Protein 3OBI (pdb70)

Nearest PDB structures (foldseek):
  3obi-assembly1_A  TM=1.001E+00  e=3.358E-59  Rhodopseudomonas palustris CGA009
  3lou-assembly1_A  TM=9.399E-01  e=3.876E-38  Burkholderia mallei ATCC 23344
  3nrb-assembly1_B  TM=9.147E-01  e=1.682E-37  Pseudomonas putida KT2440
  3lou-assembly1_B  TM=9.255E-01  e=9.321E-37  Burkholderia mallei ATCC 23344
  3n0v-assembly1_B  TM=9.506E-01  e=2.533E-35  Pseudomonas putida KT2440

Secondary structure (DSSP, 8-state):
--EEEE-B-EE--TTHHHHHHHHHHHTTEEEEEEEEEEETTTTEE--EEEEESS----HHHHHHHHHHHHHHT--B--BTTSPPP--EE-S--HHHHHHHHHHHTTS------EEESS-GGGS--TTTTT--EEE----TTTHHHHHHHHHHHHHHHT---EEBS---PPP----TTTTSEEEEEEE-SS---SS-HHHHHHHHT-SEEEEEEEE--SSTT-S-EEEEEEEE--TT--HHHHHHHHHHHHHHHHHHHHHHHHTT-EEEETTEEEE---/--EEEE-B-EE--TTHHHHHHHHHHHTTEEEEEEEEEEETTTTEE--EEEEESS----HHHHHHHHHHHHHHH--B--BTTSPPP--EESS--HHHHHHHHHHHTTS------EEESS-GGGS-S---TTSPEEE----TT-HHHHHHHHHHHHHHTT-S-EEES---PPP----TTTTSEEEEEEE-SS---SS-HHHHHHHHT-SEEEEEEEE--SSTT-S-EEEEEEEE--TT--HHHHHHHHHHHHHHHHHHHHHHHHTT-EEEETTEEEE---/--EEEE-B-EE--TTHHHHHHHHHHHTTEEEEEEEEEEETTTTEE--EEEEESS----HHHHHHHHHHHHHHH--B--BTTSPPP--EESS--HHHHHHHHHHHTTS------EEESS-GGG--S---TTSPEEE----TT-HHHHHHHHHHHHHHTT---EEES---PPP----TTTTSEEEEEEE-SS---SS-HHHHHHHHT-SEEEEEEEE--SSTT-S-EEEEEEEE--TT--HHHHHHHHHHHHHHHHHHHHHHHHTT-EEEETTEEEE--/--EEEE-B-EE--TTHHHHHHHHHHHTTEEEEEEEEEEETTTTEE--EEEEESS----HHHHHHHHHHHHHHT--B--BTTSPPP--EE-S--HHHHHHHHHHHTTS------EEESS-GGGS--TTTTT--EEE----TTTHHHHHHHHHHHHHHTT---EEBS---PPP----TTTTSEEEEEEE-SS---SS-HHHHHHHHT-SEEEEEEEE--SSTT-S-EEEEEEEE--TT--HHHHHHHHHHHHHHHHHHHHHHHHTT-EEEETTEEEE--

Structure (mmCIF, N/CA/C/O backbone):
data_3OBI
#
_entry.id   3OBI
#
_cell.length_a   70.048
_cell.length_b   141.111
_cell.length_c   77.563
_cell.angle_alpha   90.000
_cell.angle_beta   107.830
_cell.angle_gamma   90.000
#
_symmetry.space_group_name_H-M   'P 1 21 1'
#
loop_
_entity.id
_entity.type
_entity.pdbx_description
1 polymer 'Formyltetrahydrofolate deformylase'
2 non-polymer 1,2-ETHANEDIOL
3 water water
#
loop_
_atom_site.group_PDB
_atom_site.id
_atom_site.type_symbol
_atom_site.label_atom_id
_atom_site.label_alt_id
_atom_site.label_comp_id
_atom_site.label_asym_id
_atom_site.label_entity_id
_atom_site.label_seq_id
_atom_site.pdbx_PDB_ins_code
_atom_site.Cartn_x
_atom_site.Cartn_y
_atom_site.Cartn_z
_atom_site.occupancy
_atom_site.B_iso_or_equiv
_atom_site.auth_seq_id
_atom_site.auth_comp_id
_atom_site.auth_asym_id
_atom_site.auth_atom_id
_atom_site.pdbx_PDB_model_num
ATOM 1 N N . HIS A 1 4 ? 17.581 32.736 23.679 1.00 45.14 3 HIS A N 1
ATOM 2 C CA . HIS A 1 4 ? 16.637 31.890 24.466 1.00 44.88 3 HIS A CA 1
ATOM 3 C C . HIS A 1 4 ? 15.367 32.672 24.756 1.00 42.47 3 HIS A C 1
ATOM 4 O O . HIS A 1 4 ? 15.414 33.677 25.458 1.00 42.17 3 HIS A O 1
ATOM 11 N N . HIS A 1 5 ? 14.229 32.180 24.271 1.00 41.00 4 HIS A N 1
ATOM 12 C CA . HIS A 1 5 ? 12.985 32.914 24.440 1.00 39.01 4 HIS A CA 1
ATOM 13 C C . HIS A 1 5 ? 12.503 32.886 25.893 1.00 35.55 4 HIS A C 1
ATOM 14 O O . HIS A 1 5 ? 12.830 31.976 26.648 1.00 36.13 4 HIS A O 1
ATOM 21 N N . GLN A 1 6 ? 11.795 33.929 26.299 1.00 31.81 5 GLN A N 1
ATOM 22 C CA . GLN A 1 6 ? 11.187 33.974 27.610 1.00 27.90 5 GLN A CA 1
ATOM 23 C C . GLN A 1 6 ? 9.699 33.803 27.366 1.00 25.56 5 GLN A C 1
ATOM 24 O O . GLN A 1 6 ? 9.178 34.294 26.380 1.00 25.74 5 GLN A O 1
ATOM 30 N N . TYR A 1 7 ? 9.024 33.104 28.262 1.00 23.57 6 TYR A N 1
ATOM 31 C CA . TYR A 1 7 ? 7.580 32.904 28.173 1.00 22.05 6 TYR A CA 1
ATOM 32 C C . TYR A 1 7 ? 6.947 33.441 29.426 1.00 19.45 6 TYR A C 1
ATOM 33 O O . TYR A 1 7 ? 7.610 33.578 30.438 1.00 17.78 6 TYR A O 1
ATOM 42 N N . VAL A 1 8 ? 5.668 33.792 29.335 1.00 18.75 7 VAL A N 1
ATOM 43 C CA . VAL A 1 8 ? 4.918 34.286 30.494 1.00 18.23 7 VAL A CA 1
ATOM 44 C C . VAL A 1 8 ? 3.593 33.574 30.574 1.00 17.42 7 VAL A C 1
ATOM 45 O O . VAL A 1 8 ? 2.910 33.367 29.564 1.00 18.04 7 VAL A O 1
ATOM 49 N N . LEU A 1 9 ? 3.247 33.177 31.785 1.00 18.39 8 LEU A N 1
ATOM 50 C CA . LEU A 1 9 ? 1.981 32.533 32.087 1.00 18.05 8 LEU A CA 1
ATOM 51 C C . LEU A 1 9 ? 1.316 33.364 33.156 1.00 17.23 8 LEU A C 1
ATOM 52 O O . LEU A 1 9 ? 1.968 33.791 34.086 1.00 17.44 8 LEU A O 1
ATOM 57 N N . THR A 1 10 ? 0.025 33.621 32.971 1.00 16.80 9 THR A N 1
ATOM 58 C CA . THR A 1 10 ? -0.817 34.282 33.925 1.00 17.66 9 THR A CA 1
ATOM 59 C C . THR A 1 10 ? -2.018 33.390 34.144 1.00 18.50 9 THR A C 1
ATOM 60 O O . THR A 1 10 ? -2.432 32.655 33.232 1.00 19.58 9 THR A O 1
ATOM 64 N N . LEU A 1 11 ? -2.553 33.399 35.353 1.00 19.02 10 LEU A N 1
ATOM 65 C CA . LEU A 1 11 ? -3.704 32.581 35.646 1.00 19.36 10 LEU A CA 1
ATOM 66 C C . LEU A 1 11 ? -4.473 33.031 36.844 1.00 19.62 10 LEU A C 1
ATOM 67 O O . LEU A 1 11 ? -3.911 33.665 37.737 1.00 18.65 10 LEU A O 1
ATOM 72 N N . SER A 1 12 ? -5.762 32.677 36.847 1.00 19.82 11 SER A N 1
ATOM 73 C CA . SER A 1 12 ? -6.622 32.847 37.996 1.00 19.83 11 SER A CA 1
ATOM 74 C C . SER A 1 12 ? -7.509 31.624 38.101 1.00 21.64 11 SER A C 1
ATOM 75 O O . SER A 1 12 ? -7.889 31.035 37.078 1.00 22.43 11 SER A O 1
ATOM 78 N N . CYS A 1 13 ? -7.877 31.267 39.330 1.00 21.98 12 CYS A N 1
ATOM 79 C CA . CYS A 1 13 ? -8.750 30.130 39.575 1.00 22.50 12 CYS A CA 1
ATOM 80 C C . CYS A 1 13 ? -9.288 30.137 41.007 1.00 23.27 12 CYS A C 1
ATOM 81 O O . CYS A 1 13 ? -8.787 30.888 41.831 1.00 21.89 12 CYS A O 1
ATOM 84 N N . PRO A 1 14 ? -10.303 29.303 41.303 1.00 25.53 13 PRO A N 1
ATOM 85 C CA . PRO A 1 14 ? -10.768 29.180 42.691 1.00 26.95 13 PRO A CA 1
ATOM 86 C C . PRO A 1 14 ? -9.623 28.713 43.582 1.00 27.81 13 PRO A C 1
ATOM 87 O O . PRO A 1 14 ? -8.843 27.837 43.163 1.00 26.76 13 PRO A O 1
ATOM 91 N N . ASP A 1 15 ? -9.498 29.329 44.762 1.00 29.18 14 ASP A N 1
ATOM 92 C CA . ASP A 1 15 ? -8.415 29.012 45.684 1.00 30.41 14 ASP A CA 1
ATOM 93 C C . ASP A 1 15 ? -8.555 27.559 46.145 1.00 31.65 14 ASP A C 1
ATOM 94 O O . ASP A 1 15 ? -9.641 27.077 46.412 1.00 32.61 14 ASP A O 1
ATOM 99 N N . ARG A 1 16 ? -7.424 26.881 46.174 1.00 31.97 15 ARG A N 1
ATOM 100 C CA . ARG A 1 16 ? -7.312 25.459 46.495 1.00 33.89 15 ARG A CA 1
ATOM 101 C C . ARG A 1 16 ? -5.845 25.276 46.899 1.00 32.27 15 ARG A C 1
ATOM 102 O O . ARG A 1 16 ? -4.972 26.056 46.484 1.00 30.37 15 ARG A O 1
ATOM 110 N N . ALA A 1 17 ? -5.585 24.284 47.735 1.00 31.91 16 ALA A N 1
ATOM 111 C CA . ALA A 1 17 ? -4.218 23.981 48.165 1.00 30.95 16 ALA A CA 1
ATOM 112 C C . ALA A 1 17 ? -3.445 23.409 46.974 1.00 29.18 16 ALA A C 1
ATOM 113 O O . ALA A 1 17 ? -4.041 22.808 46.078 1.00 30.00 16 ALA A O 1
ATOM 115 N N . GLY A 1 18 ? -2.142 23.668 46.924 1.00 27.13 17 GLY A N 1
ATOM 116 C CA . GLY A 1 18 ? -1.287 23.046 45.919 1.00 25.35 17 GLY A CA 1
ATOM 117 C C . GLY A 1 18 ? -1.326 23.587 44.510 1.00 23.99 17 GLY A C 1
ATOM 118 O O . GLY A 1 18 ? -0.874 22.906 43.600 1.00 23.50 17 GLY A O 1
ATOM 119 N N . ILE A 1 19 ? -1.820 24.813 44.316 1.00 22.95 18 ILE A N 1
ATOM 120 C CA . ILE A 1 19 ? -1.816 25.450 42.984 1.00 21.66 18 ILE A CA 1
ATOM 121 C C . ILE A 1 19 ? -0.379 25.746 42.570 1.00 21.12 18 ILE A C 1
ATOM 122 O O . ILE A 1 19 ? 0.030 25.402 41.453 1.00 20.61 18 ILE A O 1
ATOM 127 N N . VAL A 1 20 ? 0.373 26.385 43.472 1.00 20.11 19 VAL A N 1
ATOM 128 C CA . VAL A 1 20 ? 1.765 26.738 43.188 1.00 20.07 19 VAL A CA 1
ATOM 129 C C . VAL A 1 20 ? 2.586 25.463 42.949 1.00 20.08 19 VAL A C 1
ATOM 130 O O . VAL A 1 20 ? 3.312 25.394 41.963 1.00 20.13 19 VAL A O 1
ATOM 134 N N . SER A 1 21 ? 2.416 24.462 43.806 1.00 19.78 20 SER A N 1
ATOM 135 C CA . SER A 1 21 ? 3.047 23.157 43.639 1.00 21.12 20 SER A CA 1
ATOM 136 C C . SER A 1 21 ? 2.746 22.579 42.253 1.00 22.03 20 SER A C 1
ATOM 137 O O . SER A 1 21 ? 3.664 22.158 41.570 1.00 22.30 20 SER A O 1
ATOM 140 N N . ALA A 1 22 ? 1.476 22.604 41.833 1.00 21.62 21 ALA A N 1
ATOM 141 C CA . ALA A 1 22 ? 1.083 22.045 40.513 1.00 22.31 21 ALA A CA 1
ATOM 142 C C . ALA A 1 22 ? 1.716 22.759 39.321 1.00 21.42 21 ALA A C 1
ATOM 143 O O . ALA A 1 22 ? 2.252 22.116 38.437 1.00 21.52 21 ALA A O 1
ATOM 145 N N . VAL A 1 23 ? 1.643 24.091 39.319 1.00 20.59 22 VAL A N 1
ATOM 146 C CA . VAL A 1 23 ? 2.170 24.915 38.217 1.00 19.97 22 VAL A CA 1
ATOM 147 C C . VAL A 1 23 ? 3.694 24.851 38.154 1.00 19.58 22 VAL A C 1
ATOM 148 O O . VAL A 1 23 ? 4.264 24.611 37.091 1.00 20.28 22 VAL A O 1
ATOM 152 N N . SER A 1 24 ? 4.355 25.072 39.277 1.00 19.74 23 SER A N 1
ATOM 153 C CA . SER A 1 24 ? 5.836 25.027 39.310 1.00 20.65 23 SER A CA 1
ATOM 154 C C . SER A 1 24 ? 6.395 23.614 39.037 1.00 21.02 23 SER A C 1
ATOM 155 O O . SER A 1 24 ? 7.476 23.465 38.451 1.00 21.83 23 SER A O 1
ATOM 158 N N . THR A 1 25 ? 5.696 22.579 39.497 1.00 21.59 24 THR A N 1
ATOM 159 C CA . THR A 1 25 ? 6.131 21.185 39.223 1.00 22.28 24 THR A CA 1
ATOM 160 C C . THR A 1 25 ? 6.020 20.898 37.720 1.00 22.53 24 THR A C 1
ATOM 161 O O . THR A 1 25 ? 6.907 20.287 37.154 1.00 23.25 24 THR A O 1
ATOM 165 N N . PHE A 1 26 ? 4.943 21.365 37.087 1.00 23.01 25 PHE A N 1
ATOM 166 C CA . PHE A 1 26 ? 4.788 21.268 35.626 1.00 23.37 25 PHE A CA 1
ATOM 167 C C . PHE A 1 26 ? 5.970 21.912 34.867 1.00 23.24 25 PHE A C 1
ATOM 168 O O . PHE A 1 26 ? 6.568 21.269 34.025 1.00 24.51 25 PHE A O 1
ATOM 176 N N . LEU A 1 27 ? 6.319 23.155 35.204 1.00 22.59 26 LEU A N 1
ATOM 177 C CA . LEU A 1 27 ? 7.383 23.870 34.522 1.00 22.83 26 LEU A CA 1
ATOM 178 C C . LEU A 1 27 ? 8.722 23.175 34.716 1.00 24.31 26 LEU A C 1
ATOM 179 O O . LEU A 1 27 ? 9.465 23.014 33.731 1.00 24.35 26 LEU A O 1
ATOM 184 N N . PHE A 1 28 ? 8.960 22.701 35.952 1.00 24.55 27 PHE A N 1
ATOM 185 C CA . PHE A 1 28 ? 10.186 21.975 36.336 1.00 25.56 27 PHE A CA 1
ATOM 186 C C . PHE A 1 28 ? 10.322 20.641 35.577 1.00 26.79 27 PHE A C 1
ATOM 187 O O . PHE A 1 28 ? 11.312 20.429 34.877 1.00 26.14 27 PHE A O 1
ATOM 195 N N . GLU A 1 29 ? 9.287 19.800 35.673 1.00 27.26 28 GLU A N 1
ATOM 196 C CA . GLU A 1 29 ? 9.239 18.503 34.982 1.00 29.37 28 GLU A CA 1
ATOM 197 C C . GLU A 1 29 ? 9.303 18.623 33.443 1.00 29.97 28 GLU A C 1
ATOM 198 O O . GLU A 1 29 ? 9.740 17.689 32.785 1.00 30.81 28 GLU A O 1
ATOM 204 N N . ASN A 1 30 ? 8.893 19.777 32.899 1.00 29.36 29 ASN A N 1
ATOM 205 C CA . ASN A 1 30 ? 8.990 20.109 31.467 1.00 30.01 29 ASN A CA 1
ATOM 206 C C . ASN A 1 30 ? 10.271 20.933 31.132 1.00 29.67 29 ASN A C 1
ATOM 207 O O . ASN A 1 30 ? 10.322 21.671 30.150 1.00 29.18 29 ASN A O 1
ATOM 212 N N . GLY A 1 31 ? 11.292 20.815 31.968 1.00 29.52 30 GLY A N 1
ATOM 213 C CA . GLY A 1 31 ? 12.593 21.396 31.677 1.00 30.05 30 GLY A CA 1
ATOM 214 C C . GLY A 1 31 ? 12.714 22.897 31.575 1.00 28.73 30 GLY A C 1
ATOM 215 O O . GLY A 1 31 ? 13.576 23.375 30.840 1.00 28.45 30 GLY A O 1
ATOM 216 N N . GLN A 1 32 ? 11.856 23.623 32.301 1.00 27.54 31 GLN A N 1
ATOM 217 C CA . GLN A 1 32 ? 11.849 25.098 32.306 1.00 27.08 31 GLN A CA 1
ATOM 218 C C . GLN A 1 32 ? 12.384 25.636 33.624 1.00 26.77 31 GLN A C 1
ATOM 219 O O . GLN A 1 32 ? 12.392 24.909 34.645 1.00 27.40 31 GLN A O 1
ATOM 225 N N . ASN A 1 33 ? 12.804 26.910 33.593 1.00 25.72 32 ASN A N 1
ATOM 226 C CA . ASN A 1 33 ? 13.374 27.593 34.744 1.00 25.16 32 ASN A CA 1
ATOM 227 C C . ASN A 1 33 ? 12.653 28.908 35.016 1.00 23.68 32 ASN A C 1
ATOM 228 O O . ASN A 1 33 ? 12.525 29.731 34.111 1.00 22.19 32 ASN A O 1
ATOM 233 N N . ILE A 1 34 ? 12.207 29.106 36.260 1.00 22.44 33 ILE A N 1
ATOM 234 C CA . ILE A 1 34 ? 11.517 30.335 36.636 1.00 21.21 33 ILE A CA 1
ATOM 235 C C . ILE A 1 34 ? 12.499 31.525 36.766 1.00 21.37 33 ILE A C 1
ATOM 236 O O . ILE A 1 34 ? 13.515 31.431 37.476 1.00 21.92 33 ILE A O 1
ATOM 241 N N . LEU A 1 35 ? 12.194 32.616 36.044 1.00 21.00 34 LEU A N 1
ATOM 242 C CA . LEU A 1 35 ? 12.966 33.890 36.060 1.00 20.37 34 LEU A CA 1
ATOM 243 C C . LEU A 1 35 ? 12.394 34.909 37.055 1.00 20.34 34 LEU A C 1
ATOM 244 O O . LEU A 1 35 ? 13.131 35.595 37.765 1.00 20.33 34 LEU A O 1
ATOM 249 N N . ASP A 1 36 ? 11.079 35.053 37.030 1.00 19.67 35 ASP A N 1
ATOM 250 C CA A ASP A 1 36 ? 10.346 35.984 37.892 0.50 19.70 35 ASP A CA 1
ATOM 251 C CA B ASP A 1 36 ? 10.372 35.880 38.008 0.50 19.51 35 ASP A CA 1
ATOM 252 C C . ASP A 1 36 ? 8.938 35.391 38.064 1.00 18.87 35 ASP A C 1
ATOM 253 O O . ASP A 1 36 ? 8.389 34.904 37.084 1.00 19.43 35 ASP A O 1
ATOM 262 N N . ALA A 1 37 ? 8.371 35.445 39.264 1.00 18.26 36 ALA A N 1
ATOM 263 C CA . ALA A 1 37 ? 7.025 34.975 39.487 1.00 17.43 36 ALA A CA 1
ATOM 264 C C . ALA A 1 37 ? 6.381 35.668 40.704 1.00 16.71 36 ALA A C 1
ATOM 265 O O . ALA A 1 37 ? 7.078 36.170 41.596 1.00 16.20 36 ALA A O 1
ATOM 267 N N . GLN A 1 38 ? 5.064 35.793 40.634 1.00 17.41 37 GLN A N 1
ATOM 268 C CA A GLN A 1 38 ? 4.267 36.431 41.688 0.50 18.04 37 GLN A CA 1
ATOM 269 C CA B GLN A 1 38 ? 4.233 36.459 41.649 0.50 17.89 37 GLN A CA 1
ATOM 270 C C . GLN A 1 38 ? 2.974 35.641 41.877 1.00 17.76 37 GLN A C 1
ATOM 271 O O . GLN A 1 38 ? 2.430 35.099 40.921 1.00 17.73 37 GLN A O 1
ATOM 282 N N . GLN A 1 39 ? 2.519 35.545 43.131 1.00 17.87 38 GLN A N 1
ATOM 283 C CA . GLN A 1 39 ? 1.278 34.871 43.483 1.00 18.47 38 GLN A CA 1
ATOM 284 C C . GLN A 1 39 ? 0.511 35.687 44.537 1.00 18.32 38 GLN A C 1
ATOM 285 O O . GLN A 1 39 ? 1.112 36.344 45.399 1.00 17.60 38 GLN A O 1
ATOM 291 N N . TYR A 1 40 ? -0.809 35.678 44.415 1.00 19.08 39 TYR A N 1
ATOM 292 C CA . TYR A 1 40 ? -1.699 36.411 45.316 1.00 19.28 39 TYR A CA 1
ATOM 293 C C . TYR A 1 40 ? -3.027 35.678 45.481 1.00 19.94 39 TYR A C 1
ATOM 294 O O . TYR A 1 40 ? -3.675 35.300 44.488 1.00 19.56 39 TYR A O 1
ATOM 303 N N . ASN A 1 41 ? -3.426 35.502 46.745 1.00 19.90 40 ASN A N 1
ATOM 304 C CA . ASN A 1 41 ? -4.638 34.822 47.131 1.00 20.66 40 ASN A CA 1
ATOM 305 C C . ASN A 1 41 ? -5.616 35.892 47.609 1.00 21.26 40 ASN A C 1
ATOM 306 O O . ASN A 1 41 ? -5.380 36.527 48.646 1.00 20.89 40 ASN A O 1
ATOM 311 N N . ASP A 1 42 ? -6.666 36.138 46.816 1.00 21.31 41 ASP A N 1
ATOM 312 C CA . ASP A 1 42 ? -7.752 37.053 47.206 1.00 22.49 41 ASP A CA 1
ATOM 313 C C . ASP A 1 42 ? -8.677 36.214 48.101 1.00 23.94 41 ASP A C 1
ATOM 314 O O . ASP A 1 42 ? -9.554 35.469 47.613 1.00 23.74 41 ASP A O 1
ATOM 319 N N . THR A 1 43 ? -8.474 36.337 49.413 1.00 25.09 42 THR A N 1
ATOM 320 C CA . THR A 1 43 ? -9.263 35.571 50.376 1.00 27.10 42 THR A CA 1
ATOM 321 C C . THR A 1 43 ? -10.709 36.076 50.493 1.00 28.76 42 THR A C 1
ATOM 322 O O . THR A 1 43 ? -11.511 35.363 51.064 1.00 29.44 42 THR A O 1
ATOM 326 N N . GLU A 1 44 ? -11.037 37.280 49.974 1.00 29.28 43 GLU A N 1
ATOM 327 C CA A GLU A 1 44 ? -12.420 37.804 50.004 0.50 30.68 43 GLU A CA 1
ATOM 328 C CA B GLU A 1 44 ? -12.417 37.782 50.039 0.50 30.81 43 GLU A CA 1
ATOM 329 C C . GLU A 1 44 ? -13.244 37.158 48.897 1.00 30.92 43 GLU A C 1
ATOM 330 O O . GLU A 1 44 ? -14.370 36.767 49.119 1.00 31.96 43 GLU A O 1
ATOM 341 N N . SER A 1 45 ? -12.677 37.092 47.688 1.00 30.49 44 SER A N 1
ATOM 342 C CA . SER A 1 45 ? -13.339 36.455 46.525 1.00 30.74 44 SER A CA 1
ATOM 343 C C . SER A 1 45 ? -13.070 34.938 46.456 1.00 30.49 44 SER A C 1
ATOM 344 O O . SER A 1 45 ? -13.774 34.231 45.744 1.00 32.26 44 SER A O 1
ATOM 347 N N . GLY A 1 46 ? -12.092 34.431 47.210 1.00 28.98 45 GLY A N 1
ATOM 348 C CA . GLY A 1 46 ? -11.732 33.006 47.184 1.00 28.25 45 GLY A CA 1
ATOM 349 C C . GLY A 1 46 ? -11.082 32.598 45.872 1.00 26.81 45 GLY A C 1
ATOM 350 O O . GLY A 1 46 ? -11.325 31.498 45.393 1.00 26.80 45 GLY A O 1
ATOM 351 N N . HIS A 1 47 ? -10.273 33.496 45.298 1.00 24.89 46 HIS A N 1
ATOM 352 C CA . HIS A 1 47 ? -9.562 33.255 44.043 1.00 24.36 46 HIS A CA 1
ATOM 353 C C . HIS A 1 47 ? -8.066 33.475 44.181 1.00 22.49 46 HIS A C 1
ATOM 354 O O . HIS A 1 47 ? -7.620 34.371 44.906 1.00 21.83 46 HIS A O 1
ATOM 361 N N . PHE A 1 48 ? -7.308 32.677 43.427 1.00 21.71 47 PHE A N 1
ATOM 362 C CA . PHE A 1 48 ? -5.856 32.687 43.455 1.00 19.83 47 PHE A CA 1
ATOM 363 C C . PHE A 1 48 ? -5.348 33.190 42.133 1.00 19.34 47 PHE A C 1
ATOM 364 O O . PHE A 1 48 ? -5.937 32.868 41.112 1.00 20.33 47 PHE A O 1
ATOM 372 N N . PHE A 1 49 ? -4.246 33.938 42.153 1.00 18.28 48 PHE A N 1
ATOM 373 C CA . PHE A 1 49 ? -3.692 34.604 40.968 1.00 17.76 48 PHE A CA 1
ATOM 374 C C . PHE A 1 49 ? -2.210 34.338 40.832 1.00 18.01 48 PHE A C 1
ATOM 375 O O . PHE A 1 49 ? -1.516 34.409 41.834 1.00 18.49 48 PHE A O 1
ATOM 391 N N . ARG A 1 51 ? 1.461 34.879 38.163 1.00 18.74 50 ARG A N 1
ATOM 392 C CA . ARG A 1 51 ? 2.201 35.294 37.002 1.00 18.58 50 ARG A CA 1
ATOM 393 C C . ARG A 1 51 ? 3.568 34.614 37.142 1.00 18.87 50 ARG A C 1
ATOM 394 O O . ARG A 1 51 ? 4.170 34.668 38.209 1.00 19.97 50 ARG A O 1
ATOM 402 N N . VAL A 1 52 ? 4.022 33.954 36.071 1.00 18.19 51 VAL A N 1
ATOM 403 C CA A VAL A 1 52 ? 5.302 33.257 36.030 0.50 17.79 51 VAL A CA 1
ATOM 404 C CA B VAL A 1 52 ? 5.330 33.305 36.049 0.50 17.72 51 VAL A CA 1
ATOM 405 C C . VAL A 1 52 ? 5.984 33.555 34.694 1.00 17.92 51 VAL A C 1
ATOM 406 O O . VAL A 1 52 ? 5.376 33.349 33.645 1.00 18.46 51 VAL A O 1
ATOM 413 N N . VAL A 1 53 ? 7.213 34.030 34.735 1.00 17.99 52 VAL A N 1
ATOM 414 C CA . VAL A 1 53 ? 8.024 34.254 33.554 1.00 19.17 52 VAL A CA 1
ATOM 415 C C . VAL A 1 53 ? 9.077 33.158 33.619 1.00 19.89 52 VAL A C 1
ATOM 416 O O . VAL A 1 53 ? 9.710 32.962 34.659 1.00 19.61 52 VAL A O 1
ATOM 420 N N . PHE A 1 54 ? 9.300 32.477 32.498 1.00 20.24 53 PHE A N 1
ATOM 421 C CA . PHE A 1 54 ? 10.255 31.379 32.477 1.00 22.04 53 PHE A CA 1
ATOM 422 C C . PHE A 1 54 ? 10.927 31.218 31.135 1.00 24.02 53 PHE A C 1
ATOM 423 O O . PHE A 1 54 ? 10.516 31.828 30.143 1.00 25.05 53 PHE A O 1
ATOM 431 N N . ASN A 1 55 ? 11.963 30.391 31.120 1.00 25.50 54 ASN A N 1
ATOM 432 C CA . ASN A 1 55 ? 12.682 30.073 29.898 1.00 26.96 54 ASN A CA 1
ATOM 433 C C . ASN A 1 55 ? 13.173 28.641 30.000 1.00 28.36 54 ASN A C 1
ATOM 434 O O . ASN A 1 55 ? 13.042 28.006 31.063 1.00 26.30 54 ASN A O 1
ATOM 439 N N . ALA A 1 56 ? 13.723 28.150 28.896 1.00 30.65 55 ALA A N 1
ATOM 440 C CA . ALA A 1 56 ? 14.209 26.781 28.836 1.00 33.50 55 ALA A CA 1
ATOM 441 C C . ALA A 1 56 ? 15.450 26.562 29.707 1.00 35.33 55 ALA A C 1
ATOM 442 O O . ALA A 1 56 ? 16.343 27.419 29.786 1.00 35.21 55 ALA A O 1
ATOM 444 N N . ALA A 1 57 ? 15.447 25.426 30.401 1.00 37.47 56 ALA A N 1
ATOM 445 C CA . ALA A 1 57 ? 16.583 24.945 31.167 1.00 39.65 56 ALA A CA 1
ATOM 446 C C . ALA A 1 57 ? 17.116 23.661 30.475 1.00 42.19 56 ALA A C 1
ATOM 447 O O . ALA A 1 57 ? 17.984 23.766 29.603 1.00 43.55 56 ALA A O 1
ATOM 449 N N . ALA A 1 58 ? 16.559 22.486 30.811 1.00 43.70 57 ALA A N 1
ATOM 450 C CA . ALA A 1 58 ? 17.038 21.183 30.306 1.00 46.04 57 ALA A CA 1
ATOM 451 C C . ALA A 1 58 ? 16.376 20.718 29.003 1.00 47.56 57 ALA A C 1
ATOM 452 O O . ALA A 1 58 ? 16.979 19.969 28.214 1.00 48.47 57 ALA A O 1
ATOM 454 N N . LYS A 1 59 ? 15.128 21.135 28.803 1.00 47.21 58 LYS A N 1
ATOM 455 C CA . LYS A 1 59 ? 14.357 20.787 27.619 1.00 47.97 58 LYS A CA 1
ATOM 456 C C . LYS A 1 59 ? 13.897 22.079 26.956 1.00 47.38 58 LYS A C 1
ATOM 457 O O . LYS A 1 59 ? 13.314 22.959 27.634 1.00 46.14 58 LYS A O 1
ATOM 463 N N . VAL A 1 60 ? 14.186 22.212 25.663 1.00 47.95 59 VAL A N 1
ATOM 464 C CA . VAL A 1 60 ? 13.719 23.342 24.859 1.00 47.57 59 VAL A CA 1
ATOM 465 C C . VAL A 1 60 ? 12.423 22.804 24.265 1.00 47.57 59 VAL A C 1
ATOM 466 O O . VAL A 1 60 ? 12.457 22.046 23.298 1.00 49.12 59 VAL A O 1
ATOM 470 N N . ILE A 1 61 ? 11.294 23.147 24.898 1.00 46.15 60 ILE A N 1
ATOM 471 C CA . ILE A 1 61 ? 9.953 22.707 24.477 1.00 45.89 60 ILE A CA 1
ATOM 472 C C . ILE A 1 61 ? 9.274 23.855 23.737 1.00 44.73 60 ILE A C 1
ATOM 473 O O . ILE A 1 61 ? 9.256 24.962 24.255 1.00 44.15 60 ILE A O 1
ATOM 478 N N . PRO A 1 62 ? 8.714 23.605 22.530 1.00 45.13 61 PRO A N 1
ATOM 479 C CA . PRO A 1 62 ? 7.964 24.690 21.864 1.00 43.72 61 PRO A CA 1
ATOM 480 C C . PRO A 1 62 ? 6.705 25.102 22.652 1.00 41.58 61 PRO A C 1
ATOM 481 O O . PRO A 1 62 ? 6.190 24.320 23.444 1.00 40.74 61 PRO A O 1
ATOM 485 N N . LEU A 1 63 ? 6.266 26.346 22.464 1.00 40.43 62 LEU A N 1
ATOM 486 C CA . LEU A 1 63 ? 5.094 26.916 23.149 1.00 38.48 62 LEU A CA 1
ATOM 487 C C . LEU A 1 63 ? 3.825 26.064 23.006 1.00 38.43 62 LEU A C 1
ATOM 488 O O . LEU A 1 63 ? 3.157 25.781 24.011 1.00 36.02 62 LEU A O 1
ATOM 493 N N . ALA A 1 64 ? 3.513 25.663 21.764 1.00 39.28 63 ALA A N 1
ATOM 494 C CA . ALA A 1 64 ? 2.337 24.802 21.479 1.00 39.83 63 ALA A CA 1
ATOM 495 C C . ALA A 1 64 ? 2.310 23.543 22.347 1.00 39.39 63 ALA A C 1
ATOM 496 O O . ALA A 1 64 ? 1.237 23.154 22.832 1.00 40.79 63 ALA A O 1
ATOM 498 N N . SER A 1 65 ? 3.475 22.935 22.576 1.00 38.50 64 SER A N 1
ATOM 499 C CA A SER A 1 65 ? 3.558 21.714 23.393 0.50 38.29 64 SER A CA 1
ATOM 500 C CA B SER A 1 65 ? 3.562 21.708 23.397 0.50 38.59 64 SER A CA 1
ATOM 501 C C . SER A 1 65 ? 3.401 22.013 24.893 1.00 36.83 64 SER A C 1
ATOM 502 O O . SER A 1 65 ? 2.834 21.192 25.644 1.00 36.76 64 SER A O 1
ATOM 507 N N . LEU A 1 66 ? 3.943 23.149 25.337 1.00 35.34 65 LEU A N 1
ATOM 508 C CA . LEU A 1 66 ? 3.799 23.545 26.733 1.00 33.99 65 LEU A CA 1
ATOM 509 C C . LEU A 1 66 ? 2.305 23.823 27.006 1.00 33.40 65 LEU A C 1
ATOM 510 O O . LEU A 1 66 ? 1.783 23.295 27.976 1.00 32.23 65 LEU A O 1
ATOM 515 N N . ARG A 1 67 ? 1.643 24.602 26.130 1.00 33.55 66 ARG A N 1
ATOM 516 C CA . ARG A 1 67 ? 0.189 24.926 26.238 1.00 33.66 66 ARG A CA 1
ATOM 517 C C . ARG A 1 67 ? -0.654 23.656 26.370 1.00 34.13 66 ARG A C 1
ATOM 518 O O . ARG A 1 67 ? -1.440 23.539 27.307 1.00 33.76 66 ARG A O 1
ATOM 526 N N . THR A 1 68 ? -0.426 22.700 25.462 1.00 34.68 67 THR A N 1
ATOM 527 C CA . THR A 1 68 ? -1.138 21.400 25.468 1.00 35.35 67 THR A CA 1
ATOM 528 C C . THR A 1 68 ? -0.923 20.690 26.801 1.00 34.37 67 THR A C 1
ATOM 529 O O . THR A 1 68 ? -1.886 20.283 27.438 1.00 34.11 67 THR A O 1
ATOM 533 N N . GLY A 1 69 ? 0.328 20.609 27.240 1.00 33.20 68 GLY A N 1
ATOM 534 C CA . GLY A 1 69 ? 0.661 20.044 28.544 1.00 32.86 68 GLY A CA 1
ATOM 535 C C . GLY A 1 69 ? -0.009 20.771 29.704 1.00 31.38 68 GLY A C 1
ATOM 536 O O . GLY A 1 69 ? -0.718 20.163 30.500 1.00 33.36 68 GLY A O 1
ATOM 537 N N . PHE A 1 70 ? 0.185 22.069 29.781 1.00 30.53 69 PHE A N 1
ATOM 538 C CA . PHE A 1 70 ? -0.401 22.881 30.865 1.00 29.56 69 PHE A CA 1
ATOM 539 C C . PHE A 1 70 ? -1.939 22.875 30.886 1.00 29.56 69 PHE A C 1
ATOM 540 O O . PHE A 1 70 ? -2.537 22.932 31.970 1.00 28.84 69 PHE A O 1
ATOM 548 N N . GLY A 1 71 ? -2.562 22.787 29.713 1.00 30.50 70 GLY A N 1
ATOM 549 C CA . GLY A 1 71 ? -4.037 22.665 29.606 1.00 31.29 70 GLY A CA 1
ATOM 550 C C . GLY A 1 71 ? -4.679 21.557 30.444 1.00 31.57 70 GLY A C 1
ATOM 551 O O . GLY A 1 71 ? -5.845 21.664 30.837 1.00 32.17 70 GLY A O 1
ATOM 552 N N . VAL A 1 72 ? -3.939 20.477 30.684 1.00 31.85 71 VAL A N 1
ATOM 553 C CA . VAL A 1 72 ? -4.385 19.364 31.546 1.00 32.30 71 VAL A CA 1
ATOM 554 C C . VAL A 1 72 ? -4.517 19.876 32.999 1.00 30.99 71 VAL A C 1
ATOM 555 O O . VAL A 1 72 ? -5.524 19.632 33.650 1.00 30.52 71 VAL A O 1
ATOM 559 N N . ILE A 1 73 ? -3.509 20.611 33.481 1.00 29.44 72 ILE A N 1
ATOM 560 C CA . ILE A 1 73 ? -3.520 21.213 34.829 1.00 28.45 72 ILE A CA 1
ATOM 561 C C . ILE A 1 73 ? -4.572 22.315 34.935 1.00 27.57 72 ILE A C 1
ATOM 562 O O . ILE A 1 73 ? -5.291 22.390 35.928 1.00 28.30 72 ILE A O 1
ATOM 567 N N . ALA A 1 74 ? -4.663 23.152 33.912 1.00 26.72 73 ALA A N 1
ATOM 568 C CA . ALA A 1 74 ? -5.627 24.255 33.893 1.00 26.14 73 ALA A CA 1
ATOM 569 C C . ALA A 1 74 ? -7.052 23.761 33.961 1.00 26.66 73 ALA A C 1
ATOM 570 O O . ALA A 1 74 ? -7.856 24.333 34.681 1.00 26.51 73 ALA A O 1
ATOM 572 N N . ALA A 1 75 ? -7.345 22.657 33.271 1.00 27.55 74 ALA A N 1
ATOM 573 C CA . ALA A 1 75 ? -8.673 22.057 33.310 1.00 28.18 74 ALA A CA 1
ATOM 574 C C . ALA A 1 75 ? -9.022 21.593 34.733 1.00 28.37 74 ALA A C 1
ATOM 575 O O . ALA A 1 75 ? -10.070 21.966 35.248 1.00 28.18 74 ALA A O 1
ATOM 577 N N . LYS A 1 76 ? -8.128 20.801 35.340 1.00 28.21 75 LYS A N 1
ATOM 578 C CA A LYS A 1 76 ? -8.336 20.257 36.693 0.50 28.21 75 LYS A CA 1
ATOM 579 C CA B LYS A 1 76 ? -8.285 20.255 36.721 0.50 28.49 75 LYS A CA 1
ATOM 580 C C . LYS A 1 76 ? -8.578 21.323 37.772 1.00 27.49 75 LYS A C 1
ATOM 581 O O . LYS A 1 76 ? -9.419 21.123 38.647 1.00 27.52 75 LYS A O 1
ATOM 592 N N . PHE A 1 77 ? -7.829 22.433 37.717 1.00 25.99 76 PHE A N 1
ATOM 593 C CA . PHE A 1 77 ? -7.967 23.533 38.690 1.00 24.93 76 PHE A CA 1
ATOM 594 C C . PHE A 1 77 ? -9.009 24.618 38.309 1.00 24.93 76 PHE A C 1
ATOM 595 O O . PHE A 1 77 ? -9.122 25.616 39.032 1.00 23.88 76 PHE A O 1
ATOM 603 N N . THR A 1 78 ? -9.768 24.428 37.220 1.00 25.21 77 THR A N 1
ATOM 604 C CA . THR A 1 78 ? -10.752 25.425 36.721 1.00 25.86 77 THR A CA 1
ATOM 605 C C . THR A 1 78 ? -10.073 26.793 36.481 1.00 24.60 77 THR A C 1
ATOM 606 O O . THR A 1 78 ? -10.590 27.846 36.890 1.00 23.70 77 THR A O 1
ATOM 618 N N . GLY A 1 80 ? -8.560 30.065 34.414 1.00 22.13 79 GLY A N 1
ATOM 619 C CA . GLY A 1 80 ? -8.604 30.968 33.260 1.00 22.61 79 GLY A CA 1
ATOM 620 C C . GLY A 1 80 ? -7.112 31.297 33.135 1.00 22.39 79 GLY A C 1
ATOM 621 O O . GLY A 1 80 ? -6.486 31.727 34.114 1.00 21.64 79 GLY A O 1
ATOM 622 N N . TRP A 1 81 ? -6.524 31.091 31.961 1.00 23.08 80 TRP A N 1
ATOM 623 C CA . TRP A 1 81 ? -5.060 31.258 31.802 1.00 22.67 80 TRP A CA 1
ATOM 624 C C . TRP A 1 81 ? -4.601 31.646 30.430 1.00 22.87 80 TRP A C 1
ATOM 625 O O . TRP A 1 81 ? -5.333 31.514 29.478 1.00 24.77 80 TRP A O 1
ATOM 636 N N . HIS A 1 82 ? -3.354 32.107 30.366 1.00 22.73 81 HIS A N 1
ATOM 637 C CA . HIS A 1 82 ? -2.726 32.490 29.117 1.00 23.22 81 HIS A CA 1
ATOM 638 C C . HIS A 1 82 ? -1.222 32.281 29.206 1.00 22.66 81 HIS A C 1
ATOM 639 O O . HIS A 1 82 ? -0.599 32.682 30.198 1.00 21.11 81 HIS A O 1
ATOM 654 N N . ARG A 1 84 ? 2.142 32.864 26.619 1.00 23.75 83 ARG A N 1
ATOM 655 C CA . ARG A 1 84 ? 2.731 33.361 25.364 1.00 25.05 83 ARG A CA 1
ATOM 656 C C . ARG A 1 84 ? 4.247 33.607 25.479 1.00 24.53 83 ARG A C 1
ATOM 657 O O . ARG A 1 84 ? 4.814 33.660 26.562 1.00 21.60 83 ARG A O 1
ATOM 665 N N . ASP A 1 85 ? 4.875 33.722 24.314 1.00 25.58 84 ASP A N 1
ATOM 666 C CA . ASP A 1 85 ? 6.266 34.140 24.174 1.00 26.50 84 ASP A CA 1
ATOM 667 C C . ASP A 1 85 ? 6.239 35.644 24.408 1.00 26.45 84 ASP A C 1
ATOM 668 O O . ASP A 1 85 ? 5.441 36.358 23.771 1.00 25.90 84 ASP A O 1
ATOM 673 N N . ARG A 1 86 ? 7.095 36.113 25.324 1.00 26.98 85 ARG A N 1
ATOM 674 C CA A ARG A 1 86 ? 7.200 37.550 25.589 0.50 26.94 85 ARG A CA 1
ATOM 675 C CA B ARG A 1 86 ? 7.294 37.540 25.606 0.50 27.12 85 ARG A CA 1
ATOM 676 C C . ARG A 1 86 ? 7.607 38.339 24.334 1.00 28.44 85 ARG A C 1
ATOM 677 O O . ARG A 1 86 ? 7.257 39.502 24.229 1.00 27.60 85 ARG A O 1
ATOM 692 N N . GLU A 1 87 ? 8.304 37.711 23.376 1.00 30.75 86 GLU A N 1
ATOM 693 C CA . GLU A 1 87 ? 8.660 38.415 22.109 1.00 33.74 86 GLU A CA 1
ATOM 694 C C . GLU A 1 87 ? 7.527 38.534 21.058 1.00 33.72 86 GLU A C 1
ATOM 695 O O . GLU A 1 87 ? 7.690 39.257 20.096 1.00 35.08 86 GLU A O 1
ATOM 701 N N . THR A 1 88 ? 6.387 37.873 21.259 1.00 32.56 87 THR A N 1
ATOM 702 C CA . THR A 1 88 ? 5.285 37.948 20.301 1.00 32.54 87 THR A CA 1
ATOM 703 C C . THR A 1 88 ? 4.502 39.193 20.650 1.00 32.69 87 THR A C 1
ATOM 704 O O . THR A 1 88 ? 3.901 39.266 21.725 1.00 31.93 87 THR A O 1
ATOM 708 N N . ARG A 1 89 ? 4.577 40.197 19.770 1.00 33.84 88 ARG A N 1
ATOM 709 C CA . ARG A 1 89 ? 3.871 41.464 19.948 1.00 33.84 88 ARG A CA 1
ATOM 710 C C . ARG A 1 89 ? 2.359 41.283 19.736 1.00 33.26 88 ARG A C 1
ATOM 711 O O . ARG A 1 89 ? 1.953 40.680 18.754 1.00 35.48 88 ARG A O 1
ATOM 719 N N . ARG A 1 90 ? 1.530 41.768 20.664 1.00 31.66 89 ARG A N 1
ATOM 720 C CA . ARG A 1 90 ? 0.044 41.760 20.488 1.00 30.75 89 ARG A CA 1
ATOM 721 C C . ARG A 1 90 ? -0.327 42.754 19.389 1.00 30.59 89 ARG A C 1
ATOM 722 O O . ARG A 1 90 ? 0.342 43.789 19.259 1.00 29.11 89 ARG A O 1
ATOM 730 N N . LYS A 1 91 ? -1.365 42.403 18.614 1.00 30.74 90 LYS A N 1
ATOM 731 C CA . LYS A 1 91 ? -1.887 43.218 17.527 1.00 31.40 90 LYS A CA 1
ATOM 732 C C . LYS A 1 91 ? -2.994 44.090 18.124 1.00 30.08 90 LYS A C 1
ATOM 733 O O . LYS A 1 91 ? -4.005 43.569 18.599 1.00 31.37 90 LYS A O 1
ATOM 739 N N . VAL A 1 92 ? -2.775 45.407 18.094 1.00 27.85 91 VAL A N 1
ATOM 740 C CA . VAL A 1 92 ? -3.609 46.419 18.766 1.00 25.57 91 VAL A CA 1
ATOM 741 C C . VAL A 1 92 ? -4.282 47.400 17.814 1.00 25.79 91 VAL A C 1
ATOM 742 O O . VAL A 1 92 ? -3.616 48.032 16.996 1.00 24.99 91 VAL A O 1
ATOM 754 N N . LEU A 1 94 ? -6.435 50.878 17.488 1.00 24.34 93 LEU A N 1
ATOM 755 C CA . LEU A 1 94 ? -6.584 52.145 18.184 1.00 23.90 93 LEU A CA 1
ATOM 756 C C . LEU A 1 94 ? -7.824 52.798 17.647 1.00 24.51 93 LEU A C 1
ATOM 757 O O . LEU A 1 94 ? -7.921 52.968 16.449 1.00 24.67 93 LEU A O 1
ATOM 762 N N . LEU A 1 95 ? -8.787 53.082 18.532 1.00 23.39 94 LEU A N 1
ATOM 763 C CA . LEU A 1 95 ? -9.998 53.822 18.168 1.00 24.12 94 LEU A CA 1
ATOM 764 C C . LEU A 1 95 ? -9.857 55.252 18.702 1.00 23.23 94 LEU A C 1
ATOM 765 O O . LEU A 1 95 ? -9.365 55.441 19.821 1.00 21.04 94 LEU A O 1
ATOM 770 N N . VAL A 1 96 ? -10.252 56.232 17.887 1.00 24.27 95 VAL A N 1
ATOM 771 C CA . VAL A 1 96 ? -10.126 57.653 18.231 1.00 25.60 95 VAL A CA 1
ATOM 772 C C . VAL A 1 96 ? -11.290 58.498 17.667 1.00 26.99 95 VAL A C 1
ATOM 773 O O . VAL A 1 96 ? -11.863 58.158 16.658 1.00 27.49 95 VAL A O 1
ATOM 777 N N . SER A 1 97 ? -11.642 59.573 18.361 1.00 28.73 96 SER A N 1
ATOM 778 C CA . SER A 1 97 ? -12.665 60.515 17.899 1.00 31.20 96 SER A CA 1
ATOM 779 C C . SER A 1 97 ? -11.979 61.862 17.609 1.00 32.91 96 SER A C 1
ATOM 780 O O . SER A 1 97 ? -10.960 61.851 16.922 1.00 34.32 96 SER A O 1
ATOM 783 N N . GLN A 1 98 ? -12.451 62.992 18.142 1.00 34.23 97 GLN A N 1
ATOM 784 C CA . GLN A 1 98 ? -11.920 64.317 17.765 1.00 35.17 97 GLN A CA 1
ATOM 785 C C . GLN A 1 98 ? -10.538 64.665 18.331 1.00 33.63 97 GLN A C 1
ATOM 786 O O . GLN A 1 98 ? -9.780 65.357 17.666 1.00 34.21 97 GLN A O 1
ATOM 792 N N . SER A 1 99 ? -10.189 64.188 19.520 1.00 32.06 98 SER A N 1
ATOM 793 C CA . SER A 1 99 ? -8.889 64.537 20.126 1.00 31.21 98 SER A CA 1
ATOM 794 C C . SER A 1 99 ? -7.882 63.394 20.035 1.00 30.05 98 SER A C 1
ATOM 795 O O . SER A 1 99 ? -8.165 62.304 20.491 1.00 29.22 98 SER A O 1
ATOM 798 N N . ASP A 1 100 ? -6.701 63.662 19.470 1.00 29.43 99 ASP A N 1
ATOM 799 C CA . ASP A 1 100 ? -5.643 62.630 19.331 1.00 29.06 99 ASP A CA 1
ATOM 800 C C . ASP A 1 100 ? -4.654 62.528 20.527 1.00 26.35 99 ASP A C 1
ATOM 801 O O . ASP A 1 100 ? -3.625 61.888 20.395 1.00 24.60 99 ASP A O 1
ATOM 806 N N . HIS A 1 101 ? -4.972 63.115 21.680 1.00 24.64 100 HIS A N 1
ATOM 807 C CA . HIS A 1 101 ? -4.001 63.155 22.790 1.00 23.98 100 HIS A CA 1
ATOM 808 C C . HIS A 1 101 ? -3.518 61.797 23.276 1.00 22.77 100 HIS A C 1
ATOM 809 O O . HIS A 1 101 ? -2.329 61.623 23.469 1.00 20.81 100 HIS A O 1
ATOM 816 N N . CYS A 1 102 ? -4.446 60.851 23.461 1.00 22.37 101 CYS A N 1
ATOM 817 C CA . CYS A 1 102 ? -4.092 59.495 23.883 1.00 21.88 101 CYS A CA 1
ATOM 818 C C . CYS A 1 102 ? -3.416 58.709 22.740 1.00 21.71 101 CYS A C 1
ATOM 819 O O . CYS A 1 102 ? -2.458 57.964 22.954 1.00 20.61 101 CYS A O 1
ATOM 822 N N . LEU A 1 103 ? -3.940 58.891 21.536 1.00 22.79 102 LEU A N 1
ATOM 823 C CA . LEU A 1 103 ? -3.432 58.252 20.338 1.00 23.24 102 LEU A CA 1
ATOM 824 C C . LEU A 1 103 ? -1.982 58.684 20.081 1.00 22.87 102 LEU A C 1
ATOM 825 O O . LEU A 1 103 ? -1.146 57.834 19.850 1.00 21.86 102 LEU A O 1
ATOM 830 N N . ALA A 1 104 ? -1.690 59.989 20.182 1.00 22.05 103 ALA A N 1
ATOM 831 C CA . ALA A 1 104 ? -0.332 60.498 19.907 1.00 22.03 103 ALA A CA 1
ATOM 832 C C . ALA A 1 104 ? 0.688 59.909 20.897 1.00 20.81 103 ALA A C 1
ATOM 833 O O . ALA A 1 104 ? 1.761 59.481 20.496 1.00 20.64 103 ALA A O 1
ATOM 835 N N . ASP A 1 105 ? 0.278 59.829 22.159 1.00 19.75 104 ASP A N 1
ATOM 836 C CA . ASP A 1 105 ? 1.094 59.309 23.229 1.00 19.47 104 ASP A CA 1
ATOM 837 C C . ASP A 1 105 ? 1.380 57.833 23.052 1.00 19.69 104 ASP A C 1
ATOM 838 O O . ASP A 1 105 ? 2.529 57.400 23.211 1.00 18.78 104 ASP A O 1
ATOM 843 N N . ILE A 1 106 ? 0.340 57.071 22.705 1.00 19.51 105 ILE A N 1
ATOM 844 C CA . ILE A 1 106 ? 0.509 55.645 22.433 1.00 19.90 105 ILE A CA 1
ATOM 845 C C . ILE A 1 106 ? 1.447 55.438 21.246 1.00 20.29 105 ILE A C 1
ATOM 846 O O . ILE A 1 106 ? 2.381 54.636 21.330 1.00 20.62 105 ILE A O 1
ATOM 851 N N . LEU A 1 107 ? 1.215 56.170 20.163 1.00 21.66 106 LEU A N 1
ATOM 852 C CA . LEU A 1 107 ? 2.069 56.050 18.961 1.00 22.75 106 LEU A CA 1
ATOM 853 C C . LEU A 1 107 ? 3.518 56.472 19.238 1.00 23.36 106 LEU A C 1
ATOM 854 O O . LEU A 1 107 ? 4.443 55.816 18.749 1.00 23.87 106 LEU A O 1
ATOM 859 N N . TYR A 1 108 ? 3.702 57.533 20.037 1.00 22.98 107 TYR A N 1
ATOM 860 C CA . TYR A 1 108 ? 5.042 57.985 20.469 1.00 23.03 107 TYR A CA 1
ATOM 861 C C . TYR A 1 108 ? 5.740 56.876 21.283 1.00 22.86 107 TYR A C 1
ATOM 862 O O . TYR A 1 108 ? 6.847 56.456 20.951 1.00 22.88 107 TYR A O 1
ATOM 871 N N . ARG A 1 109 ? 5.050 56.367 22.297 1.00 22.68 108 ARG A N 1
ATOM 872 C CA . ARG A 1 109 ? 5.598 55.307 23.155 1.00 23.85 108 ARG A CA 1
ATOM 873 C C . ARG A 1 109 ? 5.932 54.029 22.372 1.00 24.00 108 ARG A C 1
ATOM 874 O O . ARG A 1 109 ? 6.948 53.397 22.630 1.00 24.86 108 ARG A O 1
ATOM 882 N N . TRP A 1 110 ? 5.099 53.689 21.398 1.00 24.14 109 TRP A N 1
ATOM 883 C CA . TRP A 1 110 ? 5.381 52.551 20.508 1.00 24.32 109 TRP A CA 1
ATOM 884 C C . TRP A 1 110 ? 6.634 52.790 19.656 1.00 25.76 109 TRP A C 1
ATOM 885 O O . TRP A 1 110 ? 7.536 51.924 19.613 1.00 25.29 109 TRP A O 1
ATOM 896 N N . ARG A 1 111 ? 6.701 53.957 19.006 1.00 26.03 110 ARG A N 1
ATOM 897 C CA . ARG A 1 111 ? 7.843 54.279 18.141 1.00 28.38 110 ARG A CA 1
ATOM 898 C C . ARG A 1 111 ? 9.198 54.319 18.858 1.00 28.43 110 ARG A C 1
ATOM 899 O O . ARG A 1 111 ? 10.196 53.872 18.287 1.00 29.46 110 ARG A O 1
ATOM 907 N N . VAL A 1 112 ? 9.219 54.796 20.106 1.00 27.64 111 VAL A N 1
ATOM 908 C CA . VAL A 1 112 ? 10.459 54.858 20.893 1.00 28.52 111 VAL A CA 1
ATOM 909 C C . VAL A 1 112 ? 10.784 53.558 21.682 1.00 28.68 111 VAL A C 1
ATOM 910 O O . VAL A 1 112 ? 11.726 53.562 22.459 1.00 30.26 111 VAL A O 1
ATOM 914 N N . GLY A 1 113 ? 9.999 52.484 21.529 1.00 28.58 112 GLY A N 1
ATOM 915 C CA . GLY A 1 113 ? 10.273 51.193 22.194 1.00 28.45 112 GLY A CA 1
ATOM 916 C C . GLY A 1 113 ? 9.728 50.964 23.596 1.00 27.11 112 GLY A C 1
ATOM 917 O O . GLY A 1 113 ? 10.073 49.985 24.235 1.00 27.18 112 GLY A O 1
ATOM 918 N N . ASP A 1 114 ? 8.876 51.852 24.080 1.00 27.10 113 ASP A N 1
ATOM 919 C CA . ASP A 1 114 ? 8.283 51.713 25.413 1.00 27.23 113 ASP A CA 1
ATOM 920 C C . ASP A 1 114 ? 7.074 50.778 25.477 1.00 26.85 113 ASP A C 1
ATOM 921 O O . ASP A 1 114 ? 6.828 50.196 26.539 1.00 25.80 113 ASP A O 1
ATOM 926 N N . LEU A 1 115 ? 6.324 50.657 24.377 1.00 27.17 114 LEU A N 1
ATOM 927 C CA . LEU A 1 115 ? 5.185 49.753 24.280 1.00 27.57 114 LEU A CA 1
ATOM 928 C C . LEU A 1 115 ? 5.513 48.768 23.168 1.00 28.97 114 LEU A C 1
ATOM 929 O O . LEU A 1 115 ? 5.766 49.186 22.035 1.00 30.88 114 LEU A O 1
ATOM 934 N N . HIS A 1 116 ? 5.529 47.480 23.512 1.00 29.20 115 HIS A N 1
ATOM 935 C CA A HIS A 1 116 ? 5.837 46.377 22.598 0.50 30.04 115 HIS A CA 1
ATOM 936 C CA B HIS A 1 116 ? 5.821 46.442 22.525 0.50 30.28 115 HIS A CA 1
ATOM 937 C C . HIS A 1 116 ? 4.490 45.918 22.012 1.00 29.80 115 HIS A C 1
ATOM 938 O O . HIS A 1 116 ? 3.716 45.306 22.710 1.00 29.10 115 HIS A O 1
ATOM 959 N N . ILE A 1 118 ? 2.100 45.728 17.827 1.00 32.16 117 ILE A N 1
ATOM 960 C CA . ILE A 1 118 ? 1.978 45.949 16.383 1.00 32.79 117 ILE A CA 1
ATOM 961 C C . ILE A 1 118 ? 0.626 46.680 16.224 1.00 31.88 117 ILE A C 1
ATOM 962 O O . ILE A 1 118 ? -0.414 46.081 16.469 1.00 30.18 117 ILE A O 1
ATOM 967 N N . PRO A 1 119 ? 0.638 47.994 15.898 1.00 31.55 118 PRO A N 1
ATOM 968 C CA . PRO A 1 119 ? -0.635 48.668 15.633 1.00 31.51 118 PRO A CA 1
ATOM 969 C C . PRO A 1 119 ? -1.207 48.169 14.305 1.00 32.70 118 PRO A C 1
ATOM 970 O O . PRO A 1 119 ? -0.547 48.317 13.273 1.00 33.63 118 PRO A O 1
ATOM 974 N N . THR A 1 120 ? -2.372 47.526 14.342 1.00 32.59 119 THR A N 1
ATOM 975 C CA . THR A 1 120 ? -3.004 46.998 13.123 1.00 33.64 119 THR A CA 1
ATOM 976 C C . THR A 1 120 ? -3.718 48.101 12.350 1.00 34.16 119 THR A C 1
ATOM 977 O O . THR A 1 120 ? -3.768 48.065 11.120 1.00 35.44 119 THR A O 1
ATOM 981 N N . ALA A 1 121 ? -4.313 49.048 13.070 1.00 32.28 120 ALA A N 1
ATOM 982 C CA . ALA A 1 121 ? -5.073 50.113 12.443 1.00 32.16 120 ALA A CA 1
ATOM 983 C C . ALA A 1 121 ? -5.557 51.174 13.414 1.00 29.74 120 ALA A C 1
ATOM 984 O O . ALA A 1 121 ? -5.701 50.930 14.625 1.00 28.21 120 ALA A O 1
ATOM 986 N N . ILE A 1 122 ? -5.792 52.353 12.847 1.00 29.34 121 ILE A N 1
ATOM 987 C CA . ILE A 1 122 ? -6.374 53.494 13.539 1.00 27.88 121 ILE A CA 1
ATOM 988 C C . ILE A 1 122 ? -7.756 53.618 12.906 1.00 28.73 121 ILE A C 1
ATOM 989 O O . ILE A 1 122 ? -7.868 53.805 11.688 1.00 31.46 121 ILE A O 1
ATOM 994 N N . VAL A 1 123 ? -8.792 53.479 13.714 1.00 27.99 122 VAL A N 1
ATOM 995 C CA . VAL A 1 123 ? -10.187 53.581 13.257 1.00 28.21 122 VAL A CA 1
ATOM 996 C C . VAL A 1 123 ? -10.754 54.811 13.949 1.00 27.53 122 VAL A C 1
ATOM 997 O O . VAL A 1 123 ? -10.475 55.036 15.114 1.00 26.50 122 VAL A O 1
ATOM 1001 N N . SER A 1 124 ? -11.497 55.619 13.221 1.00 28.78 123 SER A N 1
ATOM 1002 C CA . SER A 1 124 ? -12.185 56.786 13.772 1.00 28.87 123 SER A CA 1
ATOM 1003 C C . SER A 1 124 ? -13.568 56.969 13.159 1.00 30.47 123 SER A C 1
ATOM 1004 O O . SER A 1 124 ? -13.830 56.536 12.036 1.00 30.67 123 SER A O 1
ATOM 1007 N N . ASN A 1 125 ? -14.438 57.611 13.941 1.00 31.16 124 ASN A N 1
ATOM 1008 C CA . ASN A 1 125 ? -15.743 58.057 13.465 1.00 33.49 124 ASN A CA 1
ATOM 1009 C C . ASN A 1 125 ? -15.608 59.429 12.744 1.00 34.43 124 ASN A C 1
ATOM 1010 O O . ASN A 1 125 ? -16.588 59.928 12.222 1.00 35.71 124 ASN A O 1
ATOM 1015 N N . HIS A 1 126 ? -14.401 60.018 12.718 1.00 34.88 125 HIS A N 1
ATOM 1016 C CA . HIS A 1 126 ? -14.103 61.272 12.016 1.00 36.73 125 HIS A CA 1
ATOM 1017 C C . HIS A 1 126 ? -13.066 61.027 10.892 1.00 37.71 125 HIS A C 1
ATOM 1018 O O . HIS A 1 126 ? -12.313 60.031 10.951 1.00 36.83 125 HIS A O 1
ATOM 1025 N N . PRO A 1 127 ? -13.041 61.896 9.850 1.00 39.20 126 PRO A N 1
ATOM 1026 C CA . PRO A 1 127 ? -12.118 61.668 8.738 1.00 40.14 126 PRO A CA 1
ATOM 1027 C C . PRO A 1 127 ? -10.643 61.947 9.053 1.00 39.85 126 PRO A C 1
ATOM 1028 O O . PRO A 1 127 ? -10.326 62.618 10.019 1.00 37.33 126 PRO A O 1
ATOM 1032 N N . ARG A 1 128 ? -9.768 61.433 8.198 1.00 41.98 127 ARG A N 1
ATOM 1033 C CA . ARG A 1 128 ? -8.294 61.574 8.314 1.00 43.11 127 ARG A CA 1
ATOM 1034 C C . ARG A 1 128 ? -7.815 63.034 8.446 1.00 43.37 127 ARG A C 1
ATOM 1035 O O . ARG A 1 128 ? -6.879 63.303 9.213 1.00 42.69 127 ARG A O 1
ATOM 1043 N N . GLU A 1 129 ? -8.473 63.958 7.732 1.00 45.03 128 GLU A N 1
ATOM 1044 C CA . GLU A 1 129 ? -8.166 65.416 7.815 1.00 45.78 128 GLU A CA 1
ATOM 1045 C C . GLU A 1 129 ? -8.414 66.075 9.207 1.00 44.42 128 GLU A C 1
ATOM 1046 O O . GLU A 1 129 ? -8.002 67.205 9.426 1.00 44.76 128 GLU A O 1
ATOM 1052 N N . THR A 1 130 ? -9.100 65.382 10.115 1.00 43.20 129 THR A N 1
ATOM 1053 C CA . THR A 1 130 ? -9.258 65.804 11.517 1.00 42.01 129 THR A CA 1
ATOM 1054 C C . THR A 1 130 ? -7.922 65.755 12.285 1.00 40.84 129 THR A C 1
ATOM 1055 O O . THR A 1 130 ? -7.728 66.507 13.239 1.00 39.07 129 THR A O 1
ATOM 1059 N N . PHE A 1 131 ? -7.019 64.857 11.866 1.00 41.59 130 PHE A N 1
ATOM 1060 C CA . PHE A 1 131 ? -5.767 64.598 12.564 1.00 41.13 130 PHE A CA 1
ATOM 1061 C C . PHE A 1 131 ? -4.489 65.150 11.951 1.00 43.08 130 PHE A C 1
ATOM 1062 O O . PHE A 1 131 ? -4.318 65.121 10.727 1.00 44.02 130 PHE A O 1
ATOM 1070 N N . SER A 1 132 ? -3.593 65.649 12.825 1.00 43.57 131 SER A N 1
ATOM 1071 C CA A SER A 1 132 ? -2.282 66.159 12.399 0.50 44.44 131 SER A CA 1
ATOM 1072 C CA B SER A 1 132 ? -2.275 66.154 12.403 0.50 44.39 131 SER A CA 1
ATOM 1073 C C . SER A 1 132 ? -1.464 65.030 11.764 1.00 45.18 131 SER A C 1
ATOM 1074 O O . SER A 1 132 ? -0.611 65.283 10.918 1.00 46.60 131 SER A O 1
ATOM 1079 N N . GLY A 1 133 ? -1.723 63.787 12.194 1.00 45.71 132 GLY A N 1
ATOM 1080 C CA . GLY A 1 133 ? -1.080 62.601 11.632 1.00 46.49 132 GLY A CA 1
ATOM 1081 C C . GLY A 1 133 ? 0.355 62.314 12.012 1.00 46.50 132 GLY A C 1
ATOM 1082 O O . GLY A 1 133 ? 0.997 61.467 11.365 1.00 46.68 132 GLY A O 1
ATOM 1083 N N . PHE A 1 134 ? 0.854 63.000 13.049 1.00 45.92 133 PHE A N 1
ATOM 1084 C CA . PHE A 1 134 ? 2.228 62.809 13.512 1.00 46.04 133 PHE A CA 1
ATOM 1085 C C . PHE A 1 134 ? 2.320 61.401 14.111 1.00 44.48 133 PHE A C 1
ATOM 1086 O O . PHE A 1 134 ? 1.435 60.986 14.892 1.00 43.91 133 PHE A O 1
ATOM 1094 N N . ASP A 1 135 ? 3.346 60.661 13.688 1.00 43.58 134 ASP A N 1
ATOM 1095 C CA . ASP A 1 135 ? 3.574 59.258 14.094 1.00 42.28 134 ASP A CA 1
ATOM 1096 C C . ASP A 1 135 ? 2.602 58.198 13.526 1.00 41.42 134 ASP A C 1
ATOM 1097 O O . ASP A 1 135 ? 2.765 57.023 13.840 1.00 40.08 134 ASP A O 1
ATOM 1102 N N . PHE A 1 136 ? 1.647 58.587 12.669 1.00 41.72 135 PHE A N 1
ATOM 1103 C CA . PHE A 1 136 ? 0.742 57.612 11.978 1.00 41.57 135 PHE A CA 1
ATOM 1104 C C . PHE A 1 136 ? 1.558 56.722 11.039 1.00 41.83 135 PHE A C 1
ATOM 1105 O O . PHE A 1 136 ? 1.358 55.500 11.008 1.00 41.20 135 PHE A O 1
ATOM 1113 N N . GLY A 1 137 ? 2.469 57.354 10.288 1.00 42.43 136 GLY A N 1
ATOM 1114 C CA . GLY A 1 137 ? 3.378 56.665 9.373 1.00 43.14 136 GLY A CA 1
ATOM 1115 C C . GLY A 1 137 ? 2.599 55.807 8.396 1.00 43.81 136 GLY A C 1
ATOM 1116 O O . GLY A 1 137 ? 1.679 56.305 7.752 1.00 44.58 136 GLY A O 1
ATOM 1117 N N . ASP A 1 138 ? 2.929 54.518 8.350 1.00 43.55 137 ASP A N 1
ATOM 1118 C CA . ASP A 1 138 ? 2.248 53.545 7.482 1.00 44.24 137 ASP A CA 1
ATOM 1119 C C . ASP A 1 138 ? 1.143 52.759 8.204 1.00 41.77 137 ASP A C 1
ATOM 1120 O O . ASP A 1 138 ? 0.716 51.734 7.693 1.00 42.64 137 ASP A O 1
ATOM 1125 N N . ILE A 1 139 ? 0.668 53.202 9.378 1.00 39.01 138 ILE A N 1
ATOM 1126 C CA . ILE A 1 139 ? -0.438 52.465 10.053 1.00 37.07 138 ILE A CA 1
ATOM 1127 C C . ILE A 1 139 ? -1.743 52.704 9.282 1.00 37.06 138 ILE A C 1
ATOM 1128 O O . ILE A 1 139 ? -2.071 53.854 9.040 1.00 36.16 138 ILE A O 1
ATOM 1133 N N . PRO A 1 140 ? -2.480 51.629 8.901 1.00 37.32 139 PRO A N 1
ATOM 1134 C CA . PRO A 1 140 ? -3.733 51.837 8.174 1.00 38.10 139 PRO A CA 1
ATOM 1135 C C . PRO A 1 140 ? -4.742 52.675 8.953 1.00 36.29 139 PRO A C 1
ATOM 1136 O O . PRO A 1 140 ? -4.984 52.398 10.142 1.00 34.48 139 PRO A O 1
ATOM 1140 N N . PHE A 1 141 ? -5.252 53.715 8.287 1.00 35.92 140 PHE A N 1
ATOM 1141 C CA . PHE A 1 141 ? -6.307 54.580 8.806 1.00 35.00 140 PHE A CA 1
ATOM 1142 C C . PHE A 1 141 ? -7.636 54.268 8.091 1.00 36.17 140 PHE A C 1
ATOM 1143 O O . PHE A 1 141 ? -7.692 54.062 6.861 1.00 38.07 140 PHE A O 1
ATOM 1151 N N . TYR A 1 142 ? -8.703 54.271 8.878 1.00 35.73 141 TYR A N 1
ATOM 1152 C CA . TYR A 1 142 ? -10.050 54.027 8.383 1.00 37.02 141 TYR A CA 1
ATOM 1153 C C . TYR A 1 142 ? -11.059 54.939 9.065 1.00 36.03 141 TYR A C 1
ATOM 1154 O O . TYR A 1 142 ? -11.101 54.989 10.293 1.00 33.61 141 TYR A O 1
ATOM 1163 N N . HIS A 1 143 ? -11.853 55.639 8.256 1.00 36.93 142 HIS A N 1
ATOM 1164 C CA . HIS A 1 143 ? -12.941 56.490 8.728 1.00 36.36 142 HIS A CA 1
ATOM 1165 C C . HIS A 1 143 ? -14.184 55.627 8.593 1.00 37.25 142 HIS A C 1
ATOM 1166 O O . HIS A 1 143 ? -14.637 55.376 7.477 1.00 38.52 142 HIS A O 1
ATOM 1173 N N . PHE A 1 144 ? -14.674 55.124 9.726 1.00 36.38 143 PHE A N 1
ATOM 1174 C CA . PHE A 1 144 ? -15.921 54.351 9.797 1.00 37.22 143 PHE A CA 1
ATOM 1175 C C . PHE A 1 144 ? -16.932 55.279 10.485 1.00 37.75 143 PHE A C 1
ATOM 1176 O O . PHE A 1 144 ? -16.973 55.317 11.726 1.00 35.75 143 PHE A O 1
ATOM 1184 N N . PRO A 1 145 ? -17.713 56.067 9.702 1.00 40.02 144 PRO A N 1
ATOM 1185 C CA . PRO A 1 145 ? -18.675 56.970 10.353 1.00 41.00 144 PRO A CA 1
ATOM 1186 C C . PRO A 1 145 ? -19.847 56.238 11.030 1.00 42.44 144 PRO A C 1
ATOM 1187 O O . PRO A 1 145 ? -20.179 55.113 10.645 1.00 42.70 144 PRO A O 1
ATOM 1191 N N . VAL A 1 146 ? -20.431 56.875 12.047 1.00 43.17 145 VAL A N 1
ATOM 1192 C CA . VAL A 1 146 ? -21.569 56.306 12.788 1.00 44.27 145 VAL A CA 1
ATOM 1193 C C . VAL A 1 146 ? -22.509 57.391 13.295 1.00 45.82 145 VAL A C 1
ATOM 1194 O O . VAL A 1 146 ? -22.087 58.511 13.585 1.00 44.94 145 VAL A O 1
ATOM 1198 N N . ASN A 1 147 ? -23.788 57.038 13.363 1.00 48.89 146 ASN A N 1
ATOM 1199 C CA . ASN A 1 147 ? -24.844 57.899 13.897 1.00 50.76 146 ASN A CA 1
ATOM 1200 C C . ASN A 1 147 ? -25.860 57.017 14.651 1.00 52.11 146 ASN A C 1
ATOM 1201 O O . ASN A 1 147 ? -25.668 55.786 14.742 1.00 51.60 146 ASN A O 1
ATOM 1206 N N . LYS A 1 148 ? -26.923 57.643 15.169 1.00 53.85 147 LYS A N 1
ATOM 1207 C CA . LYS A 1 148 ? -27.983 56.948 15.926 1.00 55.23 147 LYS A CA 1
ATOM 1208 C C . LYS A 1 148 ? -28.520 55.660 15.277 1.00 56.83 147 LYS A C 1
ATOM 1209 O O . LYS A 1 148 ? -28.738 54.683 15.985 1.00 56.66 147 LYS A O 1
ATOM 1211 N N . ASP A 1 149 ? -28.680 55.671 13.945 1.00 58.39 148 ASP A N 1
ATOM 1212 C CA . ASP A 1 149 ? -29.220 54.542 13.156 1.00 60.32 148 ASP A CA 1
ATOM 1213 C C . ASP A 1 149 ? -28.216 53.584 12.493 1.00 59.32 148 ASP A C 1
ATOM 1214 O O . ASP A 1 149 ? -28.630 52.508 12.077 1.00 60.28 148 ASP A O 1
ATOM 1219 N N . THR A 1 150 ? -26.927 53.937 12.401 1.00 57.28 149 THR A N 1
ATOM 1220 C CA . THR A 1 150 ? -25.924 53.077 11.718 1.00 56.39 149 THR A CA 1
ATOM 1221 C C . THR A 1 150 ? -24.955 52.347 12.648 1.00 54.52 149 THR A C 1
ATOM 1222 O O . THR A 1 150 ? -23.981 51.755 12.172 1.00 53.95 149 THR A O 1
ATOM 1226 N N . ARG A 1 151 ? -25.252 52.328 13.950 1.00 53.52 150 ARG A N 1
ATOM 1227 C CA . ARG A 1 151 ? -24.378 51.695 14.943 1.00 51.75 150 ARG A CA 1
ATOM 1228 C C . ARG A 1 151 ? -24.101 50.212 14.666 1.00 51.18 150 ARG A C 1
ATOM 1229 O O . ARG A 1 151 ? -22.949 49.801 14.729 1.00 48.77 150 ARG A O 1
ATOM 1237 N N . ARG A 1 152 ? -25.134 49.439 14.311 1.00 52.73 151 ARG A N 1
ATOM 1238 C CA . ARG A 1 152 ? -24.956 48.012 14.001 1.00 53.16 151 ARG A CA 1
ATOM 1239 C C . ARG A 1 152 ? -24.006 47.808 12.813 1.00 52.45 151 ARG A C 1
ATOM 1240 O O . ARG A 1 152 ? -23.108 46.967 12.895 1.00 50.77 151 ARG A O 1
ATOM 1248 N N . GLN A 1 153 ? -24.214 48.558 11.723 1.00 53.14 152 GLN A N 1
ATOM 1249 C CA . GLN A 1 153 ? -23.340 48.437 10.531 1.00 53.45 152 GLN A CA 1
ATOM 1250 C C . GLN A 1 153 ? -21.889 48.883 10.757 1.00 50.34 152 GLN A C 1
ATOM 1251 O O . GLN A 1 153 ? -20.970 48.241 10.238 1.00 50.08 152 GLN A O 1
ATOM 1257 N N . GLN A 1 154 ? -21.697 49.945 11.539 1.00 47.75 153 GLN A N 1
ATOM 1258 C CA . GLN A 1 154 ? -20.349 50.442 11.874 1.00 45.38 153 GLN A CA 1
ATOM 1259 C C . GLN A 1 154 ? -19.585 49.426 12.735 1.00 43.46 153 GLN A C 1
ATOM 1260 O O . GLN A 1 154 ? -18.438 49.094 12.420 1.00 42.05 153 GLN A O 1
ATOM 1266 N N . GLU A 1 155 ? -20.246 48.900 13.769 1.00 42.89 154 GLU A N 1
ATOM 1267 C CA . GLU A 1 155 ? -19.654 47.861 14.636 1.00 41.89 154 GLU A CA 1
ATOM 1268 C C . GLU A 1 155 ? -19.376 46.566 13.877 1.00 42.27 154 GLU A C 1
ATOM 1269 O O . GLU A 1 155 ? -18.412 45.880 14.197 1.00 40.73 154 GLU A O 1
ATOM 1275 N N . ALA A 1 156 ? -20.220 46.236 12.893 1.00 44.37 155 ALA A N 1
ATOM 1276 C CA . ALA A 1 156 ? -19.987 45.085 12.002 1.00 45.67 155 ALA A CA 1
ATOM 1277 C C . ALA A 1 156 ? -18.689 45.294 11.190 1.00 45.54 155 ALA A C 1
ATOM 1278 O O . ALA A 1 156 ? -17.928 44.346 10.977 1.00 45.69 155 ALA A O 1
ATOM 1280 N N . ALA A 1 157 ? -18.460 46.530 10.737 1.00 45.47 156 ALA A N 1
ATOM 1281 C CA . ALA A 1 157 ? -17.221 46.903 10.042 1.00 45.30 156 ALA A CA 1
ATOM 1282 C C . ALA A 1 157 ? -16.018 46.757 10.975 1.00 42.95 156 ALA A C 1
ATOM 1283 O O . ALA A 1 157 ? -14.990 46.207 10.573 1.00 43.19 156 ALA A O 1
ATOM 1285 N N . ILE A 1 158 ? -16.153 47.235 12.215 1.00 41.70 157 ILE A N 1
ATOM 1286 C CA . ILE A 1 158 ? -15.068 47.145 13.232 1.00 39.60 157 ILE A CA 1
ATOM 1287 C C . ILE A 1 158 ? -14.806 45.655 13.556 1.00 39.63 157 ILE A C 1
ATOM 1288 O O . ILE A 1 158 ? -13.677 45.190 13.448 1.00 38.54 157 ILE A O 1
ATOM 1293 N N . THR A 1 159 ? -15.871 44.915 13.875 1.00 41.09 158 THR A N 1
ATOM 1294 C CA . THR A 1 159 ? -15.804 43.464 14.156 1.00 41.57 158 THR A CA 1
ATOM 1295 C C . THR A 1 159 ? -15.175 42.665 13.010 1.00 42.87 158 THR A C 1
ATOM 1296 O O . THR A 1 159 ? -14.373 41.773 13.260 1.00 42.88 158 THR A O 1
ATOM 1300 N N . ALA A 1 160 ? -15.527 43.003 11.767 1.00 44.24 159 ALA A N 1
ATOM 1301 C CA . ALA A 1 160 ? -14.896 42.394 10.586 1.00 45.32 159 ALA A CA 1
ATOM 1302 C C . ALA A 1 160 ? -13.407 42.780 10.443 1.00 44.36 159 ALA A C 1
ATOM 1303 O O . ALA A 1 160 ? -12.605 41.949 10.009 1.00 44.26 159 ALA A O 1
ATOM 1305 N N . LEU A 1 161 ? -13.045 44.028 10.787 1.00 43.41 160 LEU A N 1
ATOM 1306 C CA . LEU A 1 161 ? -11.632 44.483 10.726 1.00 42.25 160 LEU A CA 1
ATOM 1307 C C . LEU A 1 161 ? -10.755 43.773 11.787 1.00 41.00 160 LEU A C 1
ATOM 1308 O O . LEU A 1 161 ? -9.610 43.431 11.498 1.00 41.36 160 LEU A O 1
ATOM 1313 N N . ILE A 1 162 ? -11.286 43.616 12.999 1.00 39.88 161 ILE A N 1
ATOM 1314 C CA . ILE A 1 162 ? -10.630 42.897 14.109 1.00 38.72 161 ILE A CA 1
ATOM 1315 C C . ILE A 1 162 ? -10.263 41.440 13.707 1.00 40.03 161 ILE A C 1
ATOM 1316 O O . ILE A 1 162 ? -9.137 40.984 13.950 1.00 39.86 161 ILE A O 1
ATOM 1321 N N . ALA A 1 163 ? -11.221 40.751 13.078 1.00 41.52 162 ALA A N 1
ATOM 1322 C CA . ALA A 1 163 ? -11.053 39.394 12.571 1.00 42.33 162 ALA A CA 1
ATOM 1323 C C . ALA A 1 163 ? -10.015 39.297 11.439 1.00 42.92 162 ALA A C 1
ATOM 1324 O O . ALA A 1 163 ? -9.158 38.426 11.464 1.00 42.33 162 ALA A O 1
ATOM 1326 N N . GLN A 1 164 ? -10.127 40.178 10.454 1.00 43.83 163 GLN A N 1
ATOM 1327 C CA . GLN A 1 164 ? -9.205 40.262 9.297 1.00 45.50 163 GLN A CA 1
ATOM 1328 C C . GLN A 1 164 ? -7.747 40.512 9.722 1.00 43.87 163 GLN A C 1
ATOM 1329 O O . GLN A 1 164 ? -6.826 39.838 9.255 1.00 43.18 163 GLN A O 1
ATOM 1335 N N . THR A 1 165 ? -7.565 41.482 10.625 1.00 41.84 164 THR A N 1
ATOM 1336 C CA . THR A 1 165 ? -6.247 41.923 11.098 1.00 40.67 164 THR A CA 1
ATOM 1337 C C . THR A 1 165 ? -5.626 41.094 12.217 1.00 39.84 164 THR A C 1
ATOM 1338 O O . THR A 1 165 ? -4.473 41.378 12.616 1.00 39.05 164 THR A O 1
ATOM 1342 N N . HIS A 1 166 ? -6.389 40.126 12.740 1.00 39.58 165 HIS A N 1
ATOM 1343 C CA . HIS A 1 166 ? -5.977 39.270 13.866 1.00 38.87 165 HIS A CA 1
ATOM 1344 C C . HIS A 1 166 ? -5.653 40.096 15.130 1.00 36.30 165 HIS A C 1
ATOM 1345 O O . HIS A 1 166 ? -4.663 39.849 15.819 1.00 36.32 165 HIS A O 1
ATOM 1352 N N . THR A 1 167 ? -6.531 41.057 15.423 1.00 35.31 166 THR A N 1
ATOM 1353 C CA . THR A 1 167 ? -6.354 41.985 16.535 1.00 33.47 166 THR A CA 1
ATOM 1354 C C . THR A 1 167 ? -6.661 41.315 17.879 1.00 32.36 166 THR A C 1
ATOM 1355 O O . THR A 1 167 ? -7.735 40.719 18.039 1.00 32.67 166 THR A O 1
ATOM 1359 N N . ASP A 1 168 ? -5.724 41.447 18.827 1.00 30.62 167 ASP A N 1
ATOM 1360 C CA . ASP A 1 168 ? -5.849 40.886 20.187 1.00 29.94 167 ASP A CA 1
ATOM 1361 C C . ASP A 1 168 ? -6.380 41.896 21.200 1.00 28.35 167 ASP A C 1
ATOM 1362 O O . ASP A 1 168 ? -6.866 41.444 22.236 1.00 28.93 167 ASP A O 1
ATOM 1367 N N . LEU A 1 169 ? -6.232 43.207 20.935 1.00 26.27 168 LEU A N 1
ATOM 1368 C CA . LEU A 1 169 ? -6.644 44.283 21.855 1.00 25.51 168 LEU A CA 1
ATOM 1369 C C . LEU A 1 169 ? -7.139 45.560 21.148 1.00 25.21 168 LEU A C 1
ATOM 1370 O O . LEU A 1 169 ? -6.467 46.061 20.246 1.00 24.96 168 LEU A O 1
ATOM 1375 N N . VAL A 1 170 ? -8.268 46.110 21.622 1.00 24.24 169 VAL A N 1
ATOM 1376 C CA . VAL A 1 170 ? -8.820 47.362 21.135 1.00 23.77 169 VAL A CA 1
ATOM 1377 C C . VAL A 1 170 ? -8.638 48.423 22.234 1.00 23.19 169 VAL A C 1
ATOM 1378 O O . VAL A 1 170 ? -9.050 48.199 23.357 1.00 22.23 169 VAL A O 1
ATOM 1382 N N . VAL A 1 171 ? -8.022 49.558 21.908 1.00 22.81 170 VAL A N 1
ATOM 1383 C CA . VAL A 1 171 ? -7.836 50.656 22.842 1.00 21.16 170 VAL A CA 1
ATOM 1384 C C . VAL A 1 171 ? -8.767 51.779 22.392 1.00 22.63 170 VAL A C 1
ATOM 1385 O O . VAL A 1 171 ? -8.738 52.169 21.217 1.00 24.01 170 VAL A O 1
ATOM 1389 N N . LEU A 1 172 ? -9.614 52.262 23.301 1.00 22.49 171 LEU A N 1
ATOM 1390 C CA . LEU A 1 172 ? -10.468 53.430 23.045 1.00 23.82 171 LEU A CA 1
ATOM 1391 C C . LEU A 1 172 ? -9.640 54.637 23.498 1.00 23.53 171 LEU A C 1
ATOM 1392 O O . LEU A 1 172 ? -9.610 54.989 24.698 1.00 23.28 171 LEU A O 1
ATOM 1397 N N . ALA A 1 173 ? -8.927 55.232 22.538 1.00 24.04 172 ALA A N 1
ATOM 1398 C CA . ALA A 1 173 ? -8.021 56.369 22.750 1.00 23.42 172 ALA A CA 1
ATOM 1399 C C . ALA A 1 173 ? -8.850 57.654 22.836 1.00 25.14 172 ALA A C 1
ATOM 1400 O O . ALA A 1 173 ? -8.694 58.595 22.059 1.00 24.72 172 ALA A O 1
ATOM 1402 N N . ARG A 1 174 ? -9.685 57.701 23.867 1.00 26.21 173 ARG A N 1
ATOM 1403 C CA . ARG A 1 174 ? -10.695 58.734 24.043 1.00 28.18 173 ARG A CA 1
ATOM 1404 C C . ARG A 1 174 ? -11.680 58.749 22.863 1.00 29.39 173 ARG A C 1
ATOM 1405 O O . ARG A 1 174 ? -12.023 59.788 22.339 1.00 31.17 173 ARG A O 1
ATOM 1413 N N . TYR A 1 175 ? -12.099 57.547 22.446 1.00 29.58 174 TYR A N 1
ATOM 1414 C CA . TYR A 1 175 ? -13.142 57.337 21.424 1.00 30.52 174 TYR A CA 1
ATOM 1415 C C . TYR A 1 175 ? -14.427 57.699 22.154 1.00 32.04 174 TYR A C 1
ATOM 1416 O O . TYR A 1 175 ? -14.648 57.176 23.235 1.00 30.92 174 TYR A O 1
ATOM 1438 N N . GLN A 1 177 ? -17.831 57.401 21.100 1.00 38.64 176 GLN A N 1
ATOM 1439 C CA . GLN A 1 177 ? -19.071 56.685 20.771 1.00 40.39 176 GLN A CA 1
ATOM 1440 C C . GLN A 1 177 ? -19.172 55.496 21.707 1.00 40.24 176 GLN A C 1
ATOM 1441 O O . GLN A 1 177 ? -18.171 54.824 21.954 1.00 38.26 176 GLN A O 1
ATOM 1447 N N . ILE A 1 178 ? -20.383 55.225 22.204 1.00 41.80 177 ILE A N 1
ATOM 1448 C CA . ILE A 1 178 ? -20.618 54.129 23.147 1.00 41.99 177 ILE A CA 1
ATOM 1449 C C . ILE A 1 178 ? -20.739 52.821 22.373 1.00 42.87 177 ILE A C 1
ATOM 1450 O O . ILE A 1 178 ? -21.535 52.714 21.448 1.00 43.74 177 ILE A O 1
ATOM 1455 N N . LEU A 1 179 ? -19.922 51.844 22.750 1.00 42.79 178 LEU A N 1
ATOM 1456 C CA . LEU A 1 179 ? -19.956 50.517 22.155 1.00 43.92 178 LEU A CA 1
ATOM 1457 C C . LEU A 1 179 ? -21.203 49.807 22.683 1.00 45.84 178 LEU A C 1
ATOM 1458 O O . LEU A 1 179 ? -21.507 49.917 23.877 1.00 45.82 178 LEU A O 1
ATOM 1463 N N . SER A 1 180 ? -21.891 49.062 21.814 1.00 47.97 179 SER A N 1
ATOM 1464 C CA . SER A 1 180 ? -23.092 48.295 22.200 1.00 49.83 179 SER A CA 1
ATOM 1465 C C . SER A 1 180 ? -22.761 47.215 23.243 1.00 49.27 179 SER A C 1
ATOM 1466 O O . SER A 1 180 ? -21.581 46.851 23.419 1.00 48.02 179 SER A O 1
ATOM 1469 N N . ASP A 1 181 ? -23.791 46.709 23.928 1.00 50.80 180 ASP A N 1
ATOM 1470 C CA . ASP A 1 181 ? -23.598 45.654 24.956 1.00 50.69 180 ASP A CA 1
ATOM 1471 C C . ASP A 1 181 ? -22.994 44.365 24.381 1.00 50.71 180 ASP A C 1
ATOM 1472 O O . ASP A 1 181 ? -22.133 43.744 25.017 1.00 49.89 180 ASP A O 1
ATOM 1477 N N . GLU A 1 182 ? -23.422 43.991 23.175 1.00 52.54 181 GLU A N 1
ATOM 1478 C CA . GLU A 1 182 ? -22.901 42.786 22.488 1.00 53.18 181 GLU A CA 1
ATOM 1479 C C . GLU A 1 182 ? -21.450 42.989 22.060 1.00 51.21 181 GLU A C 1
ATOM 1480 O O . GLU A 1 182 ? -20.636 42.103 22.267 1.00 50.35 181 GLU A O 1
ATOM 1494 N N . SER A 1 184 ? -19.322 45.090 23.442 1.00 45.23 183 SER A N 1
ATOM 1495 C CA . SER A 1 184 ? -18.581 45.097 24.719 1.00 43.30 183 SER A CA 1
ATOM 1496 C C . SER A 1 184 ? -18.302 43.671 25.184 1.00 42.67 183 SER A C 1
ATOM 1497 O O . SER A 1 184 ? -17.174 43.348 25.556 1.00 40.55 183 SER A O 1
ATOM 1500 N N . ALA A 1 185 ? -19.349 42.834 25.133 1.00 43.98 184 ALA A N 1
ATOM 1501 C CA . ALA A 1 185 ? -19.290 41.411 25.519 1.00 43.94 184 ALA A CA 1
ATOM 1502 C C . ALA A 1 185 ? -18.285 40.625 24.689 1.00 43.85 184 ALA A C 1
ATOM 1503 O O . ALA A 1 185 ? -17.530 39.828 25.251 1.00 42.62 184 ALA A O 1
ATOM 1505 N N . ARG A 1 186 ? -18.272 40.855 23.370 1.00 44.91 185 ARG A N 1
ATOM 1506 C CA . ARG A 1 186 ? -17.276 40.230 22.462 1.00 45.41 185 ARG A CA 1
ATOM 1507 C C . ARG A 1 186 ? -15.824 40.602 22.800 1.00 43.21 185 ARG A C 1
ATOM 1508 O O . ARG A 1 186 ? -14.918 39.784 22.609 1.00 42.42 185 ARG A O 1
ATOM 1516 N N . LEU A 1 187 ? -15.614 41.842 23.269 1.00 41.77 186 LEU A N 1
ATOM 1517 C CA . LEU A 1 187 ? -14.267 42.362 23.610 1.00 40.05 186 LEU A CA 1
ATOM 1518 C C . LEU A 1 187 ? -13.907 42.318 25.123 1.00 38.30 186 LEU A C 1
ATOM 1519 O O . LEU A 1 187 ? -12.939 42.964 25.536 1.00 36.88 186 LEU A O 1
ATOM 1524 N N . ALA A 1 188 ? -14.649 41.537 25.927 1.00 38.15 187 ALA A N 1
ATOM 1525 C CA . ALA A 1 188 ? -14.394 41.387 27.380 1.00 36.27 187 ALA A CA 1
ATOM 1526 C C . ALA A 1 188 ? -12.934 41.020 27.619 1.00 34.56 187 ALA A C 1
ATOM 1527 O O . ALA A 1 188 ? -12.402 40.129 26.954 1.00 34.27 187 ALA A O 1
ATOM 1529 N N . GLY A 1 189 ? -12.282 41.756 28.516 1.00 32.35 188 GLY A N 1
ATOM 1530 C CA . GLY A 1 189 ? -10.853 41.586 28.793 1.00 31.26 188 GLY A CA 1
ATOM 1531 C C . GLY A 1 189 ? -9.888 41.996 27.683 1.00 30.39 188 GLY A C 1
ATOM 1532 O O . GLY A 1 189 ? -8.679 41.879 27.874 1.00 30.27 188 GLY A O 1
ATOM 1533 N N . ARG A 1 190 ? -10.410 42.505 26.555 1.00 30.33 189 ARG A N 1
ATOM 1534 C CA . ARG A 1 190 ? -9.651 42.889 25.354 1.00 30.24 189 ARG A CA 1
ATOM 1535 C C . ARG A 1 190 ? -9.994 44.300 24.800 1.00 28.67 189 ARG A C 1
ATOM 1536 O O . ARG A 1 190 ? -9.747 44.590 23.627 1.00 27.85 189 ARG A O 1
ATOM 1544 N N . CYS A 1 191 ? -10.588 45.154 25.634 1.00 26.74 190 CYS A N 1
ATOM 1545 C CA . CYS A 1 191 ? -10.923 46.519 25.252 1.00 25.88 190 CYS A CA 1
ATOM 1546 C C . CYS A 1 191 ? -10.690 47.434 26.462 1.00 23.90 190 CYS A C 1
ATOM 1547 O O . CYS A 1 191 ? -11.295 47.220 27.508 1.00 23.33 190 CYS A O 1
ATOM 1550 N N . ILE A 1 192 ? -9.769 48.397 26.315 1.00 22.41 191 ILE A N 1
ATOM 1551 C CA . ILE A 1 192 ? -9.336 49.331 27.396 1.00 20.68 191 ILE A CA 1
ATOM 1552 C C . ILE A 1 192 ? -9.859 50.721 27.044 1.00 20.94 191 ILE A C 1
ATOM 1553 O O . ILE A 1 192 ? -9.720 51.160 25.889 1.00 20.59 191 ILE A O 1
ATOM 1558 N N . ASN A 1 193 ? -10.536 51.354 28.017 1.00 20.53 192 ASN A N 1
ATOM 1559 C CA . ASN A 1 193 ? -11.072 52.716 27.903 1.00 21.39 192 ASN A CA 1
ATOM 1560 C C . ASN A 1 193 ? -10.380 53.618 28.925 1.00 20.50 192 ASN A C 1
ATOM 1561 O O . ASN A 1 193 ? -9.741 53.129 29.870 1.00 19.92 192 ASN A O 1
ATOM 1566 N N . ILE A 1 194 ? -10.464 54.923 28.700 1.00 20.78 193 ILE A N 1
ATOM 1567 C CA . ILE A 1 194 ? -9.871 55.919 29.577 1.00 20.45 193 ILE A CA 1
ATOM 1568 C C . ILE A 1 194 ? -10.896 57.033 29.816 1.00 22.22 193 ILE A C 1
ATOM 1569 O O . ILE A 1 194 ? -11.634 57.379 28.916 1.00 22.04 193 ILE A O 1
ATOM 1574 N N . HIS A 1 195 ? -10.972 57.551 31.042 1.00 23.31 194 HIS A N 1
ATOM 1575 C CA . HIS A 1 195 ? -11.791 58.753 31.299 1.00 25.67 194 HIS A CA 1
ATOM 1576 C C . HIS A 1 195 ? -11.206 59.538 32.475 1.00 26.53 194 HIS A C 1
ATOM 1577 O O . HIS A 1 195 ? -10.601 58.953 33.369 1.00 25.39 194 HIS A O 1
ATOM 1584 N N A HIS A 1 196 ? -11.329 60.871 32.422 0.50 27.60 195 HIS A N 1
ATOM 1585 N N B HIS A 1 196 ? -11.440 60.843 32.445 0.50 28.30 195 HIS A N 1
ATOM 1586 C CA A HIS A 1 196 ? -10.829 61.761 33.485 0.50 28.34 195 HIS A CA 1
ATOM 1587 C CA B HIS A 1 196 ? -11.006 61.792 33.445 0.50 29.62 195 HIS A CA 1
ATOM 1588 C C A HIS A 1 196 ? -11.940 62.138 34.427 0.50 30.05 195 HIS A C 1
ATOM 1589 C C B HIS A 1 196 ? -11.952 61.770 34.592 0.50 30.56 195 HIS A C 1
ATOM 1590 O O A HIS A 1 196 ? -13.105 62.186 34.024 0.50 31.04 195 HIS A O 1
ATOM 1591 O O B HIS A 1 196 ? -12.988 61.106 34.519 0.50 31.29 195 HIS A O 1
ATOM 1604 N N . SER A 1 197 ? -11.553 62.449 35.666 1.00 31.27 196 SER A N 1
ATOM 1605 C CA . SER A 1 197 ? -12.476 62.897 36.726 1.00 33.66 196 SER A CA 1
ATOM 1606 C C . SER A 1 197 ? -11.772 63.764 37.777 1.00 34.61 196 SER A C 1
ATOM 1607 O O . SER A 1 197 ? -10.595 64.156 37.634 1.00 34.58 196 SER A O 1
ATOM 1610 N N . PHE A 1 198 ? -12.545 64.122 38.793 1.00 36.03 197 PHE A N 1
ATOM 1611 C CA . PHE A 1 198 ? -12.093 64.952 39.879 1.00 36.68 197 PHE A CA 1
ATOM 1612 C C . PHE A 1 198 ? -12.459 64.326 41.239 1.00 37.32 197 PHE A C 1
ATOM 1613 O O . PHE A 1 198 ? -13.120 63.292 41.321 1.00 35.32 197 PHE A O 1
ATOM 1621 N N . LEU A 1 199 ? -11.942 64.935 42.289 1.00 38.67 198 LEU A N 1
ATOM 1622 C CA . LEU A 1 199 ? -12.264 64.580 43.658 1.00 40.88 198 LEU A CA 1
ATOM 1623 C C . LEU A 1 199 ? -12.949 65.822 44.189 1.00 42.85 198 LEU A C 1
ATOM 1624 O O . LEU A 1 199 ? -12.264 66.817 44.502 1.00 43.46 198 LEU A O 1
ATOM 1629 N N . PRO A 1 200 ? -14.309 65.832 44.195 1.00 44.99 199 PRO A N 1
ATOM 1630 C CA . PRO A 1 200 ? -15.280 64.802 43.749 1.00 45.11 199 PRO A CA 1
ATOM 1631 C C . PRO A 1 200 ? -15.594 64.948 42.256 1.00 44.99 199 PRO A C 1
ATOM 1632 O O . PRO A 1 200 ? -15.199 65.950 41.636 1.00 44.12 199 PRO A O 1
ATOM 1636 N N . GLY A 1 201 ? -16.299 63.963 41.697 1.00 45.17 200 GLY A N 1
ATOM 1637 C CA . GLY A 1 201 ? -16.738 64.008 40.304 1.00 46.04 200 GLY A CA 1
ATOM 1638 C C . GLY A 1 201 ? -17.869 65.004 40.079 1.00 48.08 200 GLY A C 1
ATOM 1639 O O . GLY A 1 201 ? -18.499 65.477 41.029 1.00 49.07 200 GLY A O 1
ATOM 1640 N N . PHE A 1 202 ? -18.114 65.333 38.814 1.00 49.07 201 PHE A N 1
ATOM 1641 C CA . PHE A 1 202 ? -19.179 66.260 38.431 1.00 51.34 201 PHE A CA 1
ATOM 1642 C C . PHE A 1 202 ? -19.989 65.679 37.261 1.00 52.79 201 PHE A C 1
ATOM 1643 O O . PHE A 1 202 ? -19.453 64.954 36.423 1.00 52.40 201 PHE A O 1
ATOM 1651 N N . LYS A 1 203 ? -21.278 66.022 37.225 1.00 55.36 202 LYS A N 1
ATOM 1652 C CA . LYS A 1 203 ? -22.222 65.574 36.197 1.00 56.59 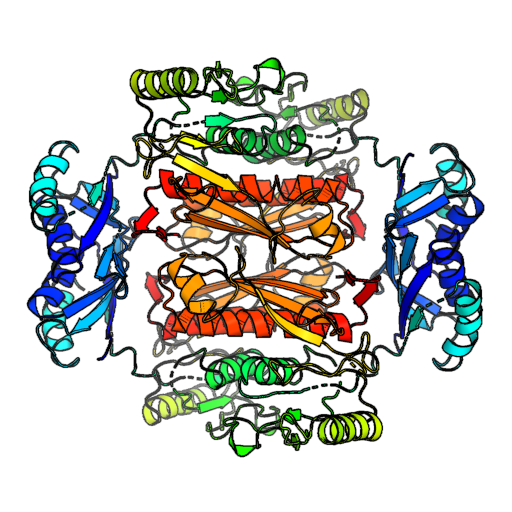202 LYS A CA 1
ATOM 1653 C C . LYS A 1 203 ? -22.963 66.792 35.649 1.00 57.90 202 LYS A C 1
ATOM 1654 O O . LYS A 1 203 ? -23.077 67.802 36.344 1.00 58.73 202 LYS A O 1
ATOM 1660 N N . GLY A 1 204 ? -23.434 66.693 34.405 1.00 58.25 203 GLY A N 1
ATOM 1661 C CA . GLY A 1 204 ? -24.224 67.745 33.754 1.00 59.56 203 GLY A CA 1
ATOM 1662 C C . GLY A 1 204 ? -23.456 68.668 32.828 1.00 59.13 203 GLY A C 1
ATOM 1663 O O . GLY A 1 204 ? -22.326 68.366 32.421 1.00 57.92 203 GLY A O 1
ATOM 1664 N N . ALA A 1 205 ? -24.091 69.796 32.490 1.00 60.30 204 ALA A N 1
ATOM 1665 C CA . ALA A 1 205 ? -23.504 70.796 31.584 1.00 60.03 204 ALA A CA 1
ATOM 1666 C C . ALA A 1 205 ? -22.240 71.430 32.182 1.00 58.75 204 ALA A C 1
ATOM 1667 O O . ALA A 1 205 ? -22.132 71.573 33.416 1.00 59.09 204 ALA A O 1
ATOM 1669 N N . LYS A 1 206 ? -21.303 71.761 31.285 1.00 57.33 205 LYS A N 1
ATOM 1670 C CA A LYS A 1 206 ? -20.014 72.377 31.624 0.50 56.02 205 LYS A CA 1
ATOM 1671 C CA B LYS A 1 206 ? -20.024 72.390 31.632 0.50 56.03 205 LYS A CA 1
ATOM 1672 C C . LYS A 1 206 ? -19.301 71.726 32.845 1.00 54.64 205 LYS A C 1
ATOM 1673 O O . LYS A 1 206 ? -19.138 72.357 33.901 1.00 54.88 205 LYS A O 1
ATOM 1684 N N . PRO A 1 207 ? -18.877 70.435 32.710 1.00 52.51 206 PRO A N 1
ATOM 1685 C CA . PRO A 1 207 ? -18.189 69.733 33.831 1.00 50.64 206 PRO A CA 1
ATOM 1686 C C . PRO A 1 207 ? -16.817 70.320 34.249 1.00 49.04 206 PRO A C 1
ATOM 1687 O O . PRO A 1 207 ? -16.460 70.255 35.441 1.00 48.95 206 PRO A O 1
ATOM 1691 N N A TYR A 1 208 ? -16.065 70.857 33.281 0.50 47.95 207 TYR A N 1
ATOM 1692 N N B TYR A 1 208 ? -16.064 70.843 33.286 0.50 48.08 207 TYR A N 1
ATOM 1693 C CA A TYR A 1 208 ? -14.785 71.535 33.546 0.50 46.78 207 TYR A CA 1
ATOM 1694 C CA B TYR A 1 208 ? -14.786 71.496 33.558 0.50 47.00 207 TYR A CA 1
ATOM 1695 C C A TYR A 1 208 ? -15.007 72.826 34.319 0.50 47.24 207 TYR A C 1
ATOM 1696 C C B TYR A 1 208 ? -14.964 72.855 34.261 0.50 47.37 207 TYR A C 1
ATOM 1697 O O A TYR A 1 208 ? -14.255 73.123 35.248 0.50 47.13 207 TYR A O 1
ATOM 1698 O O B TYR A 1 208 ? -14.133 73.223 35.093 0.50 47.29 207 TYR A O 1
ATOM 1715 N N . HIS A 1 209 ? -16.029 73.592 33.927 1.00 47.79 208 HIS A N 1
ATOM 1716 C CA . HIS A 1 209 ? -16.361 74.859 34.620 1.00 47.75 208 HIS A CA 1
ATOM 1717 C C . HIS A 1 209 ? -16.804 74.574 36.070 1.00 46.26 208 HIS A C 1
ATOM 1718 O O . HIS A 1 209 ? -16.469 75.348 36.941 1.00 46.46 208 HIS A O 1
ATOM 1725 N N . GLN A 1 210 ? -17.512 73.464 36.314 1.00 44.42 209 GLN A N 1
ATOM 1726 C CA . GLN A 1 210 ? -17.892 73.047 37.682 1.00 43.38 209 GLN A CA 1
ATOM 1727 C C . GLN A 1 210 ? -16.655 72.718 38.546 1.00 41.23 209 GLN A C 1
ATOM 1728 O O . GLN A 1 210 ? -16.624 73.073 39.719 1.00 41.09 209 GLN A O 1
ATOM 1734 N N . ALA A 1 211 ? -15.670 72.023 37.967 1.00 38.29 210 ALA A N 1
ATOM 1735 C CA . ALA A 1 211 ? -14.395 71.699 38.652 1.00 36.78 210 ALA A CA 1
ATOM 1736 C C . ALA A 1 211 ? -13.621 72.983 38.984 1.00 36.36 210 ALA A C 1
ATOM 1737 O O . ALA A 1 211 ? -13.137 73.155 40.108 1.00 35.97 210 ALA A O 1
ATOM 1739 N N . PHE A 1 212 ? -13.525 73.864 37.995 1.00 35.68 211 PHE A N 1
ATOM 1740 C CA . PHE A 1 212 ? -12.877 75.159 38.133 1.00 36.06 211 PHE A CA 1
ATOM 1741 C C . PHE A 1 212 ? -13.555 75.993 39.242 1.00 37.66 211 PHE A C 1
ATOM 1742 O O . PHE A 1 212 ? -12.867 76.620 40.064 1.00 38.13 211 PHE A O 1
ATOM 1750 N N . ASP A 1 213 ? -14.892 76.003 39.235 1.00 37.76 212 ASP A N 1
ATOM 1751 C CA . ASP A 1 213 ? -15.683 76.703 40.248 1.00 39.03 212 ASP A CA 1
ATOM 1752 C C . ASP A 1 213 ? -15.544 76.093 41.636 1.00 38.25 212 ASP A C 1
ATOM 1753 O O . ASP A 1 213 ? -15.644 76.815 42.621 1.00 38.94 212 ASP A O 1
ATOM 1758 N N . ARG A 1 214 ? -15.337 74.778 41.705 1.00 36.67 213 ARG A N 1
ATOM 1759 C CA . ARG A 1 214 ? -15.149 74.092 42.989 1.00 36.74 213 ARG A CA 1
ATOM 1760 C C . ARG A 1 214 ? -13.755 74.329 43.610 1.00 35.28 213 ARG A C 1
ATOM 1761 O O . ARG A 1 214 ? -13.593 74.130 44.804 1.00 35.91 213 ARG A O 1
ATOM 1769 N N . GLY A 1 215 ? -12.762 74.750 42.826 1.00 33.18 214 GLY A N 1
ATOM 1770 C CA . GLY A 1 215 ? -11.417 74.983 43.368 1.00 32.05 214 GLY A CA 1
ATOM 1771 C C . GLY A 1 215 ? -10.590 73.739 43.640 1.00 29.92 214 GLY A C 1
ATOM 1772 O O . GLY A 1 215 ? -9.741 73.769 44.543 1.00 30.16 214 GLY A O 1
ATOM 1773 N N . VAL A 1 216 ? -10.795 72.668 42.859 1.00 26.15 215 VAL A N 1
ATOM 1774 C CA . VAL A 1 216 ? -10.029 71.438 43.020 1.00 25.74 215 VAL A CA 1
ATOM 1775 C C . VAL A 1 216 ? -8.514 71.670 42.894 1.00 23.66 215 VAL A C 1
ATOM 1776 O O . VAL A 1 216 ? -8.049 72.620 42.256 1.00 21.96 215 VAL A O 1
ATOM 1780 N N . LYS A 1 217 ? -7.781 70.801 43.571 1.00 23.94 216 LYS A N 1
ATOM 1781 C CA . LYS A 1 217 ? -6.321 70.838 43.530 1.00 23.26 216 LYS A CA 1
ATOM 1782 C C . LYS A 1 217 ? -5.725 69.609 42.845 1.00 22.37 216 LYS A C 1
ATOM 1783 O O . LYS A 1 217 ? -4.486 69.469 42.782 1.00 21.88 216 LYS A O 1
ATOM 1789 N N . LEU A 1 218 ? -6.597 68.746 42.300 1.00 21.87 217 LEU A N 1
ATOM 1790 C CA . LEU A 1 218 ? -6.228 67.536 41.586 1.00 21.86 217 LEU A CA 1
ATOM 1791 C C . LEU A 1 218 ? -7.209 67.247 40.456 1.00 21.98 217 LEU A C 1
ATOM 1792 O O . LEU A 1 218 ? -8.380 67.620 40.536 1.00 23.28 217 LEU A O 1
ATOM 1797 N N . ILE A 1 219 ? -6.690 66.589 39.423 1.00 20.93 218 ILE A N 1
ATOM 1798 C CA . ILE A 1 219 ? -7.457 66.037 38.330 1.00 21.08 218 ILE A CA 1
ATOM 1799 C C . ILE A 1 219 ? -6.914 64.604 38.171 1.00 20.49 218 ILE A C 1
ATOM 1800 O O . ILE A 1 219 ? -5.692 64.368 38.333 1.00 20.95 218 ILE A O 1
ATOM 1805 N N . GLY A 1 220 ? -7.835 63.658 37.970 1.00 20.11 219 GLY A N 1
ATOM 1806 C CA . GLY A 1 220 ? -7.542 62.235 37.912 1.00 19.45 219 GLY A CA 1
ATOM 1807 C C . GLY A 1 220 ? -8.008 61.606 36.600 1.00 19.21 219 GLY A C 1
ATOM 1808 O O . GLY A 1 220 ? -8.804 62.207 35.862 1.00 20.58 219 GLY A O 1
ATOM 1809 N N . ALA A 1 221 ? -7.497 60.412 36.318 1.00 17.77 220 ALA A N 1
ATOM 1810 C CA . ALA A 1 221 ? -7.930 59.601 35.200 1.00 17.00 220 ALA A CA 1
ATOM 1811 C C . ALA A 1 221 ? -7.965 58.158 35.633 1.00 17.39 220 ALA A C 1
ATOM 1812 O O . ALA A 1 221 ? -7.173 57.765 36.489 1.00 17.86 220 ALA A O 1
ATOM 1814 N N . THR A 1 222 ? -8.873 57.391 35.025 1.00 17.86 221 THR A N 1
ATOM 1815 C CA . THR A 1 222 ? -9.083 55.972 35.290 1.00 18.15 221 THR A CA 1
ATOM 1816 C C . THR A 1 222 ? -9.061 55.200 33.961 1.00 18.78 221 THR A C 1
ATOM 1817 O O . THR A 1 222 ? -9.826 55.536 33.049 1.00 21.05 221 THR A O 1
ATOM 1821 N N . ALA A 1 223 ? -8.179 54.214 33.852 1.00 18.79 222 ALA A N 1
ATOM 1822 C CA . ALA A 1 223 ? -8.139 53.295 32.710 1.00 18.96 222 ALA A CA 1
ATOM 1823 C C . ALA A 1 223 ? -8.850 52.027 33.178 1.00 19.33 222 ALA A C 1
ATOM 1824 O O . ALA A 1 223 ? -8.600 51.549 34.293 1.00 19.28 222 ALA A O 1
ATOM 1826 N N . HIS A 1 224 ? -9.714 51.479 32.336 1.00 20.14 223 HIS A N 1
ATOM 1827 C CA . HIS A 1 224 ? -10.492 50.294 32.706 1.00 20.85 223 HIS A CA 1
ATOM 1828 C C . HIS A 1 224 ? -10.882 49.422 31.523 1.00 21.30 223 HIS A C 1
ATOM 1829 O O . HIS A 1 224 ? -10.893 49.883 30.397 1.00 21.69 223 HIS A O 1
ATOM 1836 N N . TYR A 1 225 ? -11.202 48.159 31.803 1.00 21.46 224 TYR A N 1
ATOM 1837 C CA . TYR A 1 225 ? -11.750 47.267 30.788 1.00 22.99 224 TYR A CA 1
ATOM 1838 C C . TYR A 1 225 ? -13.213 47.632 30.593 1.00 24.74 224 TYR A C 1
ATOM 1839 O O . TYR A 1 225 ? -13.898 47.973 31.552 1.00 24.54 224 TYR A O 1
ATOM 1848 N N . VAL A 1 226 ? -13.679 47.563 29.350 1.00 26.77 225 VAL A N 1
ATOM 1849 C CA . VAL A 1 226 ? -15.046 47.944 28.996 1.00 29.15 225 VAL A CA 1
ATOM 1850 C C . VAL A 1 226 ? -16.042 46.847 29.316 1.00 31.53 225 VAL A C 1
ATOM 1851 O O . VAL A 1 226 ? -15.765 45.679 29.075 1.00 31.78 225 VAL A O 1
ATOM 1855 N N . THR A 1 227 ? -17.177 47.233 29.890 1.00 34.31 226 THR A N 1
ATOM 1856 C CA . THR A 1 227 ? -18.319 46.326 30.157 1.00 37.49 226 THR A CA 1
ATOM 1857 C C . THR A 1 227 ? -19.601 47.024 29.654 1.00 40.56 226 THR A C 1
ATOM 1858 O O . THR A 1 227 ? -19.526 48.110 29.058 1.00 41.25 226 THR A O 1
ATOM 1862 N N . SER A 1 228 ? -20.760 46.404 29.890 1.00 43.85 227 SER A N 1
ATOM 1863 C CA . SER A 1 228 ? -22.077 46.983 29.542 1.00 47.02 227 SER A CA 1
ATOM 1864 C C . SER A 1 228 ? -22.450 48.268 30.290 1.00 48.45 227 SER A C 1
ATOM 1865 O O . SER A 1 228 ? -23.342 49.000 29.842 1.00 50.21 227 SER A O 1
ATOM 1868 N N . ALA A 1 229 ? -21.832 48.502 31.449 1.00 48.93 228 ALA A N 1
ATOM 1869 C CA . ALA A 1 229 ? -22.053 49.719 32.241 1.00 50.17 228 ALA A CA 1
ATOM 1870 C C . ALA A 1 229 ? -21.148 50.808 31.663 1.00 50.15 228 ALA A C 1
ATOM 1871 O O . ALA A 1 229 ? -19.928 50.608 31.576 1.00 49.34 228 ALA A O 1
ATOM 1873 N N . LEU A 1 230 ? -21.734 51.945 31.265 1.00 51.87 229 LEU A N 1
ATOM 1874 C CA . LEU A 1 230 ? -20.962 53.058 30.671 1.00 51.70 229 LEU A CA 1
ATOM 1875 C C . LEU A 1 230 ? -19.868 53.594 31.633 1.00 50.39 229 LEU A C 1
ATOM 1876 O O . LEU A 1 230 ? -20.189 54.095 32.715 1.00 50.85 229 LEU A O 1
ATOM 1881 N N . ASP A 1 231 ? -18.598 53.442 31.231 1.00 49.00 230 ASP A N 1
ATOM 1882 C CA . ASP A 1 231 ? -17.415 53.904 31.996 1.00 47.52 230 ASP A CA 1
ATOM 1883 C C . ASP A 1 231 ? -17.231 53.278 33.417 1.00 45.99 230 ASP A C 1
ATOM 1884 O O . ASP A 1 231 ? -16.580 53.897 34.272 1.00 45.65 230 ASP A O 1
ATOM 1889 N N . GLU A 1 232 ? -17.758 52.060 33.652 1.00 44.82 231 GLU A N 1
ATOM 1890 C CA . GLU A 1 232 ? -17.690 51.381 34.982 1.00 43.56 231 GLU A CA 1
ATOM 1891 C C . GLU A 1 232 ? -17.146 49.933 35.026 1.00 40.60 231 GLU A C 1
ATOM 1892 O O . GLU A 1 232 ? -17.489 49.150 35.935 1.00 41.89 231 GLU A O 1
ATOM 1898 N N . GLY A 1 233 ? -16.298 49.562 34.087 1.00 36.28 232 GLY A N 1
ATOM 1899 C CA . GLY A 1 233 ? -15.721 48.214 34.094 1.00 33.10 232 GLY A CA 1
ATOM 1900 C C . GLY A 1 233 ? -14.521 48.053 35.022 1.00 29.17 232 GLY A C 1
ATOM 1901 O O . GLY A 1 233 ? -14.184 48.976 35.774 1.00 27.47 232 GLY A O 1
ATOM 1902 N N . PRO A 1 234 ? -13.869 46.876 34.986 1.00 26.07 233 PRO A N 1
ATOM 1903 C CA . PRO A 1 234 ? -12.715 46.643 35.877 1.00 24.14 233 PRO A CA 1
ATOM 1904 C C . PRO A 1 234 ? -11.551 47.657 35.724 1.00 22.51 233 PRO A C 1
ATOM 1905 O O . PRO A 1 234 ? -10.981 47.793 34.640 1.00 21.67 233 PRO A O 1
ATOM 1909 N N . ILE A 1 235 ? -11.238 48.340 36.821 1.00 21.53 234 ILE A N 1
ATOM 1910 C CA . ILE A 1 235 ? -10.217 49.380 36.854 1.00 21.03 234 ILE A CA 1
ATOM 1911 C C . ILE A 1 235 ? -8.811 48.762 36.790 1.00 19.84 234 ILE A C 1
ATOM 1912 O O . ILE A 1 235 ? -8.463 47.926 37.618 1.00 20.70 234 ILE A O 1
ATOM 1917 N N . ILE A 1 236 ? -8.020 49.211 35.826 1.00 19.60 235 ILE A N 1
ATOM 1918 C CA . ILE A 1 236 ? -6.643 48.758 35.631 1.00 18.75 235 ILE A CA 1
ATOM 1919 C C . ILE A 1 236 ? -5.669 49.691 36.340 1.00 19.39 235 ILE A C 1
ATOM 1920 O O . ILE A 1 236 ? -4.699 49.239 36.982 1.00 18.36 235 ILE A O 1
ATOM 1925 N N . ASP A 1 237 ? -5.888 50.999 36.188 1.00 19.01 236 ASP A N 1
ATOM 1926 C CA . ASP A 1 237 ? -4.969 51.976 36.742 1.00 19.43 236 ASP A CA 1
ATOM 1927 C C . ASP A 1 237 ? -5.677 53.308 36.927 1.00 18.88 236 ASP A C 1
ATOM 1928 O O . ASP A 1 237 ? -6.673 53.591 36.258 1.00 19.61 236 ASP A O 1
ATOM 1933 N N . GLN A 1 238 ? -5.197 54.068 37.896 1.00 18.75 237 GLN A N 1
ATOM 1934 C CA . GLN A 1 238 ? -5.668 55.412 38.183 1.00 18.54 237 GLN A CA 1
ATOM 1935 C C . GLN A 1 238 ? -4.473 56.235 38.625 1.00 18.65 237 GLN A C 1
ATOM 1936 O O . GLN A 1 238 ? -3.528 55.703 39.224 1.00 18.39 237 GLN A O 1
ATOM 1942 N N . ASP A 1 239 ? -4.496 57.525 38.297 1.00 18.96 238 ASP A N 1
ATOM 1943 C CA . ASP A 1 239 ? -3.477 58.439 38.767 1.00 19.74 238 ASP A CA 1
ATOM 1944 C C . ASP A 1 239 ? -4.040 59.854 38.710 1.00 19.93 238 ASP A C 1
ATOM 1945 O O . ASP A 1 239 ? -5.153 60.065 38.198 1.00 18.71 238 ASP A O 1
ATOM 1950 N N . VAL A 1 240 ? -3.314 60.786 39.325 1.00 19.77 239 VAL A N 1
ATOM 1951 C CA . VAL A 1 240 ? -3.690 62.190 39.374 1.00 20.00 239 VAL A CA 1
ATOM 1952 C C . VAL A 1 240 ? -2.551 63.117 39.007 1.00 19.97 239 VAL A C 1
ATOM 1953 O O . VAL A 1 240 ? -1.378 62.710 38.984 1.00 18.49 239 VAL A O 1
ATOM 1957 N N . GLU A 1 241 ? -2.911 64.353 38.649 1.00 20.22 240 GLU A N 1
ATOM 1958 C CA . GLU A 1 241 ? -1.919 65.432 38.622 1.00 20.81 240 GLU A CA 1
ATOM 1959 C C . GLU A 1 241 ? -2.488 66.688 39.306 1.00 21.78 240 GLU A C 1
ATOM 1960 O O . GLU A 1 241 ? -3.701 66.826 39.477 1.00 20.88 240 GLU A O 1
ATOM 1966 N N . ARG A 1 242 ? -1.586 67.586 39.689 1.00 22.56 241 ARG A N 1
ATOM 1967 C CA . ARG A 1 242 ? -1.919 68.784 40.428 1.00 24.32 241 ARG A CA 1
ATOM 1968 C C . ARG A 1 242 ? -2.705 69.787 39.610 1.00 22.73 241 ARG A C 1
ATOM 1969 O O . ARG A 1 242 ? -2.410 69.972 38.446 1.00 22.81 241 ARG A O 1
ATOM 1977 N N . ILE A 1 243 ? -3.639 70.479 40.273 1.00 22.68 242 ILE A N 1
ATOM 1978 C CA . ILE A 1 243 ? -4.398 71.615 39.737 1.00 22.61 242 ILE A CA 1
ATOM 1979 C C . ILE A 1 243 ? -4.176 72.772 40.736 1.00 23.41 242 ILE A C 1
ATOM 1980 O O . ILE A 1 243 ? -4.159 72.521 41.932 1.00 22.68 242 ILE A O 1
ATOM 1985 N N . SER A 1 244 ? -3.975 73.993 40.248 1.00 23.81 243 SER A N 1
ATOM 1986 C CA . SER A 1 244 ? -3.777 75.132 41.124 1.00 25.41 243 SER A CA 1
ATOM 1987 C C . SER A 1 244 ? -4.763 76.226 40.793 1.00 26.23 243 SER A C 1
ATOM 1988 O O . SER A 1 244 ? -5.469 76.180 39.769 1.00 27.25 243 SER A O 1
ATOM 1991 N N . HIS A 1 245 ? -4.764 77.232 41.655 1.00 26.92 244 HIS A N 1
ATOM 1992 C CA . HIS A 1 245 ? -5.547 78.476 41.439 1.00 28.25 244 HIS A CA 1
ATOM 1993 C C . HIS A 1 245 ? -5.247 79.175 40.105 1.00 28.67 244 HIS A C 1
ATOM 1994 O O . HIS A 1 245 ? -6.074 79.954 39.602 1.00 27.75 244 HIS A O 1
ATOM 2001 N N . ARG A 1 246 ? -4.050 78.924 39.565 1.00 29.54 245 ARG A N 1
ATOM 2002 C CA . ARG A 1 246 ? -3.618 79.509 38.286 1.00 31.60 245 ARG A CA 1
ATOM 2003 C C . ARG A 1 246 ? -4.279 78.881 37.061 1.00 30.50 245 ARG A C 1
ATOM 2004 O O . ARG A 1 246 ? -4.258 79.482 36.003 1.00 30.71 245 ARG A O 1
ATOM 2012 N N . ASP A 1 247 ? -4.853 77.685 37.193 1.00 30.32 246 ASP A N 1
ATOM 2013 C CA . ASP A 1 247 ? -5.412 76.988 36.044 1.00 29.57 246 ASP A CA 1
ATOM 2014 C C . ASP A 1 247 ? -6.800 77.477 35.662 1.00 30.28 246 ASP A C 1
ATOM 2015 O O . ASP A 1 247 ? -7.717 77.402 36.448 1.00 30.51 246 ASP A O 1
ATOM 2020 N N . THR A 1 248 ? -6.940 77.926 34.424 1.00 30.81 247 THR A N 1
ATOM 2021 C CA . THR A 1 248 ? -8.224 78.342 33.826 1.00 32.48 247 THR A CA 1
ATOM 2022 C C . THR A 1 248 ? -9.008 77.079 33.413 1.00 32.48 247 THR A C 1
ATOM 2023 O O . THR A 1 248 ? -8.425 75.991 33.396 1.00 31.58 247 THR A O 1
ATOM 2027 N N . PRO A 1 249 ? -10.314 77.202 33.056 1.00 33.94 248 PRO A N 1
ATOM 2028 C CA . PRO A 1 249 ? -11.053 76.012 32.545 1.00 33.76 248 PRO A CA 1
ATOM 2029 C C . PRO A 1 249 ? -10.352 75.372 31.315 1.00 33.73 248 PRO A C 1
ATOM 2030 O O . PRO A 1 249 ? -10.327 74.152 31.204 1.00 33.70 248 PRO A O 1
ATOM 2034 N N . ALA A 1 250 ? -9.778 76.193 30.432 1.00 34.39 249 ALA A N 1
ATOM 2035 C CA . ALA A 1 250 ? -9.000 75.674 29.283 1.00 33.93 249 ALA A CA 1
ATOM 2036 C C . ALA A 1 250 ? -7.752 74.911 29.767 1.00 32.81 249 ALA A C 1
ATOM 2037 O O . ALA A 1 250 ? -7.399 73.890 29.178 1.00 31.76 249 ALA A O 1
ATOM 2039 N N . ASP A 1 251 ? -7.107 75.394 30.843 1.00 32.43 250 ASP A N 1
ATOM 2040 C CA . ASP A 1 251 ? -5.969 74.686 31.454 1.00 31.50 250 ASP A CA 1
ATOM 2041 C C . ASP A 1 251 ? -6.432 73.324 32.028 1.00 31.01 250 ASP A C 1
ATOM 2042 O O . ASP A 1 251 ? -5.692 72.342 31.900 1.00 30.14 250 ASP A O 1
ATOM 2047 N N . LEU A 1 252 ? -7.635 73.263 32.627 1.00 30.79 251 LEU A N 1
ATOM 2048 C CA . LEU A 1 252 ? -8.154 72.003 33.170 1.00 30.58 251 LEU A CA 1
ATOM 2049 C C . LEU A 1 252 ? -8.330 70.989 32.058 1.00 29.68 251 LEU A C 1
ATOM 2050 O O . LEU A 1 252 ? -7.962 69.832 32.254 1.00 28.86 251 LEU A O 1
ATOM 2055 N N . VAL A 1 253 ? -8.808 71.443 30.892 1.00 29.98 252 VAL A N 1
ATOM 2056 C CA . VAL A 1 253 ? -8.977 70.591 29.699 1.00 29.98 252 VAL A CA 1
ATOM 2057 C C . VAL A 1 253 ? -7.616 69.983 29.292 1.00 28.72 252 VAL A C 1
ATOM 2058 O O . VAL A 1 253 ? -7.512 68.781 29.159 1.00 28.47 252 VAL A O 1
ATOM 2062 N N . ARG A 1 254 ? -6.588 70.817 29.173 1.00 28.87 253 ARG A N 1
ATOM 2063 C CA . ARG A 1 254 ? -5.200 70.395 28.832 1.00 28.58 253 ARG A CA 1
ATOM 2064 C C . ARG A 1 254 ? -4.633 69.325 29.800 1.00 27.09 253 ARG A C 1
ATOM 2065 O O . ARG A 1 254 ? -4.110 68.271 29.371 1.00 26.49 253 ARG A O 1
ATOM 2073 N N . LYS A 1 255 ? -4.735 69.630 31.089 1.00 26.12 254 LYS A N 1
ATOM 2074 C CA . LYS A 1 255 ? -4.301 68.749 32.161 1.00 25.28 254 LYS A CA 1
ATOM 2075 C C . LYS A 1 255 ? -5.090 67.446 32.218 1.00 23.48 254 LYS A C 1
ATOM 2076 O O . LYS A 1 255 ? -4.524 66.422 32.553 1.00 21.98 254 LYS A O 1
ATOM 2082 N N . GLY A 1 256 ? -6.388 67.506 31.929 1.00 23.68 255 GLY A N 1
ATOM 2083 C CA . GLY A 1 256 ? -7.232 66.325 31.808 1.00 23.77 255 GLY A CA 1
ATOM 2084 C C . GLY A 1 256 ? -6.708 65.426 30.691 1.00 23.15 255 GLY A C 1
ATOM 2085 O O . GLY A 1 256 ? -6.550 64.224 30.903 1.00 22.78 255 GLY A O 1
ATOM 2086 N N . ARG A 1 257 ? -6.388 66.013 29.530 1.00 23.53 256 ARG A N 1
ATOM 2087 C CA A ARG A 1 257 ? -5.796 65.245 28.416 0.50 23.29 256 ARG A CA 1
ATOM 2088 C CA B ARG A 1 257 ? -5.780 65.250 28.408 0.50 23.68 256 ARG A CA 1
ATOM 2089 C C . ARG A 1 257 ? -4.439 64.625 28.826 1.00 22.78 256 ARG A C 1
ATOM 2090 O O . ARG A 1 257 ? -4.145 63.447 28.499 1.00 21.52 256 ARG A O 1
ATOM 2105 N N . ASP A 1 258 ? -3.630 65.409 29.542 1.00 22.45 257 ASP A N 1
ATOM 2106 C CA . ASP A 1 258 ? -2.328 64.938 29.992 1.00 22.03 257 ASP A CA 1
ATOM 2107 C C . ASP A 1 258 ? -2.451 63.745 30.956 1.00 19.67 257 ASP A C 1
ATOM 2108 O O . ASP A 1 258 ? -1.801 62.779 30.730 1.00 15.78 257 ASP A O 1
ATOM 2113 N N . ILE A 1 259 ? -3.314 63.824 31.981 1.00 19.69 258 ILE A N 1
ATOM 2114 C CA . ILE A 1 259 ? -3.523 62.725 32.928 1.00 17.71 258 ILE A CA 1
ATOM 2115 C C . ILE A 1 259 ? -4.169 61.518 32.226 1.00 18.13 258 ILE A C 1
ATOM 2116 O O . ILE A 1 259 ? -3.827 60.332 32.518 1.00 17.40 258 ILE A O 1
ATOM 2121 N N . GLU A 1 260 ? -5.068 61.782 31.286 1.00 18.30 259 GLU A N 1
ATOM 2122 C CA . GLU A 1 260 ? -5.668 60.666 30.502 1.00 18.91 259 GLU A CA 1
ATOM 2123 C C . GLU A 1 260 ? -4.654 59.863 29.686 1.00 19.53 259 GLU A C 1
ATOM 2124 O O . GLU A 1 260 ? -4.661 58.639 29.702 1.00 19.45 259 GLU A O 1
ATOM 2130 N N . ARG A 1 261 ? -3.782 60.558 28.969 1.00 21.05 260 ARG A N 1
ATOM 2131 C CA . ARG A 1 261 ? -2.773 59.865 28.176 1.00 20.92 260 ARG A CA 1
ATOM 2132 C C . ARG A 1 261 ? -1.750 59.153 29.035 1.00 20.41 260 ARG A C 1
ATOM 2133 O O . ARG A 1 261 ? -1.274 58.022 28.687 1.00 20.59 260 ARG A O 1
ATOM 2141 N N . ARG A 1 262 ? -1.383 59.787 30.143 1.00 20.06 261 ARG A N 1
ATOM 2142 C CA . ARG A 1 262 ? -0.419 59.137 31.055 1.00 20.27 261 ARG A CA 1
ATOM 2143 C C . ARG A 1 262 ? -0.961 57.826 31.650 1.00 19.34 261 ARG A C 1
ATOM 2144 O O . ARG A 1 262 ? -0.249 56.820 31.712 1.00 17.29 261 ARG A O 1
ATOM 2152 N N . VAL A 1 263 ? -2.213 57.867 32.092 1.00 19.11 262 VAL A N 1
ATOM 2153 C CA . VAL A 1 263 ? -2.856 56.701 32.711 1.00 18.07 262 VAL A CA 1
ATOM 2154 C C . VAL A 1 263 ? -3.179 55.636 31.671 1.00 18.75 262 VAL A C 1
ATOM 2155 O O . VAL A 1 263 ? -2.962 54.462 31.927 1.00 18.06 262 VAL A O 1
ATOM 2159 N N . LEU A 1 264 ? -3.696 56.038 30.507 1.00 19.57 263 LEU A N 1
ATOM 2160 C CA . LEU A 1 264 ? -3.995 55.057 29.450 1.00 19.52 263 LEU A CA 1
ATOM 2161 C C . LEU A 1 264 ? -2.714 54.347 28.975 1.00 19.06 263 LEU A C 1
ATOM 2162 O O . LEU A 1 264 ? -2.711 53.135 28.846 1.00 19.43 263 LEU A O 1
ATOM 2167 N N . SER A 1 265 ? -1.643 55.093 28.729 1.00 19.44 264 SER A N 1
ATOM 2168 C CA . SER A 1 265 ? -0.369 54.490 28.273 1.00 19.04 264 SER A CA 1
ATOM 2169 C C . SER A 1 265 ? 0.248 53.533 29.308 1.00 19.05 264 SER A C 1
ATOM 2170 O O . SER A 1 265 ? 0.796 52.481 28.935 1.00 17.91 264 SER A O 1
ATOM 2173 N N . ARG A 1 266 ? 0.123 53.871 30.596 1.00 18.87 265 ARG A N 1
ATOM 2174 C CA . ARG A 1 266 ? 0.620 52.996 31.643 1.00 18.43 265 ARG A CA 1
ATOM 2175 C C . ARG A 1 266 ? -0.237 51.713 31.728 1.00 17.91 265 ARG A C 1
ATOM 2176 O O . ARG A 1 266 ? 0.321 50.621 31.769 1.00 17.29 265 ARG A O 1
ATOM 2184 N N . ALA A 1 267 ? -1.568 51.866 31.747 1.00 17.74 266 ALA A N 1
ATOM 2185 C CA . ALA A 1 267 ? -2.496 50.731 31.783 1.00 17.13 266 ALA A CA 1
ATOM 2186 C C . ALA A 1 267 ? -2.227 49.778 30.598 1.00 17.41 266 ALA A C 1
ATOM 2187 O O . ALA A 1 267 ? -2.205 48.568 30.765 1.00 17.08 266 ALA A O 1
ATOM 2189 N N . LEU A 1 268 ? -1.989 50.348 29.415 1.00 18.55 267 LEU A N 1
ATOM 2190 C CA . LEU A 1 268 ? -1.705 49.586 28.196 1.00 19.28 267 LEU A CA 1
ATOM 2191 C C . LEU A 1 268 ? -0.393 48.831 28.344 1.00 19.65 267 LEU A C 1
ATOM 2192 O O . LEU A 1 268 ? -0.322 47.650 27.957 1.00 17.92 267 LEU A O 1
ATOM 2197 N N . HIS A 1 269 ? 0.621 49.505 28.911 1.00 20.02 268 HIS A N 1
ATOM 2198 C CA . HIS A 1 269 ? 1.889 48.866 29.217 1.00 21.24 268 HIS A CA 1
ATOM 2199 C C . HIS A 1 269 ? 1.670 47.636 30.139 1.00 21.25 268 HIS A C 1
ATOM 2200 O O . HIS A 1 269 ? 2.163 46.545 29.821 1.00 20.87 268 HIS A O 1
ATOM 2207 N N . TYR A 1 270 ? 0.912 47.797 31.233 1.00 20.54 269 TYR A N 1
ATOM 2208 C CA . TYR A 1 270 ? 0.628 46.658 32.120 1.00 20.51 269 TYR A CA 1
ATOM 2209 C C . TYR A 1 270 ? -0.053 45.499 31.384 1.00 20.46 269 TYR A C 1
ATOM 2210 O O . TYR A 1 270 ? 0.327 44.340 31.575 1.00 21.73 269 TYR A O 1
ATOM 2219 N N . HIS A 1 271 ? -1.035 45.812 30.546 1.00 20.98 270 HIS A N 1
ATOM 2220 C CA . HIS A 1 271 ? -1.744 44.798 29.749 1.00 21.24 270 HIS A CA 1
ATOM 2221 C C . HIS A 1 271 ? -0.774 44.078 28.803 1.00 21.89 270 HIS A C 1
ATOM 2222 O O . HIS A 1 271 ? -0.767 42.850 28.747 1.00 22.00 270 HIS A O 1
ATOM 2229 N N . LEU A 1 272 ? 0.032 44.846 28.071 1.00 21.62 271 LEU A N 1
ATOM 2230 C CA . LEU A 1 272 ? 0.990 44.279 27.108 1.00 21.99 271 LEU A CA 1
ATOM 2231 C C . LEU A 1 272 ? 2.127 43.485 27.771 1.00 21.98 271 LEU A C 1
ATOM 2232 O O . LEU A 1 272 ? 2.665 42.587 27.162 1.00 21.82 271 LEU A O 1
ATOM 2237 N N . ASP A 1 273 ? 2.455 43.804 29.019 1.00 21.63 272 ASP A N 1
ATOM 2238 C CA . ASP A 1 273 ? 3.492 43.109 29.755 1.00 22.93 272 ASP A CA 1
ATOM 2239 C C . ASP A 1 273 ? 2.927 41.910 30.580 1.00 22.27 272 ASP A C 1
ATOM 2240 O O . ASP A 1 273 ? 3.616 41.388 31.431 1.00 22.31 272 ASP A O 1
ATOM 2245 N N . ASP A 1 274 ? 1.684 41.496 30.316 1.00 22.05 273 ASP A N 1
ATOM 2246 C CA . ASP A 1 274 ? 1.029 40.391 30.994 1.00 22.50 273 ASP A CA 1
ATOM 2247 C C . ASP A 1 274 ? 0.993 40.506 32.509 1.00 21.61 273 ASP A C 1
ATOM 2248 O O . ASP A 1 274 ? 1.251 39.538 33.237 1.00 22.41 273 ASP A O 1
ATOM 2253 N N . ARG A 1 275 ? 0.664 41.709 32.969 1.00 20.77 274 ARG A N 1
ATOM 2254 C CA . ARG A 1 275 ? 0.599 42.036 34.382 1.00 19.98 274 ARG A CA 1
ATOM 2255 C C . ARG A 1 275 ? -0.804 42.206 34.939 1.00 19.04 274 ARG A C 1
ATOM 2256 O O . ARG A 1 275 ? -0.932 42.441 36.145 1.00 18.92 274 ARG A O 1
ATOM 2264 N N . VAL A 1 276 ? -1.844 42.096 34.104 1.00 17.61 275 VAL A N 1
ATOM 2265 C CA . VAL A 1 276 ? -3.201 42.349 34.531 1.00 17.21 275 VAL A CA 1
ATOM 2266 C C . VAL A 1 276 ? -4.009 41.067 34.437 1.00 18.22 275 VAL A C 1
ATOM 2267 O O . VAL A 1 276 ? -3.978 40.373 33.412 1.00 17.26 275 VAL A O 1
ATOM 2271 N N . ILE A 1 277 ? -4.697 40.739 35.528 1.00 18.05 276 ILE A N 1
ATOM 2272 C CA . ILE A 1 277 ? -5.581 39.581 35.568 1.00 18.58 276 ILE A CA 1
ATOM 2273 C C . ILE A 1 277 ? -6.923 40.054 36.134 1.00 19.24 276 ILE A C 1
ATOM 2274 O O . ILE A 1 277 ? -6.972 40.750 37.181 1.00 19.06 276 ILE A O 1
ATOM 2279 N N . LEU A 1 278 ? -8.000 39.694 35.444 1.00 19.59 277 LEU A N 1
ATOM 2280 C CA . LEU A 1 278 ? -9.347 40.025 35.886 1.00 21.03 277 LEU A CA 1
ATOM 2281 C C . LEU A 1 278 ? -9.720 39.299 37.179 1.00 20.91 277 LEU A C 1
ATOM 2282 O O . LEU A 1 278 ? -9.432 38.112 37.328 1.00 20.17 277 LEU A O 1
ATOM 2287 N N . ASN A 1 279 ? -10.335 40.040 38.102 1.00 21.03 278 ASN A N 1
ATOM 2288 C CA . ASN A 1 279 ? -10.790 39.529 39.399 1.00 22.08 278 ASN A CA 1
ATOM 2289 C C . ASN A 1 279 ? -12.239 39.981 39.599 1.00 23.31 278 ASN A C 1
ATOM 2290 O O . ASN A 1 279 ? -12.532 40.874 40.409 1.00 23.25 278 ASN A O 1
ATOM 2295 N N . GLY A 1 280 ? -13.147 39.352 38.856 1.00 25.32 279 GLY A N 1
ATOM 2296 C CA . GLY A 1 280 ? -14.583 39.727 38.874 1.00 26.96 279 GLY A CA 1
ATOM 2297 C C . GLY A 1 280 ? -14.757 41.132 38.288 1.00 27.31 279 GLY A C 1
ATOM 2298 O O . GLY A 1 280 ? -14.489 41.353 37.112 1.00 27.98 279 GLY A O 1
ATOM 2299 N N . ARG A 1 281 ? -15.177 42.075 39.124 1.00 27.94 280 ARG A N 1
ATOM 2300 C CA . ARG A 1 281 ? -15.357 43.494 38.747 1.00 28.66 280 ARG A CA 1
ATOM 2301 C C . ARG A 1 281 ? -14.072 44.321 38.969 1.00 26.85 280 ARG A C 1
ATOM 2302 O O . ARG A 1 281 ? -14.053 45.521 38.696 1.00 26.25 280 ARG A O 1
ATOM 2310 N N . LYS A 1 282 ? -13.028 43.673 39.492 1.00 25.02 281 LYS A N 1
ATOM 2311 C CA . LYS A 1 282 ? -11.760 44.291 39.817 1.00 23.71 281 LYS A CA 1
ATOM 2312 C C . LYS A 1 282 ? -10.660 43.622 39.015 1.00 22.14 281 LYS A C 1
ATOM 2313 O O . LYS A 1 282 ? -10.929 42.706 38.228 1.00 22.22 281 LYS A O 1
ATOM 2319 N N . THR A 1 283 ? -9.442 44.127 39.179 1.00 20.33 282 THR A N 1
ATOM 2320 C CA . THR A 1 283 ? -8.260 43.534 38.605 1.00 19.59 282 THR A CA 1
ATOM 2321 C C . THR A 1 283 ? -7.188 43.281 39.647 1.00 18.94 282 THR A C 1
ATOM 2322 O O . THR A 1 283 ? -7.143 43.922 40.711 1.00 19.64 282 THR A O 1
ATOM 2326 N N . VAL A 1 284 ? -6.327 42.329 39.316 1.00 18.75 283 VAL A N 1
ATOM 2327 C CA . VAL A 1 284 ? -5.110 42.072 40.038 1.00 18.34 283 VAL A CA 1
ATOM 2328 C C . VAL A 1 284 ? -4.043 42.594 39.061 1.00 18.98 283 VAL A C 1
ATOM 2329 O O . VAL A 1 284 ? -4.015 42.201 37.885 1.00 18.40 283 VAL A O 1
ATOM 2333 N N . VAL A 1 285 ? -3.211 43.523 39.517 1.00 19.23 284 VAL A N 1
ATOM 2334 C CA . VAL A 1 285 ? -2.128 44.066 38.695 1.00 19.45 284 VAL A CA 1
ATOM 2335 C C . VAL A 1 285 ? -0.783 43.832 39.380 1.00 20.70 284 VAL A C 1
ATOM 2336 O O . VAL A 1 285 ? -0.524 44.397 40.428 1.00 19.41 284 VAL A O 1
ATOM 2340 N N . PHE A 1 286 ? 0.059 42.987 38.788 1.00 22.39 285 PHE A N 1
ATOM 2341 C CA . PHE A 1 286 ? 1.392 42.702 39.332 1.00 25.15 285 PHE A CA 1
ATOM 2342 C C . PHE A 1 286 ? 2.383 43.748 38.771 1.00 28.14 285 PHE A C 1
ATOM 2343 O O . PHE A 1 286 ? 2.809 43.635 37.646 1.00 29.14 285 PHE A O 1
ATOM 2351 N N . THR A 1 287 ? 2.702 44.768 39.550 1.00 32.23 286 THR A N 1
ATOM 2352 C CA . THR A 1 287 ? 3.581 45.878 39.133 1.00 35.84 286 THR A CA 1
ATOM 2353 C C . THR A 1 287 ? 5.046 45.567 39.488 1.00 39.07 286 THR A C 1
ATOM 2354 O O . THR A 1 287 ? 5.352 44.445 39.918 1.00 40.58 286 THR A O 1
ATOM 2358 N N . ASP A 1 288 ? 5.930 46.550 39.267 1.00 42.53 287 ASP A N 1
ATOM 2359 C CA . ASP A 1 288 ? 7.394 46.531 39.527 1.00 45.09 287 ASP A CA 1
ATOM 2360 C C . ASP A 1 288 ? 8.151 45.821 38.415 1.00 45.75 287 ASP A C 1
ATOM 2361 O O . ASP A 1 288 ? 7.830 44.679 38.122 1.00 46.40 287 ASP A O 1
ATOM 2367 N N . HIS B 1 4 ? -5.999 89.926 23.436 1.00 39.65 3 HIS B N 1
ATOM 2368 C CA . HIS B 1 4 ? -5.208 90.784 24.348 1.00 39.76 3 HIS B CA 1
ATOM 2369 C C . HIS B 1 4 ? -3.844 90.138 24.639 1.00 38.15 3 HIS B C 1
ATOM 2370 O O . HIS B 1 4 ? -3.766 89.143 25.322 1.00 38.13 3 HIS B O 1
ATOM 2372 N N . HIS B 1 5 ? -2.762 90.721 24.127 1.00 37.83 4 HIS B N 1
ATOM 2373 C CA . HIS B 1 5 ? -1.415 90.146 24.298 1.00 36.33 4 HIS B CA 1
ATOM 2374 C C . HIS B 1 5 ? -0.939 90.164 25.768 1.00 33.53 4 HIS B C 1
ATOM 2375 O O . HIS B 1 5 ? -1.175 91.131 26.474 1.00 33.57 4 HIS B O 1
ATOM 2382 N N . GLN B 1 6 ? -0.318 89.078 26.229 1.00 29.89 5 GLN B N 1
ATOM 2383 C CA . GLN B 1 6 ? 0.293 89.038 27.563 1.00 27.11 5 GLN B CA 1
ATOM 2384 C C . GLN B 1 6 ? 1.794 89.128 27.320 1.00 25.06 5 GLN B C 1
ATOM 2385 O O . GLN B 1 6 ? 2.281 88.638 26.319 1.00 24.79 5 GLN B O 1
ATOM 2391 N N . TYR B 1 7 ? 2.522 89.734 28.242 1.00 23.31 6 TYR B N 1
ATOM 2392 C CA . TYR B 1 7 ? 3.975 89.883 28.125 1.00 22.06 6 TYR B CA 1
ATOM 2393 C C . TYR B 1 7 ? 4.564 89.375 29.406 1.00 21.10 6 TYR B C 1
ATOM 2394 O O . TYR B 1 7 ? 3.855 89.261 30.400 1.00 20.50 6 TYR B O 1
ATOM 2403 N N . VAL B 1 8 ? 5.853 89.040 29.366 1.00 19.54 7 VAL B N 1
ATOM 2404 C CA . VAL B 1 8 ? 6.570 88.563 30.522 1.00 19.33 7 VAL B CA 1
ATOM 2405 C C . VAL B 1 8 ? 7.879 89.272 30.609 1.00 18.94 7 VAL B C 1
ATOM 2406 O O . VAL B 1 8 ? 8.564 89.470 29.585 1.00 20.33 7 VAL B O 1
ATOM 2410 N N . LEU B 1 9 ? 8.219 89.673 31.832 1.00 19.11 8 LEU B N 1
ATOM 2411 C CA . LEU B 1 9 ? 9.468 90.348 32.110 1.00 18.97 8 LEU B CA 1
ATOM 2412 C C . LEU B 1 9 ? 10.145 89.528 33.192 1.00 18.73 8 LEU B C 1
ATOM 2413 O O . LEU B 1 9 ? 9.511 89.168 34.186 1.00 17.79 8 LEU B O 1
ATOM 2418 N N . THR B 1 10 ? 11.430 89.279 32.999 1.00 18.53 9 THR B N 1
ATOM 2419 C CA . THR B 1 10 ? 12.258 88.649 34.001 1.00 18.71 9 THR B CA 1
ATOM 2420 C C . THR B 1 10 ? 13.486 89.516 34.163 1.00 19.27 9 THR B C 1
ATOM 2421 O O . THR B 1 10 ? 13.911 90.203 33.200 1.00 19.02 9 THR B O 1
ATOM 2425 N N . LEU B 1 11 ? 14.061 89.493 35.367 1.00 18.44 10 LEU B N 1
ATOM 2426 C CA . LEU B 1 11 ? 15.206 90.322 35.676 1.00 18.92 10 LEU B CA 1
ATOM 2427 C C . LEU B 1 11 ? 15.960 89.894 36.892 1.00 18.78 10 LEU B C 1
ATOM 2428 O O . LEU B 1 11 ? 15.394 89.261 37.790 1.00 17.29 10 LEU B O 1
ATOM 2433 N N . SER B 1 12 ? 17.237 90.248 36.902 1.00 19.02 11 SER B N 1
ATOM 2434 C CA . SER B 1 12 ? 18.055 90.117 38.079 1.00 20.24 11 SER B CA 1
ATOM 2435 C C . SER B 1 12 ? 18.964 91.341 38.177 1.00 21.46 11 SER B C 1
ATOM 2436 O O . SER B 1 12 ? 19.401 91.892 37.142 1.00 22.59 11 SER B O 1
ATOM 2439 N N . CYS B 1 13 ? 19.280 91.728 39.413 1.00 21.50 12 CYS B N 1
ATOM 2440 C CA . CYS B 1 13 ? 20.135 92.870 39.682 1.00 22.46 12 CYS B CA 1
ATOM 2441 C C . CYS B 1 13 ? 20.665 92.867 41.121 1.00 22.80 12 CYS B C 1
ATOM 2442 O O . CYS B 1 13 ? 20.173 92.109 41.947 1.00 21.78 12 CYS B O 1
ATOM 2445 N N . PRO B 1 14 ? 21.695 93.700 41.426 1.00 24.49 13 PRO B N 1
ATOM 2446 C CA . PRO B 1 14 ? 22.164 93.806 42.823 1.00 25.06 13 PRO B CA 1
ATOM 2447 C C . PRO B 1 14 ? 21.014 94.263 43.717 1.00 26.00 13 PRO B C 1
ATOM 2448 O O . PRO B 1 14 ? 20.213 95.121 43.299 1.00 24.54 13 PRO B O 1
ATOM 2452 N N . ASP B 1 15 ? 20.913 93.676 44.908 1.00 28.24 14 ASP B N 1
ATOM 2453 C CA . ASP B 1 15 ? 19.812 93.983 45.806 1.00 30.68 14 ASP B CA 1
ATOM 2454 C C . ASP B 1 15 ? 19.960 95.430 46.233 1.00 32.43 14 ASP B C 1
ATOM 2455 O O . ASP B 1 15 ? 21.074 95.920 46.481 1.00 33.76 14 ASP B O 1
ATOM 2460 N N . ARG B 1 16 ? 18.825 96.103 46.237 1.00 32.92 15 ARG B N 1
ATOM 2461 C CA . ARG B 1 16 ? 18.719 97.523 46.513 1.00 34.55 15 ARG B CA 1
ATOM 2462 C C . ARG B 1 16 ? 17.256 97.746 46.900 1.00 33.42 15 ARG B C 1
ATOM 2463 O O . ARG B 1 16 ? 16.349 96.954 46.541 1.00 32.16 15 ARG B O 1
ATOM 2471 N N . ALA B 1 17 ? 17.036 98.811 47.657 1.00 32.66 16 ALA B N 1
ATOM 2472 C CA . ALA B 1 17 ? 15.705 99.158 48.122 1.00 30.85 16 ALA B CA 1
ATOM 2473 C C . ALA B 1 17 ? 14.876 99.633 46.948 1.00 28.42 16 ALA B C 1
ATOM 2474 O O . ALA B 1 17 ? 15.407 100.231 46.031 1.00 28.99 16 ALA B O 1
ATOM 2476 N N . GLY B 1 18 ? 13.580 99.332 46.966 1.00 27.08 17 GLY B N 1
ATOM 2477 C CA . GLY B 1 18 ? 12.641 99.854 45.966 1.00 25.53 17 GLY B CA 1
ATOM 2478 C C . GLY B 1 18 ? 12.663 99.326 44.551 1.00 23.89 17 GLY B C 1
ATOM 2479 O O . GLY B 1 18 ? 12.234 100.026 43.631 1.00 23.51 17 GLY B O 1
ATOM 2480 N N . ILE B 1 19 ? 13.125 98.093 44.358 1.00 22.74 18 ILE B N 1
ATOM 2481 C CA . ILE B 1 19 ? 13.123 97.464 43.020 1.00 21.00 18 ILE B CA 1
ATOM 2482 C C . ILE B 1 19 ? 11.691 97.161 42.611 1.00 20.06 18 ILE B C 1
ATOM 2483 O O . ILE B 1 19 ? 11.273 97.534 41.518 1.00 19.88 18 ILE B O 1
ATOM 2488 N N . VAL B 1 20 ? 10.936 96.526 43.500 1.00 19.00 19 VAL B N 1
ATOM 2489 C CA . VAL B 1 20 ? 9.554 96.147 43.179 1.00 19.41 19 VAL B CA 1
ATOM 2490 C C . VAL B 1 20 ? 8.729 97.419 42.932 1.00 19.87 19 VAL B C 1
ATOM 2491 O O . VAL B 1 20 ? 8.006 97.486 41.938 1.00 19.67 19 VAL B O 1
ATOM 2495 N N . SER B 1 21 ? 8.947 98.441 43.763 1.00 20.57 20 SER B N 1
ATOM 2496 C CA . SER B 1 21 ? 8.315 99.756 43.596 1.00 21.52 20 SER B CA 1
ATOM 2497 C C . SER B 1 21 ? 8.588 100.347 42.209 1.00 22.06 20 SER B C 1
ATOM 2498 O O . SER B 1 21 ? 7.652 100.735 41.519 1.00 22.83 20 SER B O 1
ATOM 2501 N N . ALA B 1 22 ? 9.853 100.355 41.801 1.00 22.01 21 ALA B N 1
ATOM 2502 C CA . ALA B 1 22 ? 10.266 100.897 40.493 1.00 22.17 21 ALA B CA 1
ATOM 2503 C C . ALA B 1 22 ? 9.640 100.143 39.310 1.00 21.82 21 ALA B C 1
ATOM 2504 O O . ALA B 1 22 ? 9.107 100.746 38.388 1.00 21.05 21 ALA B O 1
ATOM 2506 N N . VAL B 1 23 ? 9.681 98.818 39.369 1.00 21.30 22 VAL B N 1
ATOM 2507 C CA . VAL B 1 23 ? 9.187 97.973 38.279 1.00 20.13 22 VAL B CA 1
ATOM 2508 C C . VAL B 1 23 ? 7.670 98.042 38.163 1.00 20.19 22 VAL B C 1
ATOM 2509 O O . VAL B 1 23 ? 7.165 98.264 37.068 1.00 20.48 22 VAL B O 1
ATOM 2513 N N . SER B 1 24 ? 6.961 97.869 39.275 1.00 19.87 23 SER B N 1
ATOM 2514 C CA . SER B 1 24 ? 5.471 97.921 39.269 1.00 20.61 23 SER B CA 1
ATOM 2515 C C . SER B 1 24 ? 4.905 99.326 38.955 1.00 20.83 23 SER B C 1
ATOM 2516 O O . SER B 1 24 ? 3.850 99.451 38.303 1.00 20.41 23 SER B O 1
ATOM 2519 N N . THR B 1 25 ? 5.597 100.368 39.425 1.00 20.90 24 THR B N 1
ATOM 2520 C CA . THR B 1 25 ? 5.198 101.745 39.143 1.00 21.63 24 THR B CA 1
ATOM 2521 C C . THR B 1 25 ? 5.349 102.007 37.662 1.00 21.86 24 THR B C 1
ATOM 2522 O O . THR B 1 25 ? 4.465 102.625 37.074 1.00 22.12 24 THR B O 1
ATOM 2526 N N . PHE B 1 26 ? 6.450 101.529 37.057 1.00 21.51 25 PHE B N 1
ATOM 2527 C CA . PHE B 1 26 ? 6.641 101.638 35.612 1.00 22.08 25 PHE B CA 1
ATOM 2528 C C . PHE B 1 26 ? 5.454 100.998 34.865 1.00 21.89 25 PHE B C 1
ATOM 2529 O O . PHE B 1 26 ? 4.861 101.660 34.007 1.00 22.52 25 PHE B O 1
ATOM 2537 N N . LEU B 1 27 ? 5.097 99.756 35.219 1.00 20.88 26 LEU B N 1
ATOM 2538 C CA . LEU B 1 27 ? 4.000 99.063 34.529 1.00 21.00 26 LEU B CA 1
ATOM 2539 C C . LEU B 1 27 ? 2.668 99.771 34.743 1.00 22.83 26 LEU B C 1
ATOM 2540 O O . LEU B 1 27 ? 1.883 99.919 33.778 1.00 22.04 26 LEU B O 1
ATOM 2545 N N . PHE B 1 28 ? 2.464 100.263 35.970 1.00 23.45 27 PHE B N 1
ATOM 2546 C CA . PHE B 1 28 ? 1.249 100.994 36.331 1.00 25.39 27 PHE B CA 1
ATOM 2547 C C . PHE B 1 28 ? 1.090 102.312 35.536 1.00 26.58 27 PHE B C 1
ATOM 2548 O O . PHE B 1 28 ? 0.068 102.518 34.874 1.00 26.76 27 PHE B O 1
ATOM 2556 N N . GLU B 1 29 ? 2.116 103.160 35.612 1.00 27.27 28 GLU B N 1
ATOM 2557 C CA . GLU B 1 29 ? 2.182 104.448 34.881 1.00 28.63 28 GLU B C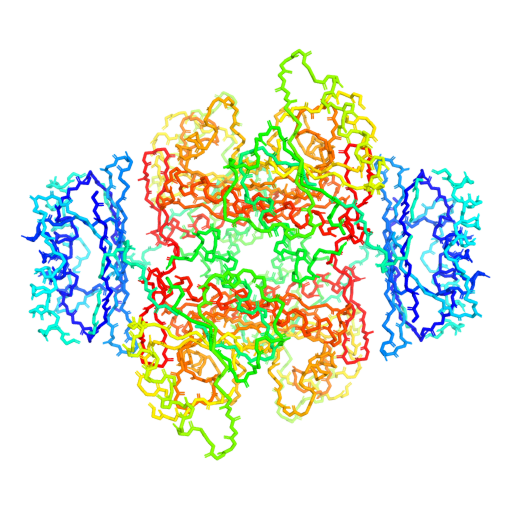A 1
ATOM 2558 C C . GLU B 1 29 ? 2.120 104.276 33.363 1.00 28.76 28 GLU B C 1
ATOM 2559 O O . GLU B 1 29 ? 1.653 105.177 32.674 1.00 29.67 28 GLU B O 1
ATOM 2565 N N . ASN B 1 30 ? 2.600 103.137 32.847 1.00 27.96 29 ASN B N 1
ATOM 2566 C CA . ASN B 1 30 ? 2.480 102.785 31.412 1.00 28.27 29 ASN B CA 1
ATOM 2567 C C . ASN B 1 30 ? 1.178 102.015 31.097 1.00 27.90 29 ASN B C 1
ATOM 2568 O O . ASN B 1 30 ? 1.082 101.370 30.061 1.00 28.95 29 ASN B O 1
ATOM 2573 N N . GLY B 1 31 ? 0.186 102.078 31.981 1.00 27.01 30 GLY B N 1
ATOM 2574 C CA . GLY B 1 31 ? -1.112 101.542 31.691 1.00 27.40 30 GLY B CA 1
ATOM 2575 C C . GLY B 1 31 ? -1.284 100.053 31.536 1.00 26.47 30 GLY B C 1
ATOM 2576 O O . GLY B 1 31 ? -2.244 99.624 30.863 1.00 25.79 30 GLY B O 1
ATOM 2577 N N . GLN B 1 32 ? -0.377 99.297 32.164 1.00 25.00 31 GLN B N 1
ATOM 2578 C CA . GLN B 1 32 ? -0.388 97.821 32.172 1.00 24.54 31 GLN B CA 1
ATOM 2579 C C . GLN B 1 32 ? -0.927 97.306 33.509 1.00 24.17 31 GLN B C 1
ATOM 2580 O O . GLN B 1 32 ? -1.011 98.051 34.500 1.00 24.71 31 GLN B O 1
ATOM 2586 N N . ASN B 1 33 ? -1.275 96.028 33.515 1.00 23.72 32 ASN B N 1
ATOM 2587 C CA . ASN B 1 33 ? -1.853 95.354 34.674 1.00 23.71 32 ASN B CA 1
ATOM 2588 C C . ASN B 1 33 ? -1.143 94.027 34.928 1.00 22.45 32 ASN B C 1
ATOM 2589 O O . ASN B 1 33 ? -0.971 93.249 33.993 1.00 20.31 32 ASN B O 1
ATOM 2594 N N . ILE B 1 34 ? -0.798 93.764 36.187 1.00 21.54 33 ILE B N 1
ATOM 2595 C CA . ILE B 1 34 ? -0.057 92.571 36.552 1.00 21.50 33 ILE B CA 1
ATOM 2596 C C . ILE B 1 34 ? -1.010 91.385 36.680 1.00 21.78 33 ILE B C 1
ATOM 2597 O O . ILE B 1 34 ? -2.010 91.504 37.367 1.00 22.29 33 ILE B O 1
ATOM 2602 N N . LEU B 1 35 ? -0.714 90.291 35.956 1.00 21.05 34 LEU B N 1
ATOM 2603 C CA . LEU B 1 35 ? -1.503 89.025 35.990 1.00 21.66 34 LEU B CA 1
ATOM 2604 C C . LEU B 1 35 ? -0.922 88.031 36.994 1.00 21.18 34 LEU B C 1
ATOM 2605 O O . LEU B 1 35 ? -1.654 87.345 37.695 1.00 21.55 34 LEU B O 1
ATOM 2610 N N . ASP B 1 36 ? 0.400 87.922 37.006 1.00 21.18 35 ASP B N 1
ATOM 2611 C CA A ASP B 1 36 ? 1.127 86.986 37.870 0.50 21.12 35 ASP B CA 1
ATOM 2612 C CA B ASP B 1 36 ? 1.082 87.115 38.006 0.50 21.02 35 ASP B CA 1
ATOM 2613 C C . ASP B 1 36 ? 2.543 87.518 38.035 1.00 20.62 35 ASP B C 1
ATOM 2614 O O . ASP B 1 36 ? 3.123 87.982 37.042 1.00 22.01 35 ASP B O 1
ATOM 2623 N N . ALA B 1 37 ? 3.096 87.445 39.237 1.00 20.15 36 ALA B N 1
ATOM 2624 C CA . ALA B 1 37 ? 4.431 87.889 39.481 1.00 18.89 36 ALA B CA 1
ATOM 2625 C C . ALA B 1 37 ? 5.010 87.198 40.684 1.00 18.04 36 ALA B C 1
ATOM 2626 O O . ALA B 1 37 ? 4.299 86.753 41.557 1.00 17.32 36 ALA B O 1
ATOM 2628 N N . GLN B 1 38 ? 6.326 87.094 40.658 1.00 18.16 37 GLN B N 1
ATOM 2629 C CA A GLN B 1 38 ? 7.097 86.475 41.733 0.50 18.37 37 GLN B CA 1
ATOM 2630 C CA B GLN B 1 38 ? 7.110 86.419 41.667 0.50 18.52 37 GLN B CA 1
ATOM 2631 C C . GLN B 1 38 ? 8.388 87.240 41.922 1.00 18.02 37 GLN B C 1
ATOM 2632 O O . GLN B 1 38 ? 8.971 87.730 40.965 1.00 17.95 37 GLN B O 1
ATOM 2643 N N . GLN B 1 39 ? 8.815 87.362 43.184 1.00 17.59 38 GLN B N 1
ATOM 2644 C CA . GLN B 1 39 ? 10.079 88.037 43.534 1.00 17.66 38 GLN B CA 1
ATOM 2645 C C . GLN B 1 39 ? 10.834 87.219 44.587 1.00 17.77 38 GLN B C 1
ATOM 2646 O O . GLN B 1 39 ? 10.223 86.576 45.432 1.00 17.09 38 GLN B O 1
ATOM 2652 N N . TYR B 1 40 ? 12.158 87.231 44.491 1.00 17.46 39 TYR B N 1
ATOM 2653 C CA . TYR B 1 40 ? 13.025 86.529 45.409 1.00 18.09 39 TYR B CA 1
ATOM 2654 C C . TYR B 1 40 ? 14.323 87.302 45.611 1.00 18.67 39 TYR B C 1
ATOM 2655 O O . TYR B 1 40 ? 14.961 87.746 44.631 1.00 18.35 39 TYR B O 1
ATOM 2664 N N . ASN B 1 41 ? 14.715 87.435 46.878 1.00 19.00 40 ASN B N 1
ATOM 2665 C CA . ASN B 1 41 ? 15.919 88.152 47.256 1.00 19.74 40 ASN B CA 1
ATOM 2666 C C . ASN B 1 41 ? 16.924 87.141 47.764 1.00 19.87 40 ASN B C 1
ATOM 2667 O O . ASN B 1 41 ? 16.720 86.549 48.833 1.00 20.38 40 ASN B O 1
ATOM 2672 N N . ASP B 1 42 ? 17.995 86.917 47.008 1.00 20.28 41 ASP B N 1
ATOM 2673 C CA . ASP B 1 42 ? 19.064 86.016 47.468 1.00 20.93 41 ASP B CA 1
ATOM 2674 C C . ASP B 1 42 ? 19.981 86.865 48.359 1.00 22.31 41 ASP B C 1
ATOM 2675 O O . ASP B 1 42 ? 20.880 87.561 47.863 1.00 22.27 41 ASP B O 1
ATOM 2680 N N . THR B 1 43 ? 19.774 86.774 49.668 1.00 23.57 42 THR B N 1
ATOM 2681 C CA . THR B 1 43 ? 20.547 87.578 50.619 1.00 26.02 42 THR B CA 1
ATOM 2682 C C . THR B 1 43 ? 22.017 87.147 50.728 1.00 27.36 42 THR B C 1
ATOM 2683 O O . THR B 1 43 ? 22.836 87.944 51.154 1.00 28.85 42 THR B O 1
ATOM 2687 N N . GLU B 1 44 ? 22.334 85.915 50.328 1.00 27.78 43 GLU B N 1
ATOM 2688 C CA . GLU B 1 44 ? 23.700 85.396 50.332 1.00 29.55 43 GLU B CA 1
ATOM 2689 C C . GLU B 1 44 ? 24.511 85.973 49.162 1.00 29.14 43 GLU B C 1
ATOM 2690 O O . GLU B 1 44 ? 25.650 86.349 49.373 1.00 30.69 43 GLU B O 1
ATOM 2696 N N . SER B 1 45 ? 23.945 86.018 47.955 1.00 28.29 44 SER B N 1
ATOM 2697 C CA . SER B 1 45 ? 24.626 86.602 46.778 1.00 28.04 44 SER B CA 1
ATOM 2698 C C . SER B 1 45 ? 24.340 88.100 46.580 1.00 28.35 44 SER B C 1
ATOM 2699 O O . SER B 1 45 ? 24.957 88.716 45.700 1.00 29.51 44 SER B O 1
ATOM 2702 N N . GLY B 1 46 ? 23.433 88.677 47.379 1.00 27.11 45 GLY B N 1
ATOM 2703 C CA . GLY B 1 46 ? 23.084 90.097 47.292 1.00 25.96 45 GLY B CA 1
ATOM 2704 C C . GLY B 1 46 ? 22.403 90.467 45.982 1.00 24.57 45 GLY B C 1
ATOM 2705 O O . GLY B 1 46 ? 22.600 91.568 45.498 1.00 23.69 45 GLY B O 1
ATOM 2706 N N . HIS B 1 47 ? 21.605 89.544 45.429 1.00 22.73 46 HIS B N 1
ATOM 2707 C CA . HIS B 1 47 ? 20.908 89.737 44.170 1.00 22.74 46 HIS B CA 1
ATOM 2708 C C . HIS B 1 47 ? 19.408 89.549 44.313 1.00 20.93 46 HIS B C 1
ATOM 2709 O O . HIS B 1 47 ? 18.950 88.718 45.106 1.00 20.77 46 HIS B O 1
ATOM 2716 N N . PHE B 1 48 ? 18.666 90.335 43.531 1.00 20.50 47 PHE B N 1
ATOM 2717 C CA . PHE B 1 48 ? 17.207 90.332 43.510 1.00 19.50 47 PHE B CA 1
ATOM 2718 C C . PHE B 1 48 ? 16.732 89.782 42.190 1.00 18.89 47 PHE B C 1
ATOM 2719 O O . PHE B 1 48 ? 17.355 90.035 41.151 1.00 19.82 47 PHE B O 1
ATOM 2727 N N . PHE B 1 49 ? 15.607 89.074 42.235 1.00 18.14 48 PHE B N 1
ATOM 2728 C CA . PHE B 1 49 ? 15.066 88.361 41.083 1.00 18.12 48 PHE B CA 1
ATOM 2729 C C . PHE B 1 49 ? 13.581 88.601 40.964 1.00 18.08 48 PHE B C 1
ATOM 2730 O O . PHE B 1 49 ? 12.885 88.556 41.979 1.00 18.09 48 PHE B O 1
ATOM 2746 N N . ARG B 1 51 ? 10.005 87.932 38.175 1.00 18.96 50 ARG B N 1
ATOM 2747 C CA . ARG B 1 51 ? 9.269 87.518 36.996 1.00 18.83 50 ARG B CA 1
ATOM 2748 C C . ARG B 1 51 ? 7.905 88.222 37.101 1.00 18.73 50 ARG B C 1
ATOM 2749 O O . ARG B 1 51 ? 7.290 88.168 38.143 1.00 19.40 50 ARG B O 1
ATOM 2757 N N . VAL B 1 52 ? 7.482 88.918 36.036 1.00 18.24 51 VAL B N 1
ATOM 2758 C CA A VAL B 1 52 ? 6.171 89.565 36.014 0.50 18.26 51 VAL B CA 1
ATOM 2759 C CA B VAL B 1 52 ? 6.196 89.624 35.983 0.50 18.10 51 VAL B CA 1
ATOM 2760 C C . VAL B 1 52 ? 5.525 89.352 34.640 1.00 17.78 51 VAL B C 1
ATOM 2761 O O . VAL B 1 52 ? 6.135 89.599 33.607 1.00 18.12 51 VAL B O 1
ATOM 2768 N N . VAL B 1 53 ? 4.293 88.867 34.677 1.00 17.55 52 VAL B N 1
ATOM 2769 C CA . VAL B 1 53 ? 3.493 88.620 33.526 1.00 17.93 52 VAL B CA 1
ATOM 2770 C C . VAL B 1 53 ? 2.408 89.697 33.593 1.00 18.64 52 VAL B C 1
ATOM 2771 O O . VAL B 1 53 ? 1.764 89.866 34.611 1.00 16.40 52 VAL B O 1
ATOM 2775 N N . PHE B 1 54 ? 2.216 90.408 32.487 1.00 19.39 53 PHE B N 1
ATOM 2776 C CA . PHE B 1 54 ? 1.273 91.526 32.453 1.00 21.16 53 PHE B CA 1
ATOM 2777 C C . PHE B 1 54 ? 0.632 91.700 31.085 1.00 22.34 53 PHE B C 1
ATOM 2778 O O . PHE B 1 54 ? 1.097 91.133 30.087 1.00 21.08 53 PHE B O 1
ATOM 2786 N N . ASN B 1 55 ? -0.427 92.504 31.071 1.00 23.88 54 ASN B N 1
ATOM 2787 C CA . ASN B 1 55 ? -1.130 92.854 29.846 1.00 25.05 54 ASN B CA 1
ATOM 2788 C C . ASN B 1 55 ? -1.651 94.279 29.948 1.00 26.88 54 ASN B C 1
ATOM 2789 O O . ASN B 1 55 ? -1.635 94.896 31.042 1.00 26.48 54 ASN B O 1
ATOM 2794 N N . ALA B 1 56 ? -2.093 94.776 28.797 1.00 28.26 55 ALA B N 1
ATOM 2795 C CA . ALA B 1 56 ? -2.630 96.116 28.670 1.00 30.10 55 ALA B CA 1
ATOM 2796 C C . ALA B 1 56 ? -3.896 96.283 29.514 1.00 31.30 55 ALA B C 1
ATOM 2797 O O . ALA B 1 56 ? -4.715 95.358 29.612 1.00 31.53 55 ALA B O 1
ATOM 2799 N N . ALA B 1 57 ? -3.981 97.425 30.186 1.00 32.83 56 ALA B N 1
ATOM 2800 C CA . ALA B 1 57 ? -5.180 97.867 30.898 1.00 34.62 56 ALA B CA 1
ATOM 2801 C C . ALA B 1 57 ? -5.582 99.219 30.253 1.00 36.13 56 ALA B C 1
ATOM 2802 O O . ALA B 1 57 ? -6.200 99.186 29.181 1.00 38.11 56 ALA B O 1
ATOM 2804 N N . ALA B 1 58 ? -5.201 100.379 30.820 1.00 36.85 57 ALA B N 1
ATOM 2805 C CA . ALA B 1 58 ? -5.600 101.694 30.265 1.00 38.36 57 ALA B CA 1
ATOM 2806 C C . ALA B 1 58 ? -4.898 102.149 28.966 1.00 39.53 57 ALA B C 1
ATOM 2807 O O . ALA B 1 58 ? -5.419 103.004 28.244 1.00 39.95 57 ALA B O 1
ATOM 2809 N N . LYS B 1 59 ? -3.727 101.587 28.678 1.00 39.75 58 LYS B N 1
ATOM 2810 C CA . LYS B 1 59 ? -2.941 101.933 27.489 1.00 40.22 58 LYS B CA 1
ATOM 2811 C C . LYS B 1 59 ? -2.460 100.652 26.803 1.00 39.59 58 LYS B C 1
ATOM 2812 O O . LYS B 1 59 ? -2.004 99.716 27.490 1.00 37.58 58 LYS B O 1
ATOM 2818 N N . VAL B 1 60 ? -2.578 100.615 25.472 1.00 39.62 59 VAL B N 1
ATOM 2819 C CA . VAL B 1 60 ? -2.048 99.529 24.662 1.00 39.29 59 VAL B CA 1
ATOM 2820 C C . VAL B 1 60 ? -0.728 100.102 24.157 1.00 39.54 59 VAL B C 1
ATOM 2821 O O . VAL B 1 60 ? -0.746 100.996 23.296 1.00 40.28 59 VAL B O 1
ATOM 2825 N N . ILE B 1 61 ? 0.388 99.637 24.745 1.00 38.56 60 ILE B N 1
ATOM 2826 C CA A ILE B 1 61 ? 1.745 100.066 24.369 0.50 38.65 60 ILE B CA 1
ATOM 2827 C CA B ILE B 1 61 ? 1.744 100.065 24.366 0.50 38.54 60 ILE B CA 1
ATOM 2828 C C . ILE B 1 61 ? 2.438 98.860 23.715 1.00 38.18 60 ILE B C 1
ATOM 2829 O O . ILE B 1 61 ? 2.552 97.817 24.344 1.00 38.15 60 ILE B O 1
ATOM 2838 N N . PRO B 1 62 ? 2.896 98.991 22.442 1.00 38.67 61 PRO B N 1
ATOM 2839 C CA . PRO B 1 62 ? 3.584 97.832 21.835 1.00 37.32 61 PRO B CA 1
ATOM 2840 C C . PRO B 1 62 ? 4.893 97.465 22.558 1.00 36.40 61 PRO B C 1
ATOM 2841 O O . PRO B 1 62 ? 5.459 98.306 23.251 1.00 36.70 61 PRO B O 1
ATOM 2845 N N . LEU B 1 63 ? 5.306 96.195 22.448 1.00 35.44 62 LEU B N 1
ATOM 2846 C CA . LEU B 1 63 ? 6.509 95.660 23.117 1.00 34.25 62 LEU B CA 1
ATOM 2847 C C . LEU B 1 63 ? 7.733 96.549 22.946 1.00 33.87 62 LEU B C 1
ATOM 2848 O O . LEU B 1 63 ? 8.368 96.910 23.942 1.00 32.97 62 LEU B O 1
ATOM 2853 N N . ALA B 1 64 ? 8.031 96.914 21.685 1.00 33.84 63 ALA B N 1
ATOM 2854 C CA . ALA B 1 64 ? 9.188 97.761 21.365 1.00 33.68 63 ALA B CA 1
ATOM 2855 C C . ALA B 1 64 ? 9.195 99.052 22.175 1.00 33.67 63 ALA B C 1
ATOM 2856 O O . ALA B 1 64 ? 10.285 99.455 22.615 1.00 34.07 63 ALA B O 1
ATOM 2858 N N . SER B 1 65 ? 8.020 99.672 22.414 1.00 33.05 64 SER B N 1
ATOM 2859 C CA A SER B 1 65 ? 7.970 100.909 23.202 0.50 33.12 64 SER B CA 1
ATOM 2860 C CA B SER B 1 65 ? 7.954 100.914 23.209 0.50 33.57 64 SER B CA 1
ATOM 2861 C C . SER B 1 65 ? 8.187 100.632 24.687 1.00 32.59 64 SER B C 1
ATOM 2862 O O . SER B 1 65 ? 8.889 101.380 25.345 1.00 34.08 64 SER B O 1
ATOM 2867 N N . LEU B 1 66 ? 7.532 99.596 25.210 1.00 32.16 65 LEU B N 1
ATOM 2868 C CA . LEU B 1 66 ? 7.682 99.213 26.614 1.00 31.95 65 LEU B CA 1
ATOM 2869 C C . LEU B 1 66 ? 9.161 98.943 26.928 1.00 31.15 65 LEU B C 1
ATOM 2870 O O . LEU B 1 66 ? 9.650 99.463 27.901 1.00 30.36 65 LEU B O 1
ATOM 2875 N N . ARG B 1 67 ? 9.848 98.159 26.077 1.00 31.16 66 ARG B N 1
ATOM 2876 C CA . ARG B 1 67 ? 11.316 97.883 26.207 1.00 30.27 66 ARG B CA 1
ATOM 2877 C C . ARG B 1 67 ? 12.161 99.125 26.310 1.00 30.81 66 ARG B C 1
ATOM 2878 O O . ARG B 1 67 ? 12.993 99.234 27.212 1.00 30.85 66 ARG B O 1
ATOM 2886 N N . THR B 1 68 ? 11.933 100.071 25.394 1.00 31.12 67 THR B N 1
ATOM 2887 C CA . THR B 1 68 ? 12.626 101.366 25.403 1.00 31.52 67 THR B CA 1
ATOM 2888 C C . THR B 1 68 ? 12.383 102.042 26.736 1.00 31.03 67 THR B C 1
ATOM 2889 O O . THR B 1 68 ? 13.326 102.459 27.412 1.00 30.98 67 THR B O 1
ATOM 2893 N N . GLY B 1 69 ? 11.113 102.146 27.109 1.00 30.40 68 GLY B N 1
ATOM 2894 C CA . GLY B 1 69 ? 10.721 102.674 28.405 1.00 30.07 68 GLY B CA 1
ATOM 2895 C C . GLY B 1 69 ? 11.367 101.965 29.581 1.00 29.25 68 GLY B C 1
ATOM 2896 O O . GLY B 1 69 ? 12.021 102.601 30.413 1.00 30.45 68 GLY B O 1
ATOM 2897 N N . PHE B 1 70 ? 11.240 100.647 29.621 1.00 29.31 69 PHE B N 1
ATOM 2898 C CA . PHE B 1 70 ? 11.786 99.867 30.735 1.00 28.36 69 PHE B CA 1
ATOM 2899 C C . PHE B 1 70 ? 13.304 99.903 30.803 1.00 27.91 69 PHE B C 1
ATOM 2900 O O . PHE B 1 70 ? 13.852 99.887 31.906 1.00 28.29 69 PHE B O 1
ATOM 2908 N N . GLY B 1 71 ? 13.970 100.016 29.657 1.00 28.25 70 GLY B N 1
ATOM 2909 C CA . GLY B 1 71 ? 15.449 100.167 29.594 1.00 28.39 70 GLY B CA 1
ATOM 2910 C C . GLY B 1 71 ? 16.041 101.292 30.435 1.00 29.16 70 GLY B C 1
ATOM 2911 O O . GLY B 1 71 ? 17.185 101.203 30.875 1.00 29.27 70 GLY B O 1
ATOM 2912 N N . VAL B 1 72 ? 15.264 102.353 30.661 1.00 29.19 71 VAL B N 1
ATOM 2913 C CA . VAL B 1 72 ? 15.694 103.477 31.513 1.00 29.97 71 VAL B CA 1
ATOM 2914 C C . VAL B 1 72 ? 15.838 102.983 32.956 1.00 29.43 71 VAL B C 1
ATOM 2915 O O . VAL B 1 72 ? 16.830 103.272 33.604 1.00 29.43 71 VAL B O 1
ATOM 2919 N N . ILE B 1 73 ? 14.862 102.195 33.426 1.00 28.52 72 ILE B N 1
ATOM 2920 C CA . ILE B 1 73 ? 14.880 101.595 34.775 1.00 28.12 72 ILE B CA 1
ATOM 2921 C C . ILE B 1 73 ? 15.971 100.526 34.871 1.00 27.39 72 ILE B C 1
ATOM 2922 O O . ILE B 1 73 ? 16.758 100.532 35.819 1.00 27.29 72 ILE B O 1
ATOM 2927 N N . ALA B 1 74 ? 16.016 99.633 33.891 1.00 26.83 73 ALA B N 1
ATOM 2928 C CA . ALA B 1 74 ? 17.016 98.549 33.858 1.00 26.87 73 ALA B CA 1
ATOM 2929 C C . ALA B 1 74 ? 18.431 99.074 34.002 1.00 26.89 73 ALA B C 1
ATOM 2930 O O . ALA B 1 74 ? 19.204 98.563 34.812 1.00 26.65 73 ALA B O 1
ATOM 2932 N N . ALA B 1 75 ? 18.727 100.146 33.274 1.00 27.67 74 ALA B N 1
ATOM 2933 C CA . ALA B 1 75 ? 20.048 100.762 33.311 1.00 28.24 74 ALA B CA 1
ATOM 2934 C C . ALA B 1 75 ? 20.369 101.328 34.693 1.00 28.36 74 ALA B C 1
ATOM 2935 O O . ALA B 1 75 ? 21.444 101.019 35.234 1.00 29.32 74 ALA B O 1
ATOM 2937 N N . LYS B 1 76 ? 19.445 102.117 35.262 1.00 28.02 75 LYS B N 1
ATOM 2938 C CA A LYS B 1 76 ? 19.628 102.698 36.593 0.50 28.10 75 LYS B CA 1
ATOM 2939 C CA B LYS B 1 76 ? 19.580 102.698 36.625 0.50 28.16 75 LYS B CA 1
ATOM 2940 C C . LYS B 1 76 ? 19.866 101.640 37.687 1.00 27.72 75 LYS B C 1
ATOM 2941 O O . LYS B 1 76 ? 20.696 101.855 38.566 1.00 27.90 75 LYS B O 1
ATOM 2952 N N . PHE B 1 77 ? 19.127 100.522 37.628 1.00 25.96 76 PHE B N 1
ATOM 2953 C CA . PHE B 1 77 ? 19.260 99.408 38.608 1.00 25.61 76 PHE B CA 1
ATOM 2954 C C . PHE B 1 77 ? 20.290 98.313 38.229 1.00 25.22 76 PHE B C 1
ATOM 2955 O O . PHE B 1 77 ? 20.450 97.347 38.971 1.00 25.48 76 PHE B O 1
ATOM 2963 N N . THR B 1 78 ? 21.015 98.493 37.123 1.00 25.12 77 THR B N 1
ATOM 2964 C CA . THR B 1 78 ? 22.001 97.500 36.623 1.00 25.01 77 THR B CA 1
ATOM 2965 C C . THR B 1 78 ? 21.365 96.131 36.469 1.00 23.00 77 THR B C 1
ATOM 2966 O O . THR B 1 78 ? 21.881 95.130 36.961 1.00 22.57 77 THR B O 1
ATOM 2978 N N . GLY B 1 80 ? 19.934 92.802 34.490 1.00 21.24 79 GLY B N 1
ATOM 2979 C CA . GLY B 1 80 ? 20.032 91.866 33.386 1.00 21.17 79 GLY B CA 1
ATOM 2980 C C . GLY B 1 80 ? 18.559 91.522 33.249 1.00 21.52 79 GLY B C 1
ATOM 2981 O O . GLY B 1 80 ? 17.933 91.113 34.223 1.00 20.43 79 GLY B O 1
ATOM 2982 N N . TRP B 1 81 ? 17.993 91.724 32.072 1.00 21.21 80 TRP B N 1
ATOM 2983 C CA . TRP B 1 81 ? 16.551 91.565 31.896 1.00 20.97 80 TRP B CA 1
ATOM 2984 C C . TRP B 1 81 ? 16.145 91.141 30.518 1.00 20.96 80 TRP B C 1
ATOM 2985 O O . TRP B 1 81 ? 16.932 91.234 29.559 1.00 22.32 80 TRP B O 1
ATOM 2996 N N . HIS B 1 82 ? 14.904 90.697 30.433 1.00 21.07 81 HIS B N 1
ATOM 2997 C CA . HIS B 1 82 ? 14.301 90.294 29.171 1.00 22.30 81 HIS B CA 1
ATOM 2998 C C . HIS B 1 82 ? 12.788 90.497 29.251 1.00 21.62 81 HIS B C 1
ATOM 2999 O O . HIS B 1 82 ? 12.196 90.152 30.277 1.00 20.41 81 HIS B O 1
ATOM 3014 N N . ARG B 1 84 ? 9.315 89.962 26.721 1.00 19.13 83 ARG B N 1
ATOM 3015 C CA . ARG B 1 84 ? 8.800 89.464 25.469 1.00 20.19 83 ARG B CA 1
ATOM 3016 C C . ARG B 1 84 ? 7.310 89.193 25.531 1.00 21.26 83 ARG B C 1
ATOM 3017 O O . ARG B 1 84 ? 6.714 89.103 26.597 1.00 18.93 83 ARG B O 1
ATOM 3025 N N . ASP B 1 85 ? 6.749 89.007 24.346 1.00 22.58 84 ASP B N 1
ATOM 3026 C CA . ASP B 1 85 ? 5.356 88.631 24.198 1.00 24.07 84 ASP B CA 1
ATOM 3027 C C . ASP B 1 85 ? 5.333 87.129 24.463 1.00 24.33 84 ASP B C 1
ATOM 3028 O O . ASP B 1 85 ? 6.077 86.375 23.824 1.00 23.88 84 ASP B O 1
ATOM 3033 N N . ARG B 1 86 ? 4.431 86.706 25.359 1.00 25.25 85 ARG B N 1
ATOM 3034 C CA A ARG B 1 86 ? 4.263 85.293 25.719 0.50 25.87 85 ARG B CA 1
ATOM 3035 C CA B ARG B 1 86 ? 4.288 85.280 25.701 0.50 26.18 85 ARG B CA 1
ATOM 3036 C C . ARG B 1 86 ? 3.957 84.440 24.478 1.00 27.13 85 ARG B C 1
ATOM 3037 O O . ARG B 1 86 ? 4.290 83.274 24.459 1.00 26.89 85 ARG B O 1
ATOM 3052 N N . GLU B 1 87 ? 3.315 85.045 23.464 1.00 28.93 86 GLU B N 1
ATOM 3053 C CA . GLU B 1 87 ? 3.002 84.331 22.201 1.00 30.34 86 GLU B CA 1
ATOM 3054 C C . GLU B 1 87 ? 4.187 84.093 21.249 1.00 29.57 86 GLU B C 1
ATOM 3055 O O . GLU B 1 87 ? 4.128 83.169 20.433 1.00 29.76 86 GLU B O 1
ATOM 3061 N N . THR B 1 88 ? 5.254 84.876 21.380 1.00 28.14 87 THR B N 1
ATOM 3062 C CA . THR B 1 88 ? 6.422 84.737 20.498 1.00 27.62 87 THR B CA 1
ATOM 3063 C C . THR B 1 88 ? 7.231 83.530 20.929 1.00 26.50 87 THR B C 1
ATOM 3064 O O . THR B 1 88 ? 7.771 83.517 22.021 1.00 26.58 87 THR B O 1
ATOM 3068 N N . ARG B 1 89 ? 7.295 82.514 20.075 1.00 26.00 88 ARG B N 1
ATOM 3069 C CA . ARG B 1 89 ? 8.061 81.309 20.376 1.00 25.86 88 ARG B CA 1
ATOM 3070 C C . ARG B 1 89 ? 9.586 81.535 20.188 1.00 24.46 88 ARG B C 1
ATOM 3071 O O . ARG B 1 89 ? 10.043 82.130 19.194 1.00 24.68 88 ARG B O 1
ATOM 3079 N N . ARG B 1 90 ? 10.374 81.058 21.137 1.00 22.93 89 ARG B N 1
ATOM 3080 C CA . ARG B 1 90 ? 11.846 81.065 20.969 1.00 22.82 89 ARG B CA 1
ATOM 3081 C C . ARG B 1 90 ? 12.265 80.093 19.852 1.00 22.25 89 ARG B C 1
ATOM 3082 O O . ARG B 1 90 ? 11.615 79.066 19.645 1.00 21.76 89 ARG B O 1
ATOM 3090 N N . LYS B 1 91 ? 13.306 80.471 19.116 1.00 22.64 90 LYS B N 1
ATOM 3091 C CA . LYS B 1 91 ? 13.886 79.653 18.055 1.00 23.15 90 LYS B CA 1
ATOM 3092 C C . LYS B 1 91 ? 14.917 78.750 18.750 1.00 21.55 90 LYS B C 1
ATOM 3093 O O . LYS B 1 91 ? 15.874 79.230 19.371 1.00 22.11 90 LYS B O 1
ATOM 3099 N N . VAL B 1 92 ? 14.682 77.442 18.687 1.00 19.24 91 VAL B N 1
ATOM 3100 C CA . VAL B 1 92 ? 15.492 76.419 19.358 1.00 17.43 91 VAL B CA 1
ATOM 3101 C C . VAL B 1 92 ? 16.201 75.468 18.373 1.00 18.38 91 VAL B C 1
ATOM 3102 O O . VAL B 1 92 ? 15.543 74.847 17.537 1.00 18.64 91 VAL B O 1
ATOM 3114 N N . LEU B 1 94 ? 18.561 71.982 17.990 1.00 18.86 93 LEU B N 1
ATOM 3115 C CA . LEU B 1 94 ? 18.769 70.730 18.709 1.00 19.95 93 LEU B CA 1
ATOM 3116 C C . LEU B 1 94 ? 20.026 70.110 18.162 1.00 20.51 93 LEU B C 1
ATOM 3117 O O . LEU B 1 94 ? 20.092 69.852 16.950 1.00 22.42 93 LEU B O 1
ATOM 3122 N N . LEU B 1 95 ? 21.023 69.905 19.017 1.00 19.66 94 LEU B N 1
ATOM 3123 C CA . LEU B 1 95 ? 22.234 69.212 18.651 1.00 20.21 94 LEU B CA 1
ATOM 3124 C C . LEU B 1 95 ? 22.146 67.750 19.173 1.00 20.21 94 LEU B C 1
ATOM 3125 O O . LEU B 1 95 ? 21.780 67.504 20.318 1.00 19.28 94 LEU B O 1
ATOM 3130 N N . VAL B 1 96 ? 22.473 66.793 18.311 1.00 21.55 95 VAL B N 1
ATOM 3131 C CA . VAL B 1 96 ? 22.460 65.348 18.653 1.00 21.14 95 VAL B CA 1
ATOM 3132 C C . VAL B 1 96 ? 23.650 64.619 18.067 1.00 21.55 95 VAL B C 1
ATOM 3133 O O . VAL B 1 96 ? 24.161 65.033 17.038 1.00 21.82 95 VAL B O 1
ATOM 3137 N N . SER B 1 97 ? 24.092 63.553 18.735 1.00 21.63 96 SER B N 1
ATOM 3138 C CA . SER B 1 97 ? 25.184 62.723 18.252 1.00 23.52 96 SER B CA 1
ATOM 3139 C C . SER B 1 97 ? 24.721 61.300 17.830 1.00 25.12 96 SER B C 1
ATOM 3140 O O . SER B 1 97 ? 24.639 61.025 16.627 1.00 25.50 96 SER B O 1
ATOM 3143 N N . GLN B 1 98 ? 24.445 60.419 18.795 1.00 25.97 97 GLN B N 1
ATOM 3144 C CA A GLN B 1 98 ? 24.001 59.042 18.507 0.50 26.79 97 GLN B CA 1
ATOM 3145 C CA B GLN B 1 98 ? 24.012 59.027 18.532 0.50 26.84 97 GLN B CA 1
ATOM 3146 C C . GLN B 1 98 ? 22.659 58.728 19.164 1.00 26.64 97 GLN B C 1
ATOM 3147 O O . GLN B 1 98 ? 21.750 58.267 18.489 1.00 26.43 97 GLN B O 1
ATOM 3158 N N . SER B 1 99 ? 22.553 58.979 20.467 1.00 26.45 98 SER B N 1
ATOM 3159 C CA . SER B 1 99 ? 21.332 58.738 21.230 1.00 27.01 98 SER B CA 1
ATOM 3160 C C . SER B 1 99 ? 20.190 59.619 20.718 1.00 26.55 98 SER B C 1
ATOM 3161 O O . SER B 1 99 ? 20.334 60.841 20.637 1.00 26.75 98 SER B O 1
ATOM 3164 N N . ASP B 1 100 ? 19.060 59.013 20.387 1.00 26.22 99 ASP B N 1
ATOM 3165 C CA . ASP B 1 100 ? 17.923 59.745 19.821 1.00 25.87 99 ASP B CA 1
ATOM 3166 C C . ASP B 1 100 ? 16.743 60.025 20.780 1.00 25.61 99 ASP B C 1
ATOM 3167 O O . ASP B 1 100 ? 15.725 60.576 20.355 1.00 26.02 99 ASP B O 1
ATOM 3172 N N . HIS B 1 101 ? 16.903 59.692 22.058 1.00 24.75 100 HIS B N 1
ATOM 3173 C CA . HIS B 1 101 ? 15.807 59.745 23.016 1.00 23.91 100 HIS B CA 1
ATOM 3174 C C . HIS B 1 101 ? 15.378 61.125 23.460 1.00 23.32 100 HIS B C 1
ATOM 3175 O O . HIS B 1 101 ? 14.158 61.373 23.606 1.00 22.17 100 HIS B O 1
ATOM 3182 N N . CYS B 1 102 ? 16.353 62.004 23.719 1.00 21.45 101 CYS B N 1
ATOM 3183 C CA . CYS B 1 102 ? 16.052 63.375 24.060 1.00 21.94 101 CYS B CA 1
ATOM 3184 C C . CYS B 1 102 ? 15.476 64.082 22.823 1.00 21.27 101 CYS B C 1
ATOM 3185 O O . CYS B 1 102 ? 14.446 64.740 22.925 1.00 19.86 101 CYS B O 1
ATOM 3188 N N . LEU B 1 103 ? 16.123 63.911 21.659 1.00 21.65 102 LEU B N 1
ATOM 3189 C CA . LEU B 1 103 ? 15.598 64.480 20.382 1.00 21.52 102 LEU B CA 1
ATOM 3190 C C . LEU B 1 103 ? 14.129 64.060 20.135 1.00 21.48 102 LEU B C 1
ATOM 3191 O O . LEU B 1 103 ? 13.269 64.897 19.913 1.00 20.33 102 LEU B O 1
ATOM 3196 N N . ALA B 1 104 ? 13.860 62.758 20.187 1.00 20.88 103 ALA B N 1
ATOM 3197 C CA . ALA B 1 104 ? 12.488 62.239 19.994 1.00 20.94 103 ALA B CA 1
ATOM 3198 C C . ALA B 1 104 ? 11.510 62.824 21.008 1.00 20.24 103 ALA B C 1
ATOM 3199 O O . ALA B 1 104 ? 10.393 63.214 20.648 1.00 20.34 103 ALA B O 1
ATOM 3201 N N . ASP B 1 105 ? 11.916 62.898 22.268 1.00 19.37 104 ASP B N 1
ATOM 3202 C CA . ASP B 1 105 ? 11.003 63.456 23.296 1.00 19.77 104 ASP B CA 1
ATOM 3203 C C . ASP B 1 105 ? 10.690 64.939 23.138 1.00 19.27 104 ASP B C 1
ATOM 3204 O O . ASP B 1 105 ? 9.546 65.348 23.352 1.00 19.26 104 ASP B O 1
ATOM 3209 N N . ILE B 1 106 ? 11.715 65.732 22.819 1.00 18.96 105 ILE B N 1
ATOM 3210 C CA . ILE B 1 106 ? 11.539 67.177 22.585 1.00 18.82 105 ILE B CA 1
ATOM 3211 C C . ILE B 1 106 ? 10.566 67.398 21.434 1.00 19.00 105 ILE B C 1
ATOM 3212 O O . ILE B 1 106 ? 9.677 68.212 21.558 1.00 17.52 105 ILE B O 1
ATOM 3217 N N . LEU B 1 107 ? 10.757 66.666 20.335 1.00 20.07 106 LEU B N 1
ATOM 3218 C CA . LEU B 1 107 ? 9.891 66.778 19.154 1.00 21.51 106 LEU B CA 1
ATOM 3219 C C . LEU B 1 107 ? 8.469 66.381 19.445 1.00 20.87 106 LEU B C 1
ATOM 3220 O O . LEU B 1 107 ? 7.562 67.057 18.986 1.00 21.23 106 LEU B O 1
ATOM 3225 N N . TYR B 1 108 ? 8.280 65.319 20.230 1.00 21.05 107 TYR B N 1
ATOM 3226 C CA . TYR B 1 108 ? 6.944 64.903 20.642 1.00 21.62 107 TYR B CA 1
ATOM 3227 C C . TYR B 1 108 ? 6.285 66.021 21.466 1.00 21.41 107 TYR B C 1
ATOM 3228 O O . TYR B 1 108 ? 5.182 66.443 21.145 1.00 21.79 107 TYR B O 1
ATOM 3237 N N . ARG B 1 109 ? 6.998 66.511 22.486 1.00 22.06 108 ARG B N 1
ATOM 3238 C CA . ARG B 1 109 ? 6.482 67.545 23.383 1.00 22.72 108 ARG B CA 1
ATOM 3239 C C . ARG B 1 109 ? 6.187 68.841 22.642 1.00 23.14 108 ARG B C 1
ATOM 3240 O O . ARG B 1 109 ? 5.160 69.466 22.905 1.00 24.04 108 ARG B O 1
ATOM 3248 N N . TRP B 1 110 ? 7.032 69.185 21.670 1.00 22.53 109 TRP B N 1
ATOM 3249 C CA . TRP B 1 110 ? 6.767 70.324 20.776 1.00 22.71 109 TRP B CA 1
ATOM 3250 C C . TRP B 1 110 ? 5.500 70.079 19.952 1.00 23.43 109 TRP B C 1
ATOM 3251 O O . TRP B 1 110 ? 4.610 70.918 19.955 1.00 22.41 109 TRP B O 1
ATOM 3262 N N . ARG B 1 111 ? 5.427 68.932 19.281 1.00 24.69 110 ARG B N 1
ATOM 3263 C CA . ARG B 1 111 ? 4.271 68.591 18.434 1.00 26.66 110 ARG B CA 1
ATOM 3264 C C . ARG B 1 111 ? 2.909 68.602 19.157 1.00 26.75 110 ARG B C 1
ATOM 3265 O O . ARG B 1 111 ? 1.917 69.008 18.569 1.00 26.92 110 ARG B O 1
ATOM 3273 N N . VAL B 1 112 ? 2.870 68.199 20.428 1.00 26.83 111 VAL B N 1
ATOM 3274 C CA . VAL B 1 112 ? 1.598 68.149 21.178 1.00 27.24 111 VAL B CA 1
ATOM 3275 C C . VAL B 1 112 ? 1.263 69.421 21.959 1.00 27.96 111 VAL B C 1
ATOM 3276 O O . VAL B 1 112 ? 0.278 69.428 22.681 1.00 28.89 111 VAL B O 1
ATOM 3280 N N . GLY B 1 113 ? 2.067 70.482 21.825 1.00 27.81 112 GLY B N 1
ATOM 3281 C CA . GLY B 1 113 ? 1.800 71.749 22.472 1.00 28.12 112 GLY B CA 1
ATOM 3282 C C . GLY B 1 113 ? 2.341 71.967 23.858 1.00 27.97 112 GLY B C 1
ATOM 3283 O O . GLY B 1 113 ? 1.998 72.979 24.452 1.00 29.18 112 GLY B O 1
ATOM 3284 N N . ASP B 1 114 ? 3.187 71.061 24.368 1.00 28.28 113 ASP B N 1
ATOM 3285 C CA . ASP B 1 114 ? 3.794 71.191 25.713 1.00 28.15 113 ASP B CA 1
ATOM 3286 C C . ASP B 1 114 ? 5.051 72.057 25.786 1.00 27.67 113 ASP B C 1
ATOM 3287 O O . ASP B 1 114 ? 5.356 72.584 26.861 1.00 28.00 113 ASP B O 1
ATOM 3292 N N . LEU B 1 115 ? 5.802 72.151 24.682 1.00 27.20 114 LEU B N 1
ATOM 3293 C CA . LEU B 1 115 ? 6.970 73.034 24.572 1.00 27.00 114 LEU B CA 1
ATOM 3294 C C . LEU B 1 115 ? 6.621 74.097 23.530 1.00 27.23 114 LEU B C 1
ATOM 3295 O O . LEU B 1 115 ? 6.421 73.785 22.367 1.00 28.08 114 LEU B O 1
ATOM 3300 N N . HIS B 1 116 ? 6.552 75.348 23.966 1.00 27.53 115 HIS B N 1
ATOM 3301 C CA A HIS B 1 116 ? 6.216 76.501 23.131 0.50 27.51 115 HIS B CA 1
ATOM 3302 C CA B HIS B 1 116 ? 6.213 76.434 23.043 0.50 27.97 115 HIS B CA 1
ATOM 3303 C C . HIS B 1 116 ? 7.527 76.999 22.484 1.00 27.37 115 HIS B C 1
ATOM 3304 O O . HIS B 1 116 ? 8.247 77.799 23.087 1.00 28.09 115 HIS B O 1
ATOM 3325 N N . ILE B 1 118 ? 9.876 77.103 18.312 1.00 25.09 117 ILE B N 1
ATOM 3326 C CA . ILE B 1 118 ? 10.006 76.924 16.859 1.00 25.13 117 ILE B CA 1
ATOM 3327 C C . ILE B 1 118 ? 11.357 76.228 16.659 1.00 23.38 117 ILE B C 1
ATOM 3328 O O . ILE B 1 118 ? 12.383 76.858 16.848 1.00 22.57 117 ILE B O 1
ATOM 3333 N N . PRO B 1 119 ? 11.373 74.917 16.349 1.00 22.71 118 PRO B N 1
ATOM 3334 C CA . PRO B 1 119 ? 12.670 74.275 16.082 1.00 22.01 118 PRO B CA 1
ATOM 3335 C C . PRO B 1 119 ? 13.284 74.806 14.805 1.00 21.99 118 PRO B C 1
ATOM 3336 O O . PRO B 1 119 ? 12.668 74.697 13.759 1.00 24.12 118 PRO B O 1
ATOM 3340 N N . THR B 1 120 ? 14.466 75.406 14.897 1.00 22.22 119 THR B N 1
ATOM 3341 C CA . THR B 1 120 ? 15.182 75.963 13.739 1.00 21.66 119 THR B CA 1
ATOM 3342 C C . THR B 1 120 ? 15.945 74.919 12.936 1.00 21.94 119 THR B C 1
ATOM 3343 O O . THR B 1 120 ? 16.034 75.016 11.725 1.00 22.77 119 THR B O 1
ATOM 3347 N N . ALA B 1 121 ? 16.552 73.966 13.621 1.00 21.12 120 ALA B N 1
ATOM 3348 C CA . ALA B 1 121 ? 17.347 72.940 12.966 1.00 20.82 120 ALA B CA 1
ATOM 3349 C C . ALA B 1 121 ? 17.680 71.831 13.937 1.00 19.88 120 ALA B C 1
ATOM 3350 O O . ALA B 1 121 ? 17.690 72.056 15.160 1.00 18.93 120 ALA B O 1
ATOM 3352 N N . ILE B 1 122 ? 17.951 70.660 13.370 1.00 19.82 121 ILE B N 1
ATOM 3353 C CA . ILE B 1 122 ? 18.527 69.516 14.069 1.00 20.23 121 ILE B CA 1
ATOM 3354 C C . ILE B 1 122 ? 19.949 69.445 13.484 1.00 21.16 121 ILE B C 1
ATOM 3355 O O . ILE B 1 122 ? 20.125 69.350 12.271 1.00 22.72 121 ILE B O 1
ATOM 3360 N N . VAL B 1 123 ? 20.956 69.534 14.344 1.00 21.37 122 VAL B N 1
ATOM 3361 C CA . VAL B 1 123 ? 22.357 69.554 13.950 1.00 21.00 122 VAL B CA 1
ATOM 3362 C C . VAL B 1 123 ? 23.112 68.356 14.564 1.00 21.56 122 VAL B C 1
ATOM 3363 O O . VAL B 1 123 ? 22.956 68.046 15.752 1.00 21.76 122 VAL B O 1
ATOM 3367 N N . SER B 1 124 ? 23.902 67.662 13.744 1.00 21.61 123 SER B N 1
ATOM 3368 C CA . SER B 1 124 ? 24.675 66.530 14.204 1.00 21.05 123 SER B CA 1
ATOM 3369 C C . SER B 1 124 ? 26.067 66.465 13.637 1.00 22.37 123 SER B C 1
ATOM 3370 O O . SER B 1 124 ? 26.349 66.982 12.537 1.00 23.17 123 SER B O 1
ATOM 3373 N N . ASN B 1 125 ? 26.949 65.829 14.423 1.00 22.53 124 ASN B N 1
ATOM 3374 C CA . ASN B 1 125 ? 28.303 65.503 13.993 1.00 23.60 124 ASN B CA 1
ATOM 3375 C C . ASN B 1 125 ? 28.359 64.158 13.227 1.00 23.78 124 ASN B C 1
ATOM 3376 O O . ASN B 1 125 ? 29.435 63.751 12.776 1.00 23.46 124 ASN B O 1
ATOM 3381 N N . HIS B 1 126 ? 27.213 63.478 13.117 1.00 23.30 125 HIS B N 1
ATOM 3382 C CA . HIS B 1 126 ? 27.070 62.236 12.383 1.00 24.55 125 HIS B CA 1
ATOM 3383 C C . HIS B 1 126 ? 26.038 62.383 11.263 1.00 24.35 125 HIS B C 1
ATOM 3384 O O . HIS B 1 126 ? 25.149 63.241 11.362 1.00 23.34 125 HIS B O 1
ATOM 3391 N N . PRO B 1 127 ? 26.161 61.561 10.200 1.00 24.28 126 PRO B N 1
ATOM 3392 C CA . PRO B 1 127 ? 25.242 61.686 9.069 1.00 23.86 126 PRO B CA 1
ATOM 3393 C C . PRO B 1 127 ? 23.785 61.410 9.400 1.00 22.17 126 PRO B C 1
ATOM 3394 O O . PRO B 1 127 ? 23.476 60.701 10.378 1.00 20.79 126 PRO B O 1
ATOM 3398 N N . ARG B 1 128 ? 22.904 61.937 8.565 1.00 22.03 127 ARG B N 1
ATOM 3399 C CA . ARG B 1 128 ? 21.446 61.768 8.733 1.00 21.55 127 ARG B CA 1
ATOM 3400 C C . ARG B 1 128 ? 21.019 60.329 8.793 1.00 21.85 127 ARG B C 1
ATOM 3401 O O . ARG B 1 128 ? 20.183 59.984 9.639 1.00 20.38 127 ARG B O 1
ATOM 3409 N N . GLU B 1 129 ? 21.587 59.491 7.915 1.00 22.99 128 GLU B N 1
ATOM 3410 C CA . GLU B 1 129 ? 21.190 58.071 7.846 1.00 24.31 128 GLU B CA 1
ATOM 3411 C C . GLU B 1 129 ? 21.618 57.186 9.045 1.00 25.33 128 GLU B C 1
ATOM 3412 O O . GLU B 1 129 ? 21.220 56.014 9.097 1.00 25.42 128 GLU B O 1
ATOM 3418 N N . THR B 1 130 ? 22.406 57.738 9.982 1.00 25.76 129 THR B N 1
ATOM 3419 C CA . THR B 1 130 ? 22.711 57.064 11.254 1.00 26.92 129 THR B CA 1
ATOM 3420 C C . THR B 1 130 ? 21.518 57.141 12.222 1.00 26.50 129 THR B C 1
ATOM 3421 O O . THR B 1 130 ? 21.512 56.443 13.237 1.00 26.66 129 THR B O 1
ATOM 3425 N N . PHE B 1 131 ? 20.555 58.033 11.936 1.00 26.67 130 PHE B N 1
ATOM 3426 C CA . PHE B 1 131 ? 19.281 58.171 12.669 1.00 26.08 130 PHE B CA 1
ATOM 3427 C C . PHE B 1 131 ? 18.190 57.465 11.863 1.00 26.84 130 PHE B C 1
ATOM 3428 O O . PHE B 1 131 ? 18.200 57.521 10.635 1.00 27.11 130 PHE B O 1
ATOM 3436 N N . SER B 1 132 ? 17.276 56.771 12.536 1.00 26.76 131 SER B N 1
ATOM 3437 C CA . SER B 1 132 ? 16.200 56.026 11.842 1.00 26.07 131 SER B CA 1
ATOM 3438 C C . SER B 1 132 ? 14.882 56.119 12.596 1.00 24.85 131 SER B C 1
ATOM 3439 O O . SER B 1 132 ? 14.848 56.168 13.818 1.00 20.81 131 SER B O 1
ATOM 3442 N N . GLY B 1 133 ? 13.800 56.083 11.826 1.00 25.24 132 GLY B N 1
ATOM 3443 C CA . GLY B 1 133 ? 12.458 56.175 12.351 1.00 25.86 132 GLY B CA 1
ATOM 3444 C C . GLY B 1 133 ? 12.021 57.588 12.603 1.00 25.25 132 GLY B C 1
ATOM 3445 O O . GLY B 1 133 ? 11.120 57.811 13.422 1.00 25.61 132 GLY B O 1
ATOM 3446 N N . PHE B 1 134 ? 12.634 58.552 11.916 1.00 25.69 133 PHE B N 1
ATOM 3447 C CA . PHE B 1 134 ? 12.283 59.960 12.057 1.00 25.07 133 PHE B CA 1
ATOM 3448 C C . PHE B 1 134 ? 11.838 60.600 10.758 1.00 25.40 133 PHE B C 1
ATOM 3449 O O . PHE B 1 134 ? 12.424 60.347 9.696 1.00 24.69 133 PHE B O 1
ATOM 3457 N N . ASP B 1 135 ? 10.807 61.438 10.872 1.00 24.85 134 ASP B N 1
ATOM 3458 C CA . ASP B 1 135 ? 10.373 62.313 9.796 1.00 25.21 134 ASP B CA 1
ATOM 3459 C C . ASP B 1 135 ? 10.351 63.701 10.444 1.00 24.21 134 ASP B C 1
ATOM 3460 O O . ASP B 1 135 ? 9.406 64.045 11.142 1.00 23.44 134 ASP B O 1
ATOM 3465 N N . PHE B 1 136 ? 11.379 64.499 10.169 1.00 23.83 135 PHE B N 1
ATOM 3466 C CA . PHE B 1 136 ? 11.486 65.855 10.720 1.00 23.51 135 PHE B CA 1
ATOM 3467 C C . PHE B 1 136 ? 10.613 66.902 10.033 1.00 23.56 135 PHE B C 1
ATOM 3468 O O . PHE B 1 136 ? 10.613 68.083 10.473 1.00 23.68 135 PHE B O 1
ATOM 3476 N N . GLY B 1 137 ? 9.923 66.506 8.955 1.00 23.74 136 GLY B N 1
ATOM 3477 C CA . GLY B 1 137 ? 9.009 67.377 8.218 1.00 24.23 136 GLY B CA 1
ATOM 3478 C C . GLY B 1 137 ? 9.728 68.593 7.679 1.00 24.46 136 GLY B C 1
ATOM 3479 O O . GLY B 1 137 ? 10.684 68.453 6.933 1.00 23.91 136 GLY B O 1
ATOM 3480 N N . ASP B 1 138 ? 9.332 69.781 8.147 1.00 24.53 137 ASP B N 1
ATOM 3481 C CA . ASP B 1 138 ? 9.955 71.021 7.697 1.00 25.55 137 ASP B CA 1
ATOM 3482 C C . ASP B 1 138 ? 11.108 71.521 8.581 1.00 24.05 137 ASP B C 1
ATOM 3483 O O . ASP B 1 138 ? 11.573 72.628 8.386 1.00 24.59 137 ASP B O 1
ATOM 3488 N N . ILE B 1 139 ? 11.594 70.693 9.502 1.00 23.88 138 ILE B N 1
ATOM 3489 C CA . ILE B 1 139 ? 12.721 71.039 10.372 1.00 22.73 138 ILE B CA 1
ATOM 3490 C C . ILE B 1 139 ? 13.950 70.474 9.662 1.00 23.05 138 ILE B C 1
ATOM 3491 O O . ILE B 1 139 ? 14.031 69.273 9.507 1.00 22.32 138 ILE B O 1
ATOM 3496 N N . PRO B 1 140 ? 14.894 71.336 9.239 1.00 22.99 139 PRO B N 1
ATOM 3497 C CA . PRO B 1 140 ? 16.060 70.848 8.513 1.00 23.63 139 PRO B CA 1
ATOM 3498 C C . PRO B 1 140 ? 17.096 70.190 9.417 1.00 23.37 139 PRO B C 1
ATOM 3499 O O . PRO B 1 140 ? 17.304 70.624 10.566 1.00 24.30 139 PRO B O 1
ATOM 3503 N N . PHE B 1 141 ? 17.680 69.120 8.904 1.00 22.60 140 PHE B N 1
ATOM 3504 C CA . PHE B 1 141 ? 18.752 68.368 9.532 1.00 22.17 140 PHE B CA 1
ATOM 3505 C C . PHE B 1 141 ? 20.041 68.766 8.828 1.00 21.89 140 PHE B C 1
ATOM 3506 O O . PHE B 1 141 ? 20.065 68.830 7.595 1.00 22.07 140 PHE B O 1
ATOM 3514 N N . TYR B 1 142 ? 21.086 69.054 9.632 1.00 21.19 141 TYR B N 1
ATOM 3515 C CA . TYR B 1 142 ? 22.421 69.403 9.149 1.00 21.55 141 TYR B CA 1
ATOM 3516 C C . TYR B 1 142 ? 23.462 68.473 9.740 1.00 21.91 141 TYR B C 1
ATOM 3517 O O . TYR B 1 142 ? 23.489 68.285 10.966 1.00 20.85 141 TYR B O 1
ATOM 3526 N N . HIS B 1 143 ? 24.359 67.982 8.882 1.00 22.92 142 HIS B N 1
ATOM 3527 C CA . HIS B 1 143 ? 25.516 67.172 9.289 1.00 23.62 142 HIS B CA 1
ATOM 3528 C C . HIS B 1 143 ? 26.770 68.045 9.165 1.00 24.59 142 HIS B C 1
ATOM 3529 O O . HIS B 1 143 ? 27.176 68.378 8.057 1.00 24.46 142 HIS B O 1
ATOM 3536 N N . PHE B 1 144 ? 27.355 68.418 10.307 1.00 25.22 143 PHE B N 1
ATOM 3537 C CA . PHE B 1 144 ? 28.614 69.164 10.378 1.00 26.29 143 PHE B CA 1
ATOM 3538 C C . PHE B 1 144 ? 29.690 68.235 10.993 1.00 27.09 143 PHE B C 1
ATOM 3539 O O . PHE B 1 144 ? 29.834 68.172 12.224 1.00 24.88 143 PHE B O 1
ATOM 3547 N N . PRO B 1 145 ? 30.458 67.512 10.142 1.00 28.20 144 PRO B N 1
ATOM 3548 C CA . PRO B 1 145 ? 31.470 66.611 10.713 1.00 29.26 144 PRO B CA 1
ATOM 3549 C C . PRO B 1 145 ? 32.580 67.363 11.462 1.00 30.40 144 PRO B C 1
ATOM 3550 O O . PRO B 1 145 ? 32.809 68.543 11.200 1.00 28.99 144 PRO B O 1
ATOM 3554 N N . VAL B 1 146 ? 33.225 66.664 12.393 1.00 31.85 145 VAL B N 1
ATOM 3555 C CA . VAL B 1 146 ? 34.300 67.236 13.192 1.00 33.51 145 VAL B CA 1
ATOM 3556 C C . VAL B 1 146 ? 35.240 66.152 13.702 1.00 35.24 145 VAL B C 1
ATOM 3557 O O . VAL B 1 146 ? 34.820 65.013 13.927 1.00 35.02 145 VAL B O 1
ATOM 3561 N N . ASN B 1 147 ? 36.511 66.525 13.828 1.00 37.63 146 ASN B N 1
ATOM 3562 C CA . ASN B 1 147 ? 37.557 65.691 14.422 1.00 39.44 146 ASN B CA 1
ATOM 3563 C C . ASN B 1 147 ? 38.421 66.593 15.311 1.00 40.86 146 ASN B C 1
ATOM 3564 O O . ASN B 1 147 ? 38.166 67.815 15.385 1.00 40.05 146 ASN B O 1
ATOM 3569 N N . LYS B 1 148 ? 39.444 66.018 15.953 1.00 42.90 147 LYS B N 1
ATOM 3570 C CA . LYS B 1 148 ? 40.331 66.795 16.853 1.00 44.43 147 LYS B CA 1
ATOM 3571 C C . LYS B 1 148 ? 40.967 68.043 16.233 1.00 44.89 147 LYS B C 1
ATOM 3572 O O . LYS B 1 148 ? 41.246 68.990 16.960 1.00 45.91 147 LYS B O 1
ATOM 3578 N N . ASP B 1 149 ? 41.169 68.043 14.909 1.00 45.12 148 ASP B N 1
ATOM 3579 C CA . ASP B 1 149 ? 41.787 69.154 14.175 1.00 45.35 148 ASP B CA 1
ATOM 3580 C C . ASP B 1 149 ? 40.853 70.129 13.453 1.00 44.11 148 ASP B C 1
ATOM 3581 O O . ASP B 1 149 ? 41.344 71.141 12.949 1.00 44.33 148 ASP B O 1
ATOM 3586 N N . THR B 1 150 ? 39.540 69.867 13.413 1.00 42.22 149 THR B N 1
ATOM 3587 C CA . THR B 1 150 ? 38.586 70.736 12.689 1.00 41.02 149 THR B CA 1
ATOM 3588 C C . THR B 1 150 ? 37.484 71.363 13.557 1.00 39.39 149 THR B C 1
ATOM 3589 O O . THR B 1 150 ? 36.485 71.847 13.017 1.00 38.34 149 THR B O 1
ATOM 3593 N N . ARG B 1 151 ? 37.681 71.406 14.881 1.00 38.91 150 ARG B N 1
ATOM 3594 C CA . ARG B 1 151 ? 36.675 71.957 15.801 1.00 37.75 150 ARG B CA 1
ATOM 3595 C C . ARG B 1 151 ? 36.369 73.428 15.519 1.00 37.39 150 ARG B C 1
ATOM 3596 O O . ARG B 1 151 ? 35.210 73.820 15.574 1.00 36.65 150 ARG B O 1
ATOM 3604 N N . ARG B 1 152 ? 37.394 74.225 15.202 1.00 37.66 151 ARG B N 1
ATOM 3605 C CA . ARG B 1 152 ? 37.199 75.650 14.896 1.00 37.70 151 ARG B CA 1
ATOM 3606 C C . ARG B 1 152 ? 36.281 75.838 13.682 1.00 35.96 151 ARG B C 1
ATOM 3607 O O . ARG B 1 152 ? 35.376 76.662 13.729 1.00 35.90 151 ARG B O 1
ATOM 3615 N N . GLN B 1 153 ? 36.509 75.056 12.628 1.00 35.14 152 GLN B N 1
ATOM 3616 C CA . GLN B 1 153 ? 35.714 75.123 11.393 1.00 34.74 152 GLN B CA 1
ATOM 3617 C C . GLN B 1 153 ? 34.270 74.690 11.660 1.00 31.86 152 GLN B C 1
ATOM 3618 O O . GLN B 1 153 ? 33.332 75.332 11.200 1.00 30.88 152 GLN B O 1
ATOM 3624 N N . GLN B 1 154 ? 34.112 73.602 12.407 1.00 30.05 153 GLN B N 1
ATOM 3625 C CA . GLN B 1 154 ? 32.779 73.080 12.714 1.00 28.83 153 GLN B CA 1
ATOM 3626 C C . GLN B 1 154 ? 31.979 74.032 13.621 1.00 27.29 153 GLN B C 1
ATOM 3627 O O . GLN B 1 154 ? 30.820 74.290 13.349 1.00 26.29 153 GLN B O 1
ATOM 3633 N N . GLU B 1 155 ? 32.619 74.579 14.654 1.00 26.99 154 GLU B N 1
ATOM 3634 C CA . GLU B 1 155 ? 31.963 75.564 15.535 1.00 26.65 154 GLU B CA 1
ATOM 3635 C C . GLU B 1 155 ? 31.569 76.836 14.778 1.00 26.31 154 GLU B C 1
ATOM 3636 O O . GLU B 1 155 ? 30.479 77.384 15.005 1.00 25.69 154 GLU B O 1
ATOM 3642 N N . ALA B 1 156 ? 32.444 77.279 13.878 1.00 27.14 155 ALA B N 1
ATOM 3643 C CA . ALA B 1 156 ? 32.162 78.436 13.025 1.00 27.42 155 ALA B CA 1
ATOM 3644 C C . ALA B 1 156 ? 30.907 78.157 12.179 1.00 26.70 155 ALA B C 1
ATOM 3645 O O . ALA B 1 156 ? 30.052 79.032 12.045 1.00 26.06 155 ALA B O 1
ATOM 3647 N N . ALA B 1 157 ? 30.782 76.932 11.661 1.00 26.40 156 ALA B N 1
ATOM 3648 C CA . ALA B 1 157 ? 29.621 76.555 10.841 1.00 26.20 156 ALA B CA 1
ATOM 3649 C C . ALA B 1 157 ? 28.330 76.559 11.655 1.00 24.59 156 ALA B C 1
ATOM 3650 O O . ALA B 1 157 ? 27.337 77.091 11.194 1.00 24.33 156 ALA B O 1
ATOM 3652 N N . ILE B 1 158 ? 28.371 76.013 12.875 1.00 24.36 157 ILE B N 1
ATOM 3653 C CA . ILE B 1 158 ? 27.215 75.998 13.788 1.00 23.41 157 ILE B CA 1
ATOM 3654 C C . ILE B 1 158 ? 26.822 77.437 14.184 1.00 23.43 157 ILE B C 1
ATOM 3655 O O . ILE B 1 158 ? 25.648 77.808 14.073 1.00 22.60 157 ILE B O 1
ATOM 3660 N N . THR B 1 159 ? 27.827 78.245 14.538 1.00 23.61 158 THR B N 1
ATOM 3661 C CA . THR B 1 159 ? 27.649 79.638 14.890 1.00 24.14 158 THR B CA 1
ATOM 3662 C C . THR B 1 159 ? 27.009 80.433 13.755 1.00 24.10 158 THR B C 1
ATOM 3663 O O . THR B 1 159 ? 26.138 81.225 14.003 1.00 23.90 158 THR B O 1
ATOM 3667 N N . ALA B 1 160 ? 27.427 80.196 12.518 1.00 24.29 159 ALA B N 1
ATOM 3668 C CA . ALA B 1 160 ? 26.833 80.892 11.376 1.00 24.76 159 ALA B CA 1
ATOM 3669 C C . ALA B 1 160 ? 25.377 80.524 11.234 1.00 24.19 159 ALA B C 1
ATOM 3670 O O . ALA B 1 160 ? 24.547 81.408 11.048 1.00 24.56 159 ALA B O 1
ATOM 3672 N N . LEU B 1 161 ? 25.055 79.229 11.384 1.00 23.86 160 LEU B N 1
ATOM 3673 C CA . LEU B 1 161 ? 23.651 78.745 11.310 1.00 22.67 160 LEU B CA 1
ATOM 3674 C C . LEU B 1 161 ? 22.777 79.352 12.439 1.00 21.59 160 LEU B C 1
ATOM 3675 O O . LEU B 1 161 ? 21.659 79.765 12.189 1.00 20.64 160 LEU B O 1
ATOM 3680 N N . ILE B 1 162 ? 23.310 79.431 13.656 1.00 20.89 161 ILE B N 1
ATOM 3681 C CA . ILE B 1 162 ? 22.607 80.073 14.779 1.00 21.26 161 ILE B CA 1
ATOM 3682 C C . ILE B 1 162 ? 22.206 81.535 14.416 1.00 21.71 161 ILE B C 1
ATOM 3683 O O . ILE B 1 162 ? 21.049 81.965 14.641 1.00 21.02 161 ILE B O 1
ATOM 3688 N N . ALA B 1 163 ? 23.152 82.262 13.828 1.00 21.92 162 ALA B N 1
ATOM 3689 C CA . ALA B 1 163 ? 22.892 83.604 13.313 1.00 22.76 162 ALA B CA 1
ATOM 3690 C C . ALA B 1 163 ? 21.888 83.655 12.126 1.00 23.73 162 ALA B C 1
ATOM 3691 O O . ALA B 1 163 ? 20.960 84.487 12.095 1.00 22.37 162 ALA B O 1
ATOM 3693 N N . GLN B 1 164 ? 22.092 82.793 11.131 1.00 24.77 163 GLN B N 1
ATOM 3694 C CA . GLN B 1 164 ? 21.233 82.756 9.923 1.00 26.51 163 GLN B CA 1
ATOM 3695 C C . GLN B 1 164 ? 19.770 82.489 10.324 1.00 25.55 163 GLN B C 1
ATOM 3696 O O . GLN B 1 164 ? 18.854 83.089 9.784 1.00 25.31 163 GLN B O 1
ATOM 3702 N N . THR B 1 165 ? 19.580 81.580 11.289 1.00 24.71 164 THR B N 1
ATOM 3703 C CA . THR B 1 165 ? 18.282 81.156 11.754 1.00 23.87 164 THR B CA 1
ATOM 3704 C C . THR B 1 165 ? 17.748 81.970 12.938 1.00 23.93 164 THR B C 1
ATOM 3705 O O . THR B 1 165 ? 16.683 81.641 13.471 1.00 23.96 164 THR B O 1
ATOM 3709 N N . HIS B 1 166 ? 18.491 82.979 13.395 1.00 24.62 165 HIS B N 1
ATOM 3710 C CA . HIS B 1 166 ? 18.141 83.766 14.605 1.00 24.93 165 HIS B CA 1
ATOM 3711 C C . HIS B 1 166 ? 17.761 82.891 15.803 1.00 23.17 165 HIS B C 1
ATOM 3712 O O . HIS B 1 166 ? 16.796 83.157 16.488 1.00 23.70 165 HIS B O 1
ATOM 3719 N N . THR B 1 167 ? 18.552 81.852 16.042 1.00 22.14 166 THR B N 1
ATOM 3720 C CA . THR B 1 167 ? 18.333 80.909 17.142 1.00 21.69 166 THR B CA 1
ATOM 3721 C C . THR B 1 167 ? 18.558 81.567 18.537 1.00 21.95 166 THR B C 1
ATOM 3722 O O . THR B 1 167 ? 19.551 82.242 18.724 1.00 22.78 166 THR B O 1
ATOM 3726 N N . ASP B 1 168 ? 17.604 81.391 19.447 1.00 21.69 167 ASP B N 1
ATOM 3727 C CA . ASP B 1 168 ? 17.630 81.933 20.821 1.00 22.83 167 ASP B CA 1
ATOM 3728 C C . ASP B 1 168 ? 18.177 80.910 21.805 1.00 22.11 167 ASP B C 1
ATOM 3729 O O . ASP B 1 168 ? 18.744 81.301 22.847 1.00 23.09 167 ASP B O 1
ATOM 3734 N N . LEU B 1 169 ? 17.978 79.622 21.527 1.00 20.63 168 LEU B N 1
ATOM 3735 C CA . LEU B 1 169 ? 18.418 78.558 22.432 1.00 19.17 168 LEU B CA 1
ATOM 3736 C C . LEU B 1 169 ? 18.991 77.339 21.706 1.00 18.59 168 LEU B C 1
ATOM 3737 O O . LEU B 1 169 ? 18.435 76.894 20.721 1.00 18.41 168 LEU B O 1
ATOM 3742 N N . VAL B 1 170 ? 20.084 76.801 22.224 1.00 18.17 169 VAL B N 1
ATOM 3743 C CA . VAL B 1 170 ? 20.721 75.603 21.709 1.00 18.81 169 VAL B CA 1
ATOM 3744 C C . VAL B 1 170 ? 20.560 74.529 22.771 1.00 18.54 169 VAL B C 1
ATOM 3745 O O . VAL B 1 170 ? 20.869 74.768 23.925 1.00 18.25 169 VAL B O 1
ATOM 3749 N N . VAL B 1 171 ? 20.076 73.354 22.383 1.00 18.62 170 VAL B N 1
ATOM 3750 C CA . VAL B 1 171 ? 19.882 72.235 23.307 1.00 18.27 170 VAL B CA 1
ATOM 3751 C C . VAL B 1 171 ? 20.835 71.135 22.868 1.00 18.72 170 VAL B C 1
ATOM 3752 O O . VAL B 1 171 ? 20.830 70.709 21.685 1.00 19.32 170 VAL B O 1
ATOM 3756 N N . LEU B 1 172 ? 21.689 70.728 23.796 1.00 18.54 171 LEU B N 1
ATOM 3757 C CA . LEU B 1 172 ? 22.592 69.608 23.587 1.00 19.36 171 LEU B CA 1
ATOM 3758 C C . LEU B 1 172 ? 21.819 68.363 24.026 1.00 19.13 171 LEU B C 1
ATOM 3759 O O . LEU B 1 172 ? 21.830 67.995 25.211 1.00 19.77 171 LEU B O 1
ATOM 3764 N N . ALA B 1 173 ? 21.116 67.735 23.084 1.00 19.77 172 ALA B N 1
ATOM 3765 C CA . ALA B 1 173 ? 20.260 66.522 23.372 1.00 19.78 172 ALA B CA 1
ATOM 3766 C C . ALA B 1 173 ? 21.147 65.273 23.248 1.00 21.25 172 ALA B C 1
ATOM 3767 O O . ALA B 1 173 ? 20.992 64.478 22.329 1.00 21.55 172 ALA B O 1
ATOM 3769 N N . ARG B 1 174 ? 22.044 65.108 24.221 1.00 22.21 173 ARG B N 1
ATOM 3770 C CA A ARG B 1 174 ? 23.099 64.069 24.238 0.50 23.35 173 ARG B CA 1
ATOM 3771 C CA B ARG B 1 174 ? 23.071 64.047 24.213 0.50 23.27 173 ARG B CA 1
ATOM 3772 C C . ARG B 1 174 ? 24.070 64.219 23.059 1.00 23.91 173 ARG B C 1
ATOM 3773 O O . ARG B 1 174 ? 24.520 63.254 22.452 1.00 25.00 173 ARG B O 1
ATOM 3788 N N . TYR B 1 175 ? 24.417 65.474 22.770 1.00 24.57 174 TYR B N 1
ATOM 3789 C CA . TYR B 1 175 ? 25.432 65.807 21.798 1.00 24.91 174 TYR B CA 1
ATOM 3790 C C . TYR B 1 175 ? 26.733 65.549 22.577 1.00 26.23 174 TYR B C 1
ATOM 3791 O O . TYR B 1 175 ? 26.895 66.030 23.699 1.00 25.96 174 TYR B O 1
ATOM 3808 N N . GLN B 1 177 ? 30.165 65.988 21.455 1.00 29.65 176 GLN B N 1
ATOM 3809 C CA A GLN B 1 177 ? 31.358 66.804 21.218 0.50 30.07 176 GLN B CA 1
ATOM 3810 C CA B GLN B 1 177 ? 31.359 66.822 21.191 0.50 29.87 176 GLN B CA 1
ATOM 3811 C C . GLN B 1 177 ? 31.345 67.930 22.255 1.00 30.15 176 GLN B C 1
ATOM 3812 O O . GLN B 1 177 ? 30.288 68.503 22.567 1.00 30.23 176 GLN B O 1
ATOM 3823 N N . ILE B 1 178 ? 32.502 68.214 22.840 1.00 30.83 177 ILE B N 1
ATOM 3824 C CA . ILE B 1 178 ? 32.607 69.248 23.871 1.00 31.08 177 ILE B CA 1
ATOM 3825 C C . ILE B 1 178 ? 32.711 70.585 23.173 1.00 30.50 177 ILE B C 1
ATOM 3826 O O . ILE B 1 178 ? 33.466 70.722 22.216 1.00 31.60 177 ILE B O 1
ATOM 3831 N N . LEU B 1 179 ? 31.942 71.560 23.638 1.00 29.72 178 LEU B N 1
ATOM 3832 C CA . LEU B 1 179 ? 31.990 72.900 23.085 1.00 29.40 178 LEU B CA 1
ATOM 3833 C C . LEU B 1 179 ? 33.242 73.613 23.606 1.00 30.21 178 LEU B C 1
ATOM 3834 O O . LEU B 1 179 ? 33.566 73.488 24.790 1.00 30.24 178 LEU B O 1
ATOM 3839 N N . SER B 1 180 ? 33.925 74.379 22.750 1.00 30.30 179 SER B N 1
ATOM 3840 C CA . SER B 1 180 ? 35.091 75.169 23.194 1.00 31.07 179 SER B CA 1
ATOM 3841 C C . SER B 1 180 ? 34.654 76.202 24.238 1.00 31.05 179 SER B C 1
ATOM 3842 O O . SER B 1 180 ? 33.444 76.510 24.369 1.00 30.15 179 SER B O 1
ATOM 3845 N N . ASP B 1 181 ? 35.624 76.691 25.010 1.00 32.31 180 ASP B N 1
ATOM 3846 C CA . ASP B 1 181 ? 35.363 77.717 26.038 1.00 33.24 180 ASP B CA 1
ATOM 3847 C C . ASP B 1 181 ? 34.730 78.960 25.420 1.00 33.14 180 ASP B C 1
ATOM 3848 O O . ASP B 1 181 ? 33.800 79.521 25.988 1.00 33.31 180 ASP B O 1
ATOM 3853 N N . GLU B 1 182 ? 35.210 79.345 24.238 1.00 34.33 181 GLU B N 1
ATOM 3854 C CA . GLU B 1 182 ? 34.705 80.541 23.526 1.00 35.12 181 GLU B CA 1
ATOM 3855 C C . GLU B 1 182 ? 33.274 80.328 23.050 1.00 33.29 181 GLU B C 1
ATOM 3856 O O . GLU B 1 182 ? 32.448 81.215 23.249 1.00 32.99 181 GLU B O 1
ATOM 3875 N N . SER B 1 184 ? 31.101 78.159 24.331 1.00 30.56 183 SER B N 1
ATOM 3876 C CA . SER B 1 184 ? 30.305 78.098 25.578 1.00 30.30 183 SER B CA 1
ATOM 3877 C C . SER B 1 184 ? 30.028 79.497 26.093 1.00 29.89 183 SER B C 1
ATOM 3878 O O . SER B 1 184 ? 28.900 79.796 26.452 1.00 28.52 183 SER B O 1
ATOM 3881 N N . ALA B 1 185 ? 31.072 80.351 26.089 1.00 30.83 184 ALA B N 1
ATOM 3882 C CA . ALA B 1 185 ? 30.957 81.760 26.513 1.00 31.13 184 ALA B CA 1
ATOM 3883 C C . ALA B 1 185 ? 29.952 82.531 25.664 1.00 31.33 184 ALA B C 1
ATOM 3884 O O . ALA B 1 185 ? 29.124 83.232 26.222 1.00 31.20 184 ALA B O 1
ATOM 3886 N N . ARG B 1 186 ? 29.994 82.383 24.334 1.00 32.27 185 ARG B N 1
ATOM 3887 C CA . ARG B 1 186 ? 28.997 83.039 23.442 1.00 33.03 185 ARG B CA 1
ATOM 3888 C C . ARG B 1 186 ? 27.540 82.596 23.682 1.00 31.72 185 ARG B C 1
ATOM 3889 O O . ARG B 1 186 ? 26.610 83.374 23.474 1.00 30.60 185 ARG B O 1
ATOM 3897 N N . LEU B 1 187 ? 27.370 81.353 24.138 1.00 30.99 186 LEU B N 1
ATOM 3898 C CA . LEU B 1 187 ? 26.058 80.774 24.425 1.00 30.37 186 LEU B CA 1
ATOM 3899 C C . LEU B 1 187 ? 25.683 80.778 25.928 1.00 29.70 186 LEU B C 1
ATOM 3900 O O . LEU B 1 187 ? 24.827 79.995 26.333 1.00 29.07 186 LEU B O 1
ATOM 3905 N N . ALA B 1 188 ? 26.272 81.682 26.736 1.00 29.53 187 ALA B N 1
ATOM 3906 C CA . ALA B 1 188 ? 25.955 81.803 28.180 1.00 28.69 187 ALA B CA 1
ATOM 3907 C C . ALA B 1 188 ? 24.465 82.061 28.388 1.00 27.78 187 ALA B C 1
ATOM 3908 O O . ALA B 1 188 ? 23.888 82.958 27.757 1.00 27.94 187 ALA B O 1
ATOM 3910 N N . GLY B 1 189 ? 23.841 81.245 29.229 1.00 26.20 188 GLY B N 1
ATOM 3911 C CA . GLY B 1 189 ? 22.406 81.338 29.481 1.00 25.97 188 GLY B CA 1
ATOM 3912 C C . GLY B 1 189 ? 21.480 80.946 28.325 1.00 25.45 188 GLY B C 1
ATOM 3913 O O . GLY B 1 189 ? 20.257 81.051 28.480 1.00 25.08 188 GLY B O 1
ATOM 3914 N N . ARG B 1 190 ? 22.046 80.460 27.207 1.00 25.08 189 ARG B N 1
ATOM 3915 C CA . ARG B 1 190 ? 21.307 80.086 25.981 1.00 25.33 189 ARG B CA 1
ATOM 3916 C C . ARG B 1 190 ? 21.714 78.704 25.418 1.00 23.49 189 ARG B C 1
ATOM 3917 O O . ARG B 1 190 ? 21.543 78.449 24.231 1.00 22.64 189 ARG B O 1
ATOM 3925 N N . CYS B 1 191 ? 22.255 77.826 26.267 1.00 22.03 190 CYS B N 1
ATOM 3926 C CA . CYS B 1 191 ? 22.652 76.482 25.859 1.00 21.38 190 CYS B CA 1
ATOM 3927 C C . CYS B 1 191 ? 22.430 75.532 27.050 1.00 20.58 190 CYS B C 1
ATOM 3928 O O . CYS B 1 191 ? 23.044 75.725 28.110 1.00 20.53 190 CYS B O 1
ATOM 3931 N N . ILE B 1 192 ? 21.566 74.541 26.862 1.00 19.45 191 ILE B N 1
ATOM 3932 C CA . ILE B 1 192 ? 21.158 73.602 27.924 1.00 18.81 191 ILE B CA 1
ATOM 3933 C C . ILE B 1 192 ? 21.642 72.217 27.585 1.00 18.07 191 ILE B C 1
ATOM 3934 O O . ILE B 1 192 ? 21.446 71.771 26.465 1.00 18.49 191 ILE B O 1
ATOM 3939 N N . ASN B 1 193 ? 22.292 71.560 28.542 1.00 17.74 192 ASN B N 1
ATOM 3940 C CA . ASN B 1 193 ? 22.796 70.191 28.415 1.00 18.56 192 ASN B CA 1
ATOM 3941 C C . ASN B 1 193 ? 22.050 69.262 29.403 1.00 18.60 192 ASN B C 1
ATOM 3942 O O . ASN B 1 193 ? 21.413 69.739 30.342 1.00 17.70 192 ASN B O 1
ATOM 3947 N N . ILE B 1 194 ? 22.124 67.954 29.158 1.00 19.27 193 ILE B N 1
ATOM 3948 C CA . ILE B 1 194 ? 21.559 66.915 30.003 1.00 19.71 193 ILE B CA 1
ATOM 3949 C C . ILE B 1 194 ? 22.616 65.815 30.225 1.00 21.02 193 ILE B C 1
ATOM 3950 O O . ILE B 1 194 ? 23.364 65.469 29.309 1.00 20.99 193 ILE B O 1
ATOM 3955 N N . HIS B 1 195 ? 22.705 65.311 31.461 1.00 21.17 194 HIS B N 1
ATOM 3956 C CA . HIS B 1 195 ? 23.539 64.149 31.764 1.00 22.43 194 HIS B CA 1
ATOM 3957 C C . HIS B 1 195 ? 22.977 63.372 32.931 1.00 23.29 194 HIS B C 1
ATOM 3958 O O . HIS B 1 195 ? 22.168 63.900 33.716 1.00 21.43 194 HIS B O 1
ATOM 3965 N N . HIS B 1 196 ? 23.392 62.105 32.991 1.00 25.33 195 HIS B N 1
ATOM 3966 C CA . HIS B 1 196 ? 22.983 61.182 34.022 1.00 27.55 195 HIS B CA 1
ATOM 3967 C C . HIS B 1 196 ? 23.633 61.597 35.332 1.00 29.17 195 HIS B C 1
ATOM 3968 O O . HIS B 1 196 ? 24.671 62.310 35.360 1.00 29.75 195 HIS B O 1
ATOM 3975 N N . SER B 1 197 ? 23.006 61.171 36.414 1.00 30.19 196 SER B N 1
ATOM 3976 C CA . SER B 1 197 ? 23.503 61.435 37.758 1.00 31.76 196 SER B CA 1
ATOM 3977 C C . SER B 1 197 ? 23.128 60.232 38.630 1.00 33.04 196 SER B C 1
ATOM 3978 O O . SER B 1 197 ? 22.044 59.679 38.483 1.00 33.42 196 SER B O 1
ATOM 3981 N N . PHE B 1 198 ? 24.055 59.785 39.470 1.00 34.26 197 PHE B N 1
ATOM 3982 C CA . PHE B 1 198 ? 23.795 58.693 40.411 1.00 34.68 197 PHE B CA 1
ATOM 3983 C C . PHE B 1 198 ? 23.974 59.114 41.860 1.00 35.05 197 PHE B C 1
ATOM 3984 O O . PHE B 1 198 ? 24.701 60.074 42.153 1.00 33.50 197 PHE B O 1
ATOM 3992 N N . LEU B 1 199 ? 23.319 58.334 42.736 1.00 35.94 198 LEU B N 1
ATOM 3993 C CA . LEU B 1 199 ? 23.417 58.427 44.174 1.00 37.32 198 LEU B CA 1
ATOM 3994 C C . LEU B 1 199 ? 23.999 57.105 44.744 1.00 39.74 198 LEU B C 1
ATOM 3995 O O . LEU B 1 199 ? 23.283 56.100 44.807 1.00 39.99 198 LEU B O 1
ATOM 4000 N N . PRO B 1 200 ? 25.304 57.077 45.111 1.00 41.94 199 PRO B N 1
ATOM 4001 C CA . PRO B 1 200 ? 26.330 58.132 45.017 1.00 42.78 199 PRO B CA 1
ATOM 4002 C C . PRO B 1 200 ? 26.876 58.179 43.583 1.00 43.29 199 PRO B C 1
ATOM 4003 O O . PRO B 1 200 ? 26.522 57.320 42.747 1.00 42.46 199 PRO B O 1
ATOM 4007 N N . GLY B 1 201 ? 27.728 59.158 43.289 1.00 44.62 200 GLY B N 1
ATOM 4008 C CA . GLY B 1 201 ? 28.287 59.301 41.931 1.00 45.29 200 GLY B CA 1
ATOM 4009 C C . GLY B 1 201 ? 29.304 58.216 41.585 1.00 47.19 200 GLY B C 1
ATOM 4010 O O . GLY B 1 201 ? 29.986 57.706 42.479 1.00 47.57 200 GLY B O 1
ATOM 4011 N N . PHE B 1 202 ? 29.367 57.833 40.303 1.00 48.14 201 PHE B N 1
ATOM 4012 C CA . PHE B 1 202 ? 30.365 56.866 39.816 1.00 50.12 201 PHE B CA 1
ATOM 4013 C C . PHE B 1 202 ? 31.274 57.611 38.846 1.00 51.83 201 PHE B C 1
ATOM 4014 O O . PHE B 1 202 ? 30.794 58.409 38.027 1.00 51.30 201 PHE B O 1
ATOM 4022 N N . LYS B 1 203 ? 32.584 57.385 38.987 1.00 54.61 202 LYS B N 1
ATOM 4023 C CA . LYS B 1 203 ? 33.608 58.030 38.159 1.00 56.10 202 LYS B CA 1
ATOM 4024 C C . LYS B 1 203 ? 34.462 56.981 37.482 1.00 57.40 202 LYS B C 1
ATOM 4025 O O . LYS B 1 203 ? 34.736 55.918 38.062 1.00 58.60 202 LYS B O 1
ATOM 4031 N N . GLY B 1 204 ? 34.859 57.282 36.246 1.00 57.74 203 GLY B N 1
ATOM 4032 C CA . GLY B 1 204 ? 35.662 56.385 35.429 1.00 58.55 203 GLY B CA 1
ATOM 4033 C C . GLY B 1 204 ? 34.812 55.643 34.414 1.00 58.26 203 GLY B C 1
ATOM 4034 O O . GLY B 1 204 ? 33.668 56.029 34.135 1.00 57.51 203 GLY B O 1
ATOM 4035 N N . ALA B 1 205 ? 35.392 54.569 33.877 1.00 59.14 204 ALA B N 1
ATOM 4036 C CA . ALA B 1 205 ? 34.769 53.755 32.836 1.00 58.99 204 ALA B CA 1
ATOM 4037 C C . ALA B 1 205 ? 33.547 52.968 33.328 1.00 58.59 204 ALA B C 1
ATOM 4038 O O . ALA B 1 205 ? 33.531 52.468 34.466 1.00 59.14 204 ALA B O 1
ATOM 4040 N N . LYS B 1 206 ? 32.541 52.874 32.452 1.00 57.39 205 LYS B N 1
ATOM 4041 C CA . LYS B 1 206 ? 31.323 52.080 32.671 1.00 56.47 205 LYS B CA 1
ATOM 4042 C C . LYS B 1 206 ? 30.515 52.444 33.948 1.00 55.23 205 LYS B C 1
ATOM 4043 O O . LYS B 1 206 ? 30.314 51.587 34.820 1.00 55.45 205 LYS B O 1
ATOM 4049 N N . PRO B 1 207 ? 30.050 53.718 34.054 1.00 53.25 206 PRO B N 1
ATOM 4050 C CA . PRO B 1 207 ? 29.295 54.145 35.247 1.00 51.91 206 PRO B CA 1
ATOM 4051 C C . PRO B 1 207 ? 27.970 53.386 35.486 1.00 50.44 206 PRO B C 1
ATOM 4052 O O . PRO B 1 207 ? 27.590 53.200 36.653 1.00 49.72 206 PRO B O 1
ATOM 4056 N N . TYR B 1 208 ? 27.300 52.958 34.405 1.00 48.65 207 TYR B N 1
ATOM 4057 C CA . TYR B 1 208 ? 26.046 52.182 34.503 1.00 47.55 207 TYR B CA 1
ATOM 4058 C C . TYR B 1 208 ? 26.295 50.767 35.058 1.00 47.39 207 TYR B C 1
ATOM 4059 O O . TYR B 1 208 ? 25.472 50.250 35.822 1.00 47.41 207 TYR B O 1
ATOM 4068 N N . HIS B 1 209 ? 27.420 50.148 34.689 1.00 46.62 208 HIS B N 1
ATOM 4069 C CA . HIS B 1 209 ? 27.772 48.813 35.221 1.00 46.18 208 HIS B CA 1
ATOM 4070 C C . HIS B 1 209 ? 28.236 48.911 36.694 1.00 44.45 208 HIS B C 1
ATOM 4071 O O . HIS B 1 209 ? 27.939 48.017 37.482 1.00 44.23 208 HIS B O 1
ATOM 4078 N N . GLN B 1 210 ? 28.914 50.003 37.066 1.00 41.94 209 GLN B N 1
ATOM 4079 C CA . GLN B 1 210 ? 29.279 50.261 38.465 1.00 40.67 209 GLN B CA 1
ATOM 4080 C C . GLN B 1 210 ? 28.014 50.481 39.312 1.00 38.39 209 GLN B C 1
ATOM 4081 O O . GLN B 1 210 ? 27.962 50.006 40.437 1.00 38.35 209 GLN B O 1
ATOM 4087 N N . ALA B 1 211 ? 27.034 51.228 38.780 1.00 35.30 210 ALA B N 1
ATOM 4088 C CA . ALA B 1 211 ? 25.751 51.476 39.476 1.00 34.02 210 ALA B CA 1
ATOM 4089 C C . ALA B 1 211 ? 25.003 50.164 39.695 1.00 33.63 210 ALA B C 1
ATOM 4090 O O . ALA B 1 211 ? 24.505 49.907 40.804 1.00 32.75 210 ALA B O 1
ATOM 4092 N N . PHE B 1 212 ? 24.950 49.352 38.638 1.00 32.73 211 PHE B N 1
ATOM 4093 C CA . PHE B 1 212 ? 24.316 48.046 38.688 1.00 33.15 211 PHE B CA 1
ATOM 4094 C C . PHE B 1 212 ? 24.985 47.173 39.768 1.00 33.89 211 PHE B C 1
ATOM 4095 O O . PHE B 1 212 ? 24.277 46.561 40.566 1.00 34.00 211 PHE B O 1
ATOM 4103 N N . ASP B 1 213 ? 26.328 47.135 39.805 1.00 33.97 212 ASP B N 1
ATOM 4104 C CA . ASP B 1 213 ? 27.058 46.353 40.829 1.00 34.85 212 ASP B CA 1
ATOM 4105 C C . ASP B 1 213 ? 26.896 46.908 42.250 1.00 33.77 212 ASP B C 1
ATOM 4106 O O . ASP B 1 213 ? 26.977 46.147 43.208 1.00 34.29 212 ASP B O 1
ATOM 4111 N N . ARG B 1 214 ? 26.660 48.215 42.367 1.00 32.95 213 ARG B N 1
ATOM 4112 C CA A ARG B 1 214 ? 26.461 48.885 43.663 0.50 33.03 213 ARG B CA 1
ATOM 4113 C CA B ARG B 1 214 ? 26.461 48.878 43.669 0.50 33.05 213 ARG B CA 1
ATOM 4114 C C . ARG B 1 214 ? 25.053 48.620 44.240 1.00 32.65 213 ARG B C 1
ATOM 4115 O O . ARG B 1 214 ? 24.837 48.779 45.426 1.00 33.48 213 ARG B O 1
ATOM 4130 N N . GLY B 1 215 ? 24.098 48.220 43.390 1.00 31.57 214 GLY B N 1
ATOM 4131 C CA . GLY B 1 215 ? 22.718 47.941 43.806 1.00 30.57 214 GLY B CA 1
ATOM 4132 C C . GLY B 1 215 ? 21.899 49.163 44.183 1.00 29.08 214 GLY B C 1
ATOM 4133 O O . GLY B 1 215 ? 21.109 49.101 45.139 1.00 29.46 214 GLY B O 1
ATOM 4134 N N . VAL B 1 216 ? 22.069 50.259 43.431 1.00 26.63 215 VAL B N 1
ATOM 4135 C CA . VAL B 1 216 ? 21.354 51.507 43.684 1.00 25.18 215 VAL B CA 1
ATOM 4136 C C . VAL B 1 216 ? 19.842 51.326 43.452 1.00 24.40 215 VAL B C 1
ATOM 4137 O O . VAL B 1 216 ? 19.431 50.426 42.699 1.00 23.43 215 VAL B O 1
ATOM 4141 N N . LYS B 1 217 ? 19.039 52.165 44.112 1.00 23.35 216 LYS B N 1
ATOM 4142 C CA . LYS B 1 217 ? 17.592 52.067 43.988 1.00 22.70 216 LYS B CA 1
ATOM 4143 C C . LYS B 1 217 ? 17.026 53.251 43.244 1.00 21.87 216 LYS B C 1
ATOM 4144 O O . LYS B 1 217 ? 15.817 53.369 43.170 1.00 21.41 216 LYS B O 1
ATOM 4150 N N . LEU B 1 218 ? 17.903 54.112 42.694 1.00 21.84 217 LEU B N 1
ATOM 4151 C CA A LEU B 1 218 ? 17.548 55.307 41.927 0.50 20.94 217 LEU B CA 1
ATOM 4152 C CA B LEU B 1 218 ? 17.485 55.224 41.860 0.50 20.91 217 LEU B CA 1
ATOM 4153 C C . LEU B 1 218 ? 18.565 55.603 40.844 1.00 21.06 217 LEU B C 1
ATOM 4154 O O . LEU B 1 218 ? 19.757 55.232 40.986 1.00 21.19 217 LEU B O 1
ATOM 4163 N N . ILE B 1 219 ? 18.105 56.296 39.795 1.00 20.46 218 ILE B N 1
ATOM 4164 C CA . ILE B 1 219 ? 18.951 56.815 38.729 1.00 21.73 218 ILE B CA 1
ATOM 4165 C C . ILE B 1 219 ? 18.453 58.229 38.533 1.00 21.48 218 ILE B C 1
ATOM 4166 O O . ILE B 1 219 ? 17.236 58.462 38.566 1.00 20.81 218 ILE B O 1
ATOM 4171 N N . GLY B 1 220 ? 19.374 59.172 38.391 1.00 20.71 219 GLY B N 1
ATOM 4172 C CA . GLY B 1 220 ? 18.987 60.578 38.212 1.00 20.00 219 GLY B CA 1
ATOM 4173 C C . GLY B 1 220 ? 19.517 61.209 36.950 1.00 19.07 219 GLY B C 1
ATOM 4174 O O . GLY B 1 220 ? 20.313 60.583 36.193 1.00 19.03 219 GLY B O 1
ATOM 4175 N N . ALA B 1 221 ? 19.035 62.439 36.706 1.00 18.29 220 ALA B N 1
ATOM 4176 C CA . ALA B 1 221 ? 19.482 63.256 35.589 1.00 17.01 220 ALA B CA 1
ATOM 4177 C C . ALA B 1 221 ? 19.524 64.710 36.013 1.00 17.90 220 ALA B C 1
ATOM 4178 O O . ALA B 1 221 ? 18.745 65.099 36.878 1.00 18.58 220 ALA B O 1
ATOM 4180 N N . THR B 1 222 ? 20.452 65.475 35.434 1.00 17.03 221 THR B N 1
ATOM 4181 C CA . THR B 1 222 ? 20.651 66.893 35.702 1.00 17.04 221 THR B CA 1
ATOM 4182 C C . THR B 1 222 ? 20.704 67.667 34.382 1.00 17.32 221 THR B C 1
ATOM 4183 O O . THR B 1 222 ? 21.474 67.280 33.481 1.00 17.58 221 THR B O 1
ATOM 4187 N N . ALA B 1 223 ? 19.849 68.691 34.256 1.00 16.73 222 ALA B N 1
ATOM 4188 C CA . ALA B 1 223 ? 19.818 69.581 33.116 1.00 17.35 222 ALA B CA 1
ATOM 4189 C C . ALA B 1 223 ? 20.506 70.846 33.607 1.00 17.62 222 ALA B C 1
ATOM 4190 O O . ALA B 1 223 ? 20.238 71.298 34.736 1.00 17.34 222 ALA B O 1
ATOM 4192 N N . HIS B 1 224 ? 21.392 71.412 32.802 1.00 17.41 223 HIS B N 1
ATOM 4193 C CA . HIS B 1 224 ? 22.126 72.617 33.226 1.00 18.64 223 HIS B CA 1
ATOM 4194 C C . HIS B 1 224 ? 22.547 73.465 32.072 1.00 18.93 223 HIS B C 1
ATOM 4195 O O . HIS B 1 224 ? 22.621 72.970 30.971 1.00 17.86 223 HIS B O 1
ATOM 4202 N N . TYR B 1 225 ? 22.847 74.737 32.357 1.00 19.90 224 TYR B N 1
ATOM 4203 C CA . TYR B 1 225 ? 23.432 75.632 31.365 1.00 21.12 224 TYR B CA 1
ATOM 4204 C C . TYR B 1 225 ? 24.900 75.262 31.183 1.00 22.66 224 TYR B C 1
ATOM 4205 O O . TYR B 1 225 ? 25.584 74.872 32.154 1.00 22.67 224 TYR B O 1
ATOM 4214 N N . VAL B 1 226 ? 25.392 75.378 29.947 1.00 24.03 225 VAL B N 1
ATOM 4215 C CA . VAL B 1 226 ? 26.763 74.997 29.610 1.00 26.33 225 VAL B CA 1
ATOM 4216 C C . VAL B 1 226 ? 27.757 76.134 29.897 1.00 28.25 225 VAL B C 1
ATOM 4217 O O . VAL B 1 226 ? 27.499 77.293 29.587 1.00 27.56 225 VAL B O 1
ATOM 4221 N N . THR B 1 227 ? 28.871 75.772 30.526 1.00 30.97 226 THR B N 1
ATOM 4222 C CA . THR B 1 227 ? 30.009 76.659 30.780 1.00 34.06 226 THR B CA 1
ATOM 4223 C C . THR B 1 227 ? 31.266 75.924 30.273 1.00 36.63 226 THR B C 1
ATOM 4224 O O . THR B 1 227 ? 31.161 74.861 29.636 1.00 36.90 226 THR B O 1
ATOM 4228 N N . SER B 1 228 ? 32.441 76.491 30.536 1.00 39.72 227 SER B N 1
ATOM 4229 C CA . SER B 1 228 ? 33.727 75.840 30.209 1.00 42.42 227 SER B CA 1
ATOM 4230 C C . SER B 1 228 ? 34.049 74.593 31.054 1.00 44.22 227 SER B C 1
ATOM 4231 O O . SER B 1 228 ? 34.883 73.786 30.641 1.00 45.54 227 SER B O 1
ATOM 4234 N N . ALA B 1 229 ? 33.432 74.453 32.234 1.00 45.82 228 ALA B N 1
ATOM 4235 C CA . ALA B 1 229 ? 33.657 73.296 33.130 1.00 47.10 228 ALA B CA 1
ATOM 4236 C C . ALA B 1 229 ? 32.745 72.138 32.689 1.00 47.72 228 ALA B C 1
ATOM 4237 O O . ALA B 1 229 ? 31.531 72.186 32.930 1.00 47.65 228 ALA B O 1
ATOM 4239 N N . LEU B 1 230 ? 33.330 71.129 32.028 1.00 48.98 229 LEU B N 1
ATOM 4240 C CA . LEU B 1 230 ? 32.619 69.934 31.484 1.00 49.38 229 LEU B CA 1
ATOM 4241 C C . LEU B 1 230 ? 31.515 69.376 32.428 1.00 48.80 229 LEU B C 1
ATOM 4242 O O . LEU B 1 230 ? 31.823 68.942 33.547 1.00 49.41 229 LEU B O 1
ATOM 4247 N N . ASP B 1 231 ? 30.250 69.446 31.980 1.00 47.82 230 ASP B N 1
ATOM 4248 C CA . ASP B 1 231 ? 29.049 69.011 32.756 1.00 46.92 230 ASP B CA 1
ATOM 4249 C C . ASP B 1 231 ? 28.805 69.705 34.128 1.00 45.51 230 ASP B C 1
ATOM 4250 O O . ASP B 1 231 ? 28.006 69.193 34.943 1.00 45.53 230 ASP B O 1
ATOM 4255 N N . GLU B 1 232 ? 29.415 70.881 34.354 1.00 43.63 231 GLU B N 1
ATOM 4256 C CA . GLU B 1 232 ? 29.370 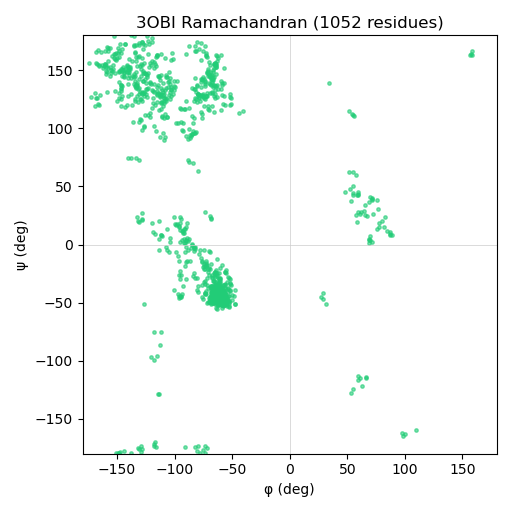71.581 35.666 1.00 42.07 231 GLU B CA 1
ATOM 4257 C C . GLU B 1 232 ? 28.737 72.987 35.749 1.00 39.06 231 GLU B C 1
ATOM 4258 O O . GLU B 1 232 ? 28.822 73.650 36.811 1.00 39.49 231 GLU B O 1
ATOM 4264 N N . GLY B 1 233 ? 28.062 73.429 34.697 1.00 34.54 232 GLY B N 1
ATOM 4265 C CA . GLY B 1 233 ? 27.432 74.743 34.723 1.00 31.55 232 GLY B CA 1
ATOM 4266 C C . GLY B 1 233 ? 26.166 74.832 35.583 1.00 28.40 232 GLY B C 1
ATOM 4267 O O . GLY B 1 233 ? 25.767 73.836 36.218 1.00 27.43 232 GLY B O 1
ATOM 4268 N N . PRO B 1 234 ? 25.534 76.028 35.628 1.00 24.85 233 PRO B N 1
ATOM 4269 C CA . PRO B 1 234 ? 24.348 76.271 36.458 1.00 22.74 233 PRO B CA 1
ATOM 4270 C C . PRO B 1 234 ? 23.202 75.250 36.282 1.00 20.73 233 PRO B C 1
ATOM 4271 O O . PRO B 1 234 ? 22.654 75.116 35.177 1.00 17.71 233 PRO B O 1
ATOM 4275 N N . ILE B 1 235 ? 22.853 74.577 37.380 1.00 19.40 234 ILE B N 1
ATOM 4276 C CA . ILE B 1 235 ? 21.818 73.542 37.378 1.00 18.63 234 ILE B CA 1
ATOM 4277 C C . ILE B 1 235 ? 20.438 74.174 37.304 1.00 18.34 234 ILE B C 1
ATOM 4278 O O . ILE B 1 235 ? 20.113 75.056 38.116 1.00 17.89 234 ILE B O 1
ATOM 4283 N N . ILE B 1 236 ? 19.641 73.705 36.340 1.00 17.41 235 ILE B N 1
ATOM 4284 C CA . ILE B 1 236 ? 18.277 74.147 36.108 1.00 18.05 235 ILE B CA 1
ATOM 4285 C C . ILE B 1 236 ? 17.287 73.201 36.755 1.00 19.12 235 ILE B C 1
ATOM 4286 O O . ILE B 1 236 ? 16.272 73.650 37.309 1.00 19.62 235 ILE B O 1
ATOM 4291 N N . ASP B 1 237 ? 17.529 71.891 36.620 1.00 19.32 236 ASP B N 1
ATOM 4292 C CA . ASP B 1 237 ? 16.585 70.888 37.115 1.00 19.73 236 ASP B CA 1
ATOM 4293 C C . ASP B 1 237 ? 17.263 69.539 37.319 1.00 19.01 236 ASP B C 1
ATOM 4294 O O . ASP B 1 237 ? 18.274 69.242 36.686 1.00 19.00 236 ASP B O 1
ATOM 4299 N N . GLN B 1 238 ? 16.756 68.786 38.288 1.00 18.80 237 GLN B N 1
ATOM 4300 C CA . GLN B 1 238 ? 17.235 67.447 38.601 1.00 18.90 237 GLN B CA 1
ATOM 4301 C C . GLN B 1 238 ? 16.059 66.605 39.052 1.00 18.83 237 GLN B C 1
ATOM 4302 O O . GLN B 1 238 ? 15.148 67.117 39.697 1.00 17.71 237 GLN B O 1
ATOM 4308 N N . ASP B 1 239 ? 16.082 65.320 38.707 1.00 19.02 238 ASP B N 1
ATOM 4309 C CA . ASP B 1 239 ? 15.049 64.402 39.165 1.00 19.53 238 ASP B CA 1
ATOM 4310 C C . ASP B 1 239 ? 15.565 62.999 39.104 1.00 19.02 238 ASP B C 1
ATOM 4311 O O . ASP B 1 239 ? 16.656 62.771 38.575 1.00 18.36 238 ASP B O 1
ATOM 4316 N N . VAL B 1 240 ? 14.844 62.077 39.739 1.00 19.11 239 VAL B N 1
ATOM 4317 C CA . VAL B 1 240 ? 15.247 60.674 39.744 1.00 19.63 239 VAL B CA 1
ATOM 4318 C C . VAL B 1 240 ? 14.106 59.771 39.374 1.00 19.80 239 VAL B C 1
ATOM 4319 O O . VAL B 1 240 ? 12.946 60.186 39.414 1.00 20.10 239 VAL B O 1
ATOM 4323 N N . GLU B 1 241 ? 14.435 58.552 38.990 1.00 19.77 240 GLU B N 1
ATOM 4324 C CA . GLU B 1 241 ? 13.407 57.507 38.869 1.00 20.97 240 GLU B CA 1
ATOM 4325 C C . GLU B 1 241 ? 13.886 56.202 39.532 1.00 21.05 240 GLU B C 1
ATOM 4326 O O . GLU B 1 241 ? 15.084 56.006 39.698 1.00 19.46 240 GLU B O 1
ATOM 4332 N N . ARG B 1 242 ? 12.950 55.329 39.905 1.00 21.18 241 ARG B N 1
ATOM 4333 C CA . ARG B 1 242 ? 13.270 54.131 40.685 1.00 23.05 241 ARG B CA 1
ATOM 4334 C C . ARG B 1 242 ? 14.063 53.080 39.919 1.00 22.63 241 ARG B C 1
ATOM 4335 O O . ARG B 1 242 ? 13.817 52.864 38.743 1.00 22.74 241 ARG B O 1
ATOM 4343 N N . ILE B 1 243 ? 14.957 52.395 40.629 1.00 22.44 242 ILE B N 1
ATOM 4344 C CA . ILE B 1 243 ? 15.687 51.244 40.123 1.00 22.85 242 ILE B CA 1
ATOM 4345 C C . ILE B 1 243 ? 15.421 50.135 41.156 1.00 23.25 242 ILE B C 1
ATOM 4346 O O . ILE B 1 243 ? 15.304 50.427 42.349 1.00 23.30 242 ILE B O 1
ATOM 4351 N N . SER B 1 244 ? 15.264 48.898 40.695 1.00 23.07 243 SER B N 1
ATOM 4352 C CA . SER B 1 244 ? 15.099 47.772 41.587 1.00 24.16 243 SER B CA 1
ATOM 4353 C C . SER B 1 244 ? 16.087 46.683 41.231 1.00 24.60 243 SER B C 1
ATOM 4354 O O . SER B 1 244 ? 16.774 46.732 40.198 1.00 24.44 243 SER B O 1
ATOM 4357 N N . HIS B 1 245 ? 16.078 45.669 42.068 1.00 24.92 244 HIS B N 1
ATOM 4358 C CA . HIS B 1 245 ? 16.833 44.418 41.833 1.00 26.44 244 HIS B CA 1
ATOM 4359 C C . HIS B 1 245 ? 16.494 43.719 40.489 1.00 26.55 244 HIS B C 1
ATOM 4360 O O . HIS B 1 245 ? 17.309 42.954 39.975 1.00 24.38 244 HIS B O 1
ATOM 4367 N N . ARG B 1 246 ? 15.292 43.989 39.961 1.00 27.05 245 ARG B N 1
ATOM 4368 C CA A ARG B 1 246 ? 14.811 43.430 38.680 0.50 27.95 245 ARG B CA 1
ATOM 4369 C CA B ARG B 1 246 ? 14.865 43.391 38.687 0.50 28.02 245 ARG B CA 1
ATOM 4370 C C . ARG B 1 246 ? 15.542 44.013 37.477 1.00 27.17 245 ARG B C 1
ATOM 4371 O O . ARG B 1 246 ? 15.652 43.362 36.446 1.00 28.50 245 ARG B O 1
ATOM 4386 N N . ASP B 1 247 ? 16.014 45.246 37.601 1.00 26.83 246 ASP B N 1
ATOM 4387 C CA . ASP B 1 247 ? 16.639 45.923 36.480 1.00 26.80 246 ASP B CA 1
ATOM 4388 C C . ASP B 1 247 ? 18.016 45.375 36.099 1.00 28.23 246 ASP B C 1
ATOM 4389 O O . ASP B 1 247 ? 18.939 45.419 36.895 1.00 28.87 246 ASP B O 1
ATOM 4394 N N . THR B 1 248 ? 18.125 44.878 34.868 1.00 29.59 247 THR B N 1
ATOM 4395 C CA . THR B 1 248 ? 19.393 44.432 34.265 1.00 31.13 247 THR B CA 1
ATOM 4396 C C . THR B 1 248 ? 20.228 45.691 33.913 1.00 31.08 247 THR B C 1
ATOM 4397 O O . THR B 1 248 ? 19.696 46.812 33.958 1.00 30.33 247 THR B O 1
ATOM 4401 N N . PRO B 1 249 ? 21.517 45.531 33.519 1.00 32.07 248 PRO B N 1
ATOM 4402 C CA . PRO B 1 249 ? 22.284 46.712 33.048 1.00 31.14 248 PRO B CA 1
ATOM 4403 C C . PRO B 1 249 ? 21.593 47.380 31.847 1.00 30.95 248 PRO B C 1
ATOM 4404 O O . PRO B 1 249 ? 21.537 48.610 31.789 1.00 30.62 248 PRO B O 1
ATOM 4408 N N . ALA B 1 250 ? 21.044 46.562 30.938 1.00 31.26 249 ALA B N 1
ATOM 4409 C CA . ALA B 1 250 ? 20.227 47.042 29.800 1.00 30.82 249 ALA B CA 1
ATOM 4410 C C . ALA B 1 250 ? 19.012 47.856 30.290 1.00 29.96 249 ALA B C 1
ATOM 4411 O O . ALA B 1 250 ? 18.688 48.896 29.698 1.00 28.79 249 ALA B O 1
ATOM 4413 N N . ASP B 1 251 ? 18.373 47.411 31.384 1.00 29.75 250 ASP B N 1
ATOM 4414 C CA . ASP B 1 251 ? 17.261 48.151 31.980 1.00 29.17 250 ASP B CA 1
ATOM 4415 C C . ASP B 1 251 ? 17.763 49.498 32.555 1.00 28.64 250 ASP B C 1
ATOM 4416 O O . ASP B 1 251 ? 17.070 50.484 32.395 1.00 26.68 250 ASP B O 1
ATOM 4421 N N . LEU B 1 252 ? 18.936 49.521 33.208 1.00 29.36 251 LEU B N 1
ATOM 4422 C CA . LEU B 1 252 ? 19.504 50.776 33.732 1.00 29.97 251 LEU B CA 1
ATOM 4423 C C . LEU B 1 252 ? 19.694 51.811 32.642 1.00 29.41 251 LEU B C 1
ATOM 4424 O O . LEU B 1 252 ? 19.354 52.965 32.867 1.00 28.85 251 LEU B O 1
ATOM 4429 N N . VAL B 1 253 ? 20.236 51.390 31.489 1.00 29.37 252 VAL B N 1
ATOM 4430 C CA . VAL B 1 253 ? 20.436 52.272 30.317 1.00 28.56 252 VAL B CA 1
ATOM 4431 C C . VAL B 1 253 ? 19.119 52.882 29.869 1.00 27.47 252 VAL B C 1
ATOM 4432 O O . VAL B 1 253 ? 19.060 54.074 29.638 1.00 26.56 252 VAL B O 1
ATOM 4436 N N . ARG B 1 254 ? 18.099 52.029 29.701 1.00 26.69 253 ARG B N 1
ATOM 4437 C CA A ARG B 1 254 ? 16.756 52.468 29.302 0.50 25.93 253 ARG B CA 1
ATOM 4438 C CA B ARG B 1 254 ? 16.774 52.479 29.290 0.50 26.30 253 ARG B CA 1
ATOM 4439 C C . ARG B 1 254 ? 16.194 53.467 30.329 1.00 25.10 253 ARG B C 1
ATOM 4440 O O . ARG B 1 254 ? 15.645 54.514 29.950 1.00 24.01 253 ARG B O 1
ATOM 4455 N N . LYS B 1 255 ? 16.323 53.146 31.630 1.00 24.80 254 LYS B N 1
ATOM 4456 C CA . LYS B 1 255 ? 15.814 54.061 32.668 1.00 24.34 254 LYS B CA 1
ATOM 4457 C C . LYS B 1 255 ? 16.612 55.354 32.716 1.00 23.02 254 LYS B C 1
ATOM 4458 O O . LYS B 1 255 ? 16.019 56.398 32.926 1.00 21.33 254 LYS B O 1
ATOM 4464 N N . GLY B 1 256 ? 17.934 55.265 32.486 1.00 23.46 255 GLY B N 1
ATOM 4465 C CA . GLY B 1 256 ? 18.836 56.436 32.372 1.00 23.44 255 GLY B CA 1
ATOM 4466 C C . GLY B 1 256 ? 18.374 57.328 31.224 1.00 23.43 255 GLY B C 1
ATOM 4467 O O . GLY B 1 256 ? 18.274 58.525 31.426 1.00 23.49 255 GLY B O 1
ATOM 4468 N N . ARG B 1 257 ? 18.054 56.744 30.057 1.00 24.04 256 ARG B N 1
ATOM 4469 C CA . ARG B 1 257 ? 17.470 57.499 28.915 1.00 24.92 256 ARG B CA 1
ATOM 4470 C C . ARG B 1 257 ? 16.137 58.168 29.283 1.00 24.24 256 ARG B C 1
ATOM 4471 O O . ARG B 1 257 ? 15.896 59.338 28.931 1.00 23.53 256 ARG B O 1
ATOM 4479 N N . ASP B 1 258 ? 15.276 57.438 30.006 1.00 24.07 257 ASP B N 1
ATOM 4480 C CA . ASP B 1 258 ? 13.983 57.972 30.381 1.00 23.22 257 ASP B CA 1
ATOM 4481 C C . ASP B 1 258 ? 14.043 59.201 31.319 1.00 21.78 257 ASP B C 1
ATOM 4482 O O . ASP B 1 258 ? 13.292 60.119 31.127 1.00 18.51 257 ASP B O 1
ATOM 4487 N N . ILE B 1 259 ? 14.919 59.179 32.318 1.00 20.92 258 ILE B N 1
ATOM 4488 C CA . ILE B 1 259 ? 15.020 60.287 33.270 1.00 18.86 258 ILE B CA 1
ATOM 4489 C C . ILE B 1 259 ? 15.755 61.436 32.606 1.00 18.83 258 ILE B C 1
ATOM 4490 O O . ILE B 1 259 ? 15.413 62.635 32.846 1.00 18.37 258 ILE B O 1
ATOM 4495 N N . GLU B 1 260 ? 16.730 61.095 31.744 1.00 19.34 259 GLU B N 1
ATOM 4496 C CA . GLU B 1 260 ? 17.431 62.107 30.966 1.00 18.90 259 GLU B CA 1
ATOM 4497 C C . GLU B 1 260 ? 16.454 62.908 30.104 1.00 18.67 259 GLU B C 1
ATOM 4498 O O . GLU B 1 260 ? 16.494 64.144 30.151 1.00 17.72 259 GLU B O 1
ATOM 4504 N N . ARG B 1 261 ? 15.611 62.224 29.322 1.00 18.43 260 ARG B N 1
ATOM 4505 C CA . ARG B 1 261 ? 14.623 62.961 28.462 1.00 18.71 260 ARG B CA 1
ATOM 4506 C C . ARG B 1 261 ? 13.576 63.695 29.277 1.00 19.06 260 ARG B C 1
ATOM 4507 O O . ARG B 1 261 ? 13.172 64.783 28.896 1.00 19.66 260 ARG B O 1
ATOM 4515 N N . ARG B 1 262 ? 13.090 63.083 30.351 1.00 18.57 261 ARG B N 1
ATOM 4516 C CA . ARG B 1 262 ? 12.157 63.782 31.260 1.00 20.57 261 ARG B CA 1
ATOM 4517 C C . ARG B 1 262 ? 12.710 65.097 31.855 1.00 20.16 261 ARG B C 1
ATOM 4518 O O . ARG B 1 262 ? 12.037 66.132 31.830 1.00 20.67 261 ARG B O 1
ATOM 4526 N N . VAL B 1 263 ? 13.925 65.046 32.389 1.00 20.05 262 VAL B N 1
ATOM 4527 C CA . VAL B 1 263 ? 14.550 66.212 33.048 1.00 19.32 262 VAL B CA 1
ATOM 4528 C C . VAL B 1 263 ? 14.877 67.288 32.009 1.00 20.13 262 VAL B C 1
ATOM 4529 O O . VAL B 1 263 ? 14.542 68.439 32.208 1.00 19.68 262 VAL B O 1
ATOM 4533 N N . LEU B 1 264 ? 15.447 66.901 30.877 1.00 20.03 263 LEU B N 1
ATOM 4534 C CA . LEU B 1 264 ? 15.760 67.910 29.831 1.00 20.62 263 LEU B CA 1
ATOM 4535 C C . LEU B 1 264 ? 14.496 68.600 29.311 1.00 20.24 263 LEU B C 1
ATOM 4536 O O . LEU B 1 264 ? 14.506 69.796 29.180 1.00 20.68 263 LEU B O 1
ATOM 4541 N N . SER B 1 265 ? 13.432 67.835 29.020 1.00 20.76 264 SER B N 1
ATOM 4542 C CA . SER B 1 265 ? 12.168 68.447 28.506 1.00 21.14 264 SER B CA 1
ATOM 4543 C C . SER B 1 265 ? 11.510 69.392 29.535 1.00 21.06 264 SER B C 1
ATOM 4544 O O . SER B 1 265 ? 11.009 70.471 29.165 1.00 20.25 264 SER B O 1
ATOM 4547 N N . ARG B 1 266 ? 11.542 69.008 30.819 1.00 20.76 265 ARG B N 1
ATOM 4548 C CA . ARG B 1 266 ? 11.023 69.865 31.882 1.00 20.25 265 ARG B CA 1
ATOM 4549 C C . ARG B 1 266 ? 11.892 71.137 32.002 1.00 20.38 265 ARG B C 1
ATOM 4550 O O . ARG B 1 266 ? 11.352 72.246 32.041 1.00 19.98 265 ARG B O 1
ATOM 4558 N N . ALA B 1 267 ? 13.218 70.976 32.027 1.00 19.87 266 ALA B N 1
ATOM 4559 C CA . ALA B 1 267 ? 14.141 72.119 32.061 1.00 20.11 266 ALA B CA 1
ATOM 4560 C C . ALA B 1 267 ? 13.868 73.111 30.903 1.00 20.92 266 ALA B C 1
ATOM 4561 O O . ALA B 1 267 ? 13.758 74.333 31.105 1.00 18.62 266 ALA B O 1
ATOM 4563 N N . LEU B 1 268 ? 13.755 72.548 29.696 1.00 20.89 267 LEU B N 1
ATOM 4564 C CA . LEU B 1 268 ? 13.426 73.292 28.489 1.00 21.95 267 LEU B CA 1
ATOM 4565 C C . LEU B 1 268 ? 12.103 74.034 28.649 1.00 22.34 267 LEU B C 1
ATOM 4566 O O . LEU B 1 268 ? 12.030 75.225 28.307 1.00 21.92 267 LEU B O 1
ATOM 4571 N N . HIS B 1 269 ? 11.095 73.372 29.227 1.00 22.74 268 HIS B N 1
ATOM 4572 C CA . HIS B 1 269 ? 9.808 74.027 29.511 1.00 23.78 268 HIS B CA 1
ATOM 4573 C C . HIS B 1 269 ? 9.975 75.236 30.460 1.00 23.11 268 HIS B C 1
ATOM 4574 O O . HIS B 1 269 ? 9.413 76.305 30.180 1.00 22.38 268 HIS B O 1
ATOM 4581 N N . TYR B 1 270 ? 10.772 75.090 31.527 1.00 21.68 269 TYR B N 1
ATOM 4582 C CA . TYR B 1 270 ? 11.011 76.227 32.433 1.00 21.52 269 TYR B CA 1
ATOM 4583 C C . TYR B 1 270 ? 11.676 77.392 31.694 1.00 20.67 269 TYR B C 1
ATOM 4584 O O . TYR B 1 270 ? 11.237 78.549 31.833 1.00 21.06 269 TYR B O 1
ATOM 4593 N N . HIS B 1 271 ? 12.686 77.079 30.883 1.00 19.56 270 HIS B N 1
ATOM 4594 C CA . HIS B 1 271 ? 13.412 78.087 30.110 1.00 19.61 270 HIS B CA 1
ATOM 4595 C C . HIS B 1 271 ? 12.460 78.817 29.155 1.00 19.58 270 HIS B C 1
ATOM 4596 O O . HIS B 1 271 ? 12.427 80.059 29.110 1.00 19.61 270 HIS B O 1
ATOM 4603 N N . LEU B 1 272 ? 11.712 78.033 28.388 1.00 18.98 271 LEU B N 1
ATOM 4604 C CA . LEU B 1 272 ? 10.776 78.555 27.386 1.00 19.83 271 LEU B CA 1
ATOM 4605 C C . LEU B 1 272 ? 9.607 79.331 27.994 1.00 19.45 271 LEU B C 1
ATOM 4606 O O . LEU B 1 272 ? 9.043 80.169 27.335 1.00 19.09 271 LEU B O 1
ATOM 4611 N N . ASP B 1 273 ? 9.265 79.054 29.255 1.00 20.01 272 ASP B N 1
ATOM 4612 C CA . ASP B 1 273 ? 8.208 79.769 29.956 1.00 20.93 272 ASP B CA 1
ATOM 4613 C C . ASP B 1 273 ? 8.761 80.980 30.773 1.00 20.30 272 ASP B C 1
ATOM 4614 O O . ASP B 1 273 ? 8.039 81.526 31.593 1.00 19.63 272 ASP B O 1
ATOM 4619 N N . ASP B 1 274 ? 10.028 81.372 30.558 1.00 20.13 273 ASP B N 1
ATOM 4620 C CA . ASP B 1 274 ? 10.645 82.503 31.245 1.00 20.16 273 ASP B CA 1
ATOM 4621 C C . ASP B 1 274 ? 10.555 82.375 32.759 1.00 20.25 273 ASP B C 1
ATOM 4622 O O . ASP B 1 274 ? 10.113 83.294 33.442 1.00 20.21 273 ASP B O 1
ATOM 4627 N N . ARG B 1 275 ? 10.958 81.202 33.244 1.00 20.42 274 ARG B N 1
ATOM 4628 C CA . ARG B 1 275 ? 10.987 80.870 34.654 1.00 20.29 274 ARG B CA 1
ATOM 4629 C C . ARG B 1 275 ? 12.394 80.669 35.211 1.00 19.59 274 ARG B C 1
ATOM 4630 O O . ARG B 1 275 ? 12.514 80.518 36.412 1.00 20.08 274 ARG B O 1
ATOM 4638 N N . VAL B 1 276 ? 13.438 80.713 34.379 1.00 18.82 275 VAL B N 1
ATOM 4639 C CA . VAL B 1 276 ? 14.793 80.471 34.831 1.00 18.91 275 VAL B CA 1
ATOM 4640 C C . VAL B 1 276 ? 15.597 81.757 34.717 1.00 19.17 275 VAL B C 1
ATOM 4641 O O . VAL B 1 276 ? 15.662 82.384 33.640 1.00 19.71 275 VAL B O 1
ATOM 4645 N N . ILE B 1 277 ? 16.215 82.136 35.827 1.00 18.81 276 ILE B N 1
ATOM 4646 C CA . ILE B 1 277 ? 17.099 83.297 35.875 1.00 18.92 276 ILE B CA 1
ATOM 4647 C C . ILE B 1 277 ? 18.424 82.846 36.463 1.00 19.07 276 ILE B C 1
ATOM 4648 O O . ILE B 1 277 ? 18.446 82.202 37.523 1.00 19.44 276 ILE B O 1
ATOM 4653 N N . LEU B 1 278 ? 19.527 83.184 35.793 1.00 19.36 277 LEU B N 1
ATOM 4654 C CA . LEU B 1 278 ? 20.873 82.861 36.286 1.00 19.90 277 LEU B CA 1
ATOM 4655 C C . LEU B 1 278 ? 21.215 83.621 37.567 1.00 19.81 277 LEU B C 1
ATOM 4656 O O . LEU B 1 278 ? 20.869 84.774 37.705 1.00 18.77 277 LEU B O 1
ATOM 4661 N N . ASN B 1 279 ? 21.900 82.940 38.484 1.00 20.28 278 ASN B N 1
ATOM 4662 C CA . ASN B 1 279 ? 22.332 83.490 39.768 1.00 20.88 278 ASN B CA 1
ATOM 4663 C C . ASN B 1 279 ? 23.771 83.010 40.005 1.00 21.52 278 ASN B C 1
ATOM 4664 O O . ASN B 1 279 ? 24.021 82.123 40.818 1.00 20.22 278 ASN B O 1
ATOM 4669 N N . GLY B 1 280 ? 24.710 83.611 39.268 1.00 23.28 279 GLY B N 1
ATOM 4670 C CA . GLY B 1 280 ? 26.141 83.260 39.347 1.00 24.26 279 GLY B CA 1
ATOM 4671 C C . GLY B 1 280 ? 26.355 81.847 38.830 1.00 25.10 279 GLY B C 1
ATOM 4672 O O . GLY B 1 280 ? 26.124 81.583 37.658 1.00 25.78 279 GLY B O 1
ATOM 4673 N N . ARG B 1 281 ? 26.781 80.943 39.712 1.00 25.68 280 ARG B N 1
ATOM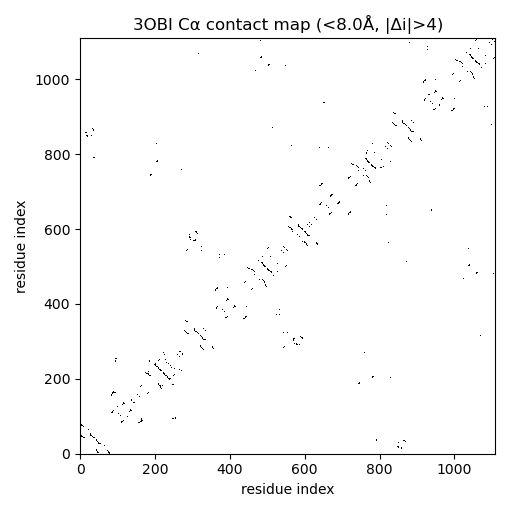 4674 C CA . ARG B 1 281 ? 26.970 79.521 39.372 1.00 26.04 280 ARG B CA 1
ATOM 4675 C C . ARG B 1 281 ? 25.653 78.710 39.488 1.00 24.04 280 ARG B C 1
ATOM 4676 O O . ARG B 1 281 ? 25.667 77.509 39.289 1.00 24.23 280 ARG B O 1
ATOM 4684 N N . LYS B 1 282 ? 24.546 79.352 39.854 1.00 22.44 281 LYS B N 1
ATOM 4685 C CA . LYS B 1 282 ? 23.274 78.682 40.157 1.00 21.08 281 LYS B CA 1
ATOM 4686 C C . LYS B 1 282 ? 22.121 79.307 39.382 1.00 19.86 281 LYS B C 1
ATOM 4687 O O . LYS B 1 282 ? 22.346 80.212 38.583 1.00 18.19 281 LYS B O 1
ATOM 4693 N N . THR B 1 283 ? 20.905 78.790 39.600 1.00 18.19 282 THR B N 1
ATOM 4694 C CA . THR B 1 283 ? 19.694 79.355 39.018 1.00 18.15 282 THR B CA 1
ATOM 4695 C C . THR B 1 283 ? 18.613 79.606 40.076 1.00 18.20 282 THR B C 1
ATOM 4696 O O . THR B 1 283 ? 18.618 78.985 41.157 1.00 17.89 282 THR B O 1
ATOM 4700 N N . VAL B 1 284 ? 17.750 80.571 39.755 1.00 18.79 283 VAL B N 1
ATOM 4701 C CA . VAL B 1 284 ? 16.499 80.854 40.450 1.00 18.33 283 VAL B CA 1
ATOM 4702 C C . VAL B 1 284 ? 15.476 80.330 39.417 1.00 19.04 283 VAL B C 1
ATOM 4703 O O . VAL B 1 284 ? 15.531 80.700 38.233 1.00 18.88 283 VAL B O 1
ATOM 4707 N N . VAL B 1 285 ? 14.598 79.441 39.854 1.00 19.22 284 VAL B N 1
ATOM 4708 C CA . VAL B 1 285 ? 13.575 78.845 38.999 1.00 19.88 284 VAL B CA 1
ATOM 4709 C C . VAL B 1 285 ? 12.249 79.078 39.662 1.00 21.00 284 VAL B C 1
ATOM 4710 O O . VAL B 1 285 ? 11.990 78.530 40.720 1.00 20.74 284 VAL B O 1
ATOM 4714 N N . PHE B 1 286 ? 11.426 79.915 39.058 1.00 22.78 285 PHE B N 1
ATOM 4715 C CA . PHE B 1 286 ? 10.097 80.194 39.587 1.00 25.62 285 PHE B CA 1
ATOM 4716 C C . PHE B 1 286 ? 9.164 79.099 39.070 1.00 28.20 285 PHE B C 1
ATOM 4717 O O . PHE B 1 286 ? 8.686 79.174 37.958 1.00 28.50 285 PHE B O 1
ATOM 4725 N N . THR B 1 287 ? 8.952 78.058 39.866 1.00 32.55 286 THR B N 1
ATOM 4726 C CA . THR B 1 287 ? 8.176 76.902 39.403 1.00 35.96 286 THR B CA 1
ATOM 4727 C C . THR B 1 287 ? 6.662 77.089 39.517 1.00 38.89 286 THR B C 1
ATOM 4728 O O . THR B 1 287 ? 6.171 78.061 40.112 1.00 39.74 286 THR B O 1
ATOM 4732 N N . ASP B 1 288 ? 5.988 76.155 38.835 1.00 42.01 287 ASP B N 1
ATOM 4733 C CA . ASP B 1 288 ? 4.540 75.830 38.843 1.00 44.51 287 ASP B CA 1
ATOM 4734 C C . ASP B 1 288 ? 4.327 75.147 37.486 1.00 45.21 287 ASP B C 1
ATOM 4735 O O . ASP B 1 288 ? 4.485 75.782 36.423 1.00 45.89 287 ASP B O 1
ATOM 4741 N N . HIS C 1 4 ? 17.306 90.306 63.133 1.00 42.39 3 HIS C N 1
ATOM 4742 C CA . HIS C 1 4 ? 16.369 91.158 62.345 1.00 41.83 3 HIS C CA 1
ATOM 4743 C C . HIS C 1 4 ? 15.082 90.360 62.092 1.00 40.37 3 HIS C C 1
ATOM 4744 O O . HIS C 1 4 ? 15.129 89.295 61.487 1.00 40.15 3 HIS C O 1
ATOM 4746 N N . HIS C 1 5 ? 13.944 90.869 62.572 1.00 39.31 4 HIS C N 1
ATOM 4747 C CA . HIS C 1 5 ? 12.658 90.183 62.416 1.00 38.05 4 HIS C CA 1
ATOM 4748 C C . HIS C 1 5 ? 12.168 90.215 60.957 1.00 35.17 4 HIS C C 1
ATOM 4749 O O . HIS C 1 5 ? 12.433 91.162 60.234 1.00 35.10 4 HIS C O 1
ATOM 4756 N N . GLN C 1 6 ? 11.512 89.148 60.524 1.00 32.29 5 GLN C N 1
ATOM 4757 C CA . GLN C 1 6 ? 10.863 89.104 59.198 1.00 30.44 5 GLN C CA 1
ATOM 4758 C C . GLN C 1 6 ? 9.355 89.196 59.430 1.00 28.56 5 GLN C C 1
ATOM 4759 O O . GLN C 1 6 ? 8.857 88.682 60.431 1.00 28.31 5 GLN C O 1
ATOM 4765 N N . TYR C 1 7 ? 8.656 89.879 58.524 1.00 26.42 6 TYR C N 1
ATOM 4766 C CA . TYR C 1 7 ? 7.210 90.078 58.594 1.00 25.77 6 TYR C CA 1
ATOM 4767 C C . TYR C 1 7 ? 6.574 89.531 57.320 1.00 24.28 6 TYR C C 1
ATOM 4768 O O . TYR C 1 7 ? 7.234 89.470 56.280 1.00 24.74 6 TYR C O 1
ATOM 4777 N N . VAL C 1 8 ? 5.312 89.113 57.408 1.00 23.05 7 VAL C N 1
ATOM 4778 C CA . VAL C 1 8 ? 4.572 88.627 56.252 1.00 21.24 7 VAL C CA 1
ATOM 4779 C C . VAL C 1 8 ? 3.246 89.371 56.154 1.00 21.77 7 VAL C C 1
ATOM 4780 O O . VAL C 1 8 ? 2.519 89.502 57.150 1.00 20.81 7 VAL C O 1
ATOM 4784 N N . LEU C 1 9 ? 2.983 89.889 54.950 1.00 21.42 8 LEU C N 1
ATOM 4785 C CA . LEU C 1 9 ? 1.755 90.552 54.581 1.00 21.55 8 LEU C CA 1
ATOM 4786 C C . LEU C 1 9 ? 1.051 89.685 53.548 1.00 20.76 8 LEU C C 1
ATOM 4787 O O . LEU C 1 9 ? 1.663 89.305 52.534 1.00 19.84 8 LEU C O 1
ATOM 4792 N N . THR C 1 10 ? -0.228 89.400 53.796 1.00 20.06 9 THR C N 1
ATOM 4793 C CA . THR C 1 10 ? -1.083 88.711 52.826 1.00 19.08 9 THR C CA 1
ATOM 4794 C C . THR C 1 10 ? -2.294 89.588 52.624 1.00 19.51 9 THR C C 1
ATOM 4795 O O . THR C 1 10 ? -2.736 90.292 53.559 1.00 19.35 9 THR C O 1
ATOM 4799 N N . LEU C 1 11 ? -2.832 89.557 51.409 1.00 18.51 10 LEU C N 1
ATOM 4800 C CA . LEU C 1 11 ? -3.972 90.384 51.063 1.00 19.48 10 LEU C CA 1
ATOM 4801 C C . LEU C 1 11 ? -4.707 89.912 49.827 1.00 18.82 10 LEU C C 1
ATOM 4802 O O . LEU C 1 11 ? -4.112 89.264 48.947 1.00 17.85 10 LEU C O 1
ATOM 4807 N N . SER C 1 12 ? -5.991 90.250 49.785 1.00 19.57 11 SER C N 1
ATOM 4808 C CA . SER C 1 12 ? -6.820 90.073 48.600 1.00 20.41 11 SER C CA 1
ATOM 4809 C C . SER C 1 12 ? -7.717 91.303 48.473 1.00 20.82 11 SER C C 1
ATOM 4810 O O . SER C 1 12 ? -8.136 91.880 49.494 1.00 21.44 11 SER C O 1
ATOM 4813 N N . CYS C 1 13 ? -8.004 91.700 47.233 1.00 20.90 12 CYS C N 1
ATOM 4814 C CA . CYS C 1 13 ? -8.913 92.817 46.958 1.00 21.72 12 CYS C CA 1
ATOM 4815 C C . CYS C 1 13 ? -9.433 92.766 45.532 1.00 21.91 12 CYS C C 1
ATOM 4816 O O . CYS C 1 13 ? -8.905 92.004 44.738 1.00 20.35 12 CYS C O 1
ATOM 4819 N N . PRO C 1 14 ? -10.490 93.561 45.207 1.00 23.33 13 PRO C N 1
ATOM 4820 C CA . PRO C 1 14 ? -10.949 93.658 43.818 1.00 24.10 13 PRO C CA 1
ATOM 4821 C C . PRO C 1 14 ? -9.785 94.128 42.937 1.00 24.89 13 PRO C C 1
ATOM 4822 O O . PRO C 1 14 ? -9.009 94.982 43.380 1.00 24.06 13 PRO C O 1
ATOM 4826 N N . ASP C 1 15 ? -9.641 93.539 41.750 1.00 26.67 14 ASP C N 1
ATOM 4827 C CA . ASP C 1 15 ? -8.514 93.842 40.869 1.00 28.58 14 ASP C CA 1
ATOM 4828 C C . ASP C 1 15 ? -8.659 95.274 40.392 1.00 30.02 14 ASP C C 1
ATOM 4829 O O . ASP C 1 15 ? -9.769 95.774 40.189 1.00 29.99 14 ASP C O 1
ATOM 4834 N N . ARG C 1 16 ? -7.512 95.926 40.288 1.00 31.00 15 ARG C N 1
ATOM 4835 C CA . ARG C 1 16 ? -7.389 97.320 39.884 1.00 32.92 15 ARG C CA 1
ATOM 4836 C C . ARG C 1 16 ? -5.901 97.546 39.547 1.00 32.17 15 ARG C C 1
ATOM 4837 O O . ARG C 1 16 ? -5.000 96.821 40.042 1.00 31.04 15 ARG C O 1
ATOM 4845 N N . ALA C 1 17 ? -5.654 98.522 38.679 1.00 31.72 16 ALA C N 1
ATOM 4846 C CA . ALA C 1 17 ? -4.301 98.882 38.289 1.00 30.46 16 ALA C CA 1
ATOM 4847 C C . ALA C 1 17 ? -3.577 99.453 39.495 1.00 28.46 16 ALA C C 1
ATOM 4848 O O . ALA C 1 17 ? -4.193 100.101 40.314 1.00 27.92 16 ALA C O 1
ATOM 4850 N N . GLY C 1 18 ? -2.276 99.172 39.612 1.00 26.75 17 GLY C N 1
ATOM 4851 C CA . GLY C 1 18 ? -1.448 99.815 40.630 1.00 25.34 17 GLY C CA 1
ATOM 4852 C C . GLY C 1 18 ? -1.470 99.318 42.053 1.00 24.07 17 GLY C C 1
ATOM 4853 O O . GLY C 1 18 ? -1.048 100.045 42.957 1.00 23.36 17 GLY C O 1
ATOM 4854 N N . ILE C 1 19 ? -1.919 98.082 42.259 1.00 22.96 18 ILE C N 1
ATOM 4855 C CA . ILE C 1 19 ? -1.925 97.467 43.603 1.00 21.95 18 ILE C CA 1
ATOM 4856 C C . ILE C 1 19 ? -0.490 97.164 44.031 1.00 21.26 18 ILE C C 1
ATOM 4857 O O . ILE C 1 19 ? -0.082 97.506 45.135 1.00 21.49 18 ILE C O 1
ATOM 4862 N N . VAL C 1 20 ? 0.271 96.517 43.154 1.00 20.25 19 VAL C N 1
ATOM 4863 C CA . VAL C 1 20 ? 1.666 96.158 43.471 1.00 19.95 19 VAL C CA 1
ATOM 4864 C C . VAL C 1 20 ? 2.522 97.434 43.675 1.00 20.68 19 VAL C C 1
ATOM 4865 O O . VAL C 1 20 ? 3.349 97.490 44.609 1.00 19.49 19 VAL C O 1
ATOM 4869 N N . SER C 1 21 ? 2.284 98.443 42.834 1.00 20.24 20 SER C N 1
ATOM 4870 C CA . SER C 1 21 ? 2.910 99.768 43.004 1.00 21.08 20 SER C CA 1
ATOM 4871 C C . SER C 1 21 ? 2.597 100.361 44.388 1.00 21.13 20 SER C C 1
ATOM 4872 O O . SER C 1 21 ? 3.505 100.809 45.065 1.00 21.35 20 SER C O 1
ATOM 4875 N N . ALA C 1 22 ? 1.336 100.303 44.823 1.00 20.89 21 ALA C N 1
ATOM 4876 C CA . ALA C 1 22 ? 0.932 100.885 46.117 1.00 21.56 21 ALA C CA 1
ATOM 4877 C C . ALA C 1 22 ? 1.542 100.140 47.294 1.00 21.61 21 ALA C C 1
ATOM 4878 O O . ALA C 1 22 ? 2.078 100.766 48.208 1.00 21.68 21 ALA C O 1
ATOM 4880 N N . VAL C 1 23 ? 1.492 98.807 47.250 1.00 21.12 22 VAL C N 1
ATOM 4881 C CA . VAL C 1 23 ? 1.999 97.982 48.334 1.00 20.99 22 VAL C CA 1
ATOM 4882 C C . VAL C 1 23 ? 3.547 98.046 48.420 1.00 21.41 22 VAL C C 1
ATOM 4883 O O . VAL C 1 23 ? 4.106 98.262 49.510 1.00 22.29 22 VAL C O 1
ATOM 4887 N N . SER C 1 24 ? 4.220 97.883 47.288 1.00 21.09 23 SER C N 1
ATOM 4888 C CA . SER C 1 24 ? 5.696 97.935 47.270 1.00 21.33 23 SER C CA 1
ATOM 4889 C C . SER C 1 24 ? 6.221 99.359 47.566 1.00 21.77 23 SER C C 1
ATOM 4890 O O . SER C 1 24 ? 7.234 99.499 48.248 1.00 21.71 23 SER C O 1
ATOM 4893 N N . THR C 1 25 ? 5.520 100.398 47.094 1.00 21.51 24 THR C N 1
ATOM 4894 C CA . THR C 1 25 ? 5.956 101.775 47.367 1.00 22.09 24 THR C CA 1
ATOM 4895 C C . THR C 1 25 ? 5.816 102.058 48.871 1.00 22.99 24 THR C C 1
ATOM 4896 O O . THR C 1 25 ? 6.680 102.696 49.452 1.00 23.30 24 THR C O 1
ATOM 4900 N N . PHE C 1 26 ? 4.739 101.564 49.484 1.00 23.11 25 PHE C N 1
ATOM 4901 C CA . PHE C 1 26 ? 4.550 101.692 50.921 1.00 23.58 25 PHE C CA 1
ATOM 4902 C C . PHE C 1 26 ? 5.731 101.089 51.697 1.00 23.96 25 PHE C C 1
ATOM 4903 O O . PHE C 1 26 ? 6.254 101.730 52.615 1.00 24.57 25 PHE C O 1
ATOM 4911 N N . LEU C 1 27 ? 6.131 99.868 51.333 1.00 22.68 26 LEU C N 1
ATOM 4912 C CA . LEU C 1 27 ? 7.237 99.184 52.021 1.00 22.83 26 LEU C CA 1
ATOM 4913 C C . LEU C 1 27 ? 8.577 99.898 51.782 1.00 23.87 26 LEU C C 1
ATOM 4914 O O . LEU C 1 27 ? 9.352 100.098 52.721 1.00 23.02 26 LEU C O 1
ATOM 4919 N N . PHE C 1 28 ? 8.805 100.321 50.540 1.00 24.12 27 PHE C N 1
ATOM 4920 C CA . PHE C 1 28 ? 10.009 101.086 50.164 1.00 25.11 27 PHE C CA 1
ATOM 4921 C C . PHE C 1 28 ? 10.114 102.429 50.924 1.00 26.35 27 PHE C C 1
ATOM 4922 O O . PHE C 1 28 ? 11.141 102.708 51.537 1.00 25.79 27 PHE C O 1
ATOM 4930 N N . GLU C 1 29 ? 9.044 103.220 50.896 1.00 26.69 28 GLU C N 1
ATOM 4931 C CA . GLU C 1 29 ? 9.000 104.514 51.609 1.00 28.35 28 GLU C CA 1
ATOM 4932 C C . GLU C 1 29 ? 9.089 104.358 53.135 1.00 28.60 28 GLU C C 1
ATOM 4933 O O . GLU C 1 29 ? 9.512 105.286 53.806 1.00 29.97 28 GLU C O 1
ATOM 4939 N N . ASN C 1 30 ? 8.718 103.189 53.668 1.00 28.24 29 ASN C N 1
ATOM 4940 C CA . ASN C 1 30 ? 8.854 102.863 55.100 1.00 29.06 29 ASN C CA 1
ATOM 4941 C C . ASN C 1 30 ? 10.137 102.102 55.462 1.00 28.73 29 ASN C C 1
ATOM 4942 O O . ASN C 1 30 ? 10.220 101.493 56.525 1.00 29.17 29 ASN C O 1
ATOM 4947 N N . GLY C 1 31 ? 11.139 102.155 54.587 1.00 28.75 30 GLY C N 1
ATOM 4948 C CA . GLY C 1 31 ? 12.438 101.584 54.866 1.00 29.40 30 GLY C CA 1
ATOM 4949 C C . GLY C 1 31 ? 12.533 100.076 55.019 1.00 28.70 30 GLY C C 1
ATOM 4950 O O . GLY C 1 31 ? 13.451 99.602 55.702 1.00 29.69 30 GLY C O 1
ATOM 4951 N N . GLN C 1 32 ? 11.604 99.347 54.395 1.00 27.35 31 GLN C N 1
ATOM 4952 C CA . GLN C 1 32 ? 11.573 97.878 54.414 1.00 26.85 31 GLN C CA 1
ATOM 4953 C C . GLN C 1 32 ? 12.130 97.341 53.096 1.00 26.42 31 GLN C C 1
ATOM 4954 O O . GLN C 1 32 ? 12.181 98.061 52.086 1.00 27.48 31 GLN C O 1
ATOM 4960 N N . ASN C 1 33 ? 12.556 96.080 53.129 1.00 25.07 32 ASN C N 1
ATOM 4961 C CA . ASN C 1 33 ? 13.119 95.390 51.983 1.00 24.40 32 ASN C CA 1
ATOM 4962 C C . ASN C 1 33 ? 12.378 94.084 51.742 1.00 22.55 32 ASN C C 1
ATOM 4963 O O . ASN C 1 33 ? 12.189 93.324 52.676 1.00 21.48 32 ASN C O 1
ATOM 4968 N N . ILE C 1 34 ? 11.979 93.835 50.499 1.00 21.26 33 ILE C N 1
ATOM 4969 C CA . ILE C 1 34 ? 11.257 92.635 50.142 1.00 20.52 33 ILE C CA 1
ATOM 4970 C C . ILE C 1 34 ? 12.251 91.463 50.010 1.00 20.66 33 ILE C C 1
ATOM 4971 O O . ILE C 1 34 ? 13.282 91.580 49.352 1.00 20.40 33 ILE C O 1
ATOM 4976 N N . LEU C 1 35 ? 11.934 90.356 50.682 1.00 20.66 34 LEU C N 1
ATOM 4977 C CA . LEU C 1 35 ? 12.735 89.135 50.648 1.00 21.18 34 LEU C CA 1
ATOM 4978 C C . LEU C 1 35 ? 12.153 88.074 49.688 1.00 21.04 34 LEU C C 1
ATOM 4979 O O . LEU C 1 35 ? 12.893 87.370 49.007 1.00 20.72 34 LEU C O 1
ATOM 4984 N N . ASP C 1 36 ? 10.827 87.955 49.677 1.00 21.45 35 ASP C N 1
ATOM 4985 C CA . ASP C 1 36 ? 10.115 86.930 48.926 1.00 22.28 35 ASP C CA 1
ATOM 4986 C C . ASP C 1 36 ? 8.687 87.445 48.751 1.00 21.48 35 ASP C C 1
ATOM 4987 O O . ASP C 1 36 ? 8.076 87.919 49.709 1.00 21.91 35 ASP C O 1
ATOM 4992 N N . ALA C 1 37 ? 8.176 87.399 47.530 1.00 19.88 36 ALA C N 1
ATOM 4993 C CA . ALA C 1 37 ? 6.832 87.884 47.269 1.00 19.19 36 ALA C CA 1
ATOM 4994 C C . ALA C 1 37 ? 6.231 87.216 46.054 1.00 18.28 36 ALA C C 1
ATOM 4995 O O . ALA C 1 37 ? 6.945 86.804 45.155 1.00 17.50 36 ALA C O 1
ATOM 4997 N N . GLN C 1 38 ? 4.914 87.074 46.083 1.00 18.77 37 GLN C N 1
ATOM 4998 C CA . GLN C 1 38 ? 4.146 86.473 45.003 1.00 19.22 37 GLN C CA 1
ATOM 4999 C C . GLN C 1 38 ? 2.858 87.250 44.829 1.00 18.20 37 GLN C C 1
ATOM 5000 O O . GLN C 1 38 ? 2.285 87.737 45.806 1.00 18.27 37 GLN C O 1
ATOM 5006 N N . GLN C 1 39 ? 2.434 87.386 43.584 1.00 17.45 38 GLN C N 1
ATOM 5007 C CA . GLN C 1 39 ? 1.175 88.037 43.238 1.00 17.65 38 GLN C CA 1
ATOM 5008 C C . GLN C 1 39 ? 0.433 87.200 42.210 1.00 17.53 38 GLN C C 1
ATOM 5009 O O . GLN C 1 39 ? 1.050 86.551 41.361 1.00 17.91 38 GLN C O 1
ATOM 5015 N N . TYR C 1 40 ? -0.882 87.200 42.307 1.00 17.93 39 TYR C N 1
ATOM 5016 C CA . TYR C 1 40 ? -1.726 86.510 41.355 1.00 18.25 39 TYR C CA 1
ATOM 5017 C C . TYR C 1 40 ? -3.024 87.274 41.143 1.00 18.42 39 TYR C C 1
ATOM 5018 O O . TYR C 1 40 ? -3.658 87.770 42.108 1.00 17.69 39 TYR C O 1
ATOM 5027 N N . ASN C 1 41 ? -3.408 87.359 39.868 1.00 18.97 40 ASN C N 1
ATOM 5028 C CA . ASN C 1 41 ? -4.621 88.050 39.465 1.00 19.36 40 ASN C CA 1
ATOM 5029 C C . ASN C 1 41 ? -5.609 87.014 38.970 1.00 19.83 40 ASN C C 1
ATOM 5030 O O . ASN C 1 41 ? -5.380 86.389 37.923 1.00 20.24 40 ASN C O 1
ATOM 5035 N N . ASP C 1 42 ? -6.666 86.787 39.744 1.00 20.61 41 ASP C N 1
ATOM 5036 C CA . ASP C 1 42 ? -7.755 85.925 39.315 1.00 21.31 41 ASP C CA 1
ATOM 5037 C C . ASP C 1 42 ? -8.658 86.776 38.405 1.00 22.46 41 ASP C C 1
ATOM 5038 O O . ASP C 1 42 ? -9.559 87.507 38.879 1.00 22.54 41 ASP C O 1
ATOM 5043 N N . THR C 1 43 ? -8.429 86.643 37.100 1.00 23.40 42 THR C N 1
ATOM 5044 C CA . THR C 1 43 ? -9.175 87.414 36.098 1.00 25.28 42 THR C CA 1
ATOM 5045 C C . THR C 1 43 ? -10.623 86.937 35.884 1.00 26.65 42 THR C C 1
ATOM 5046 O O . THR C 1 43 ? -11.415 87.672 35.330 1.00 27.59 42 THR C O 1
ATOM 5050 N N . GLU C 1 44 ? -10.959 85.723 36.320 1.00 27.39 43 GLU C N 1
ATOM 5051 C CA . GLU C 1 44 ? -12.334 85.224 36.259 1.00 28.56 43 GLU C CA 1
ATOM 5052 C C . GLU C 1 44 ? -13.164 85.884 37.360 1.00 28.24 43 GLU C C 1
ATOM 5053 O O . GLU C 1 44 ? -14.280 86.316 37.090 1.00 30.06 43 GLU C O 1
ATOM 5059 N N . SER C 1 45 ? -12.648 85.928 38.585 1.00 27.07 44 SER C N 1
ATOM 5060 C CA . SER C 1 45 ? -13.380 86.543 39.717 1.00 27.07 44 SER C CA 1
ATOM 5061 C C . SER C 1 45 ? -13.101 88.043 39.881 1.00 27.53 44 SER C C 1
ATOM 5062 O O . SER C 1 45 ? -13.843 88.704 40.613 1.00 29.54 44 SER C O 1
ATOM 5065 N N . GLY C 1 46 ? -12.061 88.565 39.222 1.00 25.66 45 GLY C N 1
ATOM 5066 C CA . GLY C 1 46 ? -11.671 89.968 39.314 1.00 24.87 45 GLY C CA 1
ATOM 5067 C C . GLY C 1 46 ? -11.045 90.361 40.649 1.00 23.67 45 GLY C C 1
ATOM 5068 O O . GLY C 1 46 ? -11.289 91.465 41.149 1.00 22.83 45 GLY C O 1
ATOM 5069 N N . HIS C 1 47 ? -10.203 89.473 41.194 1.00 22.13 46 HIS C N 1
ATOM 5070 C CA . HIS C 1 47 ? -9.567 89.671 42.494 1.00 21.72 46 HIS C CA 1
ATOM 5071 C C . HIS C 1 47 ? -8.073 89.455 42.381 1.00 19.87 46 HIS C C 1
ATOM 5072 O O . HIS C 1 47 ? -7.621 88.617 41.609 1.00 19.41 46 HIS C O 1
ATOM 5079 N N . PHE C 1 48 ? -7.334 90.246 43.153 1.00 19.77 47 PHE C N 1
ATOM 5080 C CA . PHE C 1 48 ? -5.879 90.248 43.170 1.00 19.20 47 PHE C CA 1
ATOM 5081 C C . PHE C 1 48 ? -5.410 89.753 44.515 1.00 18.55 47 PHE C C 1
ATOM 5082 O O . PHE C 1 48 ? -6.033 90.068 45.532 1.00 18.63 47 PHE C O 1
ATOM 5090 N N . PHE C 1 49 ? -4.290 89.033 44.510 1.00 17.87 48 PHE C N 1
ATOM 5091 C CA . PHE C 1 49 ? -3.757 88.355 45.688 1.00 17.75 48 PHE C CA 1
ATOM 5092 C C . PHE C 1 49 ? -2.268 88.588 45.808 1.00 18.06 48 PHE C C 1
ATOM 5093 O O . PHE C 1 49 ? -1.561 88.525 44.787 1.00 19.28 48 PHE C O 1
ATOM 5109 N N . ARG C 1 51 ? 1.282 87.952 48.575 1.00 18.32 50 ARG C N 1
ATOM 5110 C CA . ARG C 1 51 ? 2.001 87.522 49.759 1.00 18.79 50 ARG C CA 1
ATOM 5111 C C . ARG C 1 51 ? 3.360 88.205 49.663 1.00 18.67 50 ARG C C 1
ATOM 5112 O O . ARG C 1 51 ? 4.034 88.063 48.640 1.00 19.20 50 ARG C O 1
ATOM 5120 N N . VAL C 1 52 ? 3.745 88.940 50.707 1.00 18.52 51 VAL C N 1
ATOM 5121 C CA . VAL C 1 52 ? 5.023 89.631 50.734 1.00 18.60 51 VAL C CA 1
ATOM 5122 C C . VAL C 1 52 ? 5.698 89.404 52.094 1.00 18.27 51 VAL C C 1
ATOM 5123 O O . VAL C 1 52 ? 5.105 89.685 53.132 1.00 18.28 51 VAL C O 1
ATOM 5127 N N . VAL C 1 53 ? 6.911 88.874 52.049 1.00 17.99 52 VAL C N 1
ATOM 5128 C CA . VAL C 1 53 ? 7.770 88.678 53.198 1.00 18.26 52 VAL C CA 1
ATOM 5129 C C . VAL C 1 53 ? 8.821 89.773 53.076 1.00 19.05 52 VAL C C 1
ATOM 5130 O O . VAL C 1 53 ? 9.446 89.915 52.012 1.00 18.76 52 VAL C O 1
ATOM 5134 N N . PHE C 1 54 ? 9.011 90.528 54.161 1.00 19.64 53 PHE C N 1
ATOM 5135 C CA . PHE C 1 54 ? 9.941 91.656 54.197 1.00 20.90 53 PHE C CA 1
ATOM 5136 C C . PHE C 1 54 ? 10.605 91.836 55.570 1.00 22.19 53 PHE C C 1
ATOM 5137 O O . PHE C 1 54 ? 10.172 91.232 56.562 1.00 22.44 53 PHE C O 1
ATOM 5145 N N . ASN C 1 55 ? 11.672 92.627 55.594 1.00 23.05 54 ASN C N 1
ATOM 5146 C CA . ASN C 1 55 ? 12.369 92.982 56.828 1.00 24.84 54 ASN C CA 1
ATOM 5147 C C . ASN C 1 55 ? 12.860 94.426 56.775 1.00 26.07 54 ASN C C 1
ATOM 5148 O O . ASN C 1 55 ? 12.754 95.081 55.723 1.00 25.43 54 ASN C O 1
ATOM 5153 N N . ALA C 1 56 ? 13.375 94.914 57.903 1.00 27.37 55 ALA C N 1
ATOM 5154 C CA . ALA C 1 56 ? 13.918 96.279 57.989 1.00 29.04 55 ALA C CA 1
ATOM 5155 C C . ALA C 1 56 ? 15.139 96.422 57.105 1.00 30.30 55 ALA C C 1
ATOM 5156 O O . ALA C 1 56 ? 15.954 95.503 57.066 1.00 30.67 55 ALA C O 1
ATOM 5158 N N . ALA C 1 57 ? 15.226 97.538 56.377 1.00 31.55 56 ALA C N 1
ATOM 5159 C CA . ALA C 1 57 ? 16.410 97.906 55.587 1.00 33.35 56 ALA C CA 1
ATOM 5160 C C . ALA C 1 57 ? 16.913 99.236 56.188 1.00 35.11 56 ALA C C 1
ATOM 5161 O O . ALA C 1 57 ? 17.531 99.193 57.240 1.00 36.18 56 ALA C O 1
ATOM 5163 N N . ALA C 1 58 ? 16.600 100.396 55.587 1.00 36.57 57 ALA C N 1
ATOM 5164 C CA . ALA C 1 58 ? 17.032 101.703 56.122 1.00 38.47 57 ALA C CA 1
ATOM 5165 C C . ALA C 1 58 ? 16.305 102.154 57.401 1.00 39.84 57 ALA C C 1
ATOM 5166 O O . ALA C 1 58 ? 16.795 103.042 58.080 1.00 41.00 57 ALA C O 1
ATOM 5168 N N . LYS C 1 59 ? 15.145 101.564 57.719 1.00 40.29 58 LYS C N 1
ATOM 5169 C CA . LYS C 1 59 ? 14.353 101.937 58.915 1.00 41.16 58 LYS C CA 1
ATOM 5170 C C . LYS C 1 59 ? 13.798 100.707 59.640 1.00 40.38 58 LYS C C 1
ATOM 5171 O O . LYS C 1 59 ? 13.182 99.845 59.004 1.00 39.16 58 LYS C O 1
ATOM 5177 N N . VAL C 1 60 ? 14.008 100.642 60.958 1.00 40.46 59 VAL C N 1
ATOM 5178 C CA . VAL C 1 60 ? 13.426 99.592 61.788 1.00 39.89 59 VAL C CA 1
ATOM 5179 C C . VAL C 1 60 ? 12.113 100.181 62.322 1.00 39.87 59 VAL C C 1
ATOM 5180 O O . VAL C 1 60 ? 12.142 100.965 63.274 1.00 40.50 59 VAL C O 1
ATOM 5184 N N . ILE C 1 61 ? 10.996 99.835 61.665 1.00 38.74 60 ILE C N 1
ATOM 5185 C CA A ILE C 1 61 ? 9.649 100.303 62.037 0.50 38.88 60 ILE C CA 1
ATOM 5186 C CA B ILE C 1 61 ? 9.658 100.306 62.052 0.50 38.91 60 ILE C CA 1
ATOM 5187 C C . ILE C 1 61 ? 8.901 99.157 62.742 1.00 38.22 60 ILE C C 1
ATOM 5188 O O . ILE C 1 61 ? 8.830 98.047 62.194 1.00 37.51 60 ILE C O 1
ATOM 5197 N N . PRO C 1 62 ? 8.340 99.407 63.957 1.00 38.72 61 PRO C N 1
ATOM 5198 C CA . PRO C 1 62 ? 7.597 98.315 64.608 1.00 38.06 61 PRO C CA 1
ATOM 5199 C C . PRO C 1 62 ? 6.325 97.903 63.843 1.00 36.91 61 PRO C C 1
ATOM 5200 O O . PRO C 1 62 ? 5.739 98.724 63.132 1.00 37.24 61 PRO C O 1
ATOM 5204 N N . LEU C 1 63 ? 5.941 96.638 63.990 1.00 36.38 62 LEU C N 1
ATOM 5205 C CA . LEU C 1 63 ? 4.753 96.041 63.346 1.00 35.00 62 LEU C CA 1
ATOM 5206 C C . LEU C 1 63 ? 3.483 96.863 63.544 1.00 35.32 62 LEU C C 1
ATOM 5207 O O . LEU C 1 63 ? 2.775 97.142 62.575 1.00 35.03 62 LEU C O 1
ATOM 5212 N N . ALA C 1 64 ? 3.220 97.275 64.793 1.00 35.68 63 ALA C N 1
ATOM 5213 C CA . ALA C 1 64 ? 2.041 98.095 65.120 1.00 35.50 63 ALA C CA 1
ATOM 5214 C C . ALA C 1 64 ? 1.959 99.359 64.260 1.00 35.46 63 ALA C C 1
ATOM 5215 O O . ALA C 1 64 ? 0.878 99.697 63.781 1.00 35.64 63 ALA C O 1
ATOM 5217 N N . SER C 1 65 ? 3.116 100.003 64.036 1.00 35.20 64 SER C N 1
ATOM 5218 C CA A SER C 1 65 ? 3.202 101.220 63.225 0.50 35.21 64 SER C CA 1
ATOM 5219 C CA B SER C 1 65 ? 3.214 101.218 63.230 0.50 35.12 64 SER C CA 1
ATOM 5220 C C . SER C 1 65 ? 3.023 100.919 61.738 1.00 34.18 64 SER C C 1
ATOM 5221 O O . SER C 1 65 ? 2.387 101.697 61.019 1.00 33.79 64 SER C O 1
ATOM 5226 N N . LEU C 1 66 ? 3.599 99.809 61.271 1.00 33.23 65 LEU C N 1
ATOM 5227 C CA . LEU C 1 66 ? 3.460 99.390 59.862 1.00 32.76 65 LEU C CA 1
ATOM 5228 C C . LEU C 1 66 ? 1.990 99.040 59.555 1.00 32.12 65 LEU C C 1
ATOM 5229 O O . LEU C 1 66 ? 1.473 99.430 58.505 1.00 32.03 65 LEU C O 1
ATOM 5234 N N . ARG C 1 67 ? 1.332 98.337 60.485 1.00 31.89 66 ARG C N 1
ATOM 5235 C CA . ARG C 1 67 ? -0.110 98.011 60.374 1.00 31.18 66 ARG C CA 1
ATOM 5236 C C . ARG C 1 67 ? -0.960 99.267 60.219 1.00 31.43 66 ARG C C 1
ATOM 5237 O O . ARG C 1 67 ? -1.764 99.365 59.284 1.00 30.11 66 ARG C O 1
ATOM 5245 N N . THR C 1 68 ? -0.727 100.244 61.102 1.00 32.20 67 THR C N 1
ATOM 5246 C CA . THR C 1 68 ? -1.411 101.542 61.070 1.00 32.72 67 THR C CA 1
ATOM 5247 C C . THR C 1 68 ? -1.219 102.241 59.721 1.00 32.59 67 THR C C 1
ATOM 5248 O O . THR C 1 68 ? -2.187 102.646 59.086 1.00 32.16 67 THR C O 1
ATOM 5252 N N . GLY C 1 69 ? 0.034 102.368 59.287 1.00 32.81 68 GLY C N 1
ATOM 5253 C CA . GLY C 1 69 ? 0.345 102.944 57.984 1.00 32.96 68 GLY C CA 1
ATOM 5254 C C . GLY C 1 69 ? -0.289 102.201 56.814 1.00 32.21 68 GLY C C 1
ATOM 5255 O O . GLY C 1 69 ? -0.867 102.827 55.926 1.00 32.19 68 GLY C O 1
ATOM 5256 N N . PHE C 1 70 ? -0.189 100.868 56.823 1.00 32.18 69 PHE C N 1
ATOM 5257 C CA . PHE C 1 70 ? -0.752 100.051 55.741 1.00 31.58 69 PHE C CA 1
ATOM 5258 C C . PHE C 1 70 ? -2.290 100.117 55.654 1.00 32.63 69 PHE C C 1
ATOM 5259 O O . PHE C 1 70 ? -2.847 99.943 54.561 1.00 32.33 69 PHE C O 1
ATOM 5267 N N . GLY C 1 71 ? -2.956 100.372 56.791 1.00 33.87 70 GLY C N 1
ATOM 5268 C CA . GLY C 1 71 ? -4.421 100.549 56.870 1.00 34.50 70 GLY C CA 1
ATOM 5269 C C . GLY C 1 71 ? -5.006 101.567 55.905 1.00 35.01 70 GLY C C 1
ATOM 5270 O O . GLY C 1 71 ? -6.130 101.397 55.445 1.00 35.72 70 GLY C O 1
ATOM 5271 N N . VAL C 1 72 ? -4.250 102.625 55.602 1.00 35.50 71 VAL C N 1
ATOM 5272 C CA . VAL C 1 72 ? -4.658 103.656 54.625 1.00 35.43 71 VAL C CA 1
ATOM 5273 C C . VAL C 1 72 ? -4.752 103.074 53.215 1.00 34.16 71 VAL C C 1
ATOM 5274 O O . VAL C 1 72 ? -5.690 103.353 52.460 1.00 34.20 71 VAL C O 1
ATOM 5278 N N . ILE C 1 73 ? -3.738 102.297 52.856 1.00 32.61 72 ILE C N 1
ATOM 5279 C CA . ILE C 1 73 ? -3.696 101.610 51.561 1.00 31.27 72 ILE C CA 1
ATOM 5280 C C . ILE C 1 73 ? -4.827 100.581 51.500 1.00 30.22 72 ILE C C 1
ATOM 5281 O O . ILE C 1 73 ? -5.541 100.519 50.513 1.00 29.51 72 ILE C O 1
ATOM 5286 N N . ALA C 1 74 ? -5.002 99.818 52.566 1.00 29.90 73 ALA C N 1
ATOM 5287 C CA . ALA C 1 74 ? -6.053 98.795 52.608 1.00 30.06 73 ALA C CA 1
ATOM 5288 C C . ALA C 1 74 ? -7.459 99.358 52.426 1.00 30.66 73 ALA C C 1
ATOM 5289 O O . ALA C 1 74 ? -8.264 98.743 51.740 1.00 29.91 73 ALA C O 1
ATOM 5291 N N . ALA C 1 75 ? -7.718 100.549 52.983 1.00 31.61 74 ALA C N 1
ATOM 5292 C CA . ALA C 1 75 ? -9.016 101.203 52.874 1.00 32.75 74 ALA C CA 1
ATOM 5293 C C . ALA C 1 75 ? -9.289 101.649 51.448 1.00 33.21 74 ALA C C 1
ATOM 5294 O O . ALA C 1 75 ? -10.385 101.415 50.934 1.00 34.29 74 ALA C O 1
ATOM 5296 N N . LYS C 1 76 ? -8.297 102.281 50.815 1.00 32.84 75 LYS C N 1
ATOM 5297 C CA . LYS C 1 76 ? -8.392 102.734 49.418 1.00 32.62 75 LYS C CA 1
ATOM 5298 C C . LYS C 1 76 ? -8.677 101.613 48.440 1.00 31.39 75 LYS C C 1
ATOM 5299 O O . LYS C 1 76 ? -9.488 101.788 47.530 1.00 31.58 75 LYS C O 1
ATOM 5305 N N . PHE C 1 77 ? -7.959 100.498 48.591 1.00 30.00 76 PHE C N 1
ATOM 5306 C CA . PHE C 1 77 ? -8.110 99.335 47.706 1.00 29.01 76 PHE C CA 1
ATOM 5307 C C . PHE C 1 77 ? -9.128 98.277 48.179 1.00 28.45 76 PHE C C 1
ATOM 5308 O O . PHE C 1 77 ? -9.315 97.285 47.483 1.00 27.51 76 PHE C O 1
ATOM 5316 N N . THR C 1 78 ? -9.799 98.505 49.318 1.00 28.30 77 THR C N 1
ATOM 5317 C CA . THR C 1 78 ? -10.807 97.578 49.882 1.00 28.14 77 THR C CA 1
ATOM 5318 C C . THR C 1 78 ? -10.215 96.181 50.082 1.00 26.44 77 THR C C 1
ATOM 5319 O O . THR C 1 78 ? -10.764 95.177 49.636 1.00 26.07 77 THR C O 1
ATOM 5331 N N . GLY C 1 80 ? -8.789 92.853 52.123 1.00 23.66 79 GLY C N 1
ATOM 5332 C CA . GLY C 1 80 ? -8.857 91.936 53.232 1.00 24.49 79 GLY C CA 1
ATOM 5333 C C . GLY C 1 80 ? -7.371 91.640 53.378 1.00 24.57 79 GLY C C 1
ATOM 5334 O O . GLY C 1 80 ? -6.702 91.292 52.387 1.00 23.47 79 GLY C O 1
ATOM 5335 N N . TRP C 1 81 ? -6.824 91.834 54.573 1.00 25.00 80 TRP C N 1
ATOM 5336 C CA . TRP C 1 81 ? -5.379 91.644 54.761 1.00 24.30 80 TRP C CA 1
ATOM 5337 C C . TRP C 1 81 ? -4.979 91.261 56.164 1.00 24.79 80 TRP C C 1
ATOM 5338 O O . TRP C 1 81 ? -5.745 91.452 57.126 1.00 24.63 80 TRP C O 1
ATOM 5349 N N . HIS C 1 82 ? -3.748 90.774 56.254 1.00 23.64 81 HIS C N 1
ATOM 5350 C CA . HIS C 1 82 ? -3.139 90.399 57.514 1.00 24.52 81 HIS C CA 1
ATOM 5351 C C . HIS C 1 82 ? -1.631 90.624 57.432 1.00 23.70 81 HIS C C 1
ATOM 5352 O O . HIS C 1 82 ? -1.025 90.255 56.431 1.00 22.78 81 HIS C O 1
ATOM 5367 N N . ARG C 1 84 ? 1.861 90.109 59.999 1.00 24.21 83 ARG C N 1
ATOM 5368 C CA . ARG C 1 84 ? 2.377 89.566 61.248 1.00 25.02 83 ARG C CA 1
ATOM 5369 C C . ARG C 1 84 ? 3.884 89.358 61.204 1.00 25.31 83 ARG C C 1
ATOM 5370 O O . ARG C 1 84 ? 4.495 89.325 60.140 1.00 24.28 83 ARG C O 1
ATOM 5378 N N . ASP C 1 85 ? 4.460 89.199 62.386 1.00 26.81 84 ASP C N 1
ATOM 5379 C CA . ASP C 1 85 ? 5.852 88.837 62.532 1.00 27.75 84 ASP C CA 1
ATOM 5380 C C . ASP C 1 85 ? 5.898 87.332 62.302 1.00 27.85 84 ASP C C 1
ATOM 5381 O O . ASP C 1 85 ? 5.173 86.590 62.962 1.00 27.30 84 ASP C O 1
ATOM 5386 N N . ARG C 1 86 ? 6.796 86.892 61.419 1.00 28.69 85 ARG C N 1
ATOM 5387 C CA . ARG C 1 86 ? 6.979 85.458 61.071 1.00 29.78 85 ARG C CA 1
ATOM 5388 C C . ARG C 1 86 ? 7.267 84.584 62.298 1.00 30.43 85 ARG C C 1
ATOM 5389 O O . ARG C 1 86 ? 6.876 83.434 62.323 1.00 30.31 85 ARG C O 1
ATOM 5397 N N . GLU C 1 87 ? 7.979 85.132 63.280 1.00 31.74 86 GLU C N 1
ATOM 5398 C CA . GLU C 1 87 ? 8.278 84.412 64.529 1.00 32.92 86 GLU C CA 1
ATOM 5399 C C . GLU C 1 87 ? 7.092 84.244 65.481 1.00 31.74 86 GLU C C 1
ATOM 5400 O O . GLU C 1 87 ? 7.167 83.401 66.373 1.00 32.82 86 GLU C O 1
ATOM 5406 N N . THR C 1 88 ? 6.009 85.001 65.292 1.00 30.30 87 THR C N 1
ATOM 5407 C CA . THR C 1 88 ? 4.818 84.871 66.133 1.00 29.57 87 THR C CA 1
ATOM 5408 C C . THR C 1 88 ? 4.041 83.624 65.716 1.00 28.25 87 THR C C 1
ATOM 5409 O O . THR C 1 88 ? 3.458 83.574 64.637 1.00 28.69 87 THR C O 1
ATOM 5413 N N . ARG C 1 89 ? 4.062 82.606 66.567 1.00 26.98 88 ARG C N 1
ATOM 5414 C CA . ARG C 1 89 ? 3.317 81.382 66.298 1.00 25.94 88 ARG C CA 1
ATOM 5415 C C . ARG C 1 89 ? 1.827 81.617 66.502 1.00 24.10 88 ARG C C 1
ATOM 5416 O O . ARG C 1 89 ? 1.419 82.263 67.455 1.00 24.92 88 ARG C O 1
ATOM 5424 N N . ARG C 1 90 ? 1.016 81.077 65.606 1.00 22.80 89 ARG C N 1
ATOM 5425 C CA . ARG C 1 90 ? -0.440 81.090 65.767 1.00 22.19 89 ARG C CA 1
ATOM 5426 C C . ARG C 1 90 ? -0.836 80.120 66.894 1.00 22.25 89 ARG C C 1
ATOM 5427 O O . ARG C 1 90 ? -0.163 79.096 67.127 1.00 21.23 89 ARG C O 1
ATOM 5435 N N . LYS C 1 91 ? -1.910 80.481 67.587 1.00 22.46 90 LYS C N 1
ATOM 5436 C CA . LYS C 1 91 ? -2.463 79.706 68.690 1.00 23.20 90 LYS C CA 1
ATOM 5437 C C . LYS C 1 91 ? -3.478 78.789 68.020 1.00 21.27 90 LYS C C 1
ATOM 5438 O O . LYS C 1 91 ? -4.409 79.256 67.334 1.00 20.87 90 LYS C O 1
ATOM 5444 N N . VAL C 1 92 ? -3.232 77.482 68.107 1.00 19.85 91 VAL C N 1
ATOM 5445 C CA . VAL C 1 92 ? -4.092 76.467 67.437 1.00 17.93 91 VAL C CA 1
ATOM 5446 C C . VAL C 1 92 ? -4.780 75.510 68.416 1.00 18.69 91 VAL C C 1
ATOM 5447 O O . VAL C 1 92 ? -4.126 74.951 69.310 1.00 18.96 91 VAL C O 1
ATOM 5459 N N . LEU C 1 94 ? -7.178 72.001 68.685 1.00 17.27 93 LEU C N 1
ATOM 5460 C CA . LEU C 1 94 ? -7.448 70.773 67.967 1.00 17.57 93 LEU C CA 1
ATOM 5461 C C . LEU C 1 94 ? -8.671 70.105 68.549 1.00 18.46 93 LEU C C 1
ATOM 5462 O O . LEU C 1 94 ? -8.739 69.888 69.769 1.00 19.25 93 LEU C O 1
ATOM 5467 N N . LEU C 1 95 ? -9.645 69.800 67.702 1.00 18.44 94 LEU C N 1
ATOM 5468 C CA . LEU C 1 95 ? -10.878 69.123 68.099 1.00 19.35 94 LEU C CA 1
ATOM 5469 C C . LEU C 1 95 ? -10.777 67.680 67.590 1.00 19.34 94 LEU C C 1
ATOM 5470 O O . LEU C 1 95 ? -10.376 67.454 66.453 1.00 18.92 94 LEU C O 1
ATOM 5475 N N . VAL C 1 96 ? -11.158 66.730 68.446 1.00 20.45 95 VAL C N 1
ATOM 5476 C CA A VAL C 1 96 ? -11.087 65.283 68.159 0.50 19.58 95 VAL C CA 1
ATOM 5477 C CA B VAL C 1 96 ? -11.079 65.294 68.148 0.50 20.07 95 VAL C CA 1
ATOM 5478 C C . VAL C 1 96 ? -12.303 64.596 68.758 1.00 21.47 95 VAL C C 1
ATOM 5479 O O . VAL C 1 96 ? -12.850 65.069 69.758 1.00 22.15 95 VAL C O 1
ATOM 5486 N N . SER C 1 97 ? -12.713 63.483 68.144 1.00 22.08 96 SER C N 1
ATOM 5487 C CA . SER C 1 97 ? -13.825 62.703 68.565 1.00 23.70 96 SER C CA 1
ATOM 5488 C C . SER C 1 97 ? -13.352 61.292 68.963 1.00 25.52 96 SER C C 1
ATOM 5489 O O . SER C 1 97 ? -13.279 61.016 70.168 1.00 26.05 96 SER C O 1
ATOM 5492 N N . GLN C 1 98 ? -13.033 60.424 67.999 1.00 26.09 97 GLN C N 1
ATOM 5493 C CA . GLN C 1 98 ? -12.605 59.037 68.283 1.00 28.27 97 GLN C CA 1
ATOM 5494 C C . GLN C 1 98 ? -11.260 58.685 67.621 1.00 27.83 97 GLN C C 1
ATOM 5495 O O . GLN C 1 98 ? -10.349 58.218 68.299 1.00 28.34 97 GLN C O 1
ATOM 5501 N N . SER C 1 99 ? -11.141 58.941 66.322 1.00 27.43 98 SER C N 1
ATOM 5502 C CA . SER C 1 99 ? -9.909 58.692 65.558 1.00 27.21 98 SER C CA 1
ATOM 5503 C C . SER C 1 99 ? -8.782 59.605 66.034 1.00 26.15 98 SER C C 1
ATOM 5504 O O . SER C 1 99 ? -8.987 60.805 66.096 1.00 25.33 98 SER C O 1
ATOM 5507 N N . ASP C 1 100 ? -7.618 59.033 66.364 1.00 24.73 99 ASP C N 1
ATOM 5508 C CA . ASP C 1 100 ? -6.479 59.782 66.915 1.00 25.21 99 ASP C CA 1
ATOM 5509 C C . ASP C 1 100 ? -5.317 60.055 65.939 1.00 24.34 99 ASP C C 1
ATOM 5510 O O . ASP C 1 100 ? -4.298 60.619 66.346 1.00 25.20 99 ASP C O 1
ATOM 5515 N N . HIS C 1 101 ? -5.454 59.629 64.687 1.00 23.76 100 HIS C N 1
ATOM 5516 C CA . HIS C 1 101 ? -4.353 59.713 63.697 1.00 23.03 100 HIS C CA 1
ATOM 5517 C C . HIS C 1 101 ? -3.934 61.111 63.315 1.00 22.08 100 HIS C C 1
ATOM 5518 O O . HIS C 1 101 ? -2.729 61.378 63.246 1.00 20.45 100 HIS C O 1
ATOM 5525 N N . CYS C 1 102 ? -4.918 61.981 63.049 1.00 21.34 101 CYS C N 1
ATOM 5526 C CA . CYS C 1 102 ? -4.634 63.384 62.714 1.00 21.65 101 CYS C CA 1
ATOM 5527 C C . CYS C 1 102 ? -4.063 64.112 63.947 1.00 21.36 101 CYS C C 1
ATOM 5528 O O . CYS C 1 102 ? -3.045 64.799 63.843 1.00 19.96 101 CYS C O 1
ATOM 5531 N N . LEU C 1 103 ? -4.700 63.922 65.119 1.00 21.35 102 LEU C N 1
ATOM 5532 C CA . LEU C 1 103 ? -4.194 64.497 66.391 1.00 20.82 102 LEU C CA 1
ATOM 5533 C C . LEU C 1 103 ? -2.731 64.098 66.585 1.00 20.55 102 LEU C C 1
ATOM 5534 O O . LEU C 1 103 ? -1.890 64.955 66.764 1.00 18.50 102 LEU C O 1
ATOM 5539 N N . ALA C 1 104 ? -2.444 62.789 66.525 1.00 20.27 103 ALA C N 1
ATOM 5540 C CA . ALA C 1 104 ? -1.068 62.285 66.732 1.00 20.71 103 ALA C CA 1
ATOM 5541 C C . ALA C 1 104 ? -0.074 62.872 65.739 1.00 20.41 103 ALA C C 1
ATOM 5542 O O . ALA C 1 104 ? 1.032 63.215 66.134 1.00 19.51 103 ALA C O 1
ATOM 5544 N N . ASP C 1 105 ? -0.463 62.944 64.455 1.00 20.08 104 ASP C N 1
ATOM 5545 C CA . ASP C 1 105 ? 0.443 63.499 63.407 1.00 20.18 104 ASP C CA 1
ATOM 5546 C C . ASP C 1 105 ? 0.760 64.964 63.602 1.00 19.75 104 ASP C C 1
ATOM 5547 O O . ASP C 1 105 ? 1.915 65.367 63.440 1.00 20.25 104 ASP C O 1
ATOM 5552 N N . ILE C 1 106 ? -0.248 65.748 63.959 1.00 19.08 105 ILE C N 1
ATOM 5553 C CA . ILE C 1 106 ? -0.073 67.207 64.149 1.00 19.34 105 ILE C CA 1
ATOM 5554 C C . ILE C 1 106 ? 0.838 67.448 65.327 1.00 20.18 105 ILE C C 1
ATOM 5555 O O . ILE C 1 106 ? 1.757 68.249 65.221 1.00 20.42 105 ILE C O 1
ATOM 5560 N N . LEU C 1 107 ? 0.592 66.746 66.436 1.00 20.89 106 LEU C N 1
ATOM 5561 C CA . LEU C 1 107 ? 1.460 66.870 67.616 1.00 21.84 106 LEU C CA 1
ATOM 5562 C C . LEU C 1 107 ? 2.881 66.449 67.274 1.00 21.97 106 LEU C C 1
ATOM 5563 O O . LEU C 1 107 ? 3.799 67.141 67.629 1.00 22.73 106 LEU C O 1
ATOM 5568 N N . TYR C 1 108 ? 3.057 65.357 66.530 1.00 22.77 107 TYR C N 1
ATOM 5569 C CA . TYR C 1 108 ? 4.401 64.966 66.076 1.00 22.62 107 TYR C CA 1
ATOM 5570 C C . TYR C 1 108 ? 5.066 66.075 65.246 1.00 22.91 107 TYR C C 1
ATOM 5571 O O . TYR C 1 108 ? 6.192 66.485 65.551 1.00 22.45 107 TYR C O 1
ATOM 5580 N N . ARG C 1 109 ? 4.352 66.562 64.231 1.00 23.54 108 ARG C N 1
ATOM 5581 C CA . ARG C 1 109 ? 4.882 67.606 63.339 1.00 24.38 108 ARG C CA 1
ATOM 5582 C C . ARG C 1 109 ? 5.224 68.915 64.065 1.00 24.72 108 ARG C C 1
ATOM 5583 O O . ARG C 1 109 ? 6.195 69.590 63.678 1.00 25.04 108 ARG C O 1
ATOM 5591 N N . TRP C 1 110 ? 4.468 69.210 65.126 1.00 23.65 109 TRP C N 1
ATOM 5592 C CA . TRP C 1 110 ? 4.727 70.356 65.970 1.00 24.93 109 TRP C CA 1
ATOM 5593 C C . TRP C 1 110 ? 5.977 70.124 66.810 1.00 25.63 109 TRP C C 1
ATOM 5594 O O . TRP C 1 110 ? 6.839 70.996 66.825 1.00 25.20 109 TRP C O 1
ATOM 5605 N N . ARG C 1 111 ? 6.051 68.972 67.490 1.00 26.75 110 ARG C N 1
ATOM 5606 C CA A ARG C 1 111 ? 7.211 68.665 68.338 0.50 28.08 110 ARG C CA 1
ATOM 5607 C CA B ARG C 1 111 ? 7.208 68.580 68.330 0.50 28.02 110 ARG C CA 1
ATOM 5608 C C . ARG C 1 111 ? 8.553 68.616 67.603 1.00 28.40 110 ARG C C 1
ATOM 5609 O O . ARG C 1 111 ? 9.567 68.978 68.190 1.00 29.48 110 ARG C O 1
ATOM 5624 N N . VAL C 1 112 ? 8.560 68.214 66.332 1.00 28.71 111 VAL C N 1
ATOM 5625 C CA . VAL C 1 112 ? 9.803 68.162 65.524 1.00 29.38 111 VAL C CA 1
ATOM 5626 C C . VAL C 1 112 ? 10.129 69.450 64.748 1.00 29.62 111 VAL C C 1
ATOM 5627 O O . VAL C 1 112 ? 11.112 69.472 64.009 1.00 30.00 111 VAL C O 1
ATOM 5631 N N . GLY C 1 113 ? 9.324 70.505 64.909 1.00 29.84 112 GLY C N 1
ATOM 5632 C CA . GLY C 1 113 ? 9.554 71.784 64.233 1.00 30.49 112 GLY C CA 1
ATOM 5633 C C . GLY C 1 113 ? 8.966 71.969 62.845 1.00 30.39 112 GLY C C 1
ATOM 5634 O O . GLY C 1 113 ? 9.252 72.986 62.208 1.00 31.72 112 GLY C O 1
ATOM 5635 N N . ASP C 1 114 ? 8.131 71.037 62.375 1.00 30.20 113 ASP C N 1
ATOM 5636 C CA . ASP C 1 114 ? 7.547 71.138 61.024 1.00 29.59 113 ASP C CA 1
ATOM 5637 C C . ASP C 1 114 ? 6.296 72.023 60.954 1.00 29.32 113 ASP C C 1
ATOM 5638 O O . ASP C 1 114 ? 5.988 72.546 59.865 1.00 29.48 113 ASP C O 1
ATOM 5643 N N . LEU C 1 115 ? 5.579 72.187 62.081 1.00 28.73 114 LEU C N 1
ATOM 5644 C CA . LEU C 1 115 ? 4.396 73.082 62.183 1.00 27.74 114 LEU C CA 1
ATOM 5645 C C . LEU C 1 115 ? 4.725 74.122 63.254 1.00 27.84 114 LEU C C 1
ATOM 5646 O O . LEU C 1 115 ? 4.948 73.781 64.413 1.00 27.97 114 LEU C O 1
ATOM 5651 N N . HIS C 1 116 ? 4.764 75.381 62.833 1.00 28.10 115 HIS C N 1
ATOM 5652 C CA A HIS C 1 116 ? 5.120 76.540 63.665 0.50 28.36 115 HIS C CA 1
ATOM 5653 C CA B HIS C 1 116 ? 5.112 76.474 63.736 0.50 28.34 115 HIS C CA 1
ATOM 5654 C C . HIS C 1 116 ? 3.817 77.044 64.292 1.00 27.67 115 HIS C C 1
ATOM 5655 O O . HIS C 1 116 ? 3.102 77.830 63.661 1.00 28.92 115 HIS C O 1
ATOM 5676 N N . ILE C 1 118 ? 1.498 77.198 68.476 1.00 24.73 117 ILE C N 1
ATOM 5677 C CA . ILE C 1 118 ? 1.377 76.990 69.913 1.00 25.04 117 ILE C CA 1
ATOM 5678 C C . ILE C 1 118 ? 0.022 76.257 70.073 1.00 24.18 117 ILE C C 1
ATOM 5679 O O . ILE C 1 118 ? -1.009 76.885 69.895 1.00 23.30 117 ILE C O 1
ATOM 5684 N N . PRO C 1 119 ? 0.015 74.926 70.345 1.00 23.52 118 PRO C N 1
ATOM 5685 C CA . PRO C 1 119 ? -1.280 74.267 70.602 1.00 23.26 118 PRO C CA 1
ATOM 5686 C C . PRO C 1 119 ? -1.911 74.820 71.892 1.00 22.87 118 PRO C C 1
ATOM 5687 O O . PRO C 1 119 ? -1.234 74.825 72.903 1.00 25.40 118 PRO C O 1
ATOM 5691 N N . THR C 1 120 ? -3.151 75.293 71.856 1.00 22.72 119 THR C N 1
ATOM 5692 C CA . THR C 1 120 ? -3.807 75.917 73.043 1.00 22.93 119 THR C CA 1
ATOM 5693 C C . THR C 1 120 ? -4.618 74.938 73.868 1.00 22.41 119 THR C C 1
ATOM 5694 O O . THR C 1 120 ? -4.725 75.082 75.075 1.00 23.08 119 THR C O 1
ATOM 5698 N N . ALA C 1 121 ? -5.238 73.997 73.184 1.00 21.11 120 ALA C N 1
ATOM 5699 C CA . ALA C 1 121 ? -6.052 72.973 73.796 1.00 20.96 120 ALA C CA 1
ATOM 5700 C C . ALA C 1 121 ? -6.353 71.878 72.779 1.00 20.39 120 ALA C C 1
ATOM 5701 O O . ALA C 1 121 ? -6.293 72.109 71.548 1.00 19.85 120 ALA C O 1
ATOM 5703 N N . ILE C 1 122 ? -6.627 70.700 73.330 1.00 19.77 121 ILE C N 1
ATOM 5704 C CA . ILE C 1 122 ? -7.166 69.552 72.629 1.00 19.73 121 ILE C CA 1
ATOM 5705 C C . ILE C 1 122 ? -8.580 69.444 73.223 1.00 20.37 121 ILE C C 1
ATOM 5706 O O . ILE C 1 122 ? -8.747 69.361 74.448 1.00 20.77 121 ILE C O 1
ATOM 5711 N N . VAL C 1 123 ? -9.593 69.498 72.368 1.00 20.30 122 VAL C N 1
ATOM 5712 C CA . VAL C 1 123 ? -10.999 69.499 72.781 1.00 20.30 122 VAL C CA 1
ATOM 5713 C C . VAL C 1 123 ? -11.720 68.307 72.173 1.00 20.45 122 VAL C C 1
ATOM 5714 O O . VAL C 1 123 ? -11.495 67.977 71.014 1.00 20.37 122 VAL C O 1
ATOM 5718 N N . SER C 1 124 ? -12.565 67.644 72.964 1.00 21.54 123 SER C N 1
ATOM 5719 C CA . SER C 1 124 ? -13.317 66.489 72.499 1.00 21.73 123 SER C CA 1
ATOM 5720 C C . SER C 1 124 ? -14.720 66.390 73.063 1.00 22.96 123 SER C C 1
ATOM 5721 O O . SER C 1 124 ? -15.003 66.823 74.187 1.00 23.46 123 SER C O 1
ATOM 5724 N N . ASN C 1 125 ? -15.598 65.788 72.260 1.00 23.38 124 ASN C N 1
ATOM 5725 C CA . ASN C 1 125 ? -16.942 65.451 72.704 1.00 24.10 124 ASN C CA 1
ATOM 5726 C C . ASN C 1 125 ? -16.929 64.125 73.468 1.00 24.47 124 ASN C C 1
ATOM 5727 O O . ASN C 1 125 ? -17.992 63.700 73.953 1.00 24.82 124 ASN C O 1
ATOM 5732 N N . HIS C 1 126 ? -15.757 63.479 73.566 1.00 24.25 125 HIS C N 1
ATOM 5733 C CA . HIS C 1 126 ? -15.567 62.229 74.292 1.00 25.48 125 HIS C CA 1
ATOM 5734 C C . HIS C 1 126 ? -14.571 62.405 75.460 1.00 25.70 125 HIS C C 1
ATOM 5735 O O . HIS C 1 126 ? -13.701 63.287 75.388 1.00 25.40 125 HIS C O 1
ATOM 5742 N N . PRO C 1 127 ? -14.717 61.592 76.539 1.00 25.57 126 PRO C N 1
ATOM 5743 C CA . PRO C 1 127 ? -13.817 61.733 77.705 1.00 25.43 126 PRO C CA 1
ATOM 5744 C C . PRO C 1 127 ? -12.348 61.431 77.407 1.00 23.72 126 PRO C C 1
ATOM 5745 O O . PRO C 1 127 ? -12.050 60.670 76.477 1.00 23.02 126 PRO C O 1
ATOM 5749 N N . ARG C 1 128 ? -11.444 62.038 78.180 1.00 23.77 127 ARG C N 1
ATOM 5750 C CA . ARG C 1 128 ? -9.980 61.798 78.045 1.00 22.27 127 ARG C CA 1
ATOM 5751 C C . ARG C 1 128 ? -9.594 60.323 77.991 1.00 22.34 127 ARG C C 1
ATOM 5752 O O . ARG C 1 128 ? -8.736 59.903 77.162 1.00 20.88 127 ARG C O 1
ATOM 5760 N N . GLU C 1 129 ? -10.194 59.528 78.883 1.00 22.82 128 GLU C N 1
ATOM 5761 C CA . GLU C 1 129 ? -9.824 58.106 78.948 1.00 24.67 128 GLU C CA 1
ATOM 5762 C C . GLU C 1 129 ? -10.239 57.238 77.754 1.00 24.98 128 GLU C C 1
ATOM 5763 O O . GLU C 1 129 ? -9.851 56.067 77.705 1.00 26.57 128 GLU C O 1
ATOM 5769 N N . THR C 1 130 ? -11.005 57.782 76.801 1.00 25.15 129 THR C N 1
ATOM 5770 C CA . THR C 1 130 ? -11.286 57.075 75.533 1.00 25.12 129 THR C CA 1
ATOM 5771 C C . THR C 1 130 ? -10.087 57.133 74.560 1.00 25.31 129 THR C C 1
ATOM 5772 O O . THR C 1 130 ? -10.087 56.438 73.537 1.00 25.46 129 THR C O 1
ATOM 5776 N N . PHE C 1 131 ? -9.096 57.982 74.858 1.00 25.18 130 PHE C N 1
ATOM 5777 C CA . PHE C 1 131 ? -7.830 58.042 74.126 1.00 24.63 130 PHE C CA 1
ATOM 5778 C C . PHE C 1 131 ? -6.744 57.367 74.972 1.00 24.61 130 PHE C C 1
ATOM 5779 O O . PHE C 1 131 ? -6.738 57.481 76.196 1.00 23.25 130 PHE C O 1
ATOM 5787 N N . SER C 1 132 ? -5.828 56.672 74.303 1.00 24.67 131 SER C N 1
ATOM 5788 C CA . SER C 1 132 ? -4.738 55.971 74.968 1.00 25.30 131 SER C CA 1
ATOM 5789 C C . SER C 1 132 ? -3.461 56.118 74.150 1.00 25.16 131 SER C C 1
ATOM 5790 O O . SER C 1 132 ? -3.503 56.297 72.926 1.00 24.03 131 SER C O 1
ATOM 5793 N N . GLY C 1 133 ? -2.336 56.049 74.851 1.00 25.35 132 GLY C N 1
ATOM 5794 C CA . GLY C 1 133 ? -1.032 56.213 74.257 1.00 25.51 132 GLY C CA 1
ATOM 5795 C C . GLY C 1 133 ? -0.585 57.651 74.123 1.00 25.23 132 GLY C C 1
ATOM 5796 O O . GLY C 1 133 ? 0.397 57.885 73.427 1.00 25.08 132 GLY C O 1
ATOM 5797 N N . PHE C 1 134 ? -1.284 58.618 74.759 1.00 24.68 133 PHE C N 1
ATOM 5798 C CA . PHE C 1 134 ? -0.923 60.030 74.691 1.00 23.81 133 PHE C CA 1
ATOM 5799 C C . PHE C 1 134 ? -0.436 60.637 76.013 1.00 24.41 133 PHE C C 1
ATOM 5800 O O . PHE C 1 134 ? -0.938 60.308 77.087 1.00 24.21 133 PHE C O 1
ATOM 5808 N N . ASP C 1 135 ? 0.558 61.510 75.894 1.00 23.99 134 ASP C N 1
ATOM 5809 C CA . ASP C 1 135 ? 1.022 62.365 76.971 1.00 25.29 134 ASP C CA 1
ATOM 5810 C C . ASP C 1 135 ? 1.019 63.764 76.357 1.00 24.18 134 ASP C C 1
ATOM 5811 O O . ASP C 1 135 ? 1.968 64.139 75.674 1.00 23.81 134 ASP C O 1
ATOM 5816 N N . PHE C 1 136 ? -0.032 64.537 76.627 1.00 24.59 135 PHE C N 1
ATOM 5817 C CA . PHE C 1 136 ? -0.147 65.899 76.086 1.00 24.03 135 PHE C CA 1
ATOM 5818 C C . PHE C 1 136 ? 0.756 66.942 76.734 1.00 24.57 135 PHE C C 1
ATOM 5819 O O . PHE C 1 136 ? 0.787 68.098 76.251 1.00 24.05 135 PHE C O 1
ATOM 5827 N N . GLY C 1 137 ? 1.484 66.550 77.789 1.00 24.44 136 GLY C N 1
ATOM 5828 C CA . GLY C 1 137 ? 2.427 67.419 78.484 1.00 24.98 136 GLY C CA 1
ATOM 5829 C C . GLY C 1 137 ? 1.666 68.589 79.082 1.00 25.14 136 GLY C C 1
ATOM 5830 O O . GLY C 1 137 ? 0.695 68.395 79.827 1.00 23.78 136 GLY C O 1
ATOM 5831 N N . ASP C 1 138 ? 2.065 69.794 78.682 1.00 24.94 137 ASP C N 1
ATOM 5832 C CA . ASP C 1 138 ? 1.422 71.025 79.130 1.00 25.21 137 ASP C CA 1
ATOM 5833 C C . ASP C 1 138 ? 0.271 71.538 78.215 1.00 23.10 137 ASP C C 1
ATOM 5834 O O . ASP C 1 138 ? -0.210 72.654 78.432 1.00 22.50 137 ASP C O 1
ATOM 5839 N N . ILE C 1 139 ? -0.176 70.741 77.232 1.00 21.91 138 ILE C N 1
ATOM 5840 C CA . ILE C 1 139 ? -1.338 71.101 76.413 1.00 20.74 138 ILE C CA 1
ATOM 5841 C C . ILE C 1 139 ? -2.539 70.493 77.158 1.00 22.28 138 ILE C C 1
ATOM 5842 O O . ILE C 1 139 ? -2.543 69.293 77.400 1.00 21.86 138 ILE C O 1
ATOM 5847 N N . PRO C 1 140 ? -3.538 71.306 77.530 1.00 21.91 139 PRO C N 1
ATOM 5848 C CA . PRO C 1 140 ? -4.678 70.794 78.265 1.00 22.86 139 PRO C CA 1
ATOM 5849 C C . PRO C 1 140 ? -5.737 70.146 77.371 1.00 22.54 139 PRO C C 1
ATOM 5850 O O . PRO C 1 140 ? -5.967 70.596 76.238 1.00 24.03 139 PRO C O 1
ATOM 5854 N N . PHE C 1 141 ? -6.343 69.080 77.865 1.00 22.24 140 PHE C N 1
ATOM 5855 C CA . PHE C 1 141 ? -7.427 68.384 77.185 1.00 21.67 140 PHE C CA 1
ATOM 5856 C C . PHE C 1 141 ? -8.721 68.791 77.882 1.00 21.68 140 PHE C C 1
ATOM 5857 O O . PHE C 1 141 ? -8.795 68.792 79.135 1.00 23.83 140 PHE C O 1
ATOM 5865 N N . TYR C 1 142 ? -9.727 69.139 77.084 1.00 20.19 141 TYR C N 1
ATOM 5866 C CA . TYR C 1 142 ? -11.059 69.448 77.592 1.00 21.07 141 TYR C CA 1
ATOM 5867 C C . TYR C 1 142 ? -12.069 68.472 77.042 1.00 21.26 141 TYR C C 1
ATOM 5868 O O . TYR C 1 142 ? -12.077 68.208 75.859 1.00 20.41 141 TYR C O 1
ATOM 5877 N N . HIS C 1 143 ? -12.978 68.017 77.898 1.00 22.38 142 HIS C N 1
ATOM 5878 C CA . HIS C 1 143 ? -14.105 67.176 77.468 1.00 22.52 142 HIS C CA 1
ATOM 5879 C C . HIS C 1 143 ? -15.361 68.021 77.585 1.00 23.13 142 HIS C C 1
ATOM 5880 O O . HIS C 1 143 ? -15.778 68.336 78.696 1.00 23.15 142 HIS C O 1
ATOM 5887 N N . PHE C 1 144 ? -15.926 68.410 76.443 1.00 23.67 143 PHE C N 1
ATOM 5888 C CA . PHE C 1 144 ? -17.191 69.147 76.388 1.00 24.92 143 PHE C CA 1
ATOM 5889 C C . PHE C 1 144 ? -18.261 68.202 75.798 1.00 25.48 143 PHE C C 1
ATOM 5890 O O . PHE C 1 144 ? -18.368 68.075 74.580 1.00 24.57 143 PHE C O 1
ATOM 5898 N N . PRO C 1 145 ? -19.052 67.529 76.662 1.00 26.75 144 PRO C N 1
ATOM 5899 C CA . PRO C 1 145 ? -20.102 66.677 76.103 1.00 28.17 144 PRO C CA 1
ATOM 5900 C C . PRO C 1 145 ? -21.186 67.459 75.307 1.00 28.95 144 PRO C C 1
ATOM 5901 O O . PRO C 1 145 ? -21.388 68.650 75.525 1.00 28.21 144 PRO C O 1
ATOM 5905 N N . VAL C 1 146 ? -21.827 66.756 74.373 1.00 30.38 145 VAL C N 1
ATOM 5906 C CA . VAL C 1 146 ? -22.899 67.311 73.549 1.00 31.41 145 VAL C CA 1
ATOM 5907 C C . VAL C 1 146 ? -23.869 66.204 73.103 1.00 32.93 145 VAL C C 1
ATOM 5908 O O . VAL C 1 146 ? -23.477 65.069 72.961 1.00 31.14 145 VAL C O 1
ATOM 5912 N N . ASN C 1 147 ? -25.143 66.564 72.969 1.00 35.43 146 ASN C N 1
ATOM 5913 C CA . ASN C 1 147 ? -26.178 65.707 72.379 1.00 37.45 146 ASN C CA 1
ATOM 5914 C C . ASN C 1 147 ? -27.036 66.620 71.479 1.00 38.87 146 ASN C C 1
ATOM 5915 O O . ASN C 1 147 ? -26.752 67.827 71.394 1.00 38.37 146 ASN C O 1
ATOM 5920 N N . LYS C 1 148 ? -28.072 66.080 70.826 1.00 40.81 147 LYS C N 1
ATOM 5921 C CA . LYS C 1 148 ? -28.929 66.907 69.922 1.00 42.22 147 LYS C CA 1
ATOM 5922 C C . LYS C 1 148 ? -29.521 68.169 70.574 1.00 42.92 147 LYS C C 1
ATOM 5923 O O . LYS C 1 148 ? -29.648 69.206 69.912 1.00 43.92 147 LYS C O 1
ATOM 5929 N N . ASP C 1 149 ? -29.811 68.090 71.872 1.00 43.22 148 ASP C N 1
ATOM 5930 C CA . ASP C 1 149 ? -30.410 69.189 72.624 1.00 44.09 148 ASP C CA 1
ATOM 5931 C C . ASP C 1 149 ? -29.461 70.172 73.281 1.00 43.20 148 ASP C C 1
ATOM 5932 O O . ASP C 1 149 ? -29.912 71.244 73.676 1.00 43.49 148 ASP C O 1
ATOM 5937 N N . THR C 1 150 ? -28.175 69.832 73.400 1.00 41.70 149 THR C N 1
ATOM 5938 C CA . THR C 1 150 ? -27.195 70.674 74.108 1.00 40.99 149 THR C CA 1
ATOM 5939 C C . THR C 1 150 ? -26.092 71.294 73.219 1.00 39.66 149 THR C C 1
ATOM 5940 O O . THR C 1 150 ? -25.057 71.729 73.733 1.00 38.46 149 THR C O 1
ATOM 5944 N N . ARG C 1 151 ? -26.335 71.373 71.905 1.00 39.07 150 ARG C N 1
ATOM 5945 C CA . ARG C 1 151 ? -25.373 71.940 70.962 1.00 38.47 150 ARG C CA 1
ATOM 5946 C C . ARG C 1 151 ? -25.078 73.426 71.224 1.00 38.13 150 ARG C C 1
ATOM 5947 O O . ARG C 1 151 ? -23.933 73.851 71.054 1.00 37.36 150 ARG C O 1
ATOM 5955 N N . ARG C 1 152 ? -26.080 74.201 71.635 1.00 38.43 151 ARG C N 1
ATOM 5956 C CA . ARG C 1 152 ? -25.872 75.626 71.934 1.00 38.69 151 ARG C CA 1
ATOM 5957 C C . ARG C 1 152 ? -24.915 75.803 73.125 1.00 36.94 151 ARG C C 1
ATOM 5958 O O . ARG C 1 152 ? -23.978 76.592 73.037 1.00 36.24 151 ARG C O 1
ATOM 5966 N N . GLN C 1 153 ? -25.141 75.038 74.193 1.00 36.22 152 GLN C N 1
ATOM 5967 C CA . GLN C 1 153 ? -24.324 75.106 75.409 1.00 35.80 152 GLN C CA 1
ATOM 5968 C C . GLN C 1 153 ? -22.889 74.651 75.125 1.00 33.15 152 GLN C C 1
ATOM 5969 O O . GLN C 1 153 ? -21.952 75.300 75.560 1.00 32.43 152 GLN C O 1
ATOM 5975 N N . GLN C 1 154 ? -22.728 73.546 74.395 1.00 31.43 153 GLN C N 1
ATOM 5976 C CA . GLN C 1 154 ? -21.381 73.032 74.078 1.00 29.82 153 GLN C CA 1
ATOM 5977 C C . GLN C 1 154 ? -20.592 74.004 73.183 1.00 28.52 153 GLN C C 1
ATOM 5978 O O . GLN C 1 154 ? -19.423 74.268 73.461 1.00 27.54 153 GLN C O 1
ATOM 5984 N N . GLU C 1 155 ? -21.221 74.538 72.137 1.00 28.24 154 GLU C N 1
ATOM 5985 C CA . GLU C 1 155 ? -20.559 75.525 71.261 1.00 27.61 154 GLU C CA 1
ATOM 5986 C C . GLU C 1 155 ? -20.151 76.797 72.025 1.00 27.43 154 GLU C C 1
ATOM 5987 O O . GLU C 1 155 ? -19.084 77.359 71.760 1.00 26.40 154 GLU C O 1
ATOM 5993 N N . ALA C 1 156 ? -21.001 77.232 72.957 1.00 28.40 155 ALA C N 1
ATOM 5994 C CA . ALA C 1 156 ? -20.717 78.398 73.825 1.00 28.85 155 ALA C CA 1
ATOM 5995 C C . ALA C 1 156 ? -19.475 78.121 74.669 1.00 28.06 155 ALA C C 1
ATOM 5996 O O . ALA C 1 156 ? -18.621 78.995 74.806 1.00 28.20 155 ALA C O 1
ATOM 5998 N N . ALA C 1 157 ? -19.375 76.899 75.205 1.00 27.95 156 ALA C N 1
ATOM 5999 C CA . ALA C 1 157 ? -18.205 76.483 76.001 1.00 27.74 156 ALA C CA 1
ATOM 6000 C C . ALA C 1 157 ? -16.940 76.493 75.145 1.00 26.11 156 ALA C C 1
ATOM 6001 O O . ALA C 1 157 ? -15.921 77.039 75.564 1.00 25.41 156 ALA C O 1
ATOM 6003 N N . ILE C 1 158 ? -17.037 75.951 73.932 1.00 25.33 157 ILE C N 1
ATOM 6004 C CA . ILE C 1 158 ? -15.921 75.954 72.969 1.00 24.70 157 ILE C CA 1
ATOM 6005 C C . ILE C 1 158 ? -15.529 77.395 72.561 1.00 25.04 157 ILE C C 1
ATOM 6006 O O . ILE C 1 158 ? -14.349 77.742 72.607 1.00 24.04 157 ILE C O 1
ATOM 6011 N N . THR C 1 159 ? -16.524 78.220 72.233 1.00 26.11 158 THR C N 1
ATOM 6012 C CA . THR C 1 159 ? -16.323 79.640 71.861 1.00 26.72 158 THR C CA 1
ATOM 6013 C C . THR C 1 159 ? -15.617 80.441 72.984 1.00 26.34 158 THR C C 1
ATOM 6014 O O . THR C 1 159 ? -14.666 81.163 72.708 1.00 25.59 158 THR C O 1
ATOM 6018 N N . ALA C 1 160 ? -16.067 80.251 74.229 1.00 26.37 159 ALA C N 1
ATOM 6019 C CA . ALA C 1 160 ? -15.467 80.876 75.411 1.00 26.31 159 ALA C CA 1
ATOM 6020 C C . ALA C 1 160 ? -14.030 80.466 75.565 1.00 25.54 159 ALA C C 1
ATOM 6021 O O . ALA C 1 160 ? -13.169 81.331 75.812 1.00 26.36 159 ALA C O 1
ATOM 6023 N N . LEU C 1 161 ? -13.732 79.183 75.352 1.00 24.63 160 LEU C N 1
ATOM 6024 C CA . LEU C 1 161 ? -12.338 78.717 75.465 1.00 24.14 160 LEU C CA 1
ATOM 6025 C C . LEU C 1 161 ? -11.450 79.315 74.362 1.00 23.56 160 LEU C C 1
ATOM 6026 O O . LEU C 1 161 ? -10.300 79.676 74.634 1.00 23.35 160 LEU C O 1
ATOM 6031 N N . ILE C 1 162 ? -11.990 79.418 73.137 1.00 23.25 161 ILE C N 1
ATOM 6032 C CA . ILE C 1 162 ? -11.317 80.072 72.003 1.00 22.92 161 ILE C CA 1
ATOM 6033 C C . ILE C 1 162 ? -10.918 81.500 72.398 1.00 23.62 161 ILE C C 1
ATOM 6034 O O . ILE C 1 162 ? -9.782 81.873 72.212 1.00 23.89 161 ILE C O 1
ATOM 6039 N N . ALA C 1 163 ? -11.844 82.243 73.005 1.00 26.01 162 ALA C N 1
ATOM 6040 C CA . ALA C 1 163 ? -11.595 83.617 73.448 1.00 27.00 162 ALA C CA 1
ATOM 6041 C C . ALA C 1 163 ? -10.639 83.688 74.629 1.00 27.87 162 ALA C C 1
ATOM 6042 O O . ALA C 1 163 ? -9.725 84.500 74.622 1.00 27.52 162 ALA C O 1
ATOM 6044 N N . GLN C 1 164 ? -10.849 82.833 75.635 1.00 29.00 163 GLN C N 1
ATOM 6045 C CA . GLN C 1 164 ? -9.973 82.764 76.835 1.00 30.20 163 GLN C CA 1
ATOM 6046 C C . GLN C 1 164 ? -8.510 82.490 76.431 1.00 29.14 163 GLN C C 1
ATOM 6047 O O . GLN C 1 164 ? -7.578 83.068 76.993 1.00 28.81 163 GLN C O 1
ATOM 6053 N N . THR C 1 165 ? -8.317 81.620 75.442 1.00 27.69 164 THR C N 1
ATOM 6054 C CA . THR C 1 165 ? -6.982 81.218 75.024 1.00 26.89 164 THR C CA 1
ATOM 6055 C C . THR C 1 165 ? -6.420 82.020 73.832 1.00 26.63 164 THR C C 1
ATOM 6056 O O . THR C 1 165 ? -5.303 81.747 73.410 1.00 26.23 164 THR C O 1
ATOM 6060 N N . HIS C 1 166 ? -7.161 83.011 73.320 1.00 27.47 165 HIS C N 1
ATOM 6061 C CA . HIS C 1 166 ? -6.754 83.817 72.139 1.00 27.87 165 HIS C CA 1
ATOM 6062 C C . HIS C 1 166 ? -6.393 82.952 70.920 1.00 26.65 165 HIS C C 1
ATOM 6063 O O . HIS C 1 166 ? -5.486 83.280 70.151 1.00 27.71 165 HIS C O 1
ATOM 6070 N N . THR C 1 167 ? -7.137 81.862 70.744 1.00 25.37 166 THR C N 1
ATOM 6071 C CA . THR C 1 167 ? -6.926 80.903 69.665 1.00 24.21 166 THR C CA 1
ATOM 6072 C C . THR C 1 167 ? -7.195 81.568 68.305 1.00 23.62 166 THR C C 1
ATOM 6073 O O . THR C 1 167 ? -8.229 82.226 68.127 1.00 23.70 166 THR C O 1
ATOM 6077 N N . ASP C 1 168 ? -6.262 81.346 67.392 1.00 22.16 167 ASP C N 1
ATOM 6078 C CA . ASP C 1 168 ? -6.255 81.879 66.041 1.00 23.66 167 ASP C CA 1
ATOM 6079 C C . ASP C 1 168 ? -6.825 80.937 64.992 1.00 22.77 167 ASP C C 1
ATOM 6080 O O . ASP C 1 168 ? -7.273 81.384 63.926 1.00 24.45 167 ASP C O 1
ATOM 6085 N N . LEU C 1 169 ? -6.747 79.644 65.259 1.00 22.38 168 LEU C N 1
ATOM 6086 C CA . LEU C 1 169 ? -7.143 78.615 64.338 1.00 20.74 168 LEU C CA 1
ATOM 6087 C C . LEU C 1 169 ? -7.675 77.376 65.072 1.00 20.35 168 LEU C C 1
ATOM 6088 O O . LEU C 1 169 ? -7.125 76.938 66.075 1.00 20.55 168 LEU C O 1
ATOM 6093 N N . VAL C 1 170 ? -8.726 76.794 64.514 1.00 19.74 169 VAL C N 1
ATOM 6094 C CA . VAL C 1 170 ? -9.375 75.605 65.031 1.00 19.74 169 VAL C CA 1
ATOM 6095 C C . VAL C 1 170 ? -9.237 74.561 63.953 1.00 19.11 169 VAL C C 1
ATOM 6096 O O . VAL C 1 170 ? -9.621 74.837 62.817 1.00 18.20 169 VAL C O 1
ATOM 6100 N N . VAL C 1 171 ? -8.692 73.391 64.302 1.00 18.73 170 VAL C N 1
ATOM 6101 C CA . VAL C 1 171 ? -8.509 72.267 63.372 1.00 17.86 170 VAL C CA 1
ATOM 6102 C C . VAL C 1 171 ? -9.460 71.160 63.823 1.00 18.84 170 VAL C C 1
ATOM 6103 O O . VAL C 1 171 ? -9.453 70.752 65.009 1.00 19.14 170 VAL C O 1
ATOM 6107 N N . LEU C 1 172 ? -10.345 70.753 62.919 1.00 18.78 171 LEU C N 1
ATOM 6108 C CA . LEU C 1 172 ? -11.223 69.619 63.138 1.00 19.42 171 LEU C CA 1
ATOM 6109 C C . LEU C 1 172 ? -10.421 68.362 62.718 1.00 19.95 171 LEU C C 1
ATOM 6110 O O . LEU C 1 172 ? -10.388 67.994 61.544 1.00 19.97 171 LEU C O 1
ATOM 6115 N N . ALA C 1 173 ? -9.750 67.729 63.681 1.00 21.23 172 ALA C N 1
ATOM 6116 C CA . ALA C 1 173 ? -8.906 66.534 63.424 1.00 21.97 172 ALA C CA 1
ATOM 6117 C C . ALA C 1 173 ? -9.793 65.299 63.539 1.00 23.23 172 ALA C C 1
ATOM 6118 O O . ALA C 1 173 ? -9.651 64.527 64.489 1.00 23.71 172 ALA C O 1
ATOM 6120 N N . ARG C 1 174 ? -10.659 65.108 62.535 1.00 24.40 173 ARG C N 1
ATOM 6121 C CA A ARG C 1 174 ? -11.704 64.055 62.517 0.50 25.07 173 ARG C CA 1
ATOM 6122 C CA B ARG C 1 174 ? -11.684 64.039 62.533 0.50 25.31 173 ARG C CA 1
ATOM 6123 C C . ARG C 1 174 ? -12.691 64.208 63.685 1.00 25.63 173 ARG C C 1
ATOM 6124 O O . ARG C 1 174 ? -13.164 63.236 64.274 1.00 26.65 173 ARG C O 1
ATOM 6139 N N . TYR C 1 175 ? -13.002 65.463 64.018 1.00 26.04 174 TYR C N 1
ATOM 6140 C CA . TYR C 1 175 ? -14.040 65.786 64.985 1.00 26.34 174 TYR C CA 1
ATOM 6141 C C . TYR C 1 175 ? -15.338 65.540 64.203 1.00 27.59 174 TYR C C 1
ATOM 6142 O O . TYR C 1 175 ? -15.533 66.080 63.103 1.00 27.66 174 TYR C O 1
ATOM 6159 N N . GLN C 1 177 ? -18.742 66.062 65.242 1.00 31.14 176 GLN C N 1
ATOM 6160 C CA A GLN C 1 177 ? -19.954 66.851 65.503 0.50 31.68 176 GLN C CA 1
ATOM 6161 C CA B GLN C 1 177 ? -19.950 66.865 65.525 0.50 31.62 176 GLN C CA 1
ATOM 6162 C C . GLN C 1 177 ? -19.982 67.986 64.489 1.00 32.12 176 GLN C C 1
ATOM 6163 O O . GLN C 1 177 ? -18.961 68.621 64.214 1.00 32.27 176 GLN C O 1
ATOM 6174 N N . ILE C 1 178 ? -21.141 68.215 63.891 1.00 33.26 177 ILE C N 1
ATOM 6175 C CA . ILE C 1 178 ? -21.296 69.248 62.873 1.00 33.94 177 ILE C CA 1
ATOM 6176 C C . ILE C 1 178 ? -21.404 70.596 63.573 1.00 33.74 177 ILE C C 1
ATOM 6177 O O . ILE C 1 178 ? -22.205 70.741 64.485 1.00 34.56 177 ILE C O 1
ATOM 6182 N N . LEU C 1 179 ? -20.571 71.555 63.171 1.00 33.17 178 LEU C N 1
ATOM 6183 C CA . LEU C 1 179 ? -20.618 72.898 63.739 1.00 33.66 178 LEU C CA 1
ATOM 6184 C C . LEU C 1 179 ? -21.862 73.589 63.172 1.00 34.66 178 LEU C C 1
ATOM 6185 O O . LEU C 1 179 ? -22.190 73.403 61.993 1.00 34.68 178 LEU C O 1
ATOM 6190 N N . SER C 1 180 ? -22.571 74.357 64.003 1.00 35.23 179 SER C N 1
ATOM 6191 C CA . SER C 1 180 ? -23.752 75.110 63.533 1.00 36.03 179 SER C CA 1
ATOM 6192 C C . SER C 1 180 ? -23.325 76.158 62.503 1.00 36.15 179 SER C C 1
ATOM 6193 O O . SER C 1 180 ? -22.122 76.483 62.408 1.00 34.81 179 SER C O 1
ATOM 6196 N N . ASP C 1 181 ? -24.298 76.668 61.732 1.00 37.18 180 ASP C N 1
ATOM 6197 C CA . ASP C 1 181 ? -24.027 77.717 60.724 1.00 37.72 180 ASP C CA 1
ATOM 6198 C C . ASP C 1 181 ? -23.426 78.975 61.360 1.00 37.55 180 ASP C C 1
ATOM 6199 O O . ASP C 1 181 ? -22.512 79.578 60.794 1.00 36.85 180 ASP C O 1
ATOM 6204 N N . GLU C 1 182 ? -23.916 79.330 62.551 1.00 38.07 181 GLU C N 1
ATOM 6205 C CA . GLU C 1 182 ? -23.437 80.529 63.264 1.00 38.73 181 GLU C CA 1
ATOM 6206 C C . GLU C 1 182 ? -21.998 80.357 63.743 1.00 36.96 181 GLU C C 1
ATOM 6207 O O . GLU C 1 182 ? -21.196 81.275 63.570 1.00 36.42 181 GLU C O 1
ATOM 6221 N N . SER C 1 184 ? -19.733 78.176 62.443 1.00 32.83 183 SER C N 1
ATOM 6222 C CA . SER C 1 184 ? -18.962 78.135 61.174 1.00 32.70 183 SER C CA 1
ATOM 6223 C C . SER C 1 184 ? -18.693 79.537 60.626 1.00 32.20 183 SER C C 1
ATOM 6224 O O . SER C 1 184 ? -17.596 79.804 60.152 1.00 31.72 183 SER C O 1
ATOM 6227 N N . ALA C 1 185 ? -19.706 80.412 60.700 1.00 33.25 184 ALA C N 1
ATOM 6228 C CA . ALA C 1 185 ? -19.586 81.814 60.269 1.00 33.46 184 ALA C CA 1
ATOM 6229 C C . ALA C 1 185 ? -18.591 82.574 61.151 1.00 33.29 184 ALA C C 1
ATOM 6230 O O . ALA C 1 185 ? -17.728 83.258 60.611 1.00 33.36 184 ALA C O 1
ATOM 6232 N N . ARG C 1 186 ? -18.677 82.439 62.483 1.00 33.76 185 ARG C N 1
ATOM 6233 C CA . ARG C 1 186 ? -17.687 83.083 63.403 1.00 34.26 185 ARG C CA 1
ATOM 6234 C C . ARG C 1 186 ? -16.221 82.679 63.105 1.00 32.95 185 ARG C C 1
ATOM 6235 O O . ARG C 1 186 ? -15.298 83.481 63.306 1.00 32.33 185 ARG C O 1
ATOM 6243 N N . LEU C 1 187 ? -16.029 81.424 62.674 1.00 31.95 186 LEU C N 1
ATOM 6244 C CA . LEU C 1 187 ? -14.696 80.864 62.373 1.00 30.81 186 LEU C CA 1
ATOM 6245 C C . LEU C 1 187 ? -14.280 80.877 60.883 1.00 30.29 186 LEU C C 1
ATOM 6246 O O . LEU C 1 187 ? -13.314 80.182 60.522 1.00 29.93 186 LEU C O 1
ATOM 6251 N N . ALA C 1 188 ? -14.948 81.690 60.039 1.00 29.89 187 ALA C N 1
ATOM 6252 C CA . ALA C 1 188 ? -14.649 81.805 58.586 1.00 29.47 187 ALA C CA 1
ATOM 6253 C C . ALA C 1 188 ? -13.176 82.075 58.353 1.00 28.76 187 ALA C C 1
ATOM 6254 O O . ALA C 1 188 ? -12.612 82.979 58.980 1.00 29.25 187 ALA C O 1
ATOM 6256 N N . GLY C 1 189 ? -12.546 81.251 57.515 1.00 27.42 188 GLY C N 1
ATOM 6257 C CA . GLY C 1 189 ? -11.108 81.331 57.248 1.00 26.74 188 GLY C CA 1
ATOM 6258 C C . GLY C 1 189 ? -10.158 80.928 58.392 1.00 26.52 188 GLY C C 1
ATOM 6259 O O . GLY C 1 189 ? -8.938 81.040 58.237 1.00 25.71 188 GLY C O 1
ATOM 6260 N N . ARG C 1 190 ? -10.714 80.458 59.516 1.00 26.27 189 ARG C N 1
ATOM 6261 C CA . ARG C 1 190 ? -9.974 80.093 60.730 1.00 26.21 189 ARG C CA 1
ATOM 6262 C C . ARG C 1 190 ? -10.371 78.709 61.299 1.00 24.64 189 ARG C C 1
ATOM 6263 O O . ARG C 1 190 ? -10.125 78.440 62.482 1.00 24.21 189 ARG C O 1
ATOM 6271 N N . CYS C 1 191 ? -10.973 77.850 60.463 1.00 22.99 190 CYS C N 1
ATOM 6272 C CA . CYS C 1 191 ? -11.363 76.506 60.839 1.00 22.44 190 CYS C CA 1
ATOM 6273 C C . CYS C 1 191 ? -11.111 75.549 59.668 1.00 21.49 190 CYS C C 1
ATOM 6274 O O . CYS C 1 191 ? -11.700 75.734 58.608 1.00 21.81 190 CYS C O 1
ATOM 6277 N N . ILE C 1 192 ? -10.267 74.537 59.883 1.00 19.91 191 ILE C N 1
ATOM 6278 C CA . ILE C 1 192 ? -9.877 73.572 58.859 1.00 18.72 191 ILE C CA 1
ATOM 6279 C C . ILE C 1 192 ? -10.364 72.175 59.201 1.00 18.55 191 ILE C C 1
ATOM 6280 O O . ILE C 1 192 ? -10.176 71.692 60.337 1.00 18.62 191 ILE C O 1
ATOM 6285 N N . ASN C 1 193 ? -10.970 71.524 58.211 1.00 17.15 192 ASN C N 1
ATOM 6286 C CA . ASN C 1 193 ? -11.467 70.194 58.328 1.00 18.02 192 ASN C CA 1
ATOM 6287 C C . ASN C 1 193 ? -10.692 69.259 57.380 1.00 17.71 192 ASN C C 1
ATOM 6288 O O . ASN C 1 193 ? -10.045 69.718 56.483 1.00 17.90 192 ASN C O 1
ATOM 6293 N N . ILE C 1 194 ? -10.781 67.949 57.615 1.00 19.18 193 ILE C N 1
ATOM 6294 C CA . ILE C 1 194 ? -10.186 66.911 56.760 1.00 18.65 193 ILE C CA 1
ATOM 6295 C C . ILE C 1 194 ? -11.244 65.843 56.529 1.00 20.55 193 ILE C C 1
ATOM 6296 O O . ILE C 1 194 ? -12.014 65.506 57.463 1.00 20.41 193 ILE C O 1
ATOM 6301 N N . HIS C 1 195 ? -11.336 65.367 55.288 1.00 20.69 194 HIS C N 1
ATOM 6302 C CA . HIS C 1 195 ? -12.167 64.186 54.991 1.00 21.89 194 HIS C CA 1
ATOM 6303 C C . HIS C 1 195 ? -11.578 63.408 53.848 1.00 23.08 194 HIS C C 1
ATOM 6304 O O . HIS C 1 195 ? -10.721 63.916 53.105 1.00 21.76 194 HIS C O 1
ATOM 6311 N N . HIS C 1 196 ? -12.012 62.160 53.757 1.00 25.59 195 HIS C N 1
ATOM 6312 C CA . HIS C 1 196 ? -11.564 61.219 52.750 1.00 28.47 195 HIS C CA 1
ATOM 6313 C C . HIS C 1 196 ? -12.245 61.548 51.455 1.00 29.52 195 HIS C C 1
ATOM 6314 O O . HIS C 1 196 ? -13.338 62.134 51.453 1.00 30.53 195 HIS C O 1
ATOM 6321 N N . SER C 1 197 ? -11.648 61.087 50.366 1.00 30.85 196 SER C N 1
ATOM 6322 C CA . SER C 1 197 ? -12.124 61.363 49.010 1.00 32.76 196 SER C CA 1
ATOM 6323 C C . SER C 1 197 ? -11.720 60.198 48.094 1.00 33.97 196 SER C C 1
ATOM 6324 O O . SER C 1 197 ? -10.568 59.769 48.133 1.00 34.26 196 SER C O 1
ATOM 6327 N N . PHE C 1 198 ? -12.660 59.684 47.302 1.00 35.09 197 PHE C N 1
ATOM 6328 C CA . PHE C 1 198 ? -12.383 58.627 46.336 1.00 35.13 197 PHE C CA 1
ATOM 6329 C C . PHE C 1 198 ? -12.579 59.079 44.902 1.00 35.45 197 PHE C C 1
ATOM 6330 O O . PHE C 1 198 ? -13.235 60.098 44.639 1.00 34.73 197 PHE C O 1
ATOM 6338 N N . LEU C 1 199 ? -12.004 58.270 43.995 1.00 35.92 198 LEU C N 1
ATOM 6339 C CA . LEU C 1 199 ? -12.093 58.400 42.544 1.00 36.90 198 LEU C CA 1
ATOM 6340 C C . LEU C 1 199 ? -12.584 57.040 41.987 1.00 38.86 198 LEU C C 1
ATOM 6341 O O . LEU C 1 199 ? -11.802 56.091 41.930 1.00 38.91 198 LEU C O 1
ATOM 6346 N N . PRO C 1 200 ? -13.881 56.909 41.649 1.00 40.97 199 PRO C N 1
ATOM 6347 C CA . PRO C 1 200 ? -14.965 57.888 41.753 1.00 41.95 199 PRO C CA 1
ATOM 6348 C C . PRO C 1 200 ? -15.440 58.047 43.198 1.00 42.54 199 PRO C C 1
ATOM 6349 O O . PRO C 1 200 ? -15.100 57.218 44.058 1.00 42.02 199 PRO C O 1
ATOM 6353 N N . GLY C 1 201 ? -16.222 59.095 43.460 1.00 43.75 200 GLY C N 1
ATOM 6354 C CA . GLY C 1 201 ? -16.798 59.321 44.794 1.00 44.68 200 GLY C CA 1
ATOM 6355 C C . GLY C 1 201 ? -17.836 58.247 45.122 1.00 46.85 200 GLY C C 1
ATOM 6356 O O . GLY C 1 201 ? -18.501 57.724 44.216 1.00 47.48 200 GLY C O 1
ATOM 6357 N N . PHE C 1 202 ? -17.923 57.871 46.401 1.00 48.51 201 PHE C N 1
ATOM 6358 C CA . PHE C 1 202 ? -18.924 56.908 46.894 1.00 50.67 201 PHE C CA 1
ATOM 6359 C C . PHE C 1 202 ? -19.793 57.635 47.907 1.00 52.43 201 PHE C C 1
ATOM 6360 O O . PHE C 1 202 ? -19.264 58.316 48.804 1.00 52.47 201 PHE C O 1
ATOM 6368 N N . LYS C 1 203 ? -21.115 57.502 47.750 1.00 55.16 202 LYS C N 1
ATOM 6369 C CA . LYS C 1 203 ? -22.104 58.165 48.618 1.00 56.34 202 LYS C CA 1
ATOM 6370 C C . LYS C 1 203 ? -22.990 57.127 49.282 1.00 57.34 202 LYS C C 1
ATOM 6371 O O . LYS C 1 203 ? -23.380 56.138 48.651 1.00 58.64 202 LYS C O 1
ATOM 6377 N N . GLY C 1 204 ? -23.287 57.349 50.562 1.00 57.54 203 GLY C N 1
ATOM 6378 C CA . GLY C 1 204 ? -24.134 56.458 51.350 1.00 58.17 203 GLY C CA 1
ATOM 6379 C C . GLY C 1 204 ? -23.350 55.695 52.395 1.00 57.88 203 GLY C C 1
ATOM 6380 O O . GLY C 1 204 ? -22.242 56.097 52.786 1.00 57.13 203 GLY C O 1
ATOM 6381 N N . ALA C 1 205 ? -23.939 54.588 52.839 1.00 58.68 204 ALA C N 1
ATOM 6382 C CA . ALA C 1 205 ? -23.365 53.754 53.891 1.00 58.62 204 ALA C CA 1
ATOM 6383 C C . ALA C 1 205 ? -22.117 53.006 53.429 1.00 58.25 204 ALA C C 1
ATOM 6384 O O . ALA C 1 205 ? -22.074 52.498 52.298 1.00 58.88 204 ALA C O 1
ATOM 6386 N N . LYS C 1 206 ? -21.119 52.962 54.318 1.00 57.15 205 LYS C N 1
ATOM 6387 C CA . LYS C 1 206 ? -19.880 52.202 54.141 1.00 56.49 205 LYS C CA 1
ATOM 6388 C C . LYS C 1 206 ? -19.090 52.517 52.842 1.00 55.29 205 LYS C C 1
ATOM 6389 O O . LYS C 1 206 ? -18.921 51.631 51.984 1.00 55.82 205 LYS C O 1
ATOM 6395 N N . PRO C 1 207 ? -18.622 53.780 52.683 1.00 53.27 206 PRO C N 1
ATOM 6396 C CA . PRO C 1 207 ? -17.843 54.131 51.476 1.00 51.89 206 PRO C CA 1
ATOM 6397 C C . PRO C 1 207 ? -16.517 53.336 51.289 1.00 50.36 206 PRO C C 1
ATOM 6398 O O . PRO C 1 207 ? -16.093 53.154 50.142 1.00 49.72 206 PRO C O 1
ATOM 6402 N N . TYR C 1 208 ? -15.887 52.883 52.384 1.00 48.45 207 TYR C N 1
ATOM 6403 C CA . TYR C 1 208 ? -14.646 52.070 52.309 1.00 47.41 207 TYR C CA 1
ATOM 6404 C C . TYR C 1 208 ? -14.908 50.681 51.717 1.00 46.98 207 TYR C C 1
ATOM 6405 O O . TYR C 1 208 ? -14.108 50.189 50.923 1.00 46.87 207 TYR C O 1
ATOM 6414 N N . HIS C 1 209 ? -16.037 50.072 52.074 1.00 46.20 208 HIS C N 1
ATOM 6415 C CA . HIS C 1 209 ? -16.423 48.762 51.510 1.00 46.02 208 HIS C CA 1
ATOM 6416 C C . HIS C 1 209 ? -16.859 48.884 50.027 1.00 44.26 208 HIS C C 1
ATOM 6417 O O . HIS C 1 209 ? -16.573 47.987 49.239 1.00 43.47 208 HIS C O 1
ATOM 6424 N N . GLN C 1 210 ? -17.513 49.993 49.656 1.00 41.78 209 GLN C N 1
ATOM 6425 C CA . GLN C 1 210 ? -17.847 50.272 48.245 1.00 40.77 209 GLN C CA 1
ATOM 6426 C C . GLN C 1 210 ? -16.551 50.482 47.430 1.00 38.27 209 GLN C C 1
ATOM 6427 O O . GLN C 1 210 ? -16.445 49.980 46.312 1.00 38.17 209 GLN C O 1
ATOM 6433 N N . ALA C 1 211 ? -15.587 51.210 47.996 1.00 34.85 210 ALA C N 1
ATOM 6434 C CA . ALA C 1 211 ? -14.296 51.446 47.325 1.00 33.21 210 ALA C CA 1
ATOM 6435 C C . ALA C 1 211 ? -13.549 50.132 47.105 1.00 32.67 210 ALA C C 1
ATOM 6436 O O . ALA C 1 211 ? -13.021 49.896 46.012 1.00 32.26 210 ALA C O 1
ATOM 6438 N N . PHE C 1 212 ? -13.534 49.288 48.133 1.00 31.73 211 PHE C N 1
ATOM 6439 C CA . PHE C 1 212 ? -12.920 47.970 48.053 1.00 32.25 211 PHE C CA 1
ATOM 6440 C C . PHE C 1 212 ? -13.571 47.131 46.953 1.00 33.19 211 PHE C C 1
ATOM 6441 O O . PHE C 1 212 ? -12.855 46.532 46.143 1.00 33.02 211 PHE C O 1
ATOM 6449 N N . ASP C 1 213 ? -14.913 47.093 46.932 1.00 33.09 212 ASP C N 1
ATOM 6450 C CA . ASP C 1 213 ? -15.655 46.341 45.913 1.00 34.45 212 ASP C CA 1
ATOM 6451 C C . ASP C 1 213 ? -15.491 46.903 44.511 1.00 33.65 212 ASP C C 1
ATOM 6452 O O . ASP C 1 213 ? -15.521 46.143 43.552 1.00 34.23 212 ASP C O 1
ATOM 6457 N N . ARG C 1 214 ? -15.317 48.219 44.401 1.00 33.08 213 ARG C N 1
ATOM 6458 C CA . ARG C 1 214 ? -15.078 48.879 43.116 1.00 33.00 213 ARG C CA 1
ATOM 6459 C C . ARG C 1 214 ? -13.644 48.612 42.570 1.00 32.41 213 ARG C C 1
ATOM 6460 O O . ARG C 1 214 ? -13.402 48.774 41.378 1.00 33.12 213 ARG C O 1
ATOM 6468 N N . GLY C 1 215 ? -12.708 48.190 43.422 1.00 31.09 214 GLY C N 1
ATOM 6469 C CA . GLY C 1 215 ? -11.336 47.906 42.997 1.00 30.08 214 GLY C CA 1
ATOM 6470 C C . GLY C 1 215 ? -10.547 49.143 42.610 1.00 28.21 214 GLY C C 1
ATOM 6471 O O . GLY C 1 215 ? -9.820 49.132 41.615 1.00 28.60 214 GLY C O 1
ATOM 6472 N N . VAL C 1 216 ? -10.706 50.218 43.382 1.00 26.60 215 VAL C N 1
ATOM 6473 C CA . VAL C 1 216 ? -9.994 51.477 43.126 1.00 25.33 215 VAL C CA 1
ATOM 6474 C C . VAL C 1 216 ? -8.479 51.295 43.322 1.00 24.53 215 VAL C C 1
ATOM 6475 O O . VAL C 1 216 ? -8.056 50.377 44.042 1.00 23.97 215 VAL C O 1
ATOM 6479 N N . LYS C 1 217 ? -7.679 52.136 42.661 1.00 23.53 216 LYS C N 1
ATOM 6480 C CA . LYS C 1 217 ? -6.221 52.083 42.793 1.00 23.23 216 LYS C CA 1
ATOM 6481 C C . LYS C 1 217 ? -5.653 53.305 43.518 1.00 22.90 216 LYS C C 1
ATOM 6482 O O . LYS C 1 217 ? -4.429 53.445 43.581 1.00 22.79 216 LYS C O 1
ATOM 6488 N N . LEU C 1 218 ? -6.537 54.160 44.077 1.00 22.77 217 LEU C N 1
ATOM 6489 C CA . LEU C 1 218 ? -6.184 55.371 44.828 1.00 22.55 217 LEU C CA 1
ATOM 6490 C C . LEU C 1 218 ? -7.153 55.607 45.952 1.00 22.23 217 LEU C C 1
ATOM 6491 O O . LEU C 1 218 ? -8.309 55.217 45.855 1.00 22.22 217 LEU C O 1
ATOM 6496 N N . ILE C 1 219 ? -6.663 56.279 46.985 1.00 21.77 218 ILE C N 1
ATOM 6497 C CA . ILE C 1 219 ? -7.492 56.805 48.055 1.00 22.49 218 ILE C CA 1
ATOM 6498 C C . ILE C 1 219 ? -6.994 58.220 48.237 1.00 21.89 218 ILE C C 1
ATOM 6499 O O . ILE C 1 219 ? -5.774 58.447 48.210 1.00 22.15 218 ILE C O 1
ATOM 6504 N N . GLY C 1 220 ? -7.927 59.158 48.351 1.00 20.12 219 GLY C N 1
ATOM 6505 C CA . GLY C 1 220 ? -7.607 60.550 48.571 1.00 18.87 219 GLY C CA 1
ATOM 6506 C C . GLY C 1 220 ? -8.149 61.152 49.853 1.00 18.34 219 GLY C C 1
ATOM 6507 O O . GLY C 1 220 ? -8.885 60.495 50.660 1.00 17.75 219 GLY C O 1
ATOM 6508 N N . ALA C 1 221 ? -7.729 62.404 50.059 1.00 17.37 220 ALA C N 1
ATOM 6509 C CA . ALA C 1 221 ? -8.153 63.223 51.187 1.00 17.30 220 ALA C CA 1
ATOM 6510 C C . ALA C 1 221 ? -8.196 64.691 50.764 1.00 17.80 220 ALA C C 1
ATOM 6511 O O . ALA C 1 221 ? -7.447 65.086 49.865 1.00 18.23 220 ALA C O 1
ATOM 6513 N N . THR C 1 222 ? -9.103 65.461 51.374 1.00 17.12 221 THR C N 1
ATOM 6514 C CA . THR C 1 222 ? -9.294 66.854 51.084 1.00 17.55 221 THR C CA 1
ATOM 6515 C C . THR C 1 222 ? -9.357 67.650 52.397 1.00 17.23 221 THR C C 1
ATOM 6516 O O . THR C 1 222 ? -10.091 67.261 53.316 1.00 17.66 221 THR C O 1
ATOM 6520 N N . ALA C 1 223 ? -8.545 68.693 52.496 1.00 15.12 222 ALA C N 1
ATOM 6521 C CA . ALA C 1 223 ? -8.529 69.566 53.640 1.00 16.12 222 ALA C CA 1
ATOM 6522 C C . ALA C 1 223 ? -9.169 70.859 53.155 1.00 16.38 222 ALA C C 1
ATOM 6523 O O . ALA C 1 223 ? -8.830 71.350 52.072 1.00 15.88 222 ALA C O 1
ATOM 6525 N N . HIS C 1 224 ? -10.080 71.408 53.946 1.00 17.12 223 HIS C N 1
ATOM 6526 C CA . HIS C 1 224 ? -10.797 72.614 53.540 1.00 18.01 223 HIS C CA 1
ATOM 6527 C C . HIS C 1 224 ? -11.200 73.465 54.695 1.00 18.54 223 HIS C C 1
ATOM 6528 O O . HIS C 1 224 ? -11.332 72.960 55.809 1.00 18.98 223 HIS C O 1
ATOM 6535 N N . TYR C 1 225 ? -11.490 74.732 54.405 1.00 19.59 224 TYR C N 1
ATOM 6536 C CA . TYR C 1 225 ? -12.063 75.636 55.399 1.00 21.02 224 TYR C CA 1
ATOM 6537 C C . TYR C 1 225 ? -13.533 75.264 55.595 1.00 22.63 224 TYR C C 1
ATOM 6538 O O . TYR C 1 225 ? -14.234 74.896 54.639 1.00 22.11 224 TYR C O 1
ATOM 6547 N N . VAL C 1 226 ? -13.982 75.354 56.836 1.00 24.10 225 VAL C N 1
ATOM 6548 C CA . VAL C 1 226 ? -15.342 74.988 57.215 1.00 26.80 225 VAL C CA 1
ATOM 6549 C C . VAL C 1 226 ? -16.321 76.124 56.902 1.00 28.75 225 VAL C C 1
ATOM 6550 O O . VAL C 1 226 ? -16.057 77.287 57.220 1.00 28.99 225 VAL C O 1
ATOM 6554 N N . THR C 1 227 ? -17.426 75.778 56.249 1.00 31.35 226 THR C N 1
ATOM 6555 C CA . THR C 1 227 ? -18.547 76.693 55.990 1.00 33.97 226 THR C CA 1
ATOM 6556 C C . THR C 1 227 ? -19.826 75.944 56.415 1.00 36.36 226 THR C C 1
ATOM 6557 O O . THR C 1 227 ? -19.746 74.823 56.941 1.00 36.61 226 THR C O 1
ATOM 6561 N N . SER C 1 228 ? -20.994 76.545 56.198 1.00 38.75 227 SER C N 1
ATOM 6562 C CA . SER C 1 228 ? -22.281 75.876 56.513 1.00 41.18 227 SER C CA 1
ATOM 6563 C C . SER C 1 228 ? -22.647 74.662 55.628 1.00 42.75 227 SER C C 1
ATOM 6564 O O . SER C 1 228 ? -23.540 73.896 56.002 1.00 43.69 227 SER C O 1
ATOM 6567 N N . ALA C 1 229 ? -22.006 74.506 54.463 1.00 44.05 228 ALA C N 1
ATOM 6568 C CA . ALA C 1 229 ? -22.245 73.353 53.559 1.00 45.51 228 ALA C CA 1
ATOM 6569 C C . ALA C 1 229 ? -21.390 72.184 54.055 1.00 46.05 228 ALA C C 1
ATOM 6570 O O . ALA C 1 229 ? -20.163 72.237 53.925 1.00 45.82 228 ALA C O 1
ATOM 6572 N N . LEU C 1 230 ? -22.029 71.150 54.619 1.00 47.51 229 LEU C N 1
ATOM 6573 C CA . LEU C 1 230 ? -21.342 69.959 55.203 1.00 48.34 229 LEU C CA 1
ATOM 6574 C C . LEU C 1 230 ? -20.184 69.367 54.347 1.00 48.03 229 LEU C C 1
ATOM 6575 O O . LEU C 1 230 ? -20.428 68.842 53.244 1.00 48.69 229 LEU C O 1
ATOM 6580 N N . ASP C 1 231 ? -18.949 69.481 54.866 1.00 47.23 230 ASP C N 1
ATOM 6581 C CA . ASP C 1 231 ? -17.707 68.995 54.214 1.00 46.44 230 ASP C CA 1
ATOM 6582 C C . ASP C 1 231 ? -17.423 69.574 52.797 1.00 45.26 230 ASP C C 1
ATOM 6583 O O . ASP C 1 231 ? -16.666 68.946 52.016 1.00 44.88 230 ASP C O 1
ATOM 6588 N N . GLU C 1 232 ? -17.963 70.779 52.505 1.00 43.82 231 GLU C N 1
ATOM 6589 C CA . GLU C 1 232 ? -17.886 71.416 51.163 1.00 42.84 231 GLU C CA 1
ATOM 6590 C C . GLU C 1 232 ? -17.363 72.880 51.066 1.00 40.17 231 GLU C C 1
ATOM 6591 O O . GLU C 1 232 ? -17.609 73.584 50.055 1.00 41.06 231 GLU C O 1
ATOM 6597 N N . GLY C 1 233 ? -16.605 73.332 52.058 1.00 35.92 232 GLY C N 1
ATOM 6598 C CA . GLY C 1 233 ? -16.054 74.691 52.025 1.00 33.06 232 GLY C CA 1
ATOM 6599 C C . GLY C 1 233 ? -14.801 74.796 51.153 1.00 29.63 232 GLY C C 1
ATOM 6600 O O . GLY C 1 233 ? -14.405 73.787 50.534 1.00 28.54 232 GLY C O 1
ATOM 6601 N N . PRO C 1 234 ? -14.177 76.008 51.092 1.00 26.35 233 PRO C N 1
ATOM 6602 C CA . PRO C 1 234 ? -12.976 76.259 50.252 1.00 24.50 233 PRO C CA 1
ATOM 6603 C C . PRO C 1 234 ? -11.833 75.245 50.444 1.00 22.74 233 PRO C C 1
ATOM 6604 O O . PRO C 1 234 ? -11.320 75.079 51.559 1.00 20.56 233 PRO C O 1
ATOM 6608 N N . ILE C 1 235 ? -11.471 74.586 49.347 1.00 21.31 234 ILE C N 1
ATOM 6609 C CA . ILE C 1 235 ? -10.450 73.549 49.346 1.00 20.32 234 ILE C CA 1
ATOM 6610 C C . ILE C 1 235 ? -9.061 74.151 49.443 1.00 20.39 234 ILE C C 1
ATOM 6611 O O . ILE C 1 235 ? -8.676 74.981 48.604 1.00 20.79 234 ILE C O 1
ATOM 6616 N N . ILE C 1 236 ? -8.295 73.658 50.421 1.00 19.43 235 ILE C N 1
ATOM 6617 C CA . ILE C 1 236 ? -6.924 74.082 50.677 1.00 19.13 235 ILE C CA 1
ATOM 6618 C C . ILE C 1 236 ? -5.912 73.154 50.020 1.00 19.94 235 ILE C C 1
ATOM 6619 O O . ILE C 1 236 ? -4.936 73.636 49.439 1.00 22.06 235 ILE C O 1
ATOM 6624 N N . ASP C 1 237 ? -6.126 71.839 50.137 1.00 20.13 236 ASP C N 1
ATOM 6625 C CA . ASP C 1 237 ? -5.161 70.859 49.657 1.00 20.23 236 ASP C CA 1
ATOM 6626 C C . ASP C 1 237 ? -5.875 69.540 49.439 1.00 19.57 236 ASP C C 1
ATOM 6627 O O . ASP C 1 237 ? -6.894 69.271 50.066 1.00 19.69 236 ASP C O 1
ATOM 6632 N N . GLN C 1 238 ? -5.395 68.785 48.455 1.00 18.94 237 GLN C N 1
ATOM 6633 C CA . GLN C 1 238 ? -5.889 67.458 48.138 1.00 19.26 237 GLN C CA 1
ATOM 6634 C C . GLN C 1 238 ? -4.706 66.614 47.694 1.00 18.76 237 GLN C C 1
ATOM 6635 O O . GLN C 1 238 ? -3.775 67.135 47.060 1.00 16.83 237 GLN C O 1
ATOM 6641 N N . ASP C 1 239 ? -4.731 65.326 48.043 1.00 19.09 238 ASP C N 1
ATOM 6642 C CA . ASP C 1 239 ? -3.681 64.408 47.595 1.00 18.79 238 ASP C CA 1
ATOM 6643 C C . ASP C 1 239 ? -4.195 62.991 47.672 1.00 18.74 238 ASP C C 1
ATOM 6644 O O . ASP C 1 239 ? -5.271 62.753 48.232 1.00 18.81 238 ASP C O 1
ATOM 6649 N N . VAL C 1 240 ? -3.432 62.054 47.104 1.00 18.79 239 VAL C N 1
ATOM 6650 C CA . VAL C 1 240 ? -3.790 60.626 47.099 1.00 18.83 239 VAL C CA 1
ATOM 6651 C C . VAL C 1 240 ? -2.627 59.773 47.453 1.00 19.41 239 VAL C C 1
ATOM 6652 O O . VAL C 1 240 ? -1.482 60.239 47.472 1.00 19.16 239 VAL C O 1
ATOM 6656 N N . GLU C 1 241 ? -2.934 58.527 47.779 1.00 19.87 240 GLU C N 1
ATOM 6657 C CA . GLU C 1 241 ? -1.913 57.472 47.901 1.00 20.97 240 GLU C CA 1
ATOM 6658 C C . GLU C 1 241 ? -2.482 56.232 47.238 1.00 20.68 240 GLU C C 1
ATOM 6659 O O . GLU C 1 241 ? -3.711 56.107 47.087 1.00 17.16 240 GLU C O 1
ATOM 6665 N N . ARG C 1 242 ? -1.574 55.346 46.840 1.00 20.63 241 ARG C N 1
ATOM 6666 C CA A ARG C 1 242 ? -1.968 54.178 46.068 0.50 21.96 241 ARG C CA 1
ATOM 6667 C CA B ARG C 1 242 ? -1.880 54.124 46.097 0.50 21.88 241 ARG C CA 1
ATOM 6668 C C . ARG C 1 242 ? -2.654 53.072 46.876 1.00 22.05 241 ARG C C 1
ATOM 6669 O O . ARG C 1 242 ? -2.406 52.886 48.056 1.00 21.65 241 ARG C O 1
ATOM 6684 N N . ILE C 1 243 ? -3.541 52.367 46.180 1.00 22.32 242 ILE C N 1
ATOM 6685 C CA . ILE C 1 243 ? -4.296 51.218 46.681 1.00 23.21 242 ILE C CA 1
ATOM 6686 C C . ILE C 1 243 ? -4.049 50.133 45.654 1.00 23.81 242 ILE C C 1
ATOM 6687 O O . ILE C 1 243 ? -3.974 50.436 44.459 1.00 24.42 242 ILE C O 1
ATOM 6692 N N . SER C 1 244 ? -3.869 48.894 46.102 1.00 24.41 243 SER C N 1
ATOM 6693 C CA . SER C 1 244 ? -3.711 47.775 45.201 1.00 25.37 243 SER C CA 1
ATOM 6694 C C . SER C 1 244 ? -4.684 46.676 45.583 1.00 25.79 243 SER C C 1
ATOM 6695 O O . SER C 1 244 ? -5.375 46.745 46.610 1.00 25.92 243 SER C O 1
ATOM 6698 N N . HIS C 1 245 ? -4.695 45.663 44.740 1.00 25.85 244 HIS C N 1
ATOM 6699 C CA . HIS C 1 245 ? -5.445 44.418 44.973 1.00 27.59 244 HIS C CA 1
ATOM 6700 C C . HIS C 1 245 ? -5.076 43.704 46.301 1.00 28.14 244 HIS C C 1
ATOM 6701 O O . HIS C 1 245 ? -5.872 42.917 46.806 1.00 28.10 244 HIS C O 1
ATOM 6708 N N . ARG C 1 246 ? -3.868 43.963 46.828 1.00 28.61 245 ARG C N 1
ATOM 6709 C CA . ARG C 1 246 ? -3.414 43.404 48.125 1.00 30.76 245 ARG C CA 1
ATOM 6710 C C . ARG C 1 246 ? -4.132 44.014 49.324 1.00 30.10 245 ARG C C 1
ATOM 6711 O O . ARG C 1 246 ? -4.187 43.398 50.387 1.00 31.00 245 ARG C O 1
ATOM 6719 N N . ASP C 1 247 ? -4.659 45.227 49.173 1.00 29.71 246 ASP C N 1
ATOM 6720 C CA . ASP C 1 247 ? -5.288 45.920 50.279 1.00 29.52 246 ASP C CA 1
ATOM 6721 C C . ASP C 1 247 ? -6.664 45.372 50.656 1.00 30.80 246 ASP C C 1
ATOM 6722 O O . ASP C 1 247 ? -7.579 45.371 49.849 1.00 31.34 246 ASP C O 1
ATOM 6727 N N . THR C 1 248 ? -6.777 44.898 51.898 1.00 31.82 247 THR C N 1
ATOM 6728 C CA . THR C 1 248 ? -8.046 44.449 52.481 1.00 32.50 247 THR C CA 1
ATOM 6729 C C . THR C 1 248 ? -8.859 45.701 52.883 1.00 31.90 247 THR C C 1
ATOM 6730 O O . THR C 1 248 ? -8.344 46.827 52.800 1.00 30.00 247 THR C O 1
ATOM 6734 N N . PRO C 1 249 ? -10.135 45.518 53.313 1.00 32.87 248 PRO C N 1
ATOM 6735 C CA . PRO C 1 249 ? -10.889 46.690 53.800 1.00 32.09 248 PRO C CA 1
ATOM 6736 C C . PRO C 1 249 ? -10.203 47.390 54.990 1.00 31.53 248 PRO C C 1
ATOM 6737 O O . PRO C 1 249 ? -10.199 48.632 55.041 1.00 31.17 248 PRO C O 1
ATOM 6741 N N . ALA C 1 250 ? -9.592 46.610 55.888 1.00 31.08 249 ALA C N 1
ATOM 6742 C CA . ALA C 1 250 ? -8.812 47.168 57.004 1.00 30.76 249 ALA C CA 1
ATOM 6743 C C . ALA C 1 250 ? -7.577 47.964 56.503 1.00 30.02 249 ALA C C 1
ATOM 6744 O O . ALA C 1 250 ? -7.228 49.002 57.082 1.00 28.87 249 ALA C O 1
ATOM 6746 N N . ASP C 1 251 ? -6.926 47.478 55.440 1.00 30.31 250 ASP C N 1
ATOM 6747 C CA . ASP C 1 251 ? -5.780 48.191 54.838 1.00 29.96 250 ASP C CA 1
ATOM 6748 C C . ASP C 1 251 ? -6.230 49.533 54.244 1.00 29.18 250 ASP C C 1
ATOM 6749 O O . ASP C 1 251 ? -5.512 50.501 54.364 1.00 27.67 250 ASP C O 1
ATOM 6754 N N . LEU C 1 252 ? -7.404 49.561 53.609 1.00 29.76 251 LEU C N 1
ATOM 6755 C CA . LEU C 1 252 ? -7.989 50.791 53.054 1.00 29.83 251 LEU C CA 1
ATOM 6756 C C . LEU C 1 252 ? -8.239 51.823 54.141 1.00 29.10 251 LEU C C 1
ATOM 6757 O O . LEU C 1 252 ? -7.911 52.982 53.947 1.00 27.54 251 LEU C O 1
ATOM 6762 N N . VAL C 1 253 ? -8.790 51.389 55.282 1.00 29.03 252 VAL C N 1
ATOM 6763 C CA . VAL C 1 253 ? -9.004 52.293 56.412 1.00 28.53 252 VAL C CA 1
ATOM 6764 C C . VAL C 1 253 ? -7.674 52.890 56.878 1.00 27.73 252 VAL C C 1
ATOM 6765 O O . VAL C 1 253 ? -7.590 54.100 57.050 1.00 26.89 252 VAL C O 1
ATOM 6769 N N . ARG C 1 254 ? -6.664 52.041 57.076 1.00 27.68 253 ARG C N 1
ATOM 6770 C CA . ARG C 1 254 ? -5.331 52.489 57.495 1.00 27.53 253 ARG C CA 1
ATOM 6771 C C . ARG C 1 254 ? -4.737 53.468 56.454 1.00 26.02 253 ARG C C 1
ATOM 6772 O O . ARG C 1 254 ? -4.211 54.500 56.839 1.00 24.47 253 ARG C O 1
ATOM 6780 N N . LYS C 1 255 ? -4.848 53.151 55.159 1.00 25.14 254 LYS C N 1
ATOM 6781 C CA . LYS C 1 255 ? -4.334 54.048 54.117 1.00 25.15 254 LYS C CA 1
ATOM 6782 C C . LYS C 1 255 ? -5.150 55.348 54.076 1.00 24.38 254 LYS C C 1
ATOM 6783 O O . LYS C 1 255 ? -4.579 56.416 53.896 1.00 23.69 254 LYS C O 1
ATOM 6789 N N . GLY C 1 256 ? -6.464 55.242 54.293 1.00 24.28 255 GLY C N 1
ATOM 6790 C CA . GLY C 1 256 ? -7.346 56.400 54.425 1.00 23.72 255 GLY C CA 1
ATOM 6791 C C . GLY C 1 256 ? -6.879 57.321 55.547 1.00 23.08 255 GLY C C 1
ATOM 6792 O O . GLY C 1 256 ? -6.829 58.530 55.349 1.00 22.06 255 GLY C O 1
ATOM 6793 N N . ARG C 1 257 ? -6.498 56.755 56.700 1.00 22.70 256 ARG C N 1
ATOM 6794 C CA . ARG C 1 257 ? -5.988 57.562 57.838 1.00 22.34 256 ARG C CA 1
ATOM 6795 C C . ARG C 1 257 ? -4.638 58.209 57.479 1.00 21.77 256 ARG C C 1
ATOM 6796 O O . ARG C 1 257 ? -4.362 59.400 57.809 1.00 19.72 256 ARG C O 1
ATOM 6804 N N . ASP C 1 258 ? -3.806 57.437 56.774 1.00 21.61 257 ASP C N 1
ATOM 6805 C CA . ASP C 1 258 ? -2.509 57.926 56.377 1.00 21.69 257 ASP C CA 1
ATOM 6806 C C . ASP C 1 258 ? -2.665 59.130 55.452 1.00 20.35 257 ASP C C 1
ATOM 6807 O O . ASP C 1 258 ? -2.015 60.094 55.680 1.00 18.57 257 ASP C O 1
ATOM 6812 N N . ILE C 1 259 ? -3.537 59.077 54.435 1.00 21.01 258 ILE C N 1
ATOM 6813 C CA . ILE C 1 259 ? -3.682 60.225 53.539 1.00 19.45 258 ILE C CA 1
ATOM 6814 C C . ILE C 1 259 ? -4.365 61.404 54.222 1.00 19.65 258 ILE C C 1
ATOM 6815 O O . ILE C 1 259 ? -3.948 62.541 53.987 1.00 19.20 258 ILE C O 1
ATOM 6820 N N . GLU C 1 260 ? -5.356 61.155 55.088 1.00 19.34 259 GLU C N 1
ATOM 6821 C CA . GLU C 1 260 ? -5.982 62.245 55.864 1.00 19.40 259 GLU C CA 1
ATOM 6822 C C . GLU C 1 260 ? -4.969 62.985 56.683 1.00 19.34 259 GLU C C 1
ATOM 6823 O O . GLU C 1 260 ? -4.932 64.193 56.610 1.00 19.32 259 GLU C O 1
ATOM 6829 N N . ARG C 1 261 ? -4.177 62.278 57.491 1.00 20.77 260 ARG C N 1
ATOM 6830 C CA . ARG C 1 261 ? -3.155 62.947 58.345 1.00 20.70 260 ARG C CA 1
ATOM 6831 C C . ARG C 1 261 ? -2.146 63.747 57.531 1.00 20.57 260 ARG C C 1
ATOM 6832 O O . ARG C 1 261 ? -1.808 64.860 57.914 1.00 19.08 260 ARG C O 1
ATOM 6840 N N . ARG C 1 262 ? -1.676 63.166 56.421 1.00 20.76 261 ARG C N 1
ATOM 6841 C CA . ARG C 1 262 ? -0.731 63.877 55.503 1.00 21.28 261 ARG C CA 1
ATOM 6842 C C . ARG C 1 262 ? -1.273 65.178 54.897 1.00 20.76 261 ARG C C 1
ATOM 6843 O O . ARG C 1 262 ? -0.630 66.233 54.928 1.00 20.37 261 ARG C O 1
ATOM 6851 N N . VAL C 1 263 ? -2.461 65.088 54.343 1.00 20.84 262 VAL C N 1
ATOM 6852 C CA . VAL C 1 263 ? -3.094 66.242 53.698 1.00 20.18 262 VAL C CA 1
ATOM 6853 C C . VAL C 1 263 ? -3.453 67.318 54.729 1.00 20.71 262 VAL C C 1
ATOM 6854 O O . VAL C 1 263 ? -3.194 68.490 54.487 1.00 20.67 262 VAL C O 1
ATOM 6858 N N . LEU C 1 264 ? -3.965 66.923 55.902 1.00 19.66 263 LEU C N 1
ATOM 6859 C CA . LEU C 1 264 ? -4.306 67.934 56.928 1.00 19.38 263 LEU C CA 1
ATOM 6860 C C . LEU C 1 264 ? -3.059 68.604 57.456 1.00 18.82 263 LEU C C 1
ATOM 6861 O O . LEU C 1 264 ? -3.064 69.769 57.602 1.00 18.16 263 LEU C O 1
ATOM 6866 N N . SER C 1 265 ? -2.006 67.836 57.767 1.00 19.82 264 SER C N 1
ATOM 6867 C CA . SER C 1 265 ? -0.766 68.436 58.276 1.00 20.16 264 SER C CA 1
ATOM 6868 C C . SER C 1 265 ? -0.164 69.377 57.240 1.00 20.50 264 SER C C 1
ATOM 6869 O O . SER C 1 265 ? 0.296 70.476 57.591 1.00 20.55 264 SER C O 1
ATOM 6872 N N . ARG C 1 266 ? -0.183 68.973 55.972 1.00 20.31 265 ARG C N 1
ATOM 6873 C CA . ARG C 1 266 ? 0.311 69.844 54.908 1.00 20.11 265 ARG C CA 1
ATOM 6874 C C . ARG C 1 266 ? -0.560 71.118 54.766 1.00 20.39 265 ARG C C 1
ATOM 6875 O O . ARG C 1 266 ? -0.012 72.244 54.708 1.00 20.70 265 ARG C O 1
ATOM 6883 N N . ALA C 1 267 ? -1.889 70.945 54.751 1.00 19.42 266 ALA C N 1
ATOM 6884 C CA . ALA C 1 267 ? -2.824 72.082 54.690 1.00 20.07 266 ALA C CA 1
ATOM 6885 C C . ALA C 1 267 ? -2.574 73.053 55.853 1.00 21.05 266 ALA C C 1
ATOM 6886 O O . ALA C 1 267 ? -2.565 74.268 55.651 1.00 19.90 266 ALA C O 1
ATOM 6888 N N . LEU C 1 268 ? -2.384 72.485 57.059 1.00 20.47 267 LEU C N 1
ATOM 6889 C CA . LEU C 1 268 ? -2.067 73.245 58.270 1.00 21.46 267 LEU C CA 1
ATOM 6890 C C . LEU C 1 268 ? -0.749 74.026 58.089 1.00 21.21 267 LEU C C 1
ATOM 6891 O O . LEU C 1 268 ? -0.700 75.235 58.404 1.00 20.67 267 LEU C O 1
ATOM 6896 N N . HIS C 1 269 ? 0.280 73.373 57.529 1.00 20.93 268 HIS C N 1
ATOM 6897 C CA . HIS C 1 269 ? 1.553 74.035 57.235 1.00 21.75 268 HIS C CA 1
ATOM 6898 C C . HIS C 1 269 ? 1.391 75.255 56.304 1.00 21.57 268 HIS C C 1
ATOM 6899 O O . HIS C 1 269 ? 1.963 76.358 56.593 1.00 21.27 268 HIS C O 1
ATOM 6906 N N . TYR C 1 270 ? 0.613 75.095 55.223 1.00 20.59 269 TYR C N 1
ATOM 6907 C CA . TYR C 1 270 ? 0.351 76.232 54.329 1.00 20.71 269 TYR C CA 1
ATOM 6908 C C . TYR C 1 270 ? -0.346 77.386 55.057 1.00 20.53 269 TYR C C 1
ATOM 6909 O O . TYR C 1 270 ? 0.042 78.552 54.883 1.00 21.92 269 TYR C O 1
ATOM 6918 N N . HIS C 1 271 ? -1.332 77.068 55.895 1.00 20.22 270 HIS C N 1
ATOM 6919 C CA . HIS C 1 271 ? -2.039 78.098 56.673 1.00 20.27 270 HIS C CA 1
ATOM 6920 C C . HIS C 1 271 ? -1.104 78.856 57.630 1.00 20.08 270 HIS C C 1
ATOM 6921 O O . HIS C 1 271 ? -1.075 80.097 57.647 1.00 19.66 270 HIS C O 1
ATOM 6928 N N . LEU C 1 272 ? -0.355 78.100 58.423 1.00 20.29 271 LEU C N 1
ATOM 6929 C CA . LEU C 1 272 ? 0.560 78.641 59.421 1.00 20.46 271 LEU C CA 1
ATOM 6930 C C . LEU C 1 272 ? 1.727 79.431 58.829 1.00 20.86 271 LEU C C 1
ATOM 6931 O O . LEU C 1 272 ? 2.309 80.275 59.506 1.00 21.18 271 LEU C O 1
ATOM 6936 N N . ASP C 1 273 ? 2.072 79.157 57.564 1.00 21.34 272 ASP C N 1
ATOM 6937 C CA . ASP C 1 273 ? 3.137 79.858 56.833 1.00 21.81 272 ASP C CA 1
ATOM 6938 C C . ASP C 1 273 ? 2.602 81.037 55.955 1.00 21.27 272 ASP C C 1
ATOM 6939 O O . ASP C 1 273 ? 3.323 81.553 55.105 1.00 20.80 272 ASP C O 1
ATOM 6944 N N . ASP C 1 274 ? 1.344 81.428 56.156 1.00 20.89 273 ASP C N 1
ATOM 6945 C CA . ASP C 1 274 ? 0.699 82.539 55.459 1.00 21.39 273 ASP C CA 1
ATOM 6946 C C . ASP C 1 274 ? 0.738 82.426 53.945 1.00 20.10 273 ASP C C 1
ATOM 6947 O O . ASP C 1 274 ? 1.007 83.396 53.237 1.00 20.76 273 ASP C O 1
ATOM 6952 N N . ARG C 1 275 ? 0.475 81.218 53.479 1.00 20.18 274 ARG C N 1
ATOM 6953 C CA . ARG C 1 275 ? 0.437 80.874 52.081 1.00 19.64 274 ARG C CA 1
ATOM 6954 C C . ARG C 1 275 ? -0.985 80.697 51.534 1.00 19.53 274 ARG C C 1
ATOM 6955 O O . ARG C 1 275 ? -1.136 80.548 50.321 1.00 20.38 274 ARG C O 1
ATOM 6963 N N . VAL C 1 276 ? -2.015 80.746 52.377 1.00 18.57 275 VAL C N 1
ATOM 6964 C CA . VAL C 1 276 ? -3.382 80.510 51.928 1.00 18.30 275 VAL C CA 1
ATOM 6965 C C . VAL C 1 276 ? -4.228 81.760 52.000 1.00 18.61 275 VAL C C 1
ATOM 6966 O O . VAL C 1 276 ? -4.319 82.391 53.060 1.00 19.18 275 VAL C O 1
ATOM 6970 N N . ILE C 1 277 ? -4.894 82.088 50.887 1.00 17.89 276 ILE C N 1
ATOM 6971 C CA . ILE C 1 277 ? -5.818 83.236 50.840 1.00 17.88 276 ILE C CA 1
ATOM 6972 C C . ILE C 1 277 ? -7.169 82.784 50.265 1.00 17.98 276 ILE C C 1
ATOM 6973 O O . ILE C 1 277 ? -7.236 82.104 49.207 1.00 18.08 276 ILE C O 1
ATOM 6978 N N . LEU C 1 278 ? -8.233 83.127 50.962 1.00 17.38 277 LEU C N 1
ATOM 6979 C CA . LEU C 1 278 ? -9.577 82.817 50.490 1.00 19.00 277 LEU C CA 1
ATOM 6980 C C . LEU C 1 278 ? -9.914 83.597 49.225 1.00 18.82 277 LEU C C 1
ATOM 6981 O O . LEU C 1 278 ? -9.541 84.737 49.073 1.00 17.31 277 LEU C O 1
ATOM 6986 N N . ASN C 1 279 ? -10.641 82.940 48.348 1.00 20.57 278 ASN C N 1
ATOM 6987 C CA . ASN C 1 279 ? -11.047 83.460 47.063 1.00 21.06 278 ASN C CA 1
ATOM 6988 C C . ASN C 1 279 ? -12.466 82.981 46.854 1.00 21.54 278 ASN C C 1
ATOM 6989 O O . ASN C 1 279 ? -12.713 82.083 46.063 1.00 20.35 278 ASN C O 1
ATOM 6994 N N . GLY C 1 280 ? -13.407 83.605 47.568 1.00 23.00 279 GLY C N 1
ATOM 6995 C CA . GLY C 1 280 ? -14.818 83.183 47.534 1.00 23.68 279 GLY C CA 1
ATOM 6996 C C . GLY C 1 280 ? -15.017 81.729 47.978 1.00 23.84 279 GLY C C 1
ATOM 6997 O O . GLY C 1 280 ? -14.762 81.387 49.146 1.00 25.07 279 GLY C O 1
ATOM 6998 N N . ARG C 1 281 ? -15.425 80.873 47.040 1.00 23.42 280 ARG C N 1
ATOM 6999 C CA . ARG C 1 281 ? -15.633 79.448 47.299 1.00 24.65 280 ARG C CA 1
ATOM 7000 C C . ARG C 1 281 ? -14.320 78.632 47.169 1.00 22.12 280 ARG C C 1
ATOM 7001 O O . ARG C 1 281 ? -14.357 77.441 47.342 1.00 21.82 280 ARG C O 1
ATOM 7009 N N . LYS C 1 282 ? -13.200 79.284 46.847 1.00 20.26 281 LYS C N 1
ATOM 7010 C CA . LYS C 1 282 ? -11.935 78.644 46.527 1.00 19.39 281 LYS C CA 1
ATOM 7011 C C . LYS C 1 282 ? -10.813 79.234 47.348 1.00 17.81 281 LYS C C 1
ATOM 7012 O O . LYS C 1 282 ? -11.076 79.992 48.260 1.00 15.96 281 LYS C O 1
ATOM 7018 N N . THR C 1 283 ? -9.568 78.781 47.082 1.00 16.78 282 THR C N 1
ATOM 7019 C CA . THR C 1 283 ? -8.368 79.331 47.682 1.00 15.63 282 THR C CA 1
ATOM 7020 C C . THR C 1 283 ? -7.306 79.588 46.651 1.00 15.84 282 THR C C 1
ATOM 7021 O O . THR C 1 283 ? -7.279 78.952 45.542 1.00 14.18 282 THR C O 1
ATOM 7025 N N . VAL C 1 284 ? -6.461 80.559 47.000 1.00 17.00 283 VAL C N 1
ATOM 7026 C CA . VAL C 1 284 ? -5.194 80.818 46.317 1.00 16.29 283 VAL C CA 1
ATOM 7027 C C . VAL C 1 284 ? -4.178 80.308 47.356 1.00 17.99 283 VAL C C 1
ATOM 7028 O O . VAL C 1 284 ? -4.222 80.719 48.515 1.00 18.26 283 VAL C O 1
ATOM 7032 N N . VAL C 1 285 ? -3.301 79.395 46.938 1.00 18.67 284 VAL C N 1
ATOM 7033 C CA . VAL C 1 285 ? -2.265 78.830 47.785 1.00 19.15 284 VAL C CA 1
ATOM 7034 C C . VAL C 1 285 ? -0.916 79.070 47.121 1.00 19.81 284 VAL C C 1
ATOM 7035 O O . VAL C 1 285 ? -0.636 78.509 46.068 1.00 19.04 284 VAL C O 1
ATOM 7039 N N . PHE C 1 286 ? -0.102 79.921 47.726 1.00 21.04 285 PHE C N 1
ATOM 7040 C CA . PHE C 1 286 ? 1.231 80.204 47.196 1.00 23.19 285 PHE C CA 1
ATOM 7041 C C . PHE C 1 286 ? 2.205 79.132 47.721 1.00 25.17 285 PHE C C 1
ATOM 7042 O O . PHE C 1 286 ? 2.689 79.243 48.833 1.00 24.66 285 PHE C O 1
ATOM 7050 N N . THR C 1 287 ? 2.436 78.079 46.934 1.00 28.57 286 THR C N 1
ATOM 7051 C CA . THR C 1 287 ? 3.376 76.994 47.315 1.00 31.17 286 THR C CA 1
ATOM 7052 C C . THR C 1 287 ? 4.764 77.302 46.767 1.00 32.46 286 THR C C 1
ATOM 7053 O O . THR C 1 287 ? 5.768 76.988 47.429 1.00 35.31 286 THR C O 1
ATOM 7057 N N . HIS D 1 4 ? -5.900 33.011 63.501 1.00 48.84 3 HIS D N 1
ATOM 7058 C CA . HIS D 1 4 ? -5.285 32.022 62.568 1.00 48.75 3 HIS D CA 1
ATOM 7059 C C . HIS D 1 4 ? -3.988 32.673 62.056 1.00 46.15 3 HIS D C 1
ATOM 7060 O O . HIS D 1 4 ? -4.031 33.632 61.275 1.00 45.47 3 HIS D O 1
ATOM 7067 N N . HIS D 1 5 ? -2.843 32.152 62.505 1.00 44.41 4 HIS D N 1
ATOM 7068 C CA . HIS D 1 5 ? -1.554 32.805 62.251 1.00 42.06 4 HIS D CA 1
ATOM 7069 C C . HIS D 1 5 ? -1.056 32.741 60.804 1.00 38.57 4 HIS D C 1
ATOM 7070 O O . HIS D 1 5 ? -1.371 31.809 60.066 1.00 37.53 4 HIS D O 1
ATOM 7077 N N . GLN D 1 6 ? -0.315 33.782 60.419 1.00 35.17 5 GLN D N 1
ATOM 7078 C CA . GLN D 1 6 ? 0.335 33.864 59.127 1.00 32.17 5 GLN D CA 1
ATOM 7079 C C . GLN D 1 6 ? 1.828 33.739 59.402 1.00 30.08 5 GLN D C 1
ATOM 7080 O O . GLN D 1 6 ? 2.332 34.289 60.384 1.00 29.11 5 GLN D O 1
ATOM 7086 N N . TYR D 1 7 ? 2.514 32.993 58.546 1.00 27.60 6 TYR D N 1
ATOM 7087 C CA . TYR D 1 7 ? 3.953 32.819 58.630 1.00 26.37 6 TYR D CA 1
ATOM 7088 C C . TYR D 1 7 ? 4.562 33.372 57.360 1.00 23.71 6 TYR D C 1
ATOM 7089 O O . TYR D 1 7 ? 3.883 33.487 56.336 1.00 22.78 6 TYR 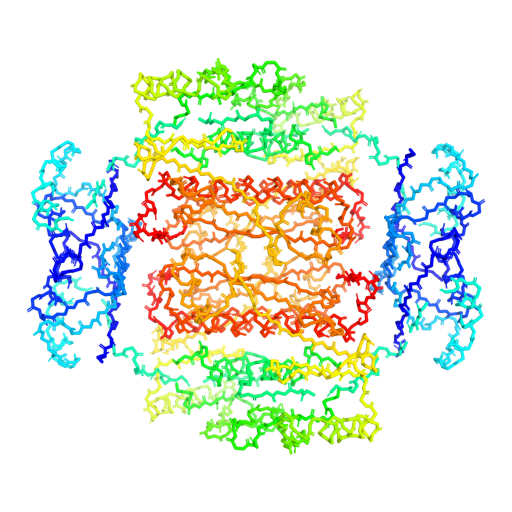D O 1
ATOM 7098 N N . VAL D 1 8 ? 5.832 33.740 57.438 1.00 22.27 7 VAL D N 1
ATOM 7099 C CA . VAL D 1 8 ? 6.569 34.229 56.282 1.00 21.07 7 VAL D CA 1
ATOM 7100 C C . VAL D 1 8 ? 7.912 33.484 56.200 1.00 20.94 7 VAL D C 1
ATOM 7101 O O . VAL D 1 8 ? 8.584 33.263 57.211 1.00 21.24 7 VAL D O 1
ATOM 7105 N N . LEU D 1 9 ? 8.236 33.050 54.990 1.00 20.79 8 LEU D N 1
ATOM 7106 C CA . LEU D 1 9 ? 9.485 32.395 54.662 1.00 21.15 8 LEU D CA 1
ATOM 7107 C C . LEU D 1 9 ? 10.198 33.265 53.627 1.00 20.09 8 LEU D C 1
ATOM 7108 O O . LEU D 1 9 ? 9.581 33.690 52.657 1.00 20.06 8 LEU D O 1
ATOM 7113 N N . THR D 1 10 ? 11.486 33.523 53.844 1.00 19.87 9 THR D N 1
ATOM 7114 C CA . THR D 1 10 ? 12.333 34.186 52.871 1.00 19.82 9 THR D CA 1
ATOM 7115 C C . THR D 1 10 ? 13.563 33.326 52.671 1.00 20.38 9 THR D C 1
ATOM 7116 O O . THR D 1 10 ? 14.008 32.643 53.601 1.00 20.97 9 THR D O 1
ATOM 7120 N N . LEU D 1 11 ? 14.100 33.343 51.459 1.00 20.22 10 LEU D N 1
ATOM 7121 C CA . LEU D 1 11 ? 15.259 32.534 51.149 1.00 20.85 10 LEU D CA 1
ATOM 7122 C C . LEU D 1 11 ? 16.000 32.999 49.929 1.00 20.48 10 LEU D C 1
ATOM 7123 O O . LEU D 1 11 ? 15.424 33.654 49.061 1.00 19.52 10 LEU D O 1
ATOM 7128 N N . SER D 1 12 ? 17.285 32.657 49.905 1.00 20.63 11 SER D N 1
ATOM 7129 C CA . SER D 1 12 ? 18.141 32.839 48.746 1.00 20.51 11 SER D CA 1
ATOM 7130 C C . SER D 1 12 ? 19.010 31.606 48.638 1.00 21.20 11 SER D C 1
ATOM 7131 O O . SER D 1 12 ? 19.355 30.998 49.653 1.00 22.13 11 SER D O 1
ATOM 7134 N N . CYS D 1 13 ? 19.406 31.273 47.413 1.00 21.38 12 CYS D N 1
ATOM 7135 C CA . CYS D 1 13 ? 20.254 30.119 47.136 1.00 22.15 12 CYS D CA 1
ATOM 7136 C C . CYS D 1 13 ? 20.762 30.176 45.703 1.00 22.92 12 CYS D C 1
ATOM 7137 O O . CYS D 1 13 ? 20.219 30.952 44.905 1.00 21.84 12 CYS D O 1
ATOM 7140 N N . PRO D 1 14 ? 21.792 29.367 45.362 1.00 24.72 13 PRO D N 1
ATOM 7141 C CA . PRO D 1 14 ? 22.226 29.302 43.966 1.00 25.71 13 PRO D CA 1
ATOM 7142 C C . PRO D 1 14 ? 21.067 28.825 43.087 1.00 26.13 13 PRO D C 1
ATOM 7143 O O . PRO D 1 14 ? 20.301 27.944 43.522 1.00 25.53 13 PRO D O 1
ATOM 7147 N N . ASP D 1 15 ? 20.938 29.414 41.898 1.00 26.81 14 ASP D N 1
ATOM 7148 C CA . ASP D 1 15 ? 19.832 29.107 41.006 1.00 28.26 14 ASP D CA 1
ATOM 7149 C C . ASP D 1 15 ? 19.956 27.676 40.497 1.00 29.60 14 ASP D C 1
ATOM 7150 O O . ASP D 1 15 ? 21.043 27.185 40.211 1.00 30.37 14 ASP D O 1
ATOM 7155 N N . ARG D 1 16 ? 18.814 27.020 40.434 1.00 30.42 15 ARG D N 1
ATOM 7156 C CA . ARG D 1 16 ? 18.698 25.627 40.028 1.00 32.57 15 ARG D CA 1
ATOM 7157 C C . ARG D 1 16 ? 17.223 25.435 39.677 1.00 31.31 15 ARG D C 1
ATOM 7158 O O . ARG D 1 16 ? 16.339 26.143 40.204 1.00 30.11 15 ARG D O 1
ATOM 7166 N N . ALA D 1 17 ? 16.943 24.506 38.771 1.00 31.43 16 ALA D N 1
ATOM 7167 C CA . ALA D 1 17 ? 15.557 24.254 38.367 1.00 30.34 16 ALA D CA 1
ATOM 7168 C C . ALA D 1 17 ? 14.861 23.554 39.527 1.00 28.53 16 ALA D C 1
ATOM 7169 O O . ALA D 1 17 ? 15.521 22.904 40.333 1.00 29.25 16 ALA D O 1
ATOM 7171 N N . GLY D 1 18 ? 13.558 23.790 39.672 1.00 26.88 17 GLY D N 1
ATOM 7172 C CA . GLY D 1 18 ? 12.759 23.087 40.668 1.00 24.99 17 GLY D CA 1
ATOM 7173 C C . GLY D 1 18 ? 12.784 23.594 42.084 1.00 23.41 17 GLY D C 1
ATOM 7174 O O . GLY D 1 18 ? 12.319 22.887 42.979 1.00 23.49 17 GLY D O 1
ATOM 7175 N N . ILE D 1 19 ? 13.266 24.819 42.304 1.00 21.75 18 ILE D N 1
ATOM 7176 C CA . ILE D 1 19 ? 13.266 25.420 43.633 1.00 20.68 18 ILE D CA 1
ATOM 7177 C C . ILE D 1 19 ? 11.832 25.722 44.083 1.00 19.61 18 ILE D C 1
ATOM 7178 O O . ILE D 1 19 ? 11.430 25.373 45.208 1.00 18.33 18 ILE D O 1
ATOM 7183 N N . VAL D 1 20 ? 11.098 26.412 43.219 1.00 18.73 19 VAL D N 1
ATOM 7184 C CA . VAL D 1 20 ? 9.696 26.758 43.514 1.00 18.50 19 VAL D CA 1
ATOM 7185 C C . VAL D 1 20 ? 8.857 25.481 43.731 1.00 19.86 19 VAL D C 1
ATOM 7186 O O . VAL D 1 20 ? 8.017 25.427 44.655 1.00 20.62 19 VAL D O 1
ATOM 7190 N N . SER D 1 21 ? 9.087 24.471 42.890 1.00 20.25 20 SER D N 1
ATOM 7191 C CA . SER D 1 21 ? 8.443 23.152 43.030 1.00 21.58 20 SER D CA 1
ATOM 7192 C C . SER D 1 21 ? 8.725 22.564 44.406 1.00 21.80 20 SER D C 1
ATOM 7193 O O . SER D 1 21 ? 7.791 22.118 45.056 1.00 22.20 20 SER D O 1
ATOM 7196 N N . ALA D 1 22 ? 9.985 22.612 44.856 1.00 21.29 21 ALA D N 1
ATOM 7197 C CA . ALA D 1 22 ? 10.369 22.035 46.156 1.00 22.34 21 ALA D CA 1
ATOM 7198 C C . ALA D 1 22 ? 9.715 22.740 47.343 1.00 21.63 21 ALA D C 1
ATOM 7199 O O . ALA D 1 22 ? 9.129 22.085 48.205 1.00 21.74 21 ALA D O 1
ATOM 7201 N N . VAL D 1 23 ? 9.797 24.073 47.347 1.00 20.49 22 VAL D N 1
ATOM 7202 C CA . VAL D 1 23 ? 9.253 24.904 48.430 1.00 19.80 22 VAL D CA 1
ATOM 7203 C C . VAL D 1 23 ? 7.731 24.836 48.492 1.00 19.60 22 VAL D C 1
ATOM 7204 O O . VAL D 1 23 ? 7.173 24.617 49.568 1.00 19.40 22 VAL D O 1
ATOM 7208 N N . SER D 1 24 ? 7.074 25.035 47.356 1.00 19.21 23 SER D N 1
ATOM 7209 C CA . SER D 1 24 ? 5.600 25.011 47.321 1.00 19.87 23 SER D CA 1
ATOM 7210 C C . SER D 1 24 ? 5.066 23.606 47.605 1.00 21.07 23 SER D C 1
ATOM 7211 O O . SER D 1 24 ? 4.035 23.468 48.286 1.00 21.84 23 SER D O 1
ATOM 7214 N N . THR D 1 25 ? 5.740 22.568 47.099 1.00 21.63 24 THR D N 1
ATOM 7215 C CA . THR D 1 25 ? 5.304 21.175 47.394 1.00 22.78 24 THR D CA 1
ATOM 7216 C C . THR D 1 25 ? 5.395 20.886 48.902 1.00 23.56 24 THR D C 1
ATOM 7217 O O . THR D 1 25 ? 4.495 20.263 49.473 1.00 24.06 24 THR D O 1
ATOM 7221 N N . PHE D 1 26 ? 6.453 21.386 49.538 1.00 24.14 25 PHE D N 1
ATOM 7222 C CA . PHE D 1 26 ? 6.630 21.234 50.985 1.00 24.83 25 PHE D CA 1
ATOM 7223 C C . PHE D 1 26 ? 5.470 21.857 51.781 1.00 25.06 25 PHE D C 1
ATOM 7224 O O . PHE D 1 26 ? 4.915 21.203 52.648 1.00 26.81 25 PHE D O 1
ATOM 7232 N N . LEU D 1 27 ? 5.089 23.087 51.448 1.00 24.22 26 LEU D N 1
ATOM 7233 C CA . LEU D 1 27 ? 3.986 23.785 52.112 1.00 23.66 26 LEU D CA 1
ATOM 7234 C C . LEU D 1 27 ? 2.650 23.067 51.850 1.00 25.20 26 LEU D C 1
ATOM 7235 O O . LEU D 1 27 ? 1.882 22.855 52.787 1.00 24.55 26 LEU D O 1
ATOM 7240 N N . PHE D 1 28 ? 2.415 22.666 50.597 1.00 25.25 27 PHE D N 1
ATOM 7241 C CA . PHE D 1 28 ? 1.220 21.893 50.215 1.00 26.46 27 PHE D CA 1
ATOM 7242 C C . PHE D 1 28 ? 1.114 20.554 50.983 1.00 27.67 27 PHE D C 1
ATOM 7243 O O . PHE D 1 28 ? 0.072 20.278 51.579 1.00 27.86 27 PHE D O 1
ATOM 7251 N N . GLU D 1 29 ? 2.189 19.761 50.968 1.00 28.23 28 GLU D N 1
ATOM 7252 C CA . GLU D 1 29 ? 2.241 18.471 51.680 1.00 30.54 28 GLU D CA 1
ATOM 7253 C C . GLU D 1 29 ? 2.146 18.608 53.204 1.00 30.92 28 GLU D C 1
ATOM 7254 O O . GLU D 1 29 ? 1.664 17.694 53.872 1.00 31.46 28 GLU D O 1
ATOM 7260 N N . ASN D 1 30 ? 2.550 19.768 53.731 1.00 29.87 29 ASN D N 1
ATOM 7261 C CA . ASN D 1 30 ? 2.409 20.086 55.158 1.00 30.53 29 ASN D CA 1
ATOM 7262 C C . ASN D 1 30 ? 1.110 20.873 55.464 1.00 30.26 29 ASN D C 1
ATOM 7263 O O . ASN D 1 30 ? 1.023 21.564 56.475 1.00 30.29 29 ASN D O 1
ATOM 7268 N N . GLY D 1 31 ? 0.112 20.770 54.583 1.00 30.18 30 GLY D N 1
ATOM 7269 C CA . GLY D 1 31 ? -1.207 21.358 54.810 1.00 30.31 30 GLY D CA 1
ATOM 7270 C C . GLY D 1 31 ? -1.286 22.871 54.952 1.00 29.43 30 GLY D C 1
ATOM 7271 O O . GLY D 1 31 ? -2.163 23.354 55.660 1.00 29.44 30 GLY D O 1
ATOM 7272 N N . GLN D 1 32 ? -0.357 23.603 54.320 1.00 27.75 31 GLN D N 1
ATOM 7273 C CA . GLN D 1 32 ? -0.345 25.066 54.360 1.00 27.32 31 GLN D CA 1
ATOM 7274 C C . GLN D 1 32 ? -0.873 25.616 53.041 1.00 27.26 31 GLN D C 1
ATOM 7275 O O . GLN D 1 32 ? -0.845 24.917 52.017 1.00 28.38 31 GLN D O 1
ATOM 7281 N N . ASN D 1 33 ? -1.326 26.872 53.080 1.00 26.56 32 ASN D N 1
ATOM 7282 C CA . ASN D 1 33 ? -1.902 27.563 51.939 1.00 26.59 32 ASN D CA 1
ATOM 7283 C C . ASN D 1 33 ? -1.152 28.873 51.708 1.00 24.62 32 ASN D C 1
ATOM 7284 O O . ASN D 1 33 ? -0.980 29.651 52.632 1.00 23.77 32 ASN D O 1
ATOM 7289 N N . ILE D 1 34 ? -0.729 29.108 50.473 1.00 22.77 33 ILE D N 1
ATOM 7290 C CA . ILE D 1 34 ? -0.007 30.329 50.127 1.00 21.17 33 ILE D CA 1
ATOM 7291 C C . ILE D 1 34 ? -1.009 31.486 50.004 1.00 21.32 33 ILE D C 1
ATOM 7292 O O . ILE D 1 34 ? -2.009 31.359 49.290 1.00 20.87 33 ILE D O 1
ATOM 7297 N N . LEU D 1 35 ? -0.712 32.585 50.702 1.00 20.77 34 LEU D N 1
ATOM 7298 C CA . LEU D 1 35 ? -1.513 33.827 50.692 1.00 21.85 34 LEU D CA 1
ATOM 7299 C C . LEU D 1 35 ? -0.950 34.836 49.674 1.00 21.52 34 LEU D C 1
ATOM 7300 O O . LEU D 1 35 ? -1.697 35.521 48.970 1.00 21.60 34 LEU D O 1
ATOM 7305 N N . ASP D 1 36 ? 0.357 34.995 49.685 1.00 22.46 35 ASP D N 1
ATOM 7306 C CA . ASP D 1 36 ? 1.046 35.767 48.649 1.00 23.76 35 ASP D CA 1
ATOM 7307 C C . ASP D 1 36 ? 2.512 35.368 48.623 1.00 22.51 35 ASP D C 1
ATOM 7308 O O . ASP D 1 36 ? 3.073 34.981 49.650 1.00 23.23 35 ASP D O 1
ATOM 7313 N N . ALA D 1 37 ? 3.102 35.392 47.430 1.00 20.80 36 ALA D N 1
ATOM 7314 C CA . ALA D 1 37 ? 4.477 34.995 47.252 1.00 19.55 36 ALA D CA 1
ATOM 7315 C C . ALA D 1 37 ? 5.081 35.695 46.040 1.00 17.92 36 ALA D C 1
ATOM 7316 O O . ALA D 1 37 ? 4.371 36.124 45.114 1.00 17.37 36 ALA D O 1
ATOM 7318 N N . GLN D 1 38 ? 6.387 35.826 46.113 1.00 17.99 37 GLN D N 1
ATOM 7319 C CA A GLN D 1 38 ? 7.185 36.473 45.076 0.50 18.24 37 GLN D CA 1
ATOM 7320 C CA B GLN D 1 38 ? 7.193 36.498 45.108 0.50 18.19 37 GLN D CA 1
ATOM 7321 C C . GLN D 1 38 ? 8.464 35.691 44.886 1.00 17.86 37 GLN D C 1
ATOM 7322 O O . GLN D 1 38 ? 9.032 35.185 45.858 1.00 18.03 37 GLN D O 1
ATOM 7333 N N . GLN D 1 39 ? 8.887 35.556 43.623 1.00 17.68 38 GLN D N 1
ATOM 7334 C CA . GLN D 1 39 ? 10.142 34.893 43.271 1.00 17.91 38 GLN D CA 1
ATOM 7335 C C . GLN D 1 39 ? 10.897 35.714 42.217 1.00 17.71 38 GLN D C 1
ATOM 7336 O O . GLN D 1 39 ? 10.269 36.342 41.353 1.00 17.37 38 GLN D O 1
ATOM 7342 N N . TYR D 1 40 ? 12.226 35.720 42.328 1.00 17.22 39 TYR D N 1
ATOM 7343 C CA . TYR D 1 40 ? 13.111 36.449 41.445 1.00 17.53 39 TYR D CA 1
ATOM 7344 C C . TYR D 1 40 ? 14.412 35.685 41.259 1.00 17.86 39 TYR D C 1
ATOM 7345 O O . TYR D 1 40 ? 15.023 35.242 42.236 1.00 17.04 39 TYR D O 1
ATOM 7354 N N . ASN D 1 41 ? 14.821 35.551 40.003 1.00 18.28 40 ASN D N 1
ATOM 7355 C CA . ASN D 1 41 ? 16.025 34.878 39.616 1.00 19.19 40 ASN D CA 1
ATOM 7356 C C . ASN D 1 41 ? 16.994 35.971 39.150 1.00 20.18 40 ASN D C 1
ATOM 7357 O O . ASN D 1 41 ? 16.739 36.643 38.141 1.00 19.40 40 ASN D O 1
ATOM 7362 N N . ASP D 1 42 ? 18.076 36.175 39.913 1.00 20.96 41 ASP D N 1
ATOM 7363 C CA . ASP D 1 42 ? 19.151 37.087 39.522 1.00 21.84 41 ASP D CA 1
ATOM 7364 C C . ASP D 1 42 ? 20.055 36.275 38.588 1.00 23.34 41 ASP D C 1
ATOM 7365 O O . ASP D 1 42 ? 20.965 35.535 39.041 1.00 23.30 41 ASP D O 1
ATOM 7370 N N . THR D 1 43 ? 19.830 36.431 37.282 1.00 24.33 42 THR D N 1
ATOM 7371 C CA . THR D 1 43 ? 20.598 35.693 36.277 1.00 26.08 42 THR D CA 1
ATOM 7372 C C . THR D 1 43 ? 22.047 36.185 36.121 1.00 26.99 42 THR D C 1
ATOM 7373 O O . THR D 1 43 ? 22.861 35.428 35.594 1.00 27.74 42 THR D O 1
ATOM 7377 N N . GLU D 1 44 ? 22.366 37.406 36.594 1.00 26.76 43 GLU D N 1
ATOM 7378 C CA A GLU D 1 44 ? 23.743 37.940 36.552 0.50 27.97 43 GLU D CA 1
ATOM 7379 C CA B GLU D 1 44 ? 23.730 37.921 36.490 0.50 28.03 43 GLU D CA 1
ATOM 7380 C C . GLU D 1 44 ? 24.587 37.233 37.596 1.00 28.38 43 GLU D C 1
ATOM 7381 O O . GLU D 1 44 ? 25.679 36.824 37.312 1.00 29.61 43 GLU D O 1
ATOM 7392 N N . SER D 1 45 ? 24.072 37.112 38.828 1.00 28.18 44 SER D N 1
ATOM 7393 C CA . SER D 1 45 ? 24.809 36.412 39.924 1.00 28.70 44 SER D CA 1
ATOM 7394 C C . SER D 1 45 ? 24.482 34.911 40.020 1.00 28.48 44 SER D C 1
ATOM 7395 O O . SER D 1 45 ? 25.250 34.156 40.624 1.00 30.37 44 SER D O 1
ATOM 7398 N N . GLY D 1 46 ? 23.371 34.482 39.434 1.00 26.79 45 GLY D N 1
ATOM 7399 C CA . GLY D 1 46 ? 22.947 33.081 39.469 1.00 26.51 45 GLY D CA 1
ATOM 7400 C C . GLY D 1 46 ? 22.355 32.664 40.811 1.00 25.40 45 GLY D C 1
ATOM 7401 O O . GLY D 1 46 ? 22.583 31.557 41.274 1.00 25.61 45 GLY D O 1
ATOM 7402 N N . HIS D 1 47 ? 21.594 33.564 41.428 1.00 24.17 46 HIS D N 1
ATOM 7403 C CA . HIS D 1 47 ? 20.925 33.291 42.692 1.00 23.63 46 HIS D CA 1
ATOM 7404 C C . HIS D 1 47 ? 19.431 33.506 42.532 1.00 21.98 46 HIS D C 1
ATOM 7405 O O . HIS D 1 47 ? 19.002 34.369 41.765 1.00 21.69 46 HIS D O 1
ATOM 7412 N N . PHE D 1 48 ? 18.663 32.715 43.279 1.00 21.49 47 PHE D N 1
ATOM 7413 C CA . PHE D 1 48 ? 17.213 32.722 43.268 1.00 20.32 47 PHE D CA 1
ATOM 7414 C C . PHE D 1 48 ? 16.759 33.199 44.637 1.00 19.88 47 PHE D C 1
ATOM 7415 O O . PHE D 1 48 ? 17.403 32.862 45.637 1.00 20.51 47 PHE D O 1
ATOM 7423 N N . PHE D 1 49 ? 15.648 33.936 44.663 1.00 18.55 48 PHE D N 1
ATOM 7424 C CA . PHE D 1 49 ? 15.104 34.594 45.848 1.00 17.94 48 PHE D CA 1
ATOM 7425 C C . PHE D 1 49 ? 13.607 34.339 45.948 1.00 17.46 48 PHE D C 1
ATOM 7426 O O . PHE D 1 49 ? 12.916 34.418 44.939 1.00 18.26 48 PHE D O 1
ATOM 7442 N N . ARG D 1 51 ? 10.012 34.873 48.649 1.00 17.09 50 ARG D N 1
ATOM 7443 C CA . ARG D 1 51 ? 9.304 35.327 49.825 1.00 16.97 50 ARG D CA 1
ATOM 7444 C C . ARG D 1 51 ? 7.922 34.678 49.678 1.00 17.18 50 ARG D C 1
ATOM 7445 O O . ARG D 1 51 ? 7.297 34.815 48.625 1.00 18.10 50 ARG D O 1
ATOM 7453 N N . VAL D 1 52 ? 7.477 33.967 50.708 1.00 17.36 51 VAL D N 1
ATOM 7454 C CA . VAL D 1 52 ? 6.176 33.294 50.710 1.00 17.93 51 VAL D CA 1
ATOM 7455 C C . VAL D 1 52 ? 5.465 33.554 52.029 1.00 17.71 51 VAL D C 1
ATOM 7456 O O . VAL D 1 52 ? 6.018 33.274 53.081 1.00 18.01 51 VAL D O 1
ATOM 7460 N N . VAL D 1 53 ? 4.247 34.079 51.970 1.00 18.15 52 VAL D N 1
ATOM 7461 C CA . VAL D 1 53 ? 3.404 34.263 53.155 1.00 18.64 52 VAL D CA 1
ATOM 7462 C C . VAL D 1 53 ? 2.356 33.161 53.096 1.00 19.42 52 VAL D C 1
ATOM 7463 O O . VAL D 1 53 ? 1.718 32.979 52.061 1.00 20.40 52 VAL D O 1
ATOM 7467 N N . PHE D 1 54 ? 2.164 32.451 54.213 1.00 20.17 53 PHE D N 1
ATOM 7468 C CA . PHE D 1 54 ? 1.243 31.328 54.235 1.00 21.71 53 PHE D CA 1
ATOM 7469 C C . PHE D 1 54 ? 0.577 31.104 55.587 1.00 22.83 53 PHE D C 1
ATOM 7470 O O . PHE D 1 54 ? 1.021 31.647 56.592 1.00 23.74 53 PHE D O 1
ATOM 7478 N N . ASN D 1 55 ? -0.485 30.308 55.590 1.00 24.01 54 ASN D N 1
ATOM 7479 C CA . ASN D 1 55 ? -1.192 29.961 56.820 1.00 25.86 54 ASN D CA 1
ATOM 7480 C C . ASN D 1 55 ? -1.659 28.526 56.735 1.00 27.32 54 ASN D C 1
ATOM 7481 O O . ASN D 1 55 ? -1.538 27.895 55.676 1.00 25.92 54 ASN D O 1
ATOM 7486 N N . ALA D 1 56 ? -2.179 28.018 57.845 1.00 29.32 55 ALA D N 1
ATOM 7487 C CA . ALA D 1 56 ? -2.679 26.643 57.898 1.00 31.79 55 ALA D CA 1
ATOM 7488 C C . ALA D 1 56 ? -3.940 26.482 57.054 1.00 33.21 55 ALA D C 1
ATOM 7489 O O . ALA D 1 56 ? -4.801 27.359 57.063 1.00 33.00 55 ALA D O 1
ATOM 7491 N N . ALA D 1 57 ? -4.009 25.383 56.299 1.00 35.22 56 ALA D N 1
ATOM 7492 C CA . ALA D 1 57 ? -5.201 24.994 55.535 1.00 36.87 56 ALA D CA 1
ATOM 7493 C C . ALA D 1 57 ? -5.705 23.673 56.150 1.00 39.72 56 ALA D C 1
ATOM 7494 O O . ALA D 1 57 ? -6.396 23.712 57.177 1.00 40.97 56 ALA D O 1
ATOM 7496 N N . ALA D 1 58 ? -5.324 22.522 55.575 1.00 41.36 57 ALA D N 1
ATOM 7497 C CA . ALA D 1 58 ? -5.768 21.204 56.059 1.00 43.81 57 ALA D CA 1
ATOM 7498 C C . ALA D 1 58 ? -5.129 20.786 57.388 1.00 45.17 57 ALA D C 1
ATOM 7499 O O . ALA D 1 58 ? -5.749 20.050 58.146 1.00 46.47 57 ALA D O 1
ATOM 7501 N N . LYS D 1 59 ? -3.903 21.260 57.659 1.00 45.12 58 LYS D N 1
ATOM 7502 C CA . LYS D 1 59 ? -3.142 20.898 58.869 1.00 46.12 58 LYS D CA 1
ATOM 7503 C C . LYS D 1 59 ? -2.591 22.139 59.570 1.00 45.65 58 LYS D C 1
ATOM 7504 O O . LYS D 1 59 ? -1.961 22.984 58.908 1.00 44.42 58 LYS D O 1
ATOM 7510 N N . VAL D 1 60 ? -2.838 22.245 60.883 1.00 46.52 59 VAL D N 1
ATOM 7511 C CA . VAL D 1 60 ? -2.276 23.306 61.721 1.00 46.52 59 VAL D CA 1
ATOM 7512 C C . VAL D 1 60 ? -0.990 22.701 62.286 1.00 46.64 59 VAL D C 1
ATOM 7513 O O . VAL D 1 60 ? -1.047 21.840 63.167 1.00 48.28 59 VAL D O 1
ATOM 7517 N N . ILE D 1 61 ? 0.156 23.126 61.744 1.00 45.22 60 ILE D N 1
ATOM 7518 C CA . ILE D 1 61 ? 1.482 22.636 62.153 1.00 45.21 60 ILE D CA 1
ATOM 7519 C C . ILE D 1 61 ? 2.230 23.763 62.869 1.00 43.92 60 ILE D C 1
ATOM 7520 O O . ILE D 1 61 ? 2.245 24.885 62.361 1.00 43.12 60 ILE D O 1
ATOM 7525 N N . PRO D 1 62 ? 2.851 23.477 64.040 1.00 44.02 61 PRO D N 1
ATOM 7526 C CA . PRO D 1 62 ? 3.623 24.541 64.703 1.00 42.92 61 PRO D CA 1
ATOM 7527 C C . PRO D 1 62 ? 4.871 24.968 63.907 1.00 40.81 61 PRO D C 1
ATOM 7528 O O . PRO D 1 62 ? 5.447 24.156 63.169 1.00 40.15 61 PRO D O 1
ATOM 7532 N N . LEU D 1 63 ? 5.244 26.236 64.068 1.00 39.07 62 LEU D N 1
ATOM 7533 C 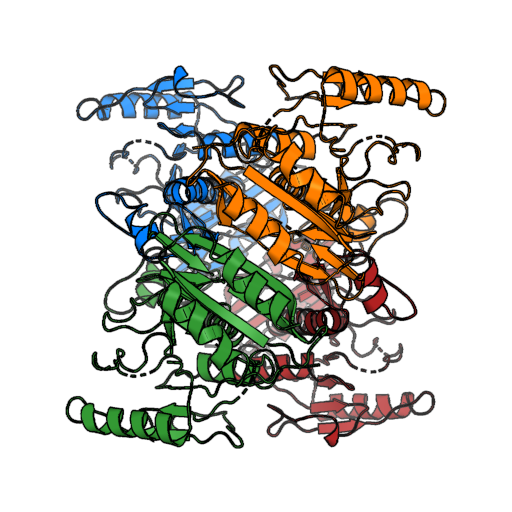CA . LEU D 1 63 ? 6.406 26.833 63.420 1.00 37.53 62 LEU D CA 1
ATOM 7534 C C . LEU D 1 63 ? 7.655 25.964 63.549 1.00 37.50 62 LEU D C 1
ATOM 7535 O O . LEU D 1 63 ? 8.285 25.656 62.550 1.00 36.51 62 LEU D O 1
ATOM 7540 N N . ALA D 1 64 ? 7.969 25.553 64.780 1.00 38.60 63 ALA D N 1
ATOM 7541 C CA . ALA D 1 64 ? 9.152 24.698 65.078 1.00 38.44 63 ALA D CA 1
ATOM 7542 C C . ALA D 1 64 ? 9.247 23.436 64.218 1.00 38.16 63 ALA D C 1
ATOM 7543 O O . ALA D 1 64 ? 10.348 23.064 63.786 1.00 38.44 63 ALA D O 1
ATOM 7545 N N . SER D 1 65 ? 8.096 22.802 63.978 1.00 37.52 64 SER D N 1
ATOM 7546 C CA A SER D 1 65 ? 8.008 21.570 63.179 0.50 37.74 64 SER D CA 1
ATOM 7547 C CA B SER D 1 65 ? 8.021 21.570 63.174 0.50 37.58 64 SER D CA 1
ATOM 7548 C C . SER D 1 65 ? 8.184 21.860 61.680 1.00 36.10 64 SER D C 1
ATOM 7549 O O . SER D 1 65 ? 8.812 21.075 60.960 1.00 35.62 64 SER D O 1
ATOM 7554 N N . LEU D 1 66 ? 7.606 22.967 61.210 1.00 34.82 65 LEU D N 1
ATOM 7555 C CA . LEU D 1 66 ? 7.764 23.382 59.801 1.00 33.51 65 LEU D CA 1
ATOM 7556 C C . LEU D 1 66 ? 9.242 23.714 59.556 1.00 32.54 65 LEU D C 1
ATOM 7557 O O . LEU D 1 66 ? 9.785 23.302 58.547 1.00 32.31 65 LEU D O 1
ATOM 7562 N N . ARG D 1 67 ? 9.878 24.427 60.494 1.00 32.24 66 ARG D N 1
ATOM 7563 C CA . ARG D 1 67 ? 11.317 24.756 60.409 1.00 32.13 66 ARG D CA 1
ATOM 7564 C C . ARG D 1 67 ? 12.167 23.492 60.273 1.00 32.43 66 ARG D C 1
ATOM 7565 O O . ARG D 1 67 ? 12.990 23.402 59.361 1.00 31.33 66 ARG D O 1
ATOM 7573 N N . THR D 1 68 ? 11.912 22.510 61.138 1.00 33.05 67 THR D N 1
ATOM 7574 C CA . THR D 1 68 ? 12.642 21.230 61.093 1.00 34.23 67 THR D CA 1
ATOM 7575 C C . THR D 1 68 ? 12.456 20.555 59.726 1.00 33.69 67 THR D C 1
ATOM 7576 O O . THR D 1 68 ? 13.440 20.216 59.087 1.00 33.29 67 THR D O 1
ATOM 7580 N N . GLY D 1 69 ? 11.211 20.431 59.262 1.00 33.17 68 GLY D N 1
ATOM 7581 C CA . GLY D 1 69 ? 10.926 19.850 57.935 1.00 33.01 68 GLY D CA 1
ATOM 7582 C C . GLY D 1 69 ? 11.585 20.619 56.790 1.00 32.03 68 GLY D C 1
ATOM 7583 O O . GLY D 1 69 ? 12.260 20.032 55.927 1.00 32.02 68 GLY D O 1
ATOM 7584 N N . PHE D 1 70 ? 11.427 21.942 56.799 1.00 31.31 69 PHE D N 1
ATOM 7585 C CA . PHE D 1 70 ? 12.024 22.784 55.748 1.00 30.29 69 PHE D CA 1
ATOM 7586 C C . PHE D 1 70 ? 13.561 22.703 55.690 1.00 31.29 69 PHE D C 1
ATOM 7587 O O . PHE D 1 70 ? 14.141 22.850 54.615 1.00 30.34 69 PHE D O 1
ATOM 7595 N N . GLY D 1 71 ? 14.198 22.446 56.837 1.00 33.06 70 GLY D N 1
ATOM 7596 C CA . GLY D 1 71 ? 15.667 22.280 56.938 1.00 33.89 70 GLY D CA 1
ATOM 7597 C C . GLY D 1 71 ? 16.251 21.275 55.963 1.00 34.14 70 GLY D C 1
ATOM 7598 O O . GLY D 1 71 ? 17.369 21.459 55.475 1.00 34.90 70 GLY D O 1
ATOM 7599 N N . VAL D 1 72 ? 15.484 20.223 55.676 1.00 34.00 71 VAL D N 1
ATOM 7600 C CA . VAL D 1 72 ? 15.865 19.184 54.722 1.00 34.16 71 VAL D CA 1
ATOM 7601 C C . VAL D 1 72 ? 16.016 19.766 53.309 1.00 32.89 71 VAL D C 1
ATOM 7602 O O . VAL D 1 72 ? 17.016 19.515 52.636 1.00 32.64 71 VAL D O 1
ATOM 7606 N N . ILE D 1 73 ? 15.031 20.558 52.884 1.00 31.31 72 ILE D N 1
ATOM 7607 C CA . ILE D 1 73 ? 15.039 21.223 51.573 1.00 30.13 72 ILE D CA 1
ATOM 7608 C C . ILE D 1 73 ? 16.133 22.298 51.492 1.00 29.24 72 ILE D C 1
ATOM 7609 O O . ILE D 1 73 ? 16.798 22.421 50.469 1.00 28.84 72 ILE D O 1
ATOM 7614 N N . ALA D 1 74 ? 16.281 23.082 52.560 1.00 28.74 73 ALA D N 1
ATOM 7615 C CA . ALA D 1 74 ? 17.298 24.128 52.642 1.00 28.34 73 ALA D CA 1
ATOM 7616 C C . ALA D 1 74 ? 18.719 23.565 52.531 1.00 29.14 73 ALA D C 1
ATOM 7617 O O . ALA D 1 74 ? 19.566 24.192 51.903 1.00 27.69 73 ALA D O 1
ATOM 7619 N N . ALA D 1 75 ? 18.959 22.375 53.106 1.00 30.08 74 ALA D N 1
ATOM 7620 C CA . ALA D 1 75 ? 20.258 21.702 53.004 1.00 31.75 74 ALA D CA 1
ATOM 7621 C C . ALA D 1 75 ? 20.520 21.277 51.547 1.00 32.25 74 ALA D C 1
ATOM 7622 O O . ALA D 1 75 ? 21.579 21.578 51.011 1.00 33.42 74 ALA D O 1
ATOM 7624 N N . LYS D 1 76 ? 19.554 20.593 50.925 1.00 32.10 75 LYS D N 1
ATOM 7625 C CA . LYS D 1 76 ? 19.645 20.150 49.509 1.00 32.12 75 LYS D CA 1
ATOM 7626 C C . LYS D 1 76 ? 19.965 21.276 48.529 1.00 30.44 75 LYS D C 1
ATOM 7627 O O . LYS D 1 76 ? 20.757 21.082 47.612 1.00 29.80 75 LYS D O 1
ATOM 7633 N N . PHE D 1 77 ? 19.293 22.419 48.700 1.00 28.84 76 PHE D N 1
ATOM 7634 C CA . PHE D 1 77 ? 19.458 23.586 47.813 1.00 27.41 76 PHE D CA 1
ATOM 7635 C C . PHE D 1 77 ? 20.490 24.629 48.294 1.00 27.16 76 PHE D C 1
ATOM 7636 O O . PHE D 1 77 ? 20.665 25.650 47.622 1.00 26.04 76 PHE D O 1
ATOM 7644 N N . THR D 1 78 ? 21.199 24.362 49.402 1.00 27.45 77 THR D N 1
ATOM 7645 C CA . THR D 1 78 ? 22.170 25.294 49.990 1.00 27.33 77 THR D CA 1
ATOM 7646 C C . THR D 1 78 ? 21.523 26.684 50.193 1.00 26.32 77 THR D C 1
ATOM 7647 O O . THR D 1 78 ? 22.041 27.707 49.724 1.00 25.37 77 THR D O 1
ATOM 7659 N N . GLY D 1 80 ? 20.051 29.997 52.297 1.00 23.99 79 GLY D N 1
ATOM 7660 C CA . GLY D 1 80 ? 20.089 30.892 53.450 1.00 24.48 79 GLY D CA 1
ATOM 7661 C C . GLY D 1 80 ? 18.590 31.189 53.584 1.00 24.34 79 GLY D C 1
ATOM 7662 O O . GLY D 1 80 ? 17.947 31.572 52.594 1.00 23.33 79 GLY D O 1
ATOM 7663 N N . TRP D 1 81 ? 18.014 31.007 54.769 1.00 24.78 80 TRP D N 1
ATOM 7664 C CA . TRP D 1 81 ? 16.568 31.189 54.935 1.00 24.34 80 TRP D CA 1
ATOM 7665 C C . TRP D 1 81 ? 16.146 31.548 56.343 1.00 24.96 80 TRP D C 1
ATOM 7666 O O . TRP D 1 81 ? 16.890 31.338 57.304 1.00 25.98 80 TRP D O 1
ATOM 7677 N N . HIS D 1 82 ? 14.928 32.067 56.433 1.00 24.59 81 HIS D N 1
ATOM 7678 C CA . HIS D 1 82 ? 14.311 32.421 57.690 1.00 25.34 81 HIS D CA 1
ATOM 7679 C C . HIS D 1 82 ? 12.806 32.199 57.580 1.00 24.62 81 HIS D C 1
ATOM 7680 O O . HIS D 1 82 ? 12.208 32.584 56.576 1.00 24.03 81 HIS D O 1
ATOM 7695 N N . ARG D 1 84 ? 9.299 32.682 60.065 1.00 25.53 83 ARG D N 1
ATOM 7696 C CA . ARG D 1 84 ? 8.760 33.216 61.321 1.00 26.72 83 ARG D CA 1
ATOM 7697 C C . ARG D 1 84 ? 7.262 33.471 61.264 1.00 26.71 83 ARG D C 1
ATOM 7698 O O . ARG D 1 84 ? 6.664 33.507 60.195 1.00 24.75 83 ARG D O 1
ATOM 7706 N N . ASP D 1 85 ? 6.673 33.609 62.449 1.00 27.92 84 ASP D N 1
ATOM 7707 C CA . ASP D 1 85 ? 5.273 33.972 62.616 1.00 28.62 84 ASP D CA 1
ATOM 7708 C C . ASP D 1 85 ? 5.289 35.494 62.417 1.00 28.72 84 ASP D C 1
ATOM 7709 O O . ASP D 1 85 ? 6.065 36.202 63.065 1.00 28.20 84 ASP D O 1
ATOM 7714 N N . ARG D 1 86 ? 4.427 35.993 61.538 1.00 29.30 85 ARG D N 1
ATOM 7715 C CA . ARG D 1 86 ? 4.339 37.443 61.289 1.00 30.17 85 ARG D CA 1
ATOM 7716 C C . ARG D 1 86 ? 3.892 38.259 62.499 1.00 31.19 85 ARG D C 1
ATOM 7717 O O . ARG D 1 86 ? 4.207 39.444 62.568 1.00 30.22 85 ARG D O 1
ATOM 7725 N N . GLU D 1 87 ? 3.171 37.639 63.442 1.00 33.39 86 GLU D N 1
ATOM 7726 C CA . GLU D 1 87 ? 2.779 38.351 64.685 1.00 35.59 86 GLU D CA 1
ATOM 7727 C C . GLU D 1 87 ? 3.939 38.496 65.684 1.00 35.29 86 GLU D C 1
ATOM 7728 O O . GLU D 1 87 ? 3.832 39.307 66.602 1.00 35.95 86 GLU D O 1
ATOM 7734 N N . THR D 1 88 ? 5.040 37.754 65.502 1.00 34.55 87 THR D N 1
ATOM 7735 C CA . THR D 1 88 ? 6.195 37.876 66.397 1.00 34.99 87 THR D CA 1
ATOM 7736 C C . THR D 1 88 ? 6.922 39.159 66.020 1.00 34.35 87 THR D C 1
ATOM 7737 O O . THR D 1 88 ? 7.463 39.283 64.904 1.00 33.68 87 THR D O 1
ATOM 7741 N N . ARG D 1 89 ? 6.873 40.125 66.935 1.00 34.35 88 ARG D N 1
ATOM 7742 C CA . ARG D 1 89 ? 7.538 41.404 66.758 1.00 33.94 88 ARG D CA 1
ATOM 7743 C C . ARG D 1 89 ? 9.040 41.226 66.979 1.00 32.87 88 ARG D C 1
ATOM 7744 O O . ARG D 1 89 ? 9.447 40.635 67.983 1.00 34.21 88 ARG D O 1
ATOM 7752 N N . ARG D 1 90 ? 9.855 41.708 66.041 1.00 30.82 89 ARG D N 1
ATOM 7753 C CA . ARG D 1 90 ? 11.326 41.735 66.221 1.00 30.15 89 ARG D CA 1
ATOM 7754 C C . ARG D 1 90 ? 11.669 42.718 67.341 1.00 30.03 89 ARG D C 1
ATOM 7755 O O . ARG D 1 90 ? 10.958 43.708 67.534 1.00 29.14 89 ARG D O 1
ATOM 7763 N N . LYS D 1 91 ? 12.749 42.415 68.055 1.00 29.70 90 LYS D N 1
ATOM 7764 C CA . LYS D 1 91 ? 13.245 43.225 69.145 1.00 31.03 90 LYS D CA 1
ATOM 7765 C C . LYS D 1 91 ? 14.334 44.131 68.546 1.00 29.46 90 LYS D C 1
ATOM 7766 O O . LYS D 1 91 ? 15.351 43.637 68.038 1.00 29.25 90 LYS D O 1
ATOM 7772 N N . VAL D 1 92 ? 14.103 45.445 68.604 1.00 27.85 91 VAL D N 1
ATOM 7773 C CA . VAL D 1 92 ? 14.951 46.446 67.941 1.00 26.01 91 VAL D CA 1
ATOM 7774 C C . VAL D 1 92 ? 15.619 47.415 68.922 1.00 26.02 91 VAL D C 1
ATOM 7775 O O . VAL D 1 92 ? 14.934 48.057 69.728 1.00 26.41 91 VAL D O 1
ATOM 7787 N N . LEU D 1 94 ? 17.869 50.864 69.325 1.00 24.47 93 LEU D N 1
ATOM 7788 C CA . LEU D 1 94 ? 18.035 52.115 68.590 1.00 24.10 93 LEU D CA 1
ATOM 7789 C C . LEU D 1 94 ? 19.237 52.876 69.126 1.00 24.84 93 LEU D C 1
ATOM 7790 O O . LEU D 1 94 ? 19.255 53.206 70.301 1.00 25.92 93 LEU D O 1
ATOM 7795 N N . LEU D 1 95 ? 20.240 53.115 68.273 1.00 24.41 94 LEU D N 1
ATOM 7796 C CA . LEU D 1 95 ? 21.422 53.901 68.633 1.00 25.33 94 LEU D CA 1
ATOM 7797 C C . LEU D 1 95 ? 21.279 55.314 68.075 1.00 24.61 94 LEU D C 1
ATOM 7798 O O . LEU D 1 95 ? 20.910 55.477 66.913 1.00 22.74 94 LEU D O 1
ATOM 7803 N N . VAL D 1 96 ? 21.616 56.306 68.893 1.00 25.51 95 VAL D N 1
ATOM 7804 C CA . VAL D 1 96 ? 21.483 57.725 68.522 1.00 25.95 95 VAL D CA 1
ATOM 7805 C C . VAL D 1 96 ? 22.636 58.561 69.095 1.00 27.39 95 VAL D C 1
ATOM 7806 O O . VAL D 1 96 ? 23.202 58.215 70.117 1.00 27.16 95 VAL D O 1
ATOM 7810 N N . SER D 1 97 ? 22.986 59.649 68.411 1.00 28.61 96 SER D N 1
ATOM 7811 C CA . SER D 1 97 ? 24.032 60.561 68.875 1.00 30.74 96 SER D CA 1
ATOM 7812 C C . SER D 1 97 ? 23.362 61.898 69.191 1.00 32.37 96 SER D C 1
ATOM 7813 O O . SER D 1 97 ? 22.334 61.871 69.855 1.00 33.57 96 SER D O 1
ATOM 7816 N N . GLN D 1 98 ? 23.841 63.033 68.687 1.00 33.24 97 GLN D N 1
ATOM 7817 C CA . GLN D 1 98 ? 23.309 64.337 69.090 1.00 34.52 97 GLN D CA 1
ATOM 7818 C C . GLN D 1 98 ? 21.932 64.693 68.530 1.00 32.84 97 GLN D C 1
ATOM 7819 O O . GLN D 1 98 ? 21.188 65.393 69.208 1.00 33.89 97 GLN D O 1
ATOM 7825 N N . SER D 1 99 ? 21.594 64.229 67.325 1.00 30.91 98 SER D N 1
ATOM 7826 C CA . SER D 1 99 ? 20.298 64.568 66.686 1.00 29.77 98 SER D CA 1
ATOM 7827 C C . SER D 1 99 ? 19.293 63.417 66.767 1.00 28.34 98 SER D C 1
ATOM 7828 O O . SER D 1 99 ? 19.593 62.312 66.360 1.00 26.96 98 SER D O 1
ATOM 7831 N N . ASP D 1 100 ? 18.094 63.704 67.270 1.00 28.01 99 ASP D N 1
ATOM 7832 C CA . ASP D 1 100 ? 17.047 62.687 67.454 1.00 27.96 99 ASP D CA 1
ATOM 7833 C C . ASP D 1 100 ? 16.067 62.537 66.285 1.00 25.98 99 ASP D C 1
ATOM 7834 O O . ASP D 1 100 ? 15.054 61.875 66.453 1.00 25.00 99 ASP D O 1
ATOM 7839 N N . HIS D 1 101 ? 16.344 63.162 65.137 1.00 24.21 100 HIS D N 1
ATOM 7840 C CA . HIS D 1 101 ? 15.372 63.210 64.032 1.00 23.42 100 HIS D CA 1
ATOM 7841 C C . HIS D 1 101 ? 14.914 61.848 63.530 1.00 22.52 100 HIS D C 1
ATOM 7842 O O . HIS D 1 101 ? 13.711 61.628 63.381 1.00 21.33 100 HIS D O 1
ATOM 7849 N N . CYS D 1 102 ? 15.864 60.934 63.334 1.00 21.95 101 CYS D N 1
ATOM 7850 C CA . CYS D 1 102 ? 15.538 59.577 62.881 1.00 22.08 101 CYS D CA 1
ATOM 7851 C C . CYS D 1 102 ? 14.901 58.782 64.013 1.00 22.07 101 CYS D C 1
ATOM 7852 O O . CYS D 1 102 ? 13.944 58.062 63.792 1.00 22.16 101 CYS D O 1
ATOM 7855 N N . LEU D 1 103 ? 15.449 58.917 65.222 1.00 23.08 102 LEU D N 1
ATOM 7856 C CA . LEU D 1 103 ? 14.905 58.261 66.409 1.00 23.10 102 LEU D CA 1
ATOM 7857 C C . LEU D 1 103 ? 13.459 58.672 66.664 1.00 22.62 102 LEU D C 1
ATOM 7858 O O . LEU D 1 103 ? 12.637 57.808 66.906 1.00 22.17 102 LEU D O 1
ATOM 7863 N N . ALA D 1 104 ? 13.173 59.975 66.615 1.00 21.62 103 ALA D N 1
ATOM 7864 C CA . ALA D 1 104 ? 11.817 60.498 66.837 1.00 21.82 103 ALA D CA 1
ATOM 7865 C C . ALA D 1 104 ? 10.795 59.943 65.827 1.00 20.67 103 ALA D C 1
ATOM 7866 O O . ALA D 1 104 ? 9.671 59.593 66.198 1.00 20.74 103 ALA D O 1
ATOM 7868 N N . ASP D 1 105 ? 11.204 59.833 64.574 1.00 19.88 104 ASP D N 1
ATOM 7869 C CA . ASP D 1 105 ? 10.334 59.321 63.523 1.00 19.18 104 ASP D CA 1
ATOM 7870 C C . ASP D 1 105 ? 10.033 57.834 63.722 1.00 18.91 104 ASP D C 1
ATOM 7871 O O . ASP D 1 105 ? 8.891 57.402 63.569 1.00 18.10 104 ASP D O 1
ATOM 7876 N N . ILE D 1 106 ? 11.067 57.064 64.068 1.00 19.17 105 ILE D N 1
ATOM 7877 C CA . ILE D 1 106 ? 10.906 55.631 64.331 1.00 19.34 105 ILE D CA 1
ATOM 7878 C C . ILE D 1 106 ? 9.945 55.420 65.520 1.00 20.31 105 ILE D C 1
ATOM 7879 O O . ILE D 1 106 ? 8.989 54.649 65.409 1.00 20.26 105 ILE D O 1
ATOM 7884 N N . LEU D 1 107 ? 10.165 56.155 66.613 1.00 21.23 106 LEU D N 1
ATOM 7885 C CA . LEU D 1 107 ? 9.320 56.029 67.811 1.00 22.36 106 LEU D CA 1
ATOM 7886 C C . LEU D 1 107 ? 7.870 56.451 67.515 1.00 22.92 106 LEU D C 1
ATOM 7887 O O . LEU D 1 107 ? 6.937 55.789 67.958 1.00 22.53 106 LEU D O 1
ATOM 7892 N N . TYR D 1 108 ? 7.707 57.515 66.724 1.00 23.10 107 TYR D N 1
ATOM 7893 C CA . TYR D 1 108 ? 6.387 57.985 66.291 1.00 23.09 107 TYR D CA 1
ATOM 7894 C C . TYR D 1 108 ? 5.649 56.893 65.490 1.00 22.96 107 TYR D C 1
ATOM 7895 O O . TYR D 1 108 ? 4.514 56.516 65.837 1.00 22.84 107 TYR D O 1
ATOM 7904 N N . ARG D 1 109 ? 6.325 56.349 64.485 1.00 21.97 108 ARG D N 1
ATOM 7905 C CA . ARG D 1 109 ? 5.739 55.315 63.622 1.00 22.76 108 ARG D CA 1
ATOM 7906 C C . ARG D 1 109 ? 5.417 54.032 64.407 1.00 22.83 108 ARG D C 1
ATOM 7907 O O . ARG D 1 109 ? 4.387 53.379 64.159 1.00 22.78 108 ARG D O 1
ATOM 7915 N N . TRP D 1 110 ? 6.272 53.692 65.365 1.00 22.86 109 TRP D N 1
ATOM 7916 C CA . TRP D 1 110 ? 5.993 52.559 66.251 1.00 22.95 109 TRP D CA 1
ATOM 7917 C C . TRP D 1 110 ? 4.743 52.808 67.100 1.00 24.24 109 TRP D C 1
ATOM 7918 O O . TRP D 1 110 ? 3.837 51.961 67.139 1.00 23.95 109 TRP D O 1
ATOM 7929 N N . ARG D 1 111 ? 4.679 53.978 67.733 1.00 24.49 110 ARG D N 1
ATOM 7930 C CA . ARG D 1 111 ? 3.557 54.291 68.617 1.00 26.25 110 ARG D CA 1
ATOM 7931 C C . ARG D 1 111 ? 2.200 54.377 67.909 1.00 26.36 110 ARG D C 1
ATOM 7932 O O . ARG D 1 111 ? 1.208 54.010 68.512 1.00 26.27 110 ARG D O 1
ATOM 7940 N N . VAL D 1 112 ? 2.174 54.813 66.646 1.00 25.18 111 VAL D N 1
ATOM 7941 C CA . VAL D 1 112 ? 0.925 54.884 65.881 1.00 26.47 111 VAL D CA 1
ATOM 7942 C C . VAL D 1 112 ? 0.582 53.568 65.122 1.00 27.24 111 VAL D C 1
ATOM 7943 O O . VAL D 1 112 ? -0.417 53.532 64.415 1.00 28.19 111 VAL D O 1
ATOM 7947 N N . GLY D 1 113 ? 1.390 52.507 65.268 1.00 27.73 112 GLY D N 1
ATOM 7948 C CA . GLY D 1 113 ? 1.131 51.210 64.620 1.00 27.68 112 GLY D CA 1
ATOM 7949 C C . GLY D 1 113 ? 1.660 50.989 63.209 1.00 26.74 112 GLY D C 1
ATOM 7950 O O . GLY D 1 113 ? 1.290 50.004 62.587 1.00 26.80 112 GLY D O 1
ATOM 7951 N N . ASP D 1 114 ? 2.507 51.878 62.695 1.00 26.67 113 ASP D N 1
ATOM 7952 C CA . ASP D 1 114 ? 3.094 51.716 61.352 1.00 27.24 113 ASP D CA 1
ATOM 7953 C C . ASP D 1 114 ? 4.299 50.767 61.279 1.00 26.83 113 ASP D C 1
ATOM 7954 O O . ASP D 1 114 ? 4.562 50.204 60.213 1.00 26.22 113 ASP D O 1
ATOM 7959 N N . LEU D 1 115 ? 5.052 50.647 62.374 1.00 27.48 114 LEU D N 1
ATOM 7960 C CA . LEU D 1 115 ? 6.201 49.739 62.475 1.00 27.69 114 LEU D CA 1
ATOM 7961 C C . LEU D 1 115 ? 5.874 48.720 63.569 1.00 28.99 114 LEU D C 1
ATOM 7962 O O . LEU D 1 115 ? 5.653 49.104 64.717 1.00 30.89 114 LEU D O 1
ATOM 7967 N N . HIS D 1 116 ? 5.843 47.442 63.199 1.00 29.33 115 HIS D N 1
ATOM 7968 C CA A HIS D 1 116 ? 5.548 46.317 64.099 0.50 30.18 115 HIS D CA 1
ATOM 7969 C CA B HIS D 1 116 ? 5.551 46.376 64.161 0.50 30.41 115 HIS D CA 1
ATOM 7970 C C . HIS D 1 116 ? 6.884 45.844 64.698 1.00 30.01 115 HIS D C 1
ATOM 7971 O O . HIS D 1 116 ? 7.639 45.182 64.015 1.00 29.55 115 HIS D O 1
ATOM 7992 N N . ILE D 1 118 ? 9.318 45.660 68.901 1.00 32.36 117 ILE D N 1
ATOM 7993 C CA . ILE D 1 118 ? 9.461 45.872 70.346 1.00 33.42 117 ILE D CA 1
ATOM 7994 C C . ILE D 1 118 ? 10.795 46.650 70.542 1.00 32.70 117 ILE D C 1
ATOM 7995 O O . ILE D 1 118 ? 11.864 46.073 70.345 1.00 31.87 117 ILE D O 1
ATOM 8000 N N . PRO D 1 119 ? 10.738 47.962 70.878 1.00 31.77 118 PRO D N 1
ATOM 8001 C CA . PRO D 1 119 ? 11.985 48.681 71.160 1.00 31.46 118 PRO D CA 1
ATOM 8002 C C . PRO D 1 119 ? 12.589 48.189 72.493 1.00 31.95 118 PRO D C 1
ATOM 8003 O O . PRO D 1 119 ? 11.956 48.338 73.538 1.00 33.08 118 PRO D O 1
ATOM 8007 N N . THR D 1 120 ? 13.764 47.569 72.431 1.00 31.16 119 THR D N 1
ATOM 8008 C CA . THR D 1 120 ? 14.441 47.044 73.614 1.00 31.87 119 THR D CA 1
ATOM 8009 C C . THR D 1 120 ? 15.171 48.114 74.403 1.00 32.14 119 THR D C 1
ATOM 8010 O O . THR D 1 120 ? 15.180 48.077 75.628 1.00 33.31 119 THR D O 1
ATOM 8014 N N . ALA D 1 121 ? 15.823 49.034 73.692 1.00 30.40 120 ALA D N 1
ATOM 8015 C CA . ALA D 1 121 ? 16.608 50.082 74.322 1.00 30.10 120 ALA D CA 1
ATOM 8016 C C . ALA D 1 121 ? 16.971 51.189 73.368 1.00 28.30 120 ALA D C 1
ATOM 8017 O O . ALA D 1 121 ? 17.036 50.967 72.149 1.00 26.60 120 ALA D O 1
ATOM 8019 N N . ILE D 1 122 ? 17.203 52.373 73.935 1.00 27.76 121 ILE D N 1
ATOM 8020 C CA . ILE D 1 122 ? 17.736 53.517 73.199 1.00 27.01 121 ILE D CA 1
ATOM 8021 C C . ILE D 1 122 ? 19.137 53.664 73.811 1.00 27.67 121 ILE D C 1
ATOM 8022 O O . ILE D 1 122 ? 19.262 53.869 75.021 1.00 29.14 121 ILE D O 1
ATOM 8027 N N . VAL D 1 123 ? 20.174 53.484 73.004 1.00 26.92 122 VAL D N 1
ATOM 8028 C CA . VAL D 1 123 ? 21.567 53.596 73.458 1.00 27.77 122 VAL D CA 1
ATOM 8029 C C . VAL D 1 123 ? 22.161 54.829 72.797 1.00 27.39 122 VAL D C 1
ATOM 8030 O O . VAL D 1 123 ? 21.960 55.048 71.599 1.00 26.37 122 VAL D O 1
ATOM 8034 N N . SER D 1 124 ? 22.869 55.639 73.562 1.00 28.21 123 SER D N 1
ATOM 8035 C CA . SER D 1 124 ? 23.547 56.810 73.011 1.00 28.19 123 SER D CA 1
ATOM 8036 C C . SER D 1 124 ? 24.929 57.009 73.622 1.00 29.83 123 SER D C 1
ATOM 8037 O O . SER D 1 124 ? 25.186 56.604 74.751 1.00 30.61 123 SER D O 1
ATOM 8040 N N . ASN D 1 125 ? 25.808 57.638 72.833 1.00 30.41 124 ASN D N 1
ATOM 8041 C CA . ASN D 1 125 ? 27.117 58.073 73.308 1.00 32.28 124 ASN D CA 1
ATOM 8042 C C . ASN D 1 125 ? 26.992 59.421 74.040 1.00 33.33 124 ASN D C 1
ATOM 8043 O O . ASN D 1 125 ? 27.979 59.907 74.585 1.00 34.57 124 ASN D O 1
ATOM 8048 N N . HIS D 1 126 ? 25.786 60.009 74.059 1.00 33.48 125 HIS D N 1
ATOM 8049 C CA . HIS D 1 126 ? 25.488 61.259 74.760 1.00 35.50 125 HIS D CA 1
ATOM 8050 C C . HIS D 1 126 ? 24.472 61.017 75.886 1.00 36.36 125 HIS D C 1
ATOM 8051 O O . HIS D 1 126 ? 23.676 60.074 75.798 1.00 35.85 125 HIS D O 1
ATOM 8058 N N . PRO D 1 127 ? 24.491 61.860 76.939 1.00 38.06 126 PRO D N 1
ATOM 8059 C CA . PRO D 1 127 ? 23.580 61.648 78.060 1.00 39.45 126 PRO D CA 1
ATOM 8060 C C . PRO D 1 127 ? 22.116 61.980 77.761 1.00 39.19 126 PRO D C 1
ATOM 8061 O O . PRO D 1 127 ? 21.818 62.677 76.793 1.00 37.25 126 PRO D O 1
ATOM 8065 N N . ARG D 1 128 ? 21.237 61.452 78.608 1.00 41.44 127 ARG D N 1
ATOM 8066 C CA . ARG D 1 128 ? 19.768 61.593 78.516 1.00 42.56 127 ARG D CA 1
ATOM 8067 C C . ARG D 1 128 ? 19.277 63.027 78.334 1.00 43.16 127 ARG D C 1
ATOM 8068 O O . ARG D 1 128 ? 18.376 63.264 77.525 1.00 42.49 127 ARG D O 1
ATOM 8076 N N . GLU D 1 129 ? 19.866 63.964 79.083 1.00 45.50 128 GLU D N 1
ATOM 8077 C CA . GLU D 1 129 ? 19.522 65.400 78.982 1.00 46.80 128 GLU D CA 1
ATOM 8078 C C . GLU D 1 129 ? 19.732 66.035 77.584 1.00 45.86 128 GLU D C 1
ATOM 8079 O O . GLU D 1 129 ? 19.198 67.113 77.328 1.00 46.25 128 GLU D O 1
ATOM 8085 N N . THR D 1 130 ? 20.509 65.386 76.706 1.00 44.94 129 THR D N 1
ATOM 8086 C CA . THR D 1 130 ? 20.662 65.805 75.302 1.00 43.96 129 THR D CA 1
ATOM 8087 C C . THR D 1 130 ? 19.339 65.720 74.538 1.00 42.86 129 THR D C 1
ATOM 8088 O O . THR D 1 130 ? 19.161 66.443 73.570 1.00 41.89 129 THR D O 1
ATOM 8092 N N . PHE D 1 131 ? 18.428 64.843 74.974 1.00 43.08 130 PHE D N 1
ATOM 8093 C CA . PHE D 1 131 ? 17.176 64.595 74.272 1.00 42.39 130 PHE D CA 1
ATOM 8094 C C . PHE D 1 131 ? 15.960 65.174 74.969 1.00 43.89 130 PHE D C 1
ATOM 8095 O O . PHE D 1 131 ? 15.905 65.242 76.203 1.00 45.41 130 PHE D O 1
ATOM 8103 N N . SER D 1 132 ? 14.995 65.610 74.156 1.00 44.14 131 SER D N 1
ATOM 8104 C CA . SER D 1 132 ? 13.705 66.109 74.647 1.00 45.45 131 SER D CA 1
ATOM 8105 C C . SER D 1 132 ? 12.873 64.938 75.211 1.00 46.16 131 SER D C 1
ATOM 8106 O O . SER D 1 132 ? 12.009 65.142 76.068 1.00 47.51 131 SER D O 1
ATOM 8109 N N . GLY D 1 133 ? 13.133 63.723 74.716 1.00 46.07 132 GLY D N 1
ATOM 8110 C CA . GLY D 1 133 ? 12.492 62.505 75.213 1.00 46.59 132 GLY D CA 1
ATOM 8111 C C . GLY D 1 133 ? 11.071 62.250 74.761 1.00 46.50 132 GLY D C 1
ATOM 8112 O O . GLY D 1 133 ? 10.385 61.393 75.347 1.00 46.72 132 GLY D O 1
ATOM 8113 N N . PHE D 1 134 ? 10.629 62.973 73.725 1.00 45.95 133 PHE D N 1
ATOM 8114 C CA . PHE D 1 134 ? 9.270 62.830 73.213 1.00 46.09 133 PHE D CA 1
ATOM 8115 C C . PHE D 1 134 ? 9.143 61.416 72.642 1.00 44.59 133 PHE D C 1
ATOM 8116 O O . PHE D 1 134 ? 10.017 60.972 71.881 1.00 43.95 133 PHE D O 1
ATOM 8124 N N . ASP D 1 135 ? 8.090 60.710 73.055 1.00 43.93 134 ASP D N 1
ATOM 8125 C CA . ASP D 1 135 ? 7.828 59.302 72.673 1.00 42.72 134 ASP D CA 1
ATOM 8126 C C . ASP D 1 135 ? 8.787 58.225 73.255 1.00 42.01 134 ASP D C 1
ATOM 8127 O O . ASP D 1 135 ? 8.656 57.044 72.917 1.00 40.77 134 ASP D O 1
ATOM 8132 N N . PHE D 1 136 ? 9.687 58.612 74.164 1.00 42.21 135 PHE D N 1
ATOM 8133 C CA . PHE D 1 136 ? 10.579 57.647 74.860 1.00 42.15 135 PHE D CA 1
ATOM 8134 C C . PHE D 1 136 ? 9.755 56.732 75.758 1.00 42.15 135 PHE D C 1
ATOM 8135 O O . PHE D 1 136 ? 9.995 55.524 75.787 1.00 41.45 135 PHE D O 1
ATOM 8143 N N . GLY D 1 137 ? 8.776 57.313 76.464 1.00 42.69 136 GLY D N 1
ATOM 8144 C CA . GLY D 1 137 ? 7.893 56.567 77.369 1.00 43.25 136 GLY D CA 1
ATOM 8145 C C . GLY D 1 137 ? 8.709 55.748 78.354 1.00 43.65 136 GLY D C 1
ATOM 8146 O O . GLY D 1 137 ? 9.638 56.285 78.955 1.00 44.15 136 GLY D O 1
ATOM 8147 N N . ASP D 1 138 ? 8.407 54.452 78.449 1.00 43.41 137 ASP D N 1
ATOM 8148 C CA . ASP D 1 138 ? 9.119 53.510 79.337 1.00 44.30 137 ASP D CA 1
ATOM 8149 C C . ASP D 1 138 ? 10.232 52.715 78.625 1.00 41.77 137 ASP D C 1
ATOM 8150 O O . ASP D 1 138 ? 10.701 51.726 79.170 1.00 42.84 137 ASP D O 1
ATOM 8155 N N . ILE D 1 139 ? 10.672 53.132 77.428 1.00 38.85 138 ILE D N 1
ATOM 8156 C CA . ILE D 1 139 ? 11.762 52.426 76.718 1.00 36.19 138 ILE D CA 1
ATOM 8157 C C . ILE D 1 139 ? 13.069 52.730 77.473 1.00 35.81 138 ILE D C 1
ATOM 8158 O O . ILE D 1 139 ? 13.347 53.897 77.713 1.00 35.47 138 ILE D O 1
ATOM 8163 N N . PRO D 1 140 ? 13.858 51.701 77.864 1.00 35.68 139 PRO D N 1
ATOM 8164 C CA . PRO D 1 140 ? 15.094 51.990 78.618 1.00 36.41 139 PRO D CA 1
ATOM 8165 C C . PRO D 1 140 ? 16.124 52.819 77.847 1.00 35.05 139 PRO D C 1
ATOM 8166 O O . PRO D 1 140 ? 16.360 52.534 76.667 1.00 32.83 139 PRO D O 1
ATOM 8170 N N . PHE D 1 141 ? 16.684 53.845 78.502 1.00 35.15 140 PHE D N 1
ATOM 8171 C CA . PHE D 1 141 ? 17.737 54.695 77.921 1.00 34.79 140 PHE D CA 1
ATOM 8172 C C . PHE D 1 141 ? 19.055 54.412 78.630 1.00 35.95 140 PHE D C 1
ATOM 8173 O O . PHE D 1 141 ? 19.109 54.427 79.870 1.00 37.23 140 PHE D O 1
ATOM 8181 N N . TYR D 1 142 ? 20.106 54.199 77.833 1.00 35.04 141 TYR D N 1
ATOM 8182 C CA . TYR D 1 142 ? 21.455 53.940 78.336 1.00 36.08 141 TYR D CA 1
ATOM 8183 C C . TYR D 1 142 ? 22.459 54.867 77.669 1.00 35.22 141 TYR D C 1
ATOM 8184 O O . TYR D 1 142 ? 22.524 54.922 76.432 1.00 33.05 141 TYR D O 1
ATOM 8193 N N . HIS D 1 143 ? 23.212 55.594 78.490 1.00 35.76 142 HIS D N 1
ATOM 8194 C CA . HIS D 1 143 ? 24.294 56.442 78.044 1.00 36.10 142 HIS D CA 1
ATOM 8195 C C . HIS D 1 143 ? 25.548 55.582 78.166 1.00 37.12 142 HIS D C 1
ATOM 8196 O O . HIS D 1 143 ? 25.995 55.303 79.281 1.00 39.08 142 HIS D O 1
ATOM 8203 N N . PHE D 1 144 ? 26.055 55.114 77.025 1.00 36.65 143 PHE D N 1
ATOM 8204 C CA . PHE D 1 144 ? 27.308 54.340 76.947 1.00 37.67 143 PHE D CA 1
ATOM 8205 C C . PHE D 1 144 ? 28.327 55.268 76.269 1.00 37.72 143 PHE D C 1
ATOM 8206 O O . PHE D 1 144 ? 28.414 55.292 75.032 1.00 36.37 143 PHE D O 1
ATOM 8214 N N . PRO D 1 145 ? 29.068 56.068 77.064 1.00 39.25 144 PRO D N 1
ATOM 8215 C CA . PRO D 1 145 ? 30.064 56.973 76.456 1.00 39.84 144 PRO D CA 1
ATOM 8216 C C . PRO D 1 145 ? 31.224 56.261 75.722 1.00 40.73 144 PRO D C 1
ATOM 8217 O O . PRO D 1 145 ? 31.570 55.112 76.058 1.00 41.02 144 PRO D O 1
ATOM 8221 N N . VAL D 1 146 ? 31.799 56.950 74.731 1.00 40.89 145 VAL D N 1
ATOM 8222 C CA . VAL D 1 146 ? 32.899 56.399 73.932 1.00 41.70 145 VAL D CA 1
ATOM 8223 C C . VAL D 1 146 ? 33.882 57.461 73.439 1.00 42.99 145 VAL D C 1
ATOM 8224 O O . VAL D 1 146 ? 33.528 58.617 73.245 1.00 42.28 145 VAL D O 1
ATOM 8228 N N . ASN D 1 147 ? 35.135 57.042 73.305 1.00 45.83 146 ASN D N 1
ATOM 8229 C CA . ASN D 1 147 ? 36.209 57.837 72.727 1.00 47.26 146 ASN D CA 1
ATOM 8230 C C . ASN D 1 147 ? 37.190 56.869 72.032 1.00 48.89 146 ASN D C 1
ATOM 8231 O O . ASN D 1 147 ? 36.971 55.622 72.022 1.00 48.47 146 ASN D O 1
ATOM 8236 N N . LYS D 1 148 ? 38.246 57.443 71.454 1.00 50.70 147 LYS D N 1
ATOM 8237 C CA . LYS D 1 148 ? 39.304 56.692 70.762 1.00 51.97 147 LYS D CA 1
ATOM 8238 C C . LYS D 1 148 ? 39.892 55.537 71.579 1.00 53.96 147 LYS D C 1
ATOM 8239 O O . LYS D 1 148 ? 40.219 54.507 71.002 1.00 54.39 147 LYS D O 1
ATOM 8241 N N . ASP D 1 149 ? 39.989 55.715 72.906 1.00 55.42 148 ASP D N 1
ATOM 8242 C CA . ASP D 1 149 ? 40.550 54.727 73.837 1.00 57.48 148 ASP D CA 1
ATOM 8243 C C . ASP D 1 149 ? 39.567 53.805 74.585 1.00 56.79 148 ASP D C 1
ATOM 8244 O O . ASP D 1 149 ? 40.040 52.881 75.230 1.00 58.14 148 ASP D O 1
ATOM 8249 N N . THR D 1 150 ? 38.243 54.040 74.534 1.00 54.62 149 THR D N 1
ATOM 8250 C CA . THR D 1 150 ? 37.248 53.161 75.234 1.00 53.80 149 THR D CA 1
ATOM 8251 C C . THR D 1 150 ? 36.343 52.343 74.285 1.00 52.01 149 THR D C 1
ATOM 8252 O O . THR D 1 150 ? 35.448 51.631 74.750 1.00 51.03 149 THR D O 1
ATOM 8256 N N . ARG D 1 151 ? 36.649 52.379 72.986 1.00 51.19 150 ARG D N 1
ATOM 8257 C CA . ARG D 1 151 ? 35.836 51.741 71.946 1.00 49.80 150 ARG D CA 1
ATOM 8258 C C . ARG D 1 151 ? 35.551 50.241 72.161 1.00 49.58 150 ARG D C 1
ATOM 8259 O O . ARG D 1 151 ? 34.401 49.828 72.028 1.00 47.63 150 ARG D O 1
ATOM 8267 N N . ARG D 1 152 ? 36.566 49.453 72.530 1.00 51.20 151 ARG D N 1
ATOM 8268 C CA . ARG D 1 152 ? 36.368 48.014 72.798 1.00 51.57 151 ARG D CA 1
ATOM 8269 C C . ARG D 1 152 ? 35.428 47.792 74.003 1.00 50.91 151 ARG D C 1
ATOM 8270 O O . ARG D 1 152 ? 34.562 46.931 73.936 1.00 50.02 151 ARG D O 1
ATOM 8278 N N . GLN D 1 153 ? 35.585 48.574 75.072 1.00 51.68 152 GLN D N 1
ATOM 8279 C CA . GLN D 1 153 ? 34.718 48.453 76.271 1.00 52.08 152 GLN D CA 1
ATOM 8280 C C . GLN D 1 153 ? 33.261 48.879 76.003 1.00 49.34 152 GLN D C 1
ATOM 8281 O O . GLN D 1 153 ? 32.324 48.229 76.493 1.00 49.00 152 GLN D O 1
ATOM 8287 N N . GLN D 1 154 ? 33.088 49.965 75.249 1.00 47.08 153 GLN D N 1
ATOM 8288 C CA . GLN D 1 154 ? 31.755 50.473 74.890 1.00 45.11 153 GLN D CA 1
ATOM 8289 C C . GLN D 1 154 ? 31.019 49.463 74.015 1.00 43.76 153 GLN D C 1
ATOM 8290 O O . GLN D 1 154 ? 29.851 49.166 74.270 1.00 42.80 153 GLN D O 1
ATOM 8296 N N . GLU D 1 155 ? 31.725 48.909 73.026 1.00 43.71 154 GLU D N 1
ATOM 8297 C CA . GLU D 1 155 ? 31.152 47.864 72.156 1.00 42.98 154 GLU D CA 1
ATOM 8298 C C . GLU D 1 155 ? 30.830 46.579 72.924 1.00 43.29 154 GLU D C 1
ATOM 8299 O O . GLU D 1 155 ? 29.842 45.920 72.605 1.00 41.96 154 GLU D O 1
ATOM 8305 N N . ALA D 1 156 ? 31.648 46.241 73.929 1.00 45.14 155 ALA D N 1
ATOM 8306 C CA . ALA D 1 156 ? 31.377 45.091 74.811 1.00 46.17 155 ALA D CA 1
ATOM 8307 C C . ALA D 1 156 ? 30.073 45.301 75.609 1.00 45.87 155 ALA D C 1
ATOM 8308 O O . ALA D 1 156 ? 29.312 44.343 75.821 1.00 46.31 155 ALA D O 1
ATOM 8310 N N . ALA D 1 157 ? 29.837 46.539 76.057 1.00 45.32 156 ALA D N 1
ATOM 8311 C CA . ALA D 1 157 ? 28.603 46.893 76.767 1.00 44.85 156 ALA D CA 1
ATOM 8312 C C . ALA D 1 157 ? 27.384 46.771 75.828 1.00 42.77 156 ALA D C 1
ATOM 8313 O O . ALA D 1 157 ? 26.346 46.267 76.249 1.00 42.76 156 ALA D O 1
ATOM 8315 N N . ILE D 1 158 ? 27.522 47.217 74.572 1.00 41.22 157 ILE D N 1
ATOM 8316 C CA . ILE D 1 158 ? 26.439 47.101 73.549 1.00 39.60 157 ILE D CA 1
ATOM 8317 C C . ILE D 1 158 ? 26.201 45.631 73.195 1.00 39.99 157 ILE D C 1
ATOM 8318 O O . ILE D 1 158 ? 25.053 45.199 73.117 1.00 39.66 157 ILE D O 1
ATOM 8323 N N . THR D 1 159 ? 27.282 44.877 72.977 1.00 41.64 158 THR D N 1
ATOM 8324 C CA . THR D 1 159 ? 27.203 43.422 72.702 1.00 42.12 158 THR D CA 1
ATOM 8325 C C . THR D 1 159 ? 26.514 42.648 73.833 1.00 43.47 158 THR D C 1
ATOM 8326 O O . THR D 1 159 ? 25.711 41.751 73.568 1.00 43.75 158 THR D O 1
ATOM 8330 N N . ALA D 1 160 ? 26.820 43.015 75.078 1.00 44.98 159 ALA D N 1
ATOM 8331 C CA . ALA D 1 160 ? 26.175 42.423 76.253 1.00 45.99 159 ALA D CA 1
ATOM 8332 C C . ALA D 1 160 ? 24.689 42.818 76.360 1.00 44.87 159 ALA D C 1
ATOM 8333 O O . ALA D 1 160 ? 23.854 41.968 76.698 1.00 44.71 159 ALA D O 1
ATOM 8335 N N . LEU D 1 161 ? 24.362 44.087 76.079 1.00 43.42 160 LEU D N 1
ATOM 8336 C CA . LEU D 1 161 ? 22.958 44.554 76.151 1.00 42.26 160 LEU D CA 1
ATOM 8337 C C . LEU D 1 161 ? 22.097 43.832 75.103 1.00 40.89 160 LEU D C 1
ATOM 8338 O O . LEU D 1 161 ? 20.973 43.438 75.419 1.00 40.80 160 LEU D O 1
ATOM 8343 N N . ILE D 1 162 ? 22.640 43.663 73.888 1.00 40.03 161 ILE D N 1
ATOM 8344 C CA . ILE D 1 162 ? 21.997 42.939 72.774 1.00 38.94 161 ILE D CA 1
ATOM 8345 C C . ILE D 1 162 ? 21.608 41.499 73.157 1.00 40.36 161 ILE D C 1
ATOM 8346 O O . ILE D 1 162 ? 20.496 41.064 72.857 1.00 39.95 161 ILE D O 1
ATOM 8351 N N . ALA D 1 163 ? 22.522 40.782 73.818 1.00 42.27 162 ALA D N 1
ATOM 8352 C CA . ALA D 1 163 ? 22.271 39.402 74.287 1.00 43.56 162 ALA D CA 1
ATOM 8353 C C . ALA D 1 163 ? 21.240 39.373 75.422 1.00 44.59 162 ALA D C 1
ATOM 8354 O O . ALA D 1 163 ? 20.324 38.542 75.411 1.00 44.79 162 ALA D O 1
ATOM 8356 N N . GLN D 1 164 ? 21.402 40.289 76.377 1.00 45.37 163 GLN D N 1
ATOM 8357 C CA . GLN D 1 164 ? 20.521 40.436 77.554 1.00 46.93 163 GLN D CA 1
ATOM 8358 C C . GLN D 1 164 ? 19.058 40.670 77.173 1.00 45.35 163 GLN D C 1
ATOM 8359 O O . GLN D 1 164 ? 18.152 40.045 77.738 1.00 45.82 163 GLN D O 1
ATOM 8365 N N . THR D 1 165 ? 18.858 41.574 76.214 1.00 43.06 164 THR D N 1
ATOM 8366 C CA . THR D 1 165 ? 17.542 41.948 75.709 1.00 41.4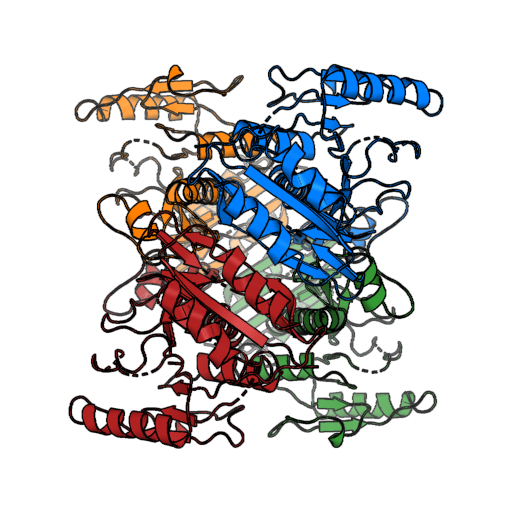3 164 THR D CA 1
ATOM 8367 C C . THR D 1 165 ? 17.024 41.082 74.549 1.00 40.45 164 THR D C 1
ATOM 8368 O O . THR D 1 165 ? 15.887 41.290 74.116 1.00 39.58 164 THR D O 1
ATOM 8372 N N . HIS D 1 166 ? 17.841 40.146 74.048 1.00 40.36 165 HIS D N 1
ATOM 8373 C CA . HIS D 1 166 ? 17.489 39.276 72.900 1.00 39.66 165 HIS D CA 1
ATOM 8374 C C . HIS D 1 166 ? 17.166 40.102 71.629 1.00 37.18 165 HIS D C 1
ATOM 8375 O O . HIS D 1 166 ? 16.229 39.798 70.888 1.00 36.49 165 HIS D O 1
ATOM 8382 N N . THR D 1 167 ? 17.984 41.131 71.388 1.00 35.83 166 THR D N 1
ATOM 8383 C CA . THR D 1 167 ? 17.794 42.061 70.276 1.00 33.67 166 THR D CA 1
ATOM 8384 C C . THR D 1 167 ? 18.068 41.362 68.938 1.00 32.24 166 THR D C 1
ATOM 8385 O O . THR D 1 167 ? 19.078 40.668 68.810 1.00 32.03 166 THR D O 1
ATOM 8389 N N . ASP D 1 168 ? 17.130 41.519 67.991 1.00 30.22 167 ASP D N 1
ATOM 8390 C CA . ASP D 1 168 ? 17.207 40.944 66.637 1.00 29.72 167 ASP D CA 1
ATOM 8391 C C . ASP D 1 168 ? 17.794 41.929 65.608 1.00 28.40 167 ASP D C 1
ATOM 8392 O O . ASP D 1 168 ? 18.280 41.480 64.585 1.00 28.11 167 ASP D O 1
ATOM 8397 N N . LEU D 1 169 ? 17.653 43.243 65.851 1.00 27.53 168 LEU D N 1
ATOM 8398 C CA . LEU D 1 169 ? 18.058 44.298 64.916 1.00 26.09 168 LEU D CA 1
ATOM 8399 C C . LEU D 1 169 ? 18.556 45.552 65.646 1.00 26.42 168 LEU D C 1
ATOM 8400 O O . LEU D 1 169 ? 17.955 45.968 66.646 1.00 26.22 168 LEU D O 1
ATOM 8405 N N . VAL D 1 170 ? 19.650 46.132 65.137 1.00 25.40 169 VAL D N 1
ATOM 8406 C CA . VAL D 1 170 ? 20.231 47.370 65.644 1.00 25.45 169 VAL D CA 1
ATOM 8407 C C . VAL D 1 170 ? 20.038 48.415 64.544 1.00 24.27 169 VAL D C 1
ATOM 8408 O O . VAL D 1 170 ? 20.387 48.172 63.400 1.00 23.89 169 VAL D O 1
ATOM 8412 N N . VAL D 1 171 ? 19.464 49.560 64.878 1.00 23.78 170 VAL D N 1
ATOM 8413 C CA . VAL D 1 171 ? 19.273 50.643 63.920 1.00 22.18 170 VAL D CA 1
ATOM 8414 C C . VAL D 1 171 ? 20.180 51.785 64.336 1.00 22.81 170 VAL D C 1
ATOM 8415 O O . VAL D 1 171 ? 20.105 52.222 65.481 1.00 24.27 170 VAL D O 1
ATOM 8419 N N . LEU D 1 172 ? 21.068 52.230 63.448 1.00 21.87 171 LEU D N 1
ATOM 8420 C CA . LEU D 1 172 ? 21.894 53.408 63.723 1.00 23.24 171 LEU D CA 1
ATOM 8421 C C . LEU D 1 172 ? 21.050 54.614 63.271 1.00 22.52 171 LEU D C 1
ATOM 8422 O O . LEU D 1 172 ? 21.037 54.979 62.091 1.00 21.47 171 LEU D O 1
ATOM 8427 N N . ALA D 1 173 ? 20.317 55.212 64.212 1.00 23.25 172 ALA D N 1
ATOM 8428 C CA . ALA D 1 173 ? 19.409 56.331 63.908 1.00 23.59 172 ALA D CA 1
ATOM 8429 C C . ALA D 1 173 ? 20.236 57.613 63.912 1.00 25.46 172 ALA D C 1
ATOM 8430 O O . ALA D 1 173 ? 20.102 58.508 64.761 1.00 25.89 172 ALA D O 1
ATOM 8432 N N . ARG D 1 174 ? 21.070 57.682 62.884 1.00 26.20 173 ARG D N 1
ATOM 8433 C CA . ARG D 1 174 ? 22.083 58.695 62.712 1.00 28.04 173 ARG D CA 1
ATOM 8434 C C . ARG D 1 174 ? 23.089 58.734 63.886 1.00 28.99 173 ARG D C 1
ATOM 8435 O O . ARG D 1 174 ? 23.474 59.788 64.358 1.00 30.15 173 ARG D O 1
ATOM 8443 N N . TYR D 1 175 ? 23.502 57.540 64.336 1.00 29.29 174 TYR D N 1
ATOM 8444 C CA . TYR D 1 175 ? 24.558 57.357 65.354 1.00 30.92 174 TYR D CA 1
ATOM 8445 C C . TYR D 1 175 ? 25.836 57.727 64.607 1.00 32.27 174 TYR D C 1
ATOM 8446 O O . TYR D 1 175 ? 26.070 57.160 63.535 1.00 30.88 174 TYR D O 1
ATOM 8468 N N . GLN D 1 177 ? 29.239 57.548 65.726 1.00 38.59 176 GLN D N 1
ATOM 8469 C CA A GLN D 1 177 ? 30.469 56.833 66.097 0.50 40.01 176 GLN D CA 1
ATOM 8470 C CA B GLN D 1 177 ? 30.464 56.813 66.115 0.50 39.96 176 GLN D CA 1
ATOM 8471 C C . GLN D 1 177 ? 30.602 55.591 65.211 1.00 39.86 176 GLN D C 1
ATOM 8472 O O . GLN D 1 177 ? 29.625 54.852 65.003 1.00 38.40 176 GLN D O 1
ATOM 8483 N N . ILE D 1 178 ? 31.813 55.354 64.694 1.00 41.48 177 ILE D N 1
ATOM 8484 C CA . ILE D 1 178 ? 32.058 54.223 63.788 1.00 42.44 177 ILE D CA 1
ATOM 8485 C C . ILE D 1 178 ? 32.192 52.898 64.557 1.00 44.03 177 ILE D C 1
ATOM 8486 O O . ILE D 1 178 ? 33.007 52.774 65.480 1.00 45.66 177 ILE D O 1
ATOM 8491 N N . LEU D 1 179 ? 31.383 51.917 64.162 1.00 44.36 178 LEU D N 1
ATOM 8492 C CA . LEU D 1 179 ? 31.440 50.576 64.729 1.00 45.85 178 LEU D CA 1
ATOM 8493 C C . LEU D 1 179 ? 32.694 49.891 64.183 1.00 47.55 178 LEU D C 1
ATOM 8494 O O . LEU D 1 179 ? 32.978 49.980 62.979 1.00 47.32 178 LEU D O 1
ATOM 8499 N N . SER D 1 180 ? 33.419 49.198 65.061 1.00 49.41 179 SER D N 1
ATOM 8500 C CA . SER D 1 180 ? 34.632 48.448 64.682 1.00 51.18 179 SER D CA 1
ATOM 8501 C C . SER D 1 180 ? 34.299 47.374 63.636 1.00 50.89 179 SER D C 1
ATOM 8502 O O . SER D 1 180 ? 33.108 47.007 63.465 1.00 49.08 179 SER D O 1
ATOM 8505 N N . ASP D 1 181 ? 35.331 46.873 62.953 1.00 52.28 180 ASP D N 1
ATOM 8506 C CA . ASP D 1 181 ? 35.126 45.811 61.926 1.00 52.34 180 ASP D CA 1
ATOM 8507 C C . ASP D 1 181 ? 34.526 44.499 62.441 1.00 52.43 180 ASP D C 1
ATOM 8508 O O . ASP D 1 181 ? 33.745 43.862 61.723 1.00 51.56 180 ASP D O 1
ATOM 8513 N N . GLU D 1 182 ? 34.848 44.129 63.679 1.00 53.73 181 GLU D N 1
ATOM 8514 C CA . GLU D 1 182 ? 34.309 42.894 64.292 1.00 54.47 181 GLU D CA 1
ATOM 8515 C C . GLU D 1 182 ? 32.836 43.077 64.676 1.00 52.86 181 GLU D C 1
ATOM 8516 O O . GLU D 1 182 ? 32.037 42.162 64.456 1.00 52.20 181 GLU D O 1
ATOM 8530 N N . SER D 1 184 ? 30.657 45.134 63.196 1.00 46.08 183 SER D N 1
ATOM 8531 C CA . SER D 1 184 ? 29.972 45.120 61.899 1.00 44.02 183 SER D CA 1
ATOM 8532 C C . SER D 1 184 ? 29.727 43.686 61.461 1.00 43.47 183 SER D C 1
ATOM 8533 O O . SER D 1 184 ? 28.599 43.324 61.135 1.00 41.59 183 SER D O 1
ATOM 8536 N N . ALA D 1 185 ? 30.802 42.888 61.490 1.00 44.31 184 ALA D N 1
ATOM 8537 C CA . ALA D 1 185 ? 30.780 41.467 61.146 1.00 44.67 184 ALA D CA 1
ATOM 8538 C C . ALA D 1 185 ? 29.766 40.681 61.983 1.00 44.63 184 ALA D C 1
ATOM 8539 O O . ALA D 1 185 ? 28.978 39.919 61.421 1.00 44.02 184 ALA D O 1
ATOM 8541 N N . ARG D 1 186 ? 29.790 40.878 63.307 1.00 45.54 185 ARG D N 1
ATOM 8542 C CA . ARG D 1 186 ? 28.822 40.242 64.237 1.00 46.01 185 ARG D CA 1
ATOM 8543 C C . ARG D 1 186 ? 27.360 40.585 63.918 1.00 43.98 185 ARG D C 1
ATOM 8544 O O . ARG D 1 186 ? 26.477 39.735 64.090 1.00 44.01 185 ARG D O 1
ATOM 8552 N N . LEU D 1 187 ? 27.126 41.819 63.449 1.00 42.05 186 LEU D N 1
ATOM 8553 C CA . LEU D 1 187 ? 25.780 42.331 63.113 1.00 39.99 186 LEU D CA 1
ATOM 8554 C C . LEU D 1 187 ? 25.399 42.312 61.612 1.00 38.36 186 LEU D C 1
ATOM 8555 O O . LEU D 1 187 ? 24.437 42.987 61.210 1.00 36.94 186 LEU D O 1
ATOM 8560 N N . ALA D 1 188 ? 26.123 41.523 60.806 1.00 37.86 187 ALA D N 1
ATOM 8561 C CA . ALA D 1 188 ? 25.882 41.362 59.360 1.00 36.51 187 ALA D CA 1
ATOM 8562 C C . ALA D 1 188 ? 24.423 41.044 59.104 1.00 35.07 187 ALA D C 1
ATOM 8563 O O . ALA D 1 188 ? 23.877 40.152 59.737 1.00 35.60 187 ALA D O 1
ATOM 8565 N N . GLY D 1 189 ? 23.777 41.833 58.244 1.00 32.97 188 GLY D N 1
ATOM 8566 C CA . GLY D 1 189 ? 22.358 41.693 57.967 1.00 31.33 188 GLY D CA 1
ATOM 8567 C C . GLY D 1 189 ? 21.385 42.056 59.088 1.00 30.89 188 GLY D C 1
ATOM 8568 O O . GLY D 1 189 ? 20.176 41.936 58.874 1.00 29.74 188 GLY D O 1
ATOM 8569 N N . ARG D 1 190 ? 21.908 42.550 60.232 1.00 31.15 189 ARG D N 1
ATOM 8570 C CA A ARG D 1 190 ? 21.127 42.900 61.425 0.50 31.40 189 ARG D CA 1
ATOM 8571 C CA B ARG D 1 190 ? 21.124 42.900 61.427 0.50 31.51 189 ARG D CA 1
ATOM 8572 C C . ARG D 1 190 ? 21.436 44.316 61.965 1.00 30.97 189 ARG D C 1
ATOM 8573 O O . ARG D 1 190 ? 21.083 44.640 63.106 1.00 30.86 189 ARG D O 1
ATOM 8588 N N . CYS D 1 191 ? 22.101 45.157 61.157 1.00 29.42 190 CYS D N 1
ATOM 8589 C CA . CYS D 1 191 ? 22.417 46.543 61.535 1.00 28.42 190 CYS D CA 1
ATOM 8590 C C . CYS D 1 191 ? 22.156 47.464 60.347 1.00 25.76 190 CYS D C 1
ATOM 8591 O O . CYS D 1 191 ? 22.758 47.290 59.295 1.00 24.32 190 CYS D O 1
ATOM 8594 N N . ILE D 1 192 ? 21.256 48.425 60.518 1.00 23.14 191 ILE D N 1
ATOM 8595 C CA . ILE D 1 192 ? 20.882 49.356 59.450 1.00 22.26 191 ILE D CA 1
ATOM 8596 C C . ILE D 1 192 ? 21.356 50.773 59.785 1.00 22.31 191 ILE D C 1
ATOM 8597 O O . ILE D 1 192 ? 21.104 51.26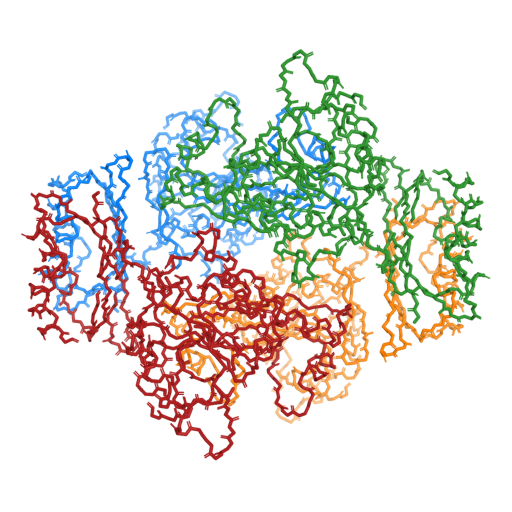7 60.882 1.00 22.36 191 ILE D O 1
ATOM 8602 N N . ASN D 1 193 ? 22.051 51.397 58.829 1.00 21.69 192 ASN D N 1
ATOM 8603 C CA . ASN D 1 193 ? 22.536 52.768 58.926 1.00 22.27 192 ASN D CA 1
ATOM 8604 C C . ASN D 1 193 ? 21.792 53.651 57.925 1.00 21.17 192 ASN D C 1
ATOM 8605 O O . ASN D 1 193 ? 21.129 53.151 57.014 1.00 20.25 192 ASN D O 1
ATOM 8610 N N . ILE D 1 194 ? 21.872 54.959 58.117 1.00 21.49 193 ILE D N 1
ATOM 8611 C CA . ILE D 1 194 ? 21.284 55.921 57.197 1.00 20.73 193 ILE D CA 1
ATOM 8612 C C . ILE D 1 194 ? 22.296 57.041 56.944 1.00 22.05 193 ILE D C 1
ATOM 8613 O O . ILE D 1 194 ? 23.050 57.379 57.834 1.00 22.04 193 ILE D O 1
ATOM 8618 N N . HIS D 1 195 ? 22.308 57.601 55.735 1.00 22.53 194 HIS D N 1
ATOM 8619 C CA . HIS D 1 195 ? 23.127 58.804 55.466 1.00 24.87 194 HIS D CA 1
ATOM 8620 C C . HIS D 1 195 ? 22.549 59.568 54.293 1.00 26.00 194 HIS D C 1
ATOM 8621 O O . HIS D 1 195 ? 22.015 58.966 53.364 1.00 24.22 194 HIS D O 1
ATOM 8628 N N . HIS D 1 196 ? 22.646 60.890 54.360 1.00 29.45 195 HIS D N 1
ATOM 8629 C CA . HIS D 1 196 ? 22.142 61.754 53.293 1.00 32.03 195 HIS D CA 1
ATOM 8630 C C . HIS D 1 196 ? 23.252 61.957 52.308 1.00 33.60 195 HIS D C 1
ATOM 8631 O O . HIS D 1 196 ? 24.395 61.672 52.612 1.00 35.88 195 HIS D O 1
ATOM 8638 N N . SER D 1 197 ? 22.882 62.435 51.128 1.00 34.29 196 SER D N 1
ATOM 8639 C CA A SER D 1 197 ? 23.849 62.830 50.092 0.50 35.34 196 SER D CA 1
ATOM 8640 C CA B SER D 1 197 ? 23.814 62.731 50.046 0.50 35.46 196 SER D CA 1
ATOM 8641 C C . SER D 1 197 ? 23.165 63.666 49.000 1.00 35.85 196 SER D C 1
ATOM 8642 O O . SER D 1 197 ? 21.956 63.936 49.045 1.00 35.88 196 SER D O 1
ATOM 8647 N N . PHE D 1 198 ? 23.968 64.144 48.065 1.00 37.02 197 PHE D N 1
ATOM 8648 C CA . PHE D 1 198 ? 23.502 64.976 46.991 1.00 36.64 197 PHE D CA 1
ATOM 8649 C C . PHE D 1 198 ? 23.861 64.333 45.638 1.00 37.26 197 PHE D C 1
ATOM 8650 O O . PHE D 1 198 ? 24.499 63.273 45.564 1.00 36.01 197 PHE D O 1
ATOM 8658 N N . LEU D 1 199 ? 23.363 64.993 44.598 1.00 37.90 198 LEU D N 1
ATOM 8659 C CA A LEU D 1 199 ? 23.585 64.631 43.196 0.50 38.95 198 LEU D CA 1
ATOM 8660 C CA B LEU D 1 199 ? 23.539 64.637 43.212 0.50 38.80 198 LEU D CA 1
ATOM 8661 C C . LEU D 1 199 ? 24.239 65.864 42.578 1.00 40.57 198 LEU D C 1
ATOM 8662 O O . LEU D 1 199 ? 23.562 66.831 42.216 1.00 40.92 198 LEU D O 1
ATOM 8671 N N . PRO D 1 200 ? 25.601 65.883 42.527 1.00 42.67 199 PRO D N 1
ATOM 8672 C CA . PRO D 1 200 ? 26.630 64.914 42.972 1.00 43.24 199 PRO D CA 1
ATOM 8673 C C . PRO D 1 200 ? 26.933 65.008 44.468 1.00 43.34 199 PRO D C 1
ATOM 8674 O O . PRO D 1 200 ? 26.560 65.994 45.103 1.00 42.98 199 PRO D O 1
ATOM 8678 N N . GLY D 1 201 ? 27.634 64.007 45.007 1.00 43.80 200 GLY D N 1
ATOM 8679 C CA . GLY D 1 201 ? 28.072 64.023 46.403 1.00 44.40 200 GLY D CA 1
ATOM 8680 C C . GLY D 1 201 ? 29.200 65.026 46.654 1.00 46.51 200 GLY D C 1
ATOM 8681 O O . GLY D 1 201 ? 29.863 65.480 45.716 1.00 47.10 200 GLY D O 1
ATOM 8682 N N . PHE D 1 202 ? 29.394 65.380 47.928 1.00 47.74 201 PHE D N 1
ATOM 8683 C CA . PHE D 1 202 ? 30.448 66.302 48.365 1.00 49.75 201 PHE D CA 1
ATOM 8684 C C . PHE D 1 202 ? 31.233 65.702 49.545 1.00 51.11 201 PHE D C 1
ATOM 8685 O O . PHE D 1 202 ? 30.648 65.051 50.435 1.00 50.57 201 PHE D O 1
ATOM 8693 N N . LYS D 1 203 ? 32.549 65.946 49.536 1.00 53.20 202 LYS D N 1
ATOM 8694 C CA . LYS D 1 203 ? 33.484 65.476 50.558 1.00 54.27 202 LYS D CA 1
ATOM 8695 C C . LYS D 1 203 ? 34.298 66.662 51.092 1.00 55.84 202 LYS D C 1
ATOM 8696 O O . LYS D 1 203 ? 34.549 67.626 50.359 1.00 56.80 202 LYS D O 1
ATOM 8699 N N . GLY D 1 204 ? 34.687 66.587 52.367 1.00 56.33 203 GLY D N 1
ATOM 8700 C CA . GLY D 1 204 ? 35.511 67.608 53.015 1.00 57.52 203 GLY D CA 1
ATOM 8701 C C . GLY D 1 204 ? 34.760 68.634 53.843 1.00 57.36 203 GLY D C 1
ATOM 8702 O O . GLY D 1 204 ? 33.595 68.425 54.221 1.00 56.22 203 GLY D O 1
ATOM 8703 N N . ALA D 1 205 ? 35.451 69.745 54.112 1.00 58.59 204 ALA D N 1
ATOM 8704 C CA . ALA D 1 205 ? 34.951 70.836 54.953 1.00 58.66 204 ALA D CA 1
ATOM 8705 C C . ALA D 1 205 ? 33.659 71.466 54.426 1.00 57.73 204 ALA D C 1
ATOM 8706 O O . ALA D 1 205 ? 33.537 71.724 53.218 1.00 57.82 204 ALA D O 1
ATOM 8708 N N . LYS D 1 206 ? 32.706 71.652 55.349 1.00 56.65 205 LYS D N 1
ATOM 8709 C CA . LYS D 1 206 ? 31.409 72.303 55.122 1.00 55.54 205 LYS D CA 1
ATOM 8710 C C . LYS D 1 206 ? 30.605 71.742 53.901 1.00 53.74 205 LYS D C 1
ATOM 8711 O O . LYS D 1 206 ? 30.349 72.483 52.949 1.00 53.61 205 LYS D O 1
ATOM 8717 N N . PRO D 1 207 ? 30.214 70.439 53.938 1.00 51.86 206 PRO D N 1
ATOM 8718 C CA . PRO D 1 207 ? 29.483 69.773 52.819 1.00 50.38 206 PRO D CA 1
ATOM 8719 C C . PRO D 1 207 ? 28.108 70.371 52.425 1.00 48.94 206 PRO D C 1
ATOM 8720 O O . PRO D 1 207 ? 27.692 70.243 51.259 1.00 48.56 206 PRO D O 1
ATOM 8724 N N . TYR D 1 208 ? 27.408 70.975 53.385 1.00 47.57 207 TYR D N 1
ATOM 8725 C CA . TYR D 1 208 ? 26.121 71.631 53.116 1.00 46.37 207 TYR D CA 1
ATOM 8726 C C . TYR D 1 208 ? 26.352 72.926 52.368 1.00 45.61 207 TYR D C 1
ATOM 8727 O O . TYR D 1 208 ? 25.592 73.251 51.473 1.00 44.88 207 TYR D O 1
ATOM 8736 N N . HIS D 1 209 ? 27.379 73.678 52.773 1.00 45.40 208 HIS D N 1
ATOM 8737 C CA . HIS D 1 209 ? 27.768 74.906 52.071 1.00 45.50 208 HIS D CA 1
ATOM 8738 C C . HIS D 1 209 ? 28.196 74.573 50.638 1.00 43.89 208 HIS D C 1
ATOM 8739 O O . HIS D 1 209 ? 27.926 75.357 49.751 1.00 43.90 208 HIS D O 1
ATOM 8746 N N . GLN D 1 210 ? 28.841 73.419 50.424 1.00 42.19 209 GLN D N 1
ATOM 8747 C CA . GLN D 1 210 ? 29.217 72.966 49.066 1.00 41.46 209 GLN D CA 1
ATOM 8748 C C . GLN D 1 210 ? 27.969 72.712 48.197 1.00 38.71 209 GLN D C 1
ATOM 8749 O O . GLN D 1 210 ? 27.911 73.188 47.066 1.00 38.59 209 GLN D O 1
ATOM 8755 N N . ALA D 1 211 ? 26.993 71.989 48.748 1.00 35.35 210 ALA D N 1
ATOM 8756 C CA . ALA D 1 211 ? 25.722 71.692 48.056 1.00 33.55 210 ALA D CA 1
ATOM 8757 C C . ALA D 1 211 ? 24.978 72.992 47.733 1.00 32.79 210 ALA D C 1
ATOM 8758 O O . ALA D 1 211 ? 24.551 73.180 46.603 1.00 32.36 210 ALA D O 1
ATOM 8760 N N . PHE D 1 212 ? 24.885 73.880 48.722 1.00 32.26 211 PHE D N 1
ATOM 8761 C CA . PHE D 1 212 ? 24.283 75.205 48.568 1.00 32.71 211 PHE D CA 1
ATOM 8762 C C . PHE D 1 212 ? 24.965 75.998 47.460 1.00 34.10 211 PHE D C 1
ATOM 8763 O O . PHE D 1 212 ? 24.281 76.594 46.627 1.00 34.24 211 PHE D O 1
ATOM 8771 N N . ASP D 1 213 ? 26.302 76.019 47.476 1.00 34.30 212 ASP D N 1
ATOM 8772 C CA . ASP D 1 213 ? 27.075 76.720 46.455 1.00 35.96 212 ASP D CA 1
ATOM 8773 C C . ASP D 1 213 ? 26.892 76.114 45.079 1.00 35.27 212 ASP D C 1
ATOM 8774 O O . ASP D 1 213 ? 26.866 76.848 44.105 1.00 36.21 212 ASP D O 1
ATOM 8779 N N . ARG D 1 214 ? 26.743 74.794 45.013 1.00 34.41 213 ARG D N 1
ATOM 8780 C CA . ARG D 1 214 ? 26.526 74.102 43.743 1.00 34.42 213 ARG D CA 1
ATOM 8781 C C . ARG D 1 214 ? 25.124 74.363 43.153 1.00 33.31 213 ARG D C 1
ATOM 8782 O O . ARG D 1 214 ? 24.934 74.200 41.949 1.00 33.83 213 ARG D O 1
ATOM 8790 N N . GLY D 1 215 ? 24.161 74.783 43.977 1.00 31.11 214 GLY D N 1
ATOM 8791 C CA . GLY D 1 215 ? 22.803 75.061 43.496 1.00 29.82 214 GLY D CA 1
ATOM 8792 C C . GLY D 1 215 ? 22.016 73.827 43.122 1.00 27.55 214 GLY D C 1
ATOM 8793 O O . GLY D 1 215 ? 21.267 73.835 42.138 1.00 27.52 214 GLY D O 1
ATOM 8794 N N . VAL D 1 216 ? 22.176 72.760 43.904 1.00 25.02 215 VAL D N 1
ATOM 8795 C CA . VAL D 1 216 ? 21.478 71.511 43.663 1.00 24.09 215 VAL D CA 1
ATOM 8796 C C . VAL D 1 216 ? 19.957 71.698 43.841 1.00 22.68 215 VAL D C 1
ATOM 8797 O O . VAL D 1 216 ? 19.518 72.623 44.519 1.00 21.96 215 VAL D O 1
ATOM 8801 N N . LYS D 1 217 ? 19.187 70.824 43.202 1.00 22.10 216 LYS D N 1
ATOM 8802 C CA . LYS D 1 217 ? 17.710 70.851 43.270 1.00 22.13 216 LYS D CA 1
ATOM 8803 C C . LYS D 1 217 ? 17.112 69.591 43.905 1.00 21.26 216 LYS D C 1
ATOM 8804 O O . LYS D 1 217 ? 15.868 69.440 43.918 1.00 20.84 216 LYS D O 1
ATOM 8810 N N . LEU D 1 218 ? 17.981 68.741 44.472 1.00 20.94 217 LEU D N 1
ATOM 8811 C CA . LEU D 1 218 ? 17.621 67.510 45.171 1.00 21.45 217 LEU D CA 1
ATOM 8812 C C . LEU D 1 218 ? 18.588 67.234 46.331 1.00 21.24 217 LEU D C 1
ATOM 8813 O O . LEU D 1 218 ? 19.732 67.654 46.301 1.00 22.57 217 LEU D O 1
ATOM 8818 N N . ILE D 1 219 ? 18.080 66.563 47.355 1.00 20.45 218 ILE D N 1
ATOM 8819 C CA . ILE D 1 219 ? 18.869 66.045 48.468 1.00 19.96 218 ILE D CA 1
ATOM 8820 C C . ILE D 1 219 ? 18.304 64.640 48.619 1.00 19.55 218 ILE D C 1
ATOM 8821 O O . ILE D 1 219 ? 17.090 64.442 48.452 1.00 18.11 218 ILE D O 1
ATOM 8826 N N . GLY D 1 220 ? 19.188 63.671 48.830 1.00 19.31 219 GLY D N 1
ATOM 8827 C CA . GLY D 1 220 ? 18.817 62.272 48.926 1.00 19.25 219 GLY D CA 1
ATOM 8828 C C . GLY D 1 220 ? 19.370 61.642 50.200 1.00 19.24 219 GLY D C 1
ATOM 8829 O O . GLY D 1 220 ? 20.187 62.249 50.919 1.00 20.52 219 GLY D O 1
ATOM 8830 N N . ALA D 1 221 ? 18.872 60.450 50.486 1.00 17.94 220 ALA D N 1
ATOM 8831 C CA . ALA D 1 221 ? 19.375 59.621 51.575 1.00 17.32 220 ALA D CA 1
ATOM 8832 C C . ALA D 1 221 ? 19.375 58.162 51.145 1.00 16.85 220 ALA D C 1
ATOM 8833 O O . ALA D 1 221 ? 18.587 57.756 50.263 1.00 16.66 220 ALA D O 1
ATOM 8835 N N . THR D 1 222 ? 20.254 57.397 51.787 1.00 16.40 221 THR D N 1
ATOM 8836 C CA . THR D 1 222 ? 20.463 55.989 51.496 1.00 16.32 221 THR D CA 1
ATOM 8837 C C . THR D 1 222 ? 20.452 55.195 52.806 1.00 16.76 221 THR D C 1
ATOM 8838 O O . THR D 1 222 ? 21.216 55.534 53.723 1.00 17.63 221 THR D O 1
ATOM 8842 N N . ALA D 1 223 ? 19.562 54.210 52.906 1.00 15.64 222 ALA D N 1
ATOM 8843 C CA . ALA D 1 223 ? 19.552 53.290 54.038 1.00 16.46 222 ALA D CA 1
ATOM 8844 C C . ALA D 1 223 ? 20.298 52.014 53.592 1.00 16.90 222 ALA D C 1
ATOM 8845 O O . ALA D 1 223 ? 20.149 51.540 52.456 1.00 16.50 222 ALA D O 1
ATOM 8847 N N . HIS D 1 224 ? 21.078 51.445 54.483 1.00 17.72 223 HIS D N 1
ATOM 8848 C CA . HIS D 1 224 ? 21.890 50.271 54.126 1.00 19.18 223 HIS D CA 1
ATOM 8849 C C . HIS D 1 224 ? 22.313 49.420 55.315 1.00 19.90 223 HIS D C 1
ATOM 8850 O O . HIS D 1 224 ? 22.364 49.910 56.451 1.00 19.56 223 HIS D O 1
ATOM 8857 N N . TYR D 1 225 ? 22.634 48.157 55.033 1.00 20.67 224 TYR D N 1
ATOM 8858 C CA . TYR D 1 225 ? 23.206 47.272 56.039 1.00 22.00 224 TYR D CA 1
ATOM 8859 C C . TYR D 1 225 ? 24.657 47.650 56.236 1.00 24.23 224 TYR D C 1
ATOM 8860 O O . TYR D 1 225 ? 25.335 48.029 55.276 1.00 24.27 224 TYR D O 1
ATOM 8869 N N . VAL D 1 226 ? 25.112 47.589 57.483 1.00 26.34 225 VAL D N 1
ATOM 8870 C CA . VAL D 1 226 ? 26.461 47.997 57.864 1.00 29.20 225 VAL D CA 1
ATOM 8871 C C . VAL D 1 226 ? 27.466 46.890 57.556 1.00 31.65 225 VAL D C 1
ATOM 8872 O O . VAL D 1 226 ? 27.196 45.716 57.788 1.00 31.89 225 VAL D O 1
ATOM 8876 N N . THR D 1 227 ? 28.609 47.285 57.004 1.00 34.60 226 THR D N 1
ATOM 8877 C CA . THR D 1 227 ? 29.731 46.381 56.716 1.00 37.47 226 THR D CA 1
ATOM 8878 C C . THR D 1 227 ? 31.018 47.068 57.182 1.00 40.64 226 THR D C 1
ATOM 8879 O O . THR D 1 227 ? 30.979 48.217 57.636 1.00 41.28 226 THR D O 1
ATOM 8883 N N . SER D 1 228 ? 32.154 46.387 57.015 1.00 43.76 227 SER D N 1
ATOM 8884 C CA . SER D 1 228 ? 33.488 46.950 57.354 1.00 46.83 227 SER D CA 1
ATOM 8885 C C . SER D 1 228 ? 33.885 48.222 56.580 1.00 48.41 227 SER D C 1
ATOM 8886 O O . SER D 1 228 ? 34.796 48.943 57.011 1.00 50.10 227 SER D O 1
ATOM 8889 N N . ALA D 1 229 ? 33.248 48.471 55.432 1.00 49.04 228 ALA D N 1
ATOM 8890 C CA . ALA D 1 229 ? 33.464 49.697 54.653 1.00 50.23 228 ALA D CA 1
ATOM 8891 C C . ALA D 1 229 ? 32.584 50.795 55.268 1.00 50.18 228 ALA D C 1
ATOM 8892 O O . ALA D 1 229 ? 31.407 50.562 55.539 1.00 49.45 228 ALA D O 1
ATOM 8894 N N . LEU D 1 230 ? 33.157 51.980 55.481 1.00 52.08 229 LEU D N 1
ATOM 8895 C CA . LEU D 1 230 ? 32.436 53.121 56.090 1.00 52.02 229 LEU D CA 1
ATOM 8896 C C . LEU D 1 230 ? 31.293 53.640 55.193 1.00 50.94 229 LEU D C 1
ATOM 8897 O O . LEU D 1 230 ? 31.560 54.164 54.104 1.00 51.31 229 LEU D O 1
ATOM 8902 N N . ASP D 1 231 ? 30.046 53.477 55.665 1.00 49.71 230 ASP D N 1
ATOM 8903 C CA . ASP D 1 231 ? 28.816 53.904 54.959 1.00 48.44 230 ASP D CA 1
ATOM 8904 C C . ASP D 1 231 ? 28.585 53.259 53.553 1.00 47.05 230 ASP D C 1
ATOM 8905 O O . ASP D 1 231 ? 27.888 53.863 52.717 1.00 47.16 230 ASP D O 1
ATOM 8910 N N . GLU D 1 232 ? 29.098 52.035 53.313 1.00 45.95 231 GLU D N 1
ATOM 8911 C CA . GLU D 1 232 ? 29.053 51.375 51.968 1.00 44.64 231 GLU D CA 1
ATOM 8912 C C . GLU D 1 232 ? 28.497 49.921 51.828 1.00 41.99 231 GLU D C 1
ATOM 8913 O O . GLU D 1 232 ? 28.776 49.219 50.833 1.00 42.92 231 GLU D O 1
ATOM 8919 N N . GLY D 1 233 ? 27.707 49.464 52.780 1.00 38.11 232 GLY D N 1
ATOM 8920 C CA . GLY D 1 233 ? 27.132 48.113 52.693 1.00 35.24 232 GLY D CA 1
ATOM 8921 C C . GLY D 1 233 ? 25.913 48.013 51.784 1.00 31.57 232 GLY D C 1
ATOM 8922 O O . GLY D 1 233 ? 25.563 48.997 51.107 1.00 30.13 232 GLY D O 1
ATOM 8923 N N . PRO D 1 234 ? 25.247 46.834 51.766 1.00 28.43 233 PRO D N 1
ATOM 8924 C CA . PRO D 1 234 ? 24.098 46.616 50.874 1.00 26.48 233 PRO D CA 1
ATOM 8925 C C . PRO D 1 234 ? 22.961 47.637 51.037 1.00 23.94 233 PRO D C 1
ATOM 8926 O O . PRO D 1 234 ? 22.424 47.774 52.125 1.00 22.67 233 PRO D O 1
ATOM 8930 N N . ILE D 1 235 ? 22.658 48.342 49.949 1.00 22.51 234 ILE D N 1
ATOM 8931 C CA . ILE D 1 235 ? 21.664 49.411 49.931 1.00 21.53 234 ILE D CA 1
ATOM 8932 C C . ILE D 1 235 ? 20.281 48.799 50.014 1.00 20.40 234 ILE D C 1
ATOM 8933 O O . ILE D 1 235 ? 19.963 47.931 49.214 1.00 21.46 234 ILE D O 1
ATOM 8938 N N . ILE D 1 236 ? 19.467 49.268 50.963 1.00 19.69 235 ILE D N 1
ATOM 8939 C CA . ILE D 1 236 ? 18.088 48.793 51.146 1.00 18.46 235 ILE D CA 1
ATOM 8940 C C . ILE D 1 236 ? 17.086 49.714 50.436 1.00 18.59 235 ILE D C 1
ATOM 8941 O O . ILE D 1 236 ? 16.165 49.246 49.773 1.00 17.97 235 ILE D O 1
ATOM 8946 N N . ASP D 1 237 ? 17.258 51.021 50.622 1.00 18.00 236 ASP D N 1
ATOM 8947 C CA . ASP D 1 237 ? 16.347 52.016 50.085 1.00 18.70 236 ASP D CA 1
ATOM 8948 C C . ASP D 1 237 ? 17.073 53.340 49.867 1.00 18.04 236 ASP D C 1
ATOM 8949 O O . ASP D 1 237 ? 18.099 53.623 50.497 1.00 18.64 236 ASP D O 1
ATOM 8954 N N . GLN D 1 238 ? 16.581 54.085 48.888 1.00 18.41 237 GLN D N 1
ATOM 8955 C CA . GLN D 1 238 ? 17.054 55.412 48.551 1.00 18.39 237 GLN D CA 1
ATOM 8956 C C . GLN D 1 238 ? 15.860 56.248 48.124 1.00 18.44 237 GLN D C 1
ATOM 8957 O O . GLN D 1 238 ? 14.957 55.722 47.489 1.00 17.21 237 GLN D O 1
ATOM 8963 N N . ASP D 1 239 ? 15.871 57.537 48.471 1.00 18.85 238 ASP D N 1
ATOM 8964 C CA . ASP D 1 239 ? 14.845 58.479 47.992 1.00 19.36 238 ASP D CA 1
ATOM 8965 C C . ASP D 1 239 ? 15.372 59.898 48.029 1.00 19.44 238 ASP D C 1
ATOM 8966 O O . ASP D 1 239 ? 16.450 60.154 48.554 1.00 19.15 238 ASP D O 1
ATOM 8971 N N . VAL D 1 240 ? 14.644 60.817 47.419 1.00 19.50 239 VAL D N 1
ATOM 8972 C CA . VAL D 1 240 ? 15.039 62.219 47.402 1.00 19.85 239 VAL D CA 1
ATOM 8973 C C . VAL D 1 240 ? 13.881 63.115 47.725 1.00 20.04 239 VAL D C 1
ATOM 8974 O O . VAL D 1 240 ? 12.731 62.675 47.749 1.00 19.26 239 VAL D O 1
ATOM 8978 N N . GLU D 1 241 ? 14.212 64.369 48.024 1.00 20.45 240 GLU D N 1
ATOM 8979 C CA . GLU D 1 241 ? 13.223 65.419 48.115 1.00 21.00 240 GLU D CA 1
ATOM 8980 C C . GLU D 1 241 ? 13.828 66.669 47.476 1.00 21.37 240 GLU D C 1
ATOM 8981 O O . GLU D 1 241 ? 15.050 66.792 47.351 1.00 21.40 240 GLU D O 1
ATOM 8987 N N . ARG D 1 242 ? 12.950 67.580 47.094 1.00 21.39 241 ARG D N 1
ATOM 8988 C CA . ARG D 1 242 ? 13.311 68.782 46.376 1.00 22.79 241 ARG D CA 1
ATOM 8989 C C . ARG D 1 242 ? 14.078 69.804 47.191 1.00 21.55 241 ARG D C 1
ATOM 8990 O O . ARG D 1 242 ? 13.832 69.966 48.365 1.00 20.88 241 ARG D O 1
ATOM 8998 N N . ILE D 1 243 ? 14.978 70.508 46.516 1.00 21.82 242 ILE D N 1
ATOM 8999 C CA . ILE D 1 243 ? 15.714 71.660 47.040 1.00 22.06 242 ILE D CA 1
ATOM 9000 C C . ILE D 1 243 ? 15.488 72.765 46.028 1.00 22.66 242 ILE D C 1
ATOM 9001 O O . ILE D 1 243 ? 15.465 72.494 44.832 1.00 22.18 242 ILE D O 1
ATOM 9006 N N . SER D 1 244 ? 15.300 73.991 46.502 1.00 23.60 243 SER D N 1
ATOM 9007 C CA . SER D 1 244 ? 15.158 75.130 45.612 1.00 24.37 243 SER D CA 1
ATOM 9008 C C . SER D 1 244 ? 16.133 76.226 46.003 1.00 24.89 243 SER D C 1
ATOM 9009 O O . SER D 1 244 ? 16.787 76.176 47.053 1.00 24.81 243 SER D O 1
ATOM 9012 N N . HIS D 1 245 ? 16.168 77.236 45.143 1.00 25.15 244 HIS D N 1
ATOM 9013 C CA . HIS D 1 245 ? 16.924 78.467 45.361 1.00 26.96 244 HIS D CA 1
ATOM 9014 C C . HIS D 1 245 ? 16.562 79.187 46.690 1.00 27.16 244 HIS D C 1
ATOM 9015 O O . HIS D 1 245 ? 17.349 79.998 47.164 1.00 27.38 244 HIS D O 1
ATOM 9022 N N . ARG D 1 246 ? 15.364 78.913 47.237 1.00 27.56 245 ARG D N 1
ATOM 9023 C CA A ARG D 1 246 ? 14.879 79.503 48.500 0.50 28.51 245 ARG D CA 1
ATOM 9024 C CA B ARG D 1 246 ? 14.922 79.535 48.509 0.50 28.54 245 ARG D CA 1
ATOM 9025 C C . ARG D 1 246 ? 15.598 78.920 49.729 1.00 28.11 245 ARG D C 1
ATOM 9026 O O . ARG D 1 246 ? 15.615 79.538 50.793 1.00 28.48 245 ARG D O 1
ATOM 9041 N N . ASP D 1 247 ? 16.164 77.719 49.591 1.00 27.70 246 ASP D N 1
ATOM 9042 C CA . ASP D 1 247 ? 16.791 77.031 50.714 1.00 27.89 246 ASP D CA 1
ATOM 9043 C C . ASP D 1 247 ? 18.182 77.544 51.090 1.00 29.30 246 ASP D C 1
ATOM 9044 O O . ASP D 1 247 ? 19.085 77.569 50.259 1.00 29.58 246 ASP D O 1
ATOM 9049 N N . THR D 1 248 ? 18.330 77.944 52.355 1.00 29.89 247 THR D N 1
ATOM 9050 C CA . THR D 1 248 ? 19.618 78.367 52.929 1.00 31.58 247 THR D CA 1
ATOM 9051 C C . THR D 1 248 ? 20.392 77.113 53.350 1.00 31.43 247 THR D C 1
ATOM 9052 O O . THR D 1 248 ? 19.825 76.003 53.341 1.00 30.06 247 THR D O 1
ATOM 9056 N N . PRO D 1 249 ? 21.685 77.263 53.731 1.00 33.07 248 PRO D N 1
ATOM 9057 C CA . PRO D 1 249 ? 22.408 76.085 54.262 1.00 33.01 248 PRO D CA 1
ATOM 9058 C C . PRO D 1 249 ? 21.694 75.414 55.470 1.00 32.85 248 PRO D C 1
ATOM 9059 O O . PRO D 1 249 ? 21.662 74.189 55.540 1.00 32.43 248 PRO D O 1
ATOM 9063 N N . ALA D 1 250 ? 21.095 76.210 56.360 1.00 33.50 249 ALA D N 1
ATOM 9064 C CA . ALA D 1 250 ? 20.315 75.674 57.495 1.00 33.37 249 ALA D CA 1
ATOM 9065 C C . ALA D 1 250 ? 19.074 74.884 57.010 1.00 32.37 249 ALA D C 1
ATOM 9066 O O . ALA D 1 250 ? 18.720 73.866 57.610 1.00 31.63 249 ALA D O 1
ATOM 9068 N N . ASP D 1 251 ? 18.421 75.360 55.940 1.00 32.31 250 ASP D N 1
ATOM 9069 C CA . ASP D 1 251 ? 17.292 74.639 55.321 1.00 31.43 250 ASP D CA 1
ATOM 9070 C C . ASP D 1 251 ? 17.733 73.291 54.730 1.00 30.60 250 ASP D C 1
ATOM 9071 O O . ASP D 1 251 ? 16.979 72.315 54.821 1.00 30.67 250 ASP D O 1
ATOM 9076 N N . LEU D 1 252 ? 18.924 73.244 54.126 1.00 30.46 251 LEU D N 1
ATOM 9077 C CA . LEU D 1 252 ? 19.484 71.999 53.582 1.00 30.26 251 LEU D CA 1
ATOM 9078 C C . LEU D 1 252 ? 19.743 71.000 54.705 1.00 29.64 251 LEU D C 1
ATOM 9079 O O . LEU D 1 252 ? 19.466 69.820 54.537 1.00 29.04 251 LEU D O 1
ATOM 9084 N N . VAL D 1 253 ? 20.244 71.481 55.847 1.00 30.10 252 VAL D N 1
ATOM 9085 C CA . VAL D 1 253 ? 20.427 70.620 57.018 1.00 30.04 252 VAL D CA 1
ATOM 9086 C C . VAL D 1 253 ? 19.059 70.026 57.409 1.00 29.01 252 VAL D C 1
ATOM 9087 O O . VAL D 1 253 ? 18.939 68.817 57.542 1.00 28.58 252 VAL D O 1
ATOM 9091 N N . ARG D 1 254 ? 18.043 70.876 57.526 1.00 29.40 253 ARG D N 1
ATOM 9092 C CA . ARG D 1 254 ? 16.670 70.446 57.888 1.00 29.67 253 ARG D CA 1
ATOM 9093 C C . ARG D 1 254 ? 16.093 69.414 56.904 1.00 27.71 253 ARG D C 1
ATOM 9094 O O . ARG D 1 254 ? 15.553 68.378 57.322 1.00 26.69 253 ARG D O 1
ATOM 9102 N N . LYS D 1 255 ? 16.214 69.704 55.610 1.00 26.69 254 LYS D N 1
ATOM 9103 C CA . LYS D 1 255 ? 15.711 68.808 54.558 1.00 25.50 254 LYS D CA 1
ATOM 9104 C C . LYS D 1 255 ? 16.485 67.484 54.516 1.00 24.26 254 LYS D C 1
ATOM 9105 O O . LYS D 1 255 ? 15.886 66.431 54.270 1.00 23.11 254 LYS D O 1
ATOM 9111 N N . GLY D 1 256 ? 17.792 67.548 54.771 1.00 23.94 255 GLY D N 1
ATOM 9112 C CA . GLY D 1 256 ? 18.634 66.367 54.911 1.00 23.95 255 GLY D CA 1
ATOM 9113 C C . GLY D 1 256 ? 18.108 65.470 56.037 1.00 23.32 255 GLY D C 1
ATOM 9114 O O . GLY D 1 256 ? 17.956 64.268 55.837 1.00 21.74 255 GLY D O 1
ATOM 9115 N N . ARG D 1 257 ? 17.790 66.071 57.195 1.00 23.40 256 ARG D N 1
ATOM 9116 C CA A ARG D 1 257 ? 17.211 65.323 58.337 0.50 23.30 256 ARG D CA 1
ATOM 9117 C CA B ARG D 1 257 ? 17.245 65.304 58.317 0.50 23.12 256 ARG D CA 1
ATOM 9118 C C . ARG D 1 257 ? 15.894 64.679 57.929 1.00 22.30 256 ARG D C 1
ATOM 9119 O O . ARG D 1 257 ? 15.646 63.511 58.241 1.00 21.37 256 ARG D O 1
ATOM 9134 N N . ASP D 1 258 ? 15.064 65.440 57.204 1.00 21.82 257 ASP D N 1
ATOM 9135 C CA . ASP D 1 258 ? 13.770 64.960 56.745 1.00 21.17 257 ASP D CA 1
ATOM 9136 C C . ASP D 1 258 ? 13.876 63.768 55.780 1.00 20.03 257 ASP D C 1
ATOM 9137 O O . ASP D 1 258 ? 13.157 62.792 55.953 1.00 18.47 257 ASP D O 1
ATOM 9142 N N . ILE D 1 259 ? 14.752 63.851 54.771 1.00 19.88 258 ILE D N 1
ATOM 9143 C CA . ILE D 1 259 ? 14.907 62.743 53.828 1.00 18.81 258 ILE D CA 1
ATOM 9144 C C . ILE D 1 259 ? 15.545 61.507 54.507 1.00 18.64 258 ILE D C 1
ATOM 9145 O O . ILE D 1 259 ? 15.174 60.358 54.194 1.00 17.80 258 ILE D O 1
ATOM 9150 N N . GLU D 1 260 ? 16.472 61.747 55.437 1.00 19.13 259 GLU D N 1
ATOM 9151 C CA . GLU D 1 260 ? 17.093 60.660 56.238 1.00 19.35 259 GLU D CA 1
ATOM 9152 C C . GLU D 1 260 ? 16.070 59.863 57.031 1.00 19.70 259 GLU D C 1
ATOM 9153 O O . GLU D 1 260 ? 16.049 58.639 56.957 1.00 19.71 259 GLU D O 1
ATOM 9159 N N . ARG D 1 261 ? 15.208 60.567 57.772 1.00 21.05 260 ARG D N 1
ATOM 9160 C CA . ARG D 1 261 ? 14.183 59.902 58.588 1.00 21.38 260 ARG D CA 1
ATOM 9161 C C . ARG D 1 261 ? 13.147 59.159 57.743 1.00 20.70 260 ARG D C 1
ATOM 9162 O O . ARG D 1 261 ? 12.765 58.040 58.090 1.00 20.11 260 ARG D O 1
ATOM 9170 N N . ARG D 1 262 ? 12.749 59.756 56.623 1.00 21.34 261 ARG D N 1
ATOM 9171 C CA . ARG D 1 262 ? 11.819 59.102 55.687 1.00 21.09 261 ARG D CA 1
ATOM 9172 C C . ARG D 1 262 ? 12.364 57.783 55.116 1.00 19.65 261 ARG D C 1
ATOM 9173 O O . ARG D 1 262 ? 11.678 56.756 55.127 1.00 17.60 261 ARG D O 1
ATOM 9181 N N . VAL D 1 263 ? 13.600 57.830 54.630 1.00 19.17 262 VAL D N 1
ATOM 9182 C CA . VAL D 1 263 ? 14.255 56.650 54.036 1.00 17.63 262 VAL D CA 1
ATOM 9183 C C . VAL D 1 263 ? 14.561 55.577 55.073 1.00 17.68 262 VAL D C 1
ATOM 9184 O O . VAL D 1 263 ? 14.297 54.401 54.812 1.00 17.51 262 VAL D O 1
ATOM 9188 N N . LEU D 1 264 ? 15.081 55.966 56.240 1.00 18.62 263 LEU D N 1
ATOM 9189 C CA . LEU D 1 264 ? 15.379 54.996 57.315 1.00 18.34 263 LEU D CA 1
ATOM 9190 C C . LEU D 1 264 ? 14.094 54.326 57.792 1.00 18.38 263 LEU D C 1
ATOM 9191 O O . LEU D 1 264 ? 14.047 53.108 57.895 1.00 18.72 263 LEU D O 1
ATOM 9196 N N . SER D 1 265 ? 13.052 55.106 58.066 1.00 18.30 264 SER D N 1
ATOM 9197 C CA . SER D 1 265 ? 11.770 54.526 58.523 1.00 18.61 264 SER D CA 1
ATOM 9198 C C . SER D 1 265 ? 11.185 53.542 57.503 1.00 18.62 264 SER D C 1
ATOM 9199 O O . SER D 1 265 ? 10.689 52.471 57.883 1.00 17.85 264 SER D O 1
ATOM 9202 N N . ARG D 1 266 ? 11.287 53.883 56.216 1.00 18.96 265 ARG D N 1
ATOM 9203 C CA . ARG D 1 266 ? 10.791 53.001 55.165 1.00 19.02 265 ARG D CA 1
ATOM 9204 C C . ARG D 1 266 ? 11.651 51.738 55.057 1.00 18.99 265 ARG D C 1
ATOM 9205 O O . ARG D 1 266 ? 11.084 50.652 54.989 1.00 19.84 265 ARG D O 1
ATOM 9213 N N . ALA D 1 267 ? 12.978 51.892 55.084 1.00 18.66 266 ALA D N 1
ATOM 9214 C CA . ALA D 1 267 ? 13.915 50.751 55.035 1.00 18.33 266 ALA D CA 1
ATOM 9215 C C . ALA D 1 267 ? 13.660 49.796 56.216 1.00 18.60 266 ALA D C 1
ATOM 9216 O O . ALA D 1 267 ? 13.615 48.589 56.031 1.00 17.69 266 ALA D O 1
ATOM 9218 N N . LEU D 1 268 ? 13.442 50.366 57.407 1.00 18.92 267 LEU D N 1
ATOM 9219 C CA . LEU D 1 268 ? 13.128 49.605 58.610 1.00 20.11 267 LEU D CA 1
ATOM 9220 C C . LEU D 1 268 ? 11.807 48.840 58.440 1.00 20.31 267 LEU D C 1
ATOM 9221 O O . LEU D 1 268 ? 11.726 47.650 58.799 1.00 19.95 267 LEU D O 1
ATOM 9226 N N . HIS D 1 269 ? 10.798 49.511 57.884 1.00 20.67 268 HIS D N 1
ATOM 9227 C CA . HIS D 1 269 ? 9.524 48.868 57.588 1.00 21.91 268 HIS D CA 1
ATOM 9228 C C . HIS D 1 269 ? 9.729 47.636 56.672 1.00 21.93 268 HIS D C 1
ATOM 9229 O O . HIS D 1 269 ? 9.187 46.571 56.962 1.00 22.05 268 HIS D O 1
ATOM 9236 N N . TYR D 1 270 ? 10.521 47.781 55.598 1.00 21.07 269 TYR D N 1
ATOM 9237 C CA . TYR D 1 270 ? 10.788 46.641 54.707 1.00 20.32 269 TYR D CA 1
ATOM 9238 C C . TYR D 1 270 ? 11.466 45.482 55.414 1.00 19.78 269 TYR D C 1
ATOM 9239 O O . TYR D 1 270 ? 11.120 44.342 55.152 1.00 19.86 269 TYR D O 1
ATOM 9248 N N . HIS D 1 271 ? 12.440 45.771 56.274 1.00 19.66 270 HIS D N 1
ATOM 9249 C CA . HIS D 1 271 ? 13.156 44.738 57.039 1.00 20.62 270 HIS D CA 1
ATOM 9250 C C . HIS D 1 271 ? 12.170 44.024 57.962 1.00 21.33 270 HIS D C 1
ATOM 9251 O O . HIS D 1 271 ? 12.104 42.793 57.971 1.00 22.05 270 HIS D O 1
ATOM 9258 N N . LEU D 1 272 ? 11.409 44.809 58.723 1.00 21.56 271 LEU D N 1
ATOM 9259 C CA . LEU D 1 272 ? 10.434 44.276 59.690 1.00 21.90 271 LEU D CA 1
ATOM 9260 C C . LEU D 1 272 ? 9.311 43.485 59.037 1.00 21.43 271 LEU D C 1
ATOM 9261 O O . LEU D 1 272 ? 8.768 42.592 59.673 1.00 21.58 271 LEU D O 1
ATOM 9266 N N . ASP D 1 273 ? 8.989 43.788 57.778 1.00 20.97 272 ASP D N 1
ATOM 9267 C CA . ASP D 1 273 ? 7.955 43.076 57.034 1.00 22.08 272 ASP D CA 1
ATOM 9268 C C . ASP D 1 273 ? 8.507 41.878 56.217 1.00 22.08 272 ASP D C 1
ATOM 9269 O O . ASP D 1 273 ? 7.796 41.344 55.376 1.00 21.94 272 ASP D O 1
ATOM 9274 N N . ASP D 1 274 ? 9.755 41.464 56.483 1.00 22.33 273 ASP D N 1
ATOM 9275 C CA . ASP D 1 274 ? 10.424 40.366 55.792 1.00 23.10 273 ASP D CA 1
ATOM 9276 C C . ASP D 1 274 ? 10.395 40.507 54.267 1.00 22.03 273 ASP D C 1
ATOM 9277 O O . ASP D 1 274 ? 10.076 39.559 53.539 1.00 21.78 273 ASP D O 1
ATOM 9282 N N . ARG D 1 275 ? 10.744 41.710 53.818 1.00 20.80 274 ARG D N 1
ATOM 9283 C CA . ARG D 1 275 ? 10.810 42.055 52.417 1.00 19.89 274 ARG D CA 1
ATOM 9284 C C . ARG D 1 275 ? 12.231 42.200 51.878 1.00 18.59 274 ARG D C 1
ATOM 9285 O O . ARG D 1 275 ? 12.383 42.403 50.671 1.00 18.64 274 ARG D O 1
ATOM 9293 N N . VAL D 1 276 ? 13.257 42.092 52.726 1.00 18.05 275 VAL D N 1
ATOM 9294 C CA . VAL D 1 276 ? 14.621 42.313 52.292 1.00 17.26 275 VAL D CA 1
ATOM 9295 C C . VAL D 1 276 ? 15.458 41.037 52.386 1.00 18.56 275 VAL D C 1
ATOM 9296 O O . VAL D 1 276 ? 15.470 40.356 53.418 1.00 18.35 275 VAL D O 1
ATOM 9300 N N . ILE D 1 277 ? 16.129 40.705 51.280 1.00 18.13 276 ILE D N 1
ATOM 9301 C CA . ILE D 1 277 ? 17.039 39.569 51.218 1.00 18.52 276 ILE D CA 1
ATOM 9302 C C . ILE D 1 277 ? 18.357 40.071 50.651 1.00 18.97 276 ILE D C 1
ATOM 9303 O O . ILE D 1 277 ? 18.379 40.759 49.607 1.00 18.55 276 ILE D O 1
ATOM 9308 N N . LEU D 1 278 ? 19.451 39.733 51.317 1.00 19.57 277 LEU D N 1
ATOM 9309 C CA . LEU D 1 278 ? 20.772 40.114 50.846 1.00 20.54 277 LEU D CA 1
ATOM 9310 C C . LEU D 1 278 ? 21.118 39.386 49.562 1.00 20.79 277 LEU D C 1
ATOM 9311 O O . LEU D 1 278 ? 20.786 38.221 49.409 1.00 20.84 277 LEU D O 1
ATOM 9316 N N . ASN D 1 279 ? 21.780 40.094 48.659 1.00 21.42 278 ASN D N 1
ATOM 9317 C CA . ASN D 1 279 ? 22.262 39.557 47.395 1.00 22.26 278 ASN D CA 1
ATOM 9318 C C . ASN D 1 279 ? 23.708 40.019 47.206 1.00 23.74 278 ASN D C 1
ATOM 9319 O O . ASN D 1 279 ? 23.993 40.910 46.394 1.00 23.61 278 ASN D O 1
ATOM 9324 N N . GLY D 1 280 ? 24.627 39.399 47.956 1.00 25.26 279 GLY D N 1
ATOM 9325 C CA . GLY D 1 280 ? 26.040 39.819 47.965 1.00 26.65 279 GLY D CA 1
ATOM 9326 C C . GLY D 1 280 ? 26.196 41.270 48.448 1.00 26.54 279 GLY D C 1
ATOM 9327 O O . GLY D 1 280 ? 25.887 41.575 49.594 1.00 26.97 279 GLY D O 1
ATOM 9328 N N . ARG D 1 281 ? 26.659 42.151 47.566 1.00 26.38 280 ARG D N 1
ATOM 9329 C CA . ARG D 1 281 ? 26.820 43.587 47.863 1.00 27.01 280 ARG D CA 1
ATOM 9330 C C . ARG D 1 281 ? 25.500 44.375 47.702 1.00 24.84 280 ARG D C 1
ATOM 9331 O O . ARG D 1 281 ? 25.477 45.562 47.942 1.00 23.23 280 ARG D O 1
ATOM 9339 N N . LYS D 1 282 ? 24.430 43.688 47.288 1.00 23.31 281 LYS D N 1
ATOM 9340 C CA . LYS D 1 282 ? 23.143 44.265 46.976 1.00 22.04 281 LYS D CA 1
ATOM 9341 C C . LYS D 1 282 ? 22.026 43.633 47.787 1.00 20.28 281 LYS D C 1
ATOM 9342 O O . LYS D 1 282 ? 22.258 42.769 48.627 1.00 20.46 281 LYS D O 1
ATOM 9348 N N . THR D 1 283 ? 20.819 44.119 47.561 1.00 19.07 282 THR D N 1
ATOM 9349 C CA . THR D 1 283 ? 19.616 43.558 48.137 1.00 18.53 282 THR D CA 1
ATOM 9350 C C . THR D 1 283 ? 18.556 43.296 47.095 1.00 17.94 282 THR D C 1
ATOM 9351 O O . THR D 1 283 ? 18.547 43.907 46.000 1.00 18.19 282 THR D O 1
ATOM 9355 N N . VAL D 1 284 ? 17.694 42.344 47.441 1.00 17.78 283 VAL D N 1
ATOM 9356 C CA . VAL D 1 284 ? 16.459 42.070 46.733 1.00 17.57 283 VAL D CA 1
ATOM 9357 C C . VAL D 1 284 ? 15.407 42.570 47.747 1.00 18.16 283 VAL D C 1
ATOM 9358 O O . VAL D 1 284 ? 15.453 42.190 48.928 1.00 17.78 283 VAL D O 1
ATOM 9362 N N . VAL D 1 285 ? 14.566 43.505 47.300 1.00 18.00 284 VAL D N 1
ATOM 9363 C CA . VAL D 1 285 ? 13.494 44.086 48.105 1.00 18.15 284 VAL D CA 1
ATOM 9364 C C . VAL D 1 285 ? 12.159 43.845 47.414 1.00 19.13 284 VAL D C 1
ATOM 9365 O O . VAL D 1 285 ? 11.896 44.413 46.366 1.00 17.81 284 VAL D O 1
ATOM 9369 N N . PHE D 1 286 ? 11.337 42.975 47.989 1.00 20.08 285 PHE D N 1
ATOM 9370 C CA . PHE D 1 286 ? 10.032 42.669 47.432 1.00 22.36 285 PHE D CA 1
ATOM 9371 C C . PHE D 1 286 ? 9.058 43.711 47.975 1.00 24.66 285 PHE D C 1
ATOM 9372 O O . PHE D 1 286 ? 8.549 43.568 49.080 1.00 25.02 285 PHE D O 1
ATOM 9380 N N . THR D 1 287 ? 8.886 44.798 47.236 1.00 27.85 286 THR D N 1
ATOM 9381 C CA . THR D 1 287 ? 7.954 45.866 47.614 1.00 30.84 286 THR D CA 1
ATOM 9382 C C . THR D 1 287 ? 6.615 45.452 47.031 1.00 32.07 286 THR D C 1
ATOM 9383 O O . THR D 1 287 ? 5.569 45.740 47.611 1.00 36.07 286 THR D O 1
#

B-factor: mean 30.99, std 10.59, range [7.42, 73.8]

Foldseek 3Di:
DWKWKKKDKFQDDPCPCVLVVVLCVVQQKDWPDDDKDQPPVLRMIIMTMIAGHPHHDDPVVSCVSCVVVCVVRPDMDTTLLDAAEEEEEEQDCLLVVLLLVCPVVVNFGHDQAYEYLDDPVSDPCVSCPPRHYYNQHDDPPCLVVSVVVVVVSCVVSVHQAYEYSVGPDRAQVLVVCFVRYKYKFKAAVDGDDDPPRLVVCLVVFGQKIKMWIARDHNPPPQAATQDMDIDTDHNPADSVNSVVRRSVRRNVGSNVSSRQSSSVQWDDDPRYIGGDDD/DWKWKKKDKFQADPCPCVLVVVLCVVQQKDWPDDDKDQPPVLRMIIMTIIAHHPDHDDPVRSCVSCVVVCVVRPDMDTTLLDFAEEEEEEQDCLLVVLLVVCCVVVNFGHHQAYEYLDDPVSDDDDDPDPHYYYHQHDDPPCLVVSVVVVVVSCVVSVHQAYEYSVGPDHAQVLVVCFLRYKYKDKQDVPGDDDPDRLVVCLVVFGFKIKMWMARDHNPVVQAATQWMDIDTDHPPQDSVNSVVRRSVRRSVGSSVSSSQSRSVQWDDDPRYIGGDDD/DWKWKKKDKFQADPCLCVLVVVLCVVQQKDWDDDDKDAPPVLRMIIMTIIAHHPDHDDPVRSVVSCVVVCVVRPDMDTTLLDFAEEEEDEQDCLLVVLLVVCPVVVNFGHHAAYEYLDDPVSDPPDDPDPHYYYHQHDDPPCLVVSVVVVVVSCVVRVHQAYEYSVGPARAQVLVVCFVRYKYKDKADVVGDDDPDRLVVCLVVQGFKIKMWMARDHNPPVQAATQWMDIDTDHPPADSVNSVVRRSVRRSVGSSVSSSQSRSVQWDDDDRYIGGND/DWKWKKKDKFAADPCLCVVVVVLCVVQQKDWPDDDKDAPPVQRMIIMTIIAHHPDHDDPVVSVVSVVVVCVVRPDMDTTLLDAAEEEEEEQDCLLVVLLLVCVVVVNFGHDQEYEYLDDPVSDPCVSVPPRHYYNQHDDPPCLVVSVVVVVVSCVVSVHQAYEYSVGPDRAQVLVVCFVRYKYKFKAFVDGDDDPPRLVVCLVVQGFKIKMWMARGHNDPPQAATQDMDIDTDHNPADSVNSVVRRSVRRNVGSSVSSRQVSSVQWDDDDRYIGGDD

Solvent-accessible surface area: 47220 Å² total

InterPro domains:
  IPR002376 Formyl transferase, N-terminal [PF00551] (90-267)
  IPR002912 ACT domain [PF01842] (6-52)
  IPR002912 ACT domain [PS51671] (7-79)
  IPR004810 Formyltetrahydrofolate deformylase [MF_01927] (3-285)
  IPR004810 Formyltetrahydrofolate deformylase [NF004684] (3-285)
  IPR004810 Formyltetrahydrofolate deformylase [PR01575] (8-34)
  IPR004810 Formyltetrahydrofolate deformylase [PR01575] (40-52)
  IPR004810 Formyltetrahydrofolate deformylase [PR01575] (90-112)
  IPR004810 Formyltetrahydrofolate deformylase [PR01575] (112-139)
  IPR004810 Formyltetrahydrofolate deformylase [PR01575] (237-259)
  IPR004810 Formyltetrahydrofolate deformylase [PR01575] (259-284)
  IPR004810 Formyltetrahydrofolate deformylase [PTHR42706] (4-285)
  IPR004810 Formyltetrahydrofolate deformylase [TIGR00655] (7-285)
  IPR036477 Formyl transferase, N-terminal domain superfamily [SSF53328] (90-286)
  IPR041729 Formyltetrahydrofolate deformylase, C-terminal hydrolase domain [cd08648] (89-285)
  IPR044074 Formyltetrahydrofolate deformylase, ACT domain [cd04875] (7-80)
  IPR045865 ACT-like domain [SSF55021] (2-88)

Radius of gyration: 31.38 Å; Cα contacts (8 Å, |Δi|>4): 2348; chains: 4; bounding box: 72×86×72 Å

Organism: Rhodopseudomonas palustris (strain ATCC BAA-98 / CGA009) (NCBI:txid258594)

CATH classification: 3.30.70.260 (+1 more: 3.40.50.170)

Sequence (1110 aa):
HHQYVLTLSCPDRAGIVSAVSTFLFENGQNILDDAQQQYNDTEESGHFFRVVVFNAAAKVIPLASSLRTGFGVIAAKKFTGWHRDRRETRRKVLLVSQSDHCLADILYRWRVGDLHHIPTAIVSNHPRETFSSGFDFGDIPFYHFPVNKDTRRQQEAAITALIAQTHTDLVVLARYQILSDESARLAGRCINIHHHSFLPGFKGAKKPYYHQAFDRGVKLIGATAHYVTSALDEGPIIDQDVERISHRDTPADLVRKGRRDIERRVLSRALHYHLDDRVILNGRKTVVFTDHHQYVLTLSCPDRAGIVSAVSTFLFENGQNILDDAQQQYNDTESGHFFRVVVFNAAAKVIIPLASSLRTGFGVIAAKKFTGWHRDRRETRRKVLLVSQQSDHCLADILYRWRVGDLHHIPTAIVSNHPRETFSGFDFGDIPFYHFPVNKDTRRQQEAAITALIAQTHTDLVVLARRYQQILSDESARLAGRCINIHHSFLPGFKGAKPYHQAFDRRGVKLLIGATAHYVTSALDEGPIIDQDVERISHRRDTPADLVRRKGRDIERRVLSRALHYHLDDRVILNGRKTVVFTDHHQYVLTLSCPDRAGIVSAVSTFLFENGQNILDAQQYNDTESGHFFRVVFNAAAKVIIPLASSLRTGFGVIAAKFTGWHRDRETRRKVLLVVSQSDHCLADILYRWRRVGDLHHIPTAIVSNHPRETFSGFDFGDIPFYHFPVNKDTRRQQEAAITALIAQTHTDLVVLARRYQQILSDESARLAGRCINIHHSFLPGFKGAKPYHQAFDRGVKLIGATAHYVTSALDEGPIIDQDVERRISHRDTPADLVRKGRDIERRVLSRALHYHLDDRVILNGRKTVVFTHHQYVLTLSCPDRAGIVSAVSTFLFENGQNILDAQQQYNDTEESGHFFRVVFNAAAKVIPLASSLRTGFGVIAAKFTGWHRDRETRRKVLLVSQSDHCLADILYRWRVGDLHHIPTAIVSNHPRETFSGFDFGDIPFYHFPVNKDTRRQQEAAITALIAQTHTDLVVLARYQQILSDESARLAGRRCINIHHSSFLLPGFKGAKPYHQAFDRGVKLIGATAHYVTSALDEGPIIDQDVERISHRRDTPADLVRKGRRDIERRVLSRALHYHLDDRVILNGRKTVVFT